Protein 7OTJ (pdb70)

Secondary structure (DSSP, 8-state):
--PPPHHHHHHHHHHHTT--EEEEESTTSSHHHHHHHHHHHHHHH-TT-EEEEESSHHHHHTTT-EEHHHHHT-TT--S-HHHHHHHHHH-HHHHHHHHH--EEEEESGGGS-HHHHHHHHHHHHHHHT--SGGGGPEEEEEE-TTSPPPP-------GGGSHHHHHH--EEEEE----TTTT-HHHHHHHHHTTTS---HHHHHHHHGGGSPP---TT---EEEESSHHHHHHHHHHHHHHS-S--EEEE-EEEESSPTTHHHHHHHT-SS-SEEEE-TT-EEEE-S--SSSS-TT-EEEEEEE--SS----HHHHHHTT----S--EEEEEE-TTSS-EEEEE---EEEEEE-TTS-EEEEEEE-SEEE-SEEEHHHHTT--BSSEEEE-TT--STTHHHHHHHTBS-GGGEEEES--GGG----HHHHHHHHH--/-----HHHHHHHHHHHTT--EEEEESTTSSHHHHHHHHHHHHHTT-TTTEEEEESSHHHHHTTT-EEHHHHHT-TT--S-HHHHHHHHHH-HHHHHHHHH-SEEEEESGGGS-HHHHHHHHHHHHHHHT--SGGGGPEEEEE--TTS---------GGGSHHHHHH---EEEE----TTTT-HHHHHHHHHHTTT---HHHHHHHHGGGSPPP-TT----EEEESSHHHHHHHHHHHHHHS-S--EEEEPB--BSS-HHHHHHHGGG-SS-SEEEE-TT-EEEE-S--SSSS-TT-EEEEEEEE-TT---SSS--------PEEEEEEE-TTSS-EEEEEPPPEE--B--SSS--SB--EE-SEEE-SEEEHHHHTT--BSSEEEE-TT--STTHHHHHHHTBS-GGGEEEES--GGG----HHHHHHHHHHHHT-

Solvent-accessible surface area: 41728 Å² total; per-residue (Å²): 236,102,164,23,28,136,56,4,80,85,0,20,138,28,0,70,76,42,45,10,0,0,0,1,4,17,3,13,2,12,20,21,45,0,0,98,37,0,14,154,34,3,98,122,124,60,101,163,5,15,9,8,0,0,19,26,37,17,3,0,35,38,7,62,18,71,36,2,61,66,2,0,12,2,38,74,5,111,40,72,19,108,51,11,20,72,57,0,57,52,32,131,138,0,36,47,62,0,118,78,4,123,2,0,0,0,4,14,1,0,20,4,45,0,90,17,0,38,39,0,9,92,0,0,55,30,9,45,216,46,127,155,48,0,0,39,3,17,1,0,0,0,0,0,2,24,9,0,4,3,112,61,239,134,135,21,45,1,0,20,33,0,76,0,14,145,76,3,24,126,96,45,16,62,5,154,62,16,80,39,2,114,87,33,111,82,0,15,55,0,4,56,45,2,30,56,16,114,13,67,97,77,1,10,106,12,0,61,151,10,57,89,80,28,170,43,84,186,66,84,71,42,26,11,0,27,6,42,188,168,26,16,89,93,4,15,44,133,63,12,106,92,43,150,44,140,56,42,75,5,104,18,55,35,46,11,27,18,3,55,69,5,12,74,49,5,15,104,99,36,86,0,30,110,70,4,50,0,16,70,22,0,23,0,9,1,4,55,91,92,71,138,76,10,41,29,18,14,73,0,86,0,70,64,16,61,32,184,132,108,133,216,132,105,112,157,98,29,80,169,43,24,179,107,108,144,82,20,0,29,0,32,2,71,14,98,66,62,137,70,111,71,64,38,73,8,99,23,45,49,44,52,31,87,17,59,78,15,30,52,25,0,4,11,11,4,10,0,0,33,29,12,24,7,33,14,0,34,65,0,0,15,40,77,24,79,66,0,17,0,21,0,109,114,11,128,38,36,4,0,0,3,0,0,0,0,3,0,54,39,58,84,2,0,26,2,62,72,21,78,113,92,57,10,44,21,27,205,68,4,60,73,26,39,140,102,68,146,173,142,158,35,23,135,66,7,86,94,0,20,143,28,1,70,77,40,47,11,0,0,0,0,2,17,3,8,1,14,20,22,54,0,0,98,37,0,14,139,32,4,93,100,140,65,99,181,4,12,11,9,0,0,19,26,20,17,3,1,38,46,5,64,12,56,39,0,59,64,2,0,12,1,42,123,5,149,32,161,26,114,95,8,17,133,86,0,87,137,67,142,164,0,56,62,76,0,107,96,4,128,1,0,0,0,3,14,0,0,20,4,36,0,97,20,0,45,44,0,10,84,0,0,47,68,5,35,188,45,119,140,43,0,0,41,3,15,0,0,0,0,0,0,2,24,8,0,8,4,121,139,156,23,51,2,0,21,39,0,75,0,15,141,80,4,23,126,94,43,19,50,5,150,89,17,66,34,1,124,86,32,113,80,0,15,52,0,3,55,46,2,32,56,21,104,14,64,97,72,1,11,124,16,0,58,147,15,57,89,100,19,164,5,44,45,7,80,36,10,27,14,0,10,7,46,159,158,13,16,82,84,2,7,37,134,24,4,110,51,3,96,50,136,76,27,69,8,85,17,60,39,80,43,134,26,77,112,100,79,31,91,108,48,22,76,112,35,70,1,30,117,71,4,45,0,17,54,9,0,43,0,13,1,7,72,79,17,37,145,84,0,38,34,7,9,84,3,43,0,34,69,27,35,66,164,124,170,36,96,96,33,1,54,128,238,78,203,122,131,85,103,21,0,33,0,11,1,57,19,124,70,8,49,69,46,55,56,1,22,1,29,49,34,88,47,58,55,113,65,124,122,23,92,44,51,2,5,6,35,4,14,0,0,32,26,16,13,4,29,16,0,32,76,0,0,13,42,79,20,58,45,0,17,0,11,0,81,115,8,135,53,40,3,0,2,4,0,0,0,0,3,0,21,42,60,84,3,0,20,1,62,89,26,79,111,93,52,6,42,23,24,155,35,3,68,109,26,29,138,69,37,71,71,156,165

GO terms:
  GO:0003678 DNA helicase activity (F, IDA)
  GO:0003697 single-stranded DNA binding (F, IDA)
  GO:0008408 3'-5' exonuclease activity (F, IDA)
  GO:0016887 ATP hydrolysis activity (F, IDA)
  GO:0043139 5'-3' DNA helicase activity (F, IDA)

Sequence (874 aa):
MIILSNEQEYVLKQVLSGVSLFYTGSAGTGKSVLLRSIIKSLRDKYPKGVAVTASTGLAACNIGGITLHSFAGFGLGQGKVENLIKKIKRNKKAFTRWRETRVLIIDEISMVDGHLLNKLNEIAKNLRRNNRPFGGIQLVACGDFYQLPPVVKVEVFFAFESSAWKETIQRTITLKEIFRQKGDQRFIDMLNNLRDGNVPDDTARDFCRLSRPLKCPEGIVPSELYATRYEVDMANSRKLNTIQGDVVVYNSVDTGILPEPQKTQVLTNFLAPQVLNLKVGAQVMCIKNFDDQLVNGTLGKVIDFVDRDTYMSKLKDDLMKDYKNKKYPLVKFLLPDGITFRTVVVEPEQWTTEDEDGTVLVSRIQFPLILAWSLSIHKSQGQTLSKVVVDMKKIFENGQAYVALSRAVSRAGLQVLNFNRSKVASHRKVIEFYKNLSMIILSNEQEYVLKQVLSGVSLFYTGSAGTGKSVLLRSIIKSLRDKYPKGVAVTASTGLAACNIGGITLHSFAGFGLGQGKVENLIKKIKRNKKAFTRWRETRVLIIDEISMVDGHLLNKLNEIAKNLRRNNRPFGGIQLVACGDFYQLPPVVEVFFAFESSAWKETIQRTITLKEIFRQKGDQRFIDMLNNLRDGNVPDDTARDFCRLSRPLKCPEGIVPSELYATRYEVDMANSRKLNTIQGDVVVYNSVDTGILPEPQKTQVLTNFLAPQVLNLKVGAQVMCIKNFDDQLVNGTLGKVIDFVDRDTEVSGLNDKDYKNKKYPLVKFLLPDGITFRTVVVEPEQWTTEDEDGTVLVSRIQFPLILAWSLSIHKSQGQTLSKVVVDMKKIFENGQAYVALSRAVSRAGLQVLNFNRSKVASHRKVIEFYKNLSSHE

Structure (mmCIF, N/CA/C/O backbone):
data_7OTJ
#
_entry.id   7OTJ
#
_cell.length_a   198.973
_cell.length_b   79.960
_cell.length_c   94.110
_cell.angle_alpha   90.000
_cell.angle_beta   117.279
_cell.angle_gamma   90.000
#
_symmetry.space_group_name_H-M   'C 1 2 1'
#
loop_
_entity.id
_entity.type
_entity.pdbx_description
1 polymer 'ATP-dependent DNA helicase PIF1'
2 polymer "DNA (5'-D(P*TP*TP*TP*TP*TP*T)-3')"
3 non-polymer "ADENOSINE-5'-DIPHOSPHATE"
4 non-polymer 'TETRAFLUOROALUMINATE ION'
5 non-polymer 'MAGNESIUM ION'
6 non-polymer 'POTASSIUM ION'
7 non-polymer 'PHOSPHATE ION'
8 water water
#
loop_
_atom_site.group_PDB
_atom_site.id
_atom_site.type_symbol
_atom_site.label_atom_id
_atom_site.label_alt_id
_atom_site.label_comp_id
_atom_site.label_asym_id
_atom_site.label_entity_id
_atom_site.label_seq_id
_atom_site.pdbx_PDB_ins_code
_atom_site.Cartn_x
_atom_site.Cartn_y
_atom_site.Cartn_z
_atom_site.occupancy
_atom_site.B_iso_or_equiv
_atom_site.auth_seq_id
_atom_site.auth_comp_id
_atom_site.auth_asym_id
_atom_site.auth_atom_id
_atom_site.pdbx_PDB_model_num
ATOM 1 N N . MET A 1 1 ? 9.44653 -13.59619 74.26792 1.000 102.39676 366 MET A N 1
ATOM 2 C CA . MET A 1 1 ? 9.12216 -13.10455 75.60456 1.000 113.53787 366 MET A CA 1
ATOM 3 C C . MET A 1 1 ? 7.79632 -12.34065 75.63589 1.000 103.60607 366 MET A C 1
ATOM 4 O O . MET A 1 1 ? 6.85803 -12.73811 76.32701 1.000 86.12322 366 MET A O 1
ATOM 9 N N . ILE A 1 2 ? 7.73057 -11.24680 74.87875 1.000 103.06411 367 ILE A N 1
ATOM 10 C CA . ILE A 1 2 ? 6.59340 -10.33153 74.87573 1.000 93.06961 367 ILE A CA 1
ATOM 11 C C . ILE A 1 2 ? 5.90817 -10.41530 73.51651 1.000 83.78248 367 ILE A C 1
ATOM 12 O O . ILE A 1 2 ? 6.57045 -10.33656 72.47546 1.000 83.93779 367 ILE A O 1
ATOM 17 N N . ILE A 1 3 ? 4.59283 -10.61895 73.52664 1.000 86.36828 368 ILE A N 1
ATOM 18 C CA . ILE A 1 3 ? 3.77647 -10.48075 72.32350 1.000 70.14025 368 ILE A CA 1
ATOM 19 C C . ILE A 1 3 ? 3.41564 -9.01290 72.13377 1.000 66.43758 368 ILE A C 1
ATOM 20 O O . ILE A 1 3 ? 2.90912 -8.36384 73.05579 1.000 63.16289 368 ILE A O 1
ATOM 25 N N . LEU A 1 4 ? 3.65621 -8.48628 70.93688 1.000 68.80966 369 LEU A N 1
ATOM 26 C CA . LEU A 1 4 ? 3.30407 -7.09858 70.66098 1.000 63.87540 369 LEU A CA 1
ATOM 27 C C . LEU A 1 4 ? 1.79160 -6.94742 70.52960 1.000 60.08010 369 LEU A C 1
ATOM 28 O O . LEU A 1 4 ? 1.12244 -7.77777 69.90720 1.000 65.21101 369 LEU A O 1
ATOM 33 N N . SER A 1 5 ? 1.24759 -5.90916 71.15874 1.000 57.20921 370 SER A N 1
ATOM 34 C CA . SER A 1 5 ? -0.15718 -5.57682 70.98365 1.000 60.91719 370 SER A CA 1
ATOM 35 C C . SER A 1 5 ? -0.44334 -5.19238 69.53209 1.000 59.99387 370 SER A C 1
ATOM 36 O O . SER A 1 5 ? 0.46198 -4.95507 68.72848 1.000 57.62770 370 SER A O 1
ATOM 39 N N . ASN A 1 6 ? -1.73705 -5.09569 69.21137 1.000 63.44902 371 ASN A N 1
ATOM 40 C CA . ASN A 1 6 ? -2.13163 -4.64948 67.87924 1.000 56.69083 371 ASN A CA 1
ATOM 41 C C . ASN A 1 6 ? -1.75772 -3.19217 67.64576 1.000 63.56629 371 ASN A C 1
ATOM 42 O O . ASN A 1 6 ? -1.50539 -2.79406 66.50320 1.000 73.40110 371 ASN A O 1
ATOM 47 N N . GLU A 1 7 ? -1.71673 -2.38256 68.70558 1.000 67.88254 372 GLU A N 1
ATOM 48 C CA . GLU A 1 7 ? -1.20524 -1.02472 68.55997 1.000 63.10870 372 GLU A CA 1
ATOM 49 C C . GLU A 1 7 ? 0.29385 -1.03192 68.29220 1.000 62.32601 372 GLU A C 1
ATOM 50 O O . GLU A 1 7 ? 0.77698 -0.30371 67.41749 1.000 54.08489 372 GLU A O 1
ATOM 56 N N . GLN A 1 8 ? 1.04698 -1.84169 69.04283 1.000 63.13616 373 GLN A N 1
ATOM 57 C CA . GLN A 1 8 ? 2.48539 -1.93525 68.81603 1.000 56.53838 373 GLN A CA 1
ATOM 58 C C . GLN A 1 8 ? 2.79052 -2.48565 67.43124 1.000 58.77097 373 GLN A C 1
ATOM 59 O O . GLN A 1 8 ? 3.70865 -2.00745 66.75638 1.000 58.32046 373 GLN A O 1
ATOM 65 N N . GLU A 1 9 ? 2.03563 -3.49645 66.99215 1.000 66.70869 374 GLU A N 1
ATOM 66 C CA . GLU A 1 9 ? 2.23895 -4.03672 65.65138 1.000 58.08725 374 GLU A CA 1
ATOM 67 C C . GLU A 1 9 ? 1.94601 -2.99085 64.58154 1.000 61.28783 374 GLU A C 1
ATOM 68 O O . GLU A 1 9 ? 2.63554 -2.93223 63.55578 1.000 69.12798 374 GLU A O 1
ATOM 74 N N . TYR A 1 10 ? 0.92665 -2.15461 64.79989 1.000 58.49447 375 TYR A N 1
ATOM 75 C CA . TYR A 1 10 ? 0.57499 -1.15278 63.79690 1.000 58.00842 375 TYR A CA 1
ATOM 76 C C . TYR A 1 10 ? 1.68791 -0.12659 63.61961 1.000 55.10288 375 TYR A C 1
ATOM 77 O O . TYR A 1 10 ? 2.00116 0.26600 62.49008 1.000 67.96194 375 TYR A O 1
ATOM 86 N N . VAL A 1 11 ? 2.29712 0.31159 64.72332 1.000 57.62688 376 VAL A N 1
ATOM 87 C CA . VAL A 1 11 ? 3.44347 1.21546 64.65255 1.000 52.56927 376 VAL A CA 1
ATOM 88 C C . VAL A 1 11 ? 4.59001 0.55133 63.90387 1.000 56.12838 376 VAL A C 1
ATOM 89 O O . VAL A 1 11 ? 5.18167 1.13635 62.98853 1.000 60.11013 376 VAL A O 1
ATOM 93 N N . LEU A 1 12 ? 4.93809 -0.67447 64.30632 1.000 55.03566 377 LEU A N 1
ATOM 94 C CA . LEU A 1 12 ? 5.98480 -1.41952 63.61781 1.000 55.04759 377 LEU A CA 1
ATOM 95 C C . LEU A 1 12 ? 5.70991 -1.50986 62.12219 1.000 53.03206 377 LEU A C 1
ATOM 96 O O . LEU A 1 12 ? 6.62127 -1.33679 61.30586 1.000 50.84540 377 LEU A O 1
ATOM 101 N N . LYS A 1 13 ? 4.44800 -1.75179 61.74938 1.000 57.55783 378 LYS A N 1
ATOM 102 C CA . LYS A 1 13 ? 4.06779 -1.81169 60.33992 1.000 52.60771 378 LYS A CA 1
ATOM 103 C C . LYS A 1 13 ? 4.36548 -0.50068 59.62632 1.000 56.51985 378 LYS A C 1
ATOM 104 O O . LYS A 1 13 ? 4.87640 -0.49891 58.50021 1.000 56.42236 378 LYS A O 1
ATOM 110 N N . GLN A 1 14 ? 4.04803 0.62692 60.26618 1.000 59.98419 379 GLN A N 1
ATOM 111 C CA . GLN A 1 14 ? 4.29978 1.92345 59.64766 1.000 56.19204 379 GLN A CA 1
ATOM 112 C C . GLN A 1 14 ? 5.79160 2.18792 59.50958 1.000 50.70345 379 GLN A C 1
ATOM 113 O O . GLN A 1 14 ? 6.24941 2.66360 58.46358 1.000 58.43731 379 GLN A O 1
ATOM 119 N N . VAL A 1 15 ? 6.56703 1.87856 60.55095 1.000 46.72218 380 VAL A N 1
ATOM 120 C CA . VAL A 1 15 ? 8.00477 2.11847 60.49534 1.000 43.24965 380 VAL A CA 1
ATOM 121 C C . VAL A 1 15 ? 8.63738 1.30967 59.37095 1.000 54.92140 380 VAL A C 1
ATOM 122 O O . VAL A 1 15 ? 9.47500 1.82003 58.61892 1.000 50.32894 380 VAL A O 1
ATOM 126 N N . LEU A 1 16 ? 8.23740 0.04385 59.22430 1.000 56.34579 381 LEU A N 1
ATOM 127 C CA . LEU A 1 16 ? 8.79347 -0.79476 58.16923 1.000 51.58497 381 LEU A CA 1
ATOM 128 C C . LEU A 1 16 ? 8.35961 -0.35951 56.77524 1.000 56.75408 381 LEU A C 1
ATOM 129 O O . LEU A 1 16 ? 8.95333 -0.81340 55.79292 1.000 54.76218 381 LEU A O 1
ATOM 134 N N . SER A 1 17 ? 7.35402 0.50786 56.66229 1.000 57.59938 382 SER A N 1
ATOM 135 C CA . SER A 1 17 ? 6.93609 1.02783 55.36740 1.000 52.96639 382 SER A CA 1
ATOM 136 C C . SER A 1 17 ? 7.78634 2.20493 54.90423 1.000 53.83343 382 SER A C 1
ATOM 137 O O . SER A 1 17 ? 7.59872 2.67521 53.77812 1.000 48.63430 382 SER A O 1
ATOM 140 N N . GLY A 1 18 ? 8.68506 2.70692 55.75419 1.000 51.39205 383 GLY A N 1
ATOM 141 C CA . GLY A 1 18 ? 9.62544 3.74714 55.40335 1.000 49.69917 383 GLY A CA 1
ATOM 142 C C . GLY A 1 18 ? 9.22141 5.14090 55.83163 1.000 50.41301 383 GLY A C 1
ATOM 143 O O . GLY A 1 18 ? 10.01302 6.07813 55.66040 1.000 47.99462 383 GLY A O 1
ATOM 144 N N . VAL A 1 19 ? 8.01886 5.30687 56.38086 1.000 48.76194 384 VAL A N 1
ATOM 145 C CA . VAL A 1 19 ? 7.54210 6.63058 56.76335 1.000 51.85630 384 VAL A CA 1
ATOM 146 C C . VAL A 1 19 ? 8.34089 7.14502 57.95237 1.000 48.46137 384 VAL A C 1
ATOM 147 O O . VAL A 1 19 ? 8.56141 6.42355 58.93325 1.000 45.21217 384 VAL A O 1
ATOM 151 N N . SER A 1 20 ? 8.75980 8.40491 57.87791 1.000 45.24625 385 SER A N 1
ATOM 152 C CA . SER A 1 20 ? 9.34921 9.07830 59.02320 1.000 44.95483 385 SER A CA 1
ATOM 153 C C . SER A 1 20 ? 8.23601 9.48180 59.97881 1.000 48.98236 385 SER A C 1
ATOM 154 O O . SER A 1 20 ? 7.26926 10.14037 59.57798 1.000 41.80941 385 SER A O 1
ATOM 157 N N . LEU A 1 21 ? 8.34966 9.06128 61.23502 1.000 42.85269 386 LEU A N 1
ATOM 158 C CA . LEU A 1 21 ? 7.23945 9.26407 62.14668 1.000 44.91130 386 LEU A CA 1
ATOM 159 C C . LEU A 1 21 ? 7.73196 9.40222 63.57783 1.000 45.48909 386 LEU A C 1
ATOM 160 O O . LEU A 1 21 ? 8.86848 9.05428 63.91576 1.000 41.08382 386 LEU A O 1
ATOM 165 N N . PHE A 1 22 ? 6.83171 9.90498 64.41351 1.000 47.50285 387 PHE A N 1
ATOM 166 C CA . PHE A 1 22 ? 6.99595 9.97953 65.85507 1.000 43.25219 387 PHE A CA 1
ATOM 167 C C . PHE A 1 22 ? 5.85302 9.20551 66.48981 1.000 46.11987 387 PHE A C 1
ATOM 168 O O . PHE A 1 22 ? 4.68779 9.42959 66.14961 1.000 44.51267 387 PHE A O 1
ATOM 176 N N . TYR A 1 23 ? 6.17120 8.26846 67.37042 1.000 39.43069 388 TYR A N 1
ATOM 177 C CA . TYR A 1 23 ? 5.12450 7.56072 68.08563 1.000 44.42280 388 TYR A CA 1
ATOM 178 C C . TYR A 1 23 ? 5.30632 7.76789 69.58252 1.000 46.94906 388 TYR A C 1
ATOM 179 O O . TYR A 1 23 ? 6.43393 7.78862 70.09220 1.000 39.55817 388 TYR A O 1
ATOM 188 N N . THR A 1 24 ? 4.18543 8.00466 70.26165 1.000 42.65971 389 THR A N 1
ATOM 189 C CA . THR A 1 24 ? 4.20903 8.44062 71.64894 1.000 46.20912 389 THR A CA 1
ATOM 190 C C . THR A 1 24 ? 3.23195 7.64908 72.51294 1.000 43.77597 389 THR A C 1
ATOM 191 O O . THR A 1 24 ? 2.58579 6.70464 72.04011 1.000 40.87486 389 THR A O 1
ATOM 195 N N . GLY A 1 25 ? 3.11338 8.03827 73.76903 1.000 46.20591 390 GLY A N 1
ATOM 196 C CA . GLY A 1 25 ? 2.26469 7.36109 74.72944 1.000 42.17776 390 GLY A CA 1
ATOM 197 C C . GLY A 1 25 ? 2.80391 7.56368 76.12483 1.000 43.01042 390 GLY A C 1
ATOM 198 O O . GLY A 1 25 ? 3.96641 7.90807 76.32526 1.000 45.94388 390 GLY A O 1
ATOM 199 N N . SER A 1 26 ? 1.94719 7.29786 77.11272 1.000 43.67292 391 SER A N 1
ATOM 200 C CA . SER A 1 26 ? 2.30355 7.54520 78.50486 1.000 46.25232 391 SER A CA 1
ATOM 201 C C . SER A 1 26 ? 3.47177 6.65242 78.92391 1.000 44.89563 391 SER A C 1
ATOM 202 O O . SER A 1 26 ? 3.90294 5.75958 78.19598 1.000 49.93244 391 SER A O 1
ATOM 205 N N . ALA A 1 27 ? 3.99404 6.92206 80.11755 1.000 49.17470 392 ALA A N 1
ATOM 206 C CA . ALA A 1 27 ? 5.07938 6.11910 80.66292 1.000 44.01754 392 ALA A CA 1
ATOM 207 C C . ALA A 1 27 ? 4.68500 4.64993 80.74397 1.000 43.21342 392 ALA A C 1
ATOM 208 O O . ALA A 1 27 ? 3.59412 4.31276 81.21027 1.000 51.61845 392 ALA A O 1
ATOM 210 N N . GLY A 1 28 ? 5.57386 3.77279 80.28200 1.000 41.80465 393 GLY A N 1
ATOM 211 C CA . GLY A 1 28 ? 5.33497 2.34601 80.40613 1.000 41.40892 393 GLY A CA 1
ATOM 212 C C . GLY A 1 28 ? 4.38273 1.75460 79.39173 1.000 41.67286 393 GLY A C 1
ATOM 213 O O . GLY A 1 28 ? 3.86271 0.65359 79.60865 1.000 39.23184 393 GLY A O 1
ATOM 214 N N . THR A 1 29 ? 4.12016 2.45912 78.29485 1.000 42.37475 394 THR A N 1
ATOM 215 C CA . THR A 1 29 ? 3.22465 1.96978 77.25672 1.000 46.46912 394 THR A CA 1
ATOM 216 C C . THR A 1 29 ? 3.89852 0.98824 76.29460 1.000 44.30201 394 THR A C 1
ATOM 217 O O . THR A 1 29 ? 3.28602 0.61353 75.28936 1.000 39.65531 394 THR A O 1
ATOM 221 N N . GLY A 1 30 ? 5.10742 0.52577 76.60370 1.000 38.74866 395 GLY A N 1
ATOM 222 C CA . GLY A 1 30 ? 5.78889 -0.40764 75.73307 1.000 44.96330 395 GLY A CA 1
ATOM 223 C C . GLY A 1 30 ? 6.44611 0.21771 74.52400 1.000 50.11092 395 GLY A C 1
ATOM 224 O O . GLY A 1 30 ? 6.59917 -0.45162 73.49638 1.000 45.29225 395 GLY A O 1
ATOM 225 N N . LYS A 1 31 ? 6.83750 1.49040 74.61244 1.000 42.88710 396 LYS A N 1
ATOM 226 C CA . LYS A 1 31 ? 7.45276 2.15844 73.47073 1.000 43.20455 396 LYS A CA 1
ATOM 227 C C . LYS A 1 31 ? 8.83088 1.57818 73.17445 1.000 44.55440 396 LYS A C 1
ATOM 228 O O . LYS A 1 31 ? 9.13192 1.22916 72.02781 1.000 47.22910 396 LYS A O 1
ATOM 234 N N . SER A 1 32 ? 9.67525 1.43695 74.19974 1.000 46.86610 397 SER A N 1
ATOM 235 C CA . SER A 1 32 ? 11.02643 0.93447 73.95834 1.000 45.82214 397 SER A CA 1
ATOM 236 C C . SER A 1 32 ? 11.01684 -0.55175 73.63248 1.000 46.37063 397 SER A C 1
ATOM 237 O O . SER A 1 32 ? 11.84484 -1.02289 72.84585 1.000 54.26219 397 SER A O 1
ATOM 240 N N . VAL A 1 33 ? 10.11099 -1.31209 74.24542 1.000 48.08529 398 VAL A N 1
ATOM 241 C CA . VAL A 1 33 ? 9.98695 -2.72515 73.90223 1.000 49.72211 398 VAL A CA 1
ATOM 242 C C . VAL A 1 33 ? 9.65604 -2.87906 72.42512 1.000 40.97832 398 VAL A C 1
ATOM 243 O O . VAL A 1 33 ? 10.24520 -3.70587 71.72112 1.000 50.57754 398 VAL A O 1
ATOM 247 N N . LEU A 1 34 ? 8.70586 -2.08236 71.93550 1.000 41.08660 399 LEU A N 1
ATOM 248 C CA . LEU A 1 34 ? 8.42356 -2.05683 70.50453 1.000 49.93612 399 LEU A CA 1
ATOM 249 C C . LEU A 1 34 ? 9.64102 -1.59681 69.70912 1.000 46.25149 399 LEU A C 1
ATOM 250 O O . LEU A 1 34 ? 9.97286 -2.17676 68.66771 1.000 47.98577 399 LEU A O 1
ATOM 255 N N . LEU A 1 35 ? 10.33913 -0.58000 70.21419 1.000 44.06646 400 LEU A N 1
ATOM 256 C CA . LEU A 1 35 ? 11.50719 -0.04302 69.52678 1.000 44.34930 400 LEU A CA 1
ATOM 257 C C . LEU A 1 35 ? 12.55390 -1.12297 69.28436 1.000 49.20215 400 LEU A C 1
ATOM 258 O O . LEU A 1 35 ? 13.15550 -1.18265 68.20542 1.000 52.66702 400 LEU A O 1
ATOM 263 N N . ARG A 1 36 ? 12.77164 -2.00142 70.26700 1.000 50.19484 401 ARG A N 1
ATOM 264 C CA . ARG A 1 36 ? 13.73620 -3.07888 70.07275 1.000 44.72367 401 ARG A CA 1
ATOM 265 C C . ARG A 1 36 ? 13.29102 -4.03219 68.97569 1.000 49.74765 401 ARG A C 1
ATOM 266 O O . ARG A 1 36 ? 14.13190 -4.57913 68.25213 1.000 50.53295 401 ARG A O 1
ATOM 274 N N . SER A 1 37 ? 11.98033 -4.23568 68.82653 1.000 47.56302 402 SER A N 1
ATOM 275 C CA . SER A 1 37 ? 11.49327 -5.03636 67.71019 1.000 50.70674 402 SER A CA 1
ATOM 276 C C . SER A 1 37 ? 11.67120 -4.29670 66.39283 1.000 50.48441 402 SER A C 1
ATOM 277 O O . SER A 1 37 ? 12.02364 -4.90523 65.37651 1.000 55.81542 402 SER A O 1
ATOM 280 N N . ILE A 1 38 ? 11.39918 -2.99028 66.38565 1.000 45.20914 403 ILE A N 1
ATOM 281 C CA . ILE A 1 38 ? 11.65936 -2.17474 65.20290 1.000 50.33748 403 ILE A CA 1
ATOM 282 C C . ILE A 1 38 ? 13.10793 -2.33503 64.75696 1.000 55.39396 403 ILE A C 1
ATOM 283 O O . ILE A 1 38 ? 13.39618 -2.51173 63.56728 1.000 52.37843 403 ILE A O 1
ATOM 288 N N . ILE A 1 39 ? 14.04142 -2.24981 65.71232 1.000 56.45162 404 ILE A N 1
ATOM 289 C CA . ILE A 1 39 ? 15.46896 -2.36435 65.40522 1.000 47.46651 404 ILE A CA 1
ATOM 290 C C . ILE A 1 39 ? 15.77709 -3.71107 64.75625 1.000 53.87030 404 ILE A C 1
ATOM 291 O O . ILE A 1 39 ? 16.43532 -3.78125 63.71087 1.000 58.62352 404 ILE A O 1
ATOM 296 N N . LYS A 1 40 ? 15.32081 -4.80071 65.37775 1.000 49.33862 405 LYS A N 1
ATOM 297 C CA . LYS A 1 40 ? 15.59106 -6.13683 64.85216 1.000 48.01712 405 LYS A CA 1
ATOM 298 C C . LYS A 1 40 ? 15.07752 -6.28796 63.42330 1.000 63.97628 405 LYS A C 1
ATOM 299 O O . LYS A 1 40 ? 15.79111 -6.78478 62.54242 1.000 59.79764 405 LYS A O 1
ATOM 305 N N . SER A 1 41 ? 13.83646 -5.85783 63.17469 1.000 57.34273 406 SER A N 1
ATOM 306 C CA . SER A 1 41 ? 13.25984 -5.97125 61.83755 1.000 52.57998 406 SER A CA 1
ATOM 307 C C . SER A 1 41 ? 13.98172 -5.06689 60.84581 1.000 59.77279 406 SER A C 1
ATOM 308 O O . SER A 1 41 ? 14.36121 -5.50524 59.75310 1.000 66.98613 406 SER A O 1
ATOM 311 N N . LEU A 1 42 ? 14.17500 -3.79533 61.20702 1.000 56.57713 407 LEU A N 1
ATOM 312 C CA . LEU A 1 42 ? 14.85028 -2.86440 60.31149 1.000 54.30500 407 LEU A CA 1
ATOM 313 C C . LEU A 1 42 ? 16.27795 -3.29302 59.99335 1.000 59.47421 407 LEU A C 1
ATOM 314 O O . LEU A 1 42 ? 16.81487 -2.88291 58.96174 1.000 67.92694 407 LEU A O 1
ATOM 319 N N . ARG A 1 43 ? 16.89281 -4.13656 60.82316 1.000 62.66132 408 ARG A N 1
ATOM 320 C CA . ARG A 1 43 ? 18.28002 -4.52748 60.60116 1.000 60.54458 408 ARG A CA 1
ATOM 321 C C . ARG A 1 43 ? 18.41918 -5.77436 59.74001 1.000 64.06867 408 ARG A C 1
ATOM 322 O O . ARG A 1 43 ? 19.47546 -5.96584 59.12702 1.000 69.02577 408 ARG A O 1
ATOM 330 N N . ASP A 1 44 ? 17.40024 -6.63854 59.70360 1.000 61.93362 409 ASP A N 1
ATOM 331 C CA . ASP A 1 44 ? 17.31751 -7.63825 58.64355 1.000 66.89424 409 ASP A CA 1
ATOM 332 C C . ASP A 1 44 ? 17.40818 -6.98156 57.27088 1.000 69.32564 409 ASP A C 1
ATOM 333 O O . ASP A 1 44 ? 18.03952 -7.51648 56.35366 1.000 69.80399 409 ASP A O 1
ATOM 338 N N . LYS A 1 45 ? 16.77331 -5.81829 57.11589 1.000 66.99081 410 LYS A N 1
ATOM 339 C CA . LYS A 1 45 ? 16.74084 -5.11213 55.83895 1.000 69.26568 410 LYS A CA 1
ATOM 340 C C . LYS A 1 45 ? 18.01849 -4.30676 55.60826 1.000 69.89555 410 LYS A C 1
ATOM 341 O O . LYS A 1 45 ? 18.71829 -4.50640 54.61060 1.000 66.55096 410 LYS A O 1
ATOM 347 N N . TYR A 1 46 ? 18.32776 -3.37021 56.51086 1.000 64.41466 411 TYR A N 1
ATOM 348 C CA . TYR A 1 46 ? 19.53140 -2.54751 56.40456 1.000 57.81581 411 TYR A CA 1
ATOM 349 C C . TYR A 1 46 ? 20.49598 -2.93734 57.51809 1.000 61.17316 411 TYR A C 1
ATOM 350 O O . TYR A 1 46 ? 20.46857 -2.34408 58.60495 1.000 65.86902 411 TYR A O 1
ATOM 359 N N . PRO A 1 47 ? 21.40118 -3.89296 57.28634 1.000 70.07125 412 PRO A N 1
ATOM 360 C CA . PRO A 1 47 ? 22.20349 -4.42121 58.40240 1.000 67.04456 412 PRO A CA 1
ATOM 361 C C . PRO A 1 47 ? 23.15662 -3.40489 58.99824 1.000 58.81621 412 PRO A C 1
ATOM 362 O O . PRO A 1 47 ? 23.45371 -3.48525 60.19515 1.000 63.94521 412 PRO A O 1
ATOM 366 N N . LYS A 1 48 ? 23.65769 -2.46014 58.20305 1.000 61.88901 413 LYS A N 1
ATOM 367 C CA . LYS A 1 48 ? 24.61935 -1.47540 58.68026 1.000 53.02534 413 LYS A CA 1
ATOM 368 C C . LYS A 1 48 ? 24.07209 -0.05592 58.60493 1.000 51.70513 413 LYS A C 1
ATOM 369 O O . LYS A 1 48 ? 24.83947 0.90615 58.72212 1.000 47.89445 413 LYS A O 1
ATOM 375 N N . GLY A 1 49 ? 22.75823 0.09975 58.45834 1.000 48.75643 414 GLY A N 1
ATOM 376 C CA . GLY A 1 49 ? 22.21300 1.41676 58.20474 1.000 47.05718 414 GLY A CA 1
ATOM 377 C C . GLY A 1 49 ? 21.14450 1.86198 59.17644 1.000 50.95755 414 GLY A C 1
ATOM 378 O O . GLY A 1 49 ? 20.38432 2.79159 58.88338 1.000 49.82909 414 GLY A O 1
ATOM 379 N N . VAL A 1 50 ? 21.10570 1.24971 60.35549 1.000 51.57407 415 VAL A N 1
ATOM 380 C CA . VAL A 1 50 ? 20.13420 1.60212 61.38207 1.000 48.42561 415 VAL A CA 1
ATOM 381 C C . VAL A 1 50 ? 20.90045 2.23261 62.53309 1.000 44.91055 415 VAL A C 1
ATOM 382 O O . VAL A 1 50 ? 21.75746 1.58894 63.15032 1.000 54.89679 415 VAL A O 1
ATOM 386 N N . ALA A 1 51 ? 20.61530 3.50052 62.79237 1.000 43.79808 416 ALA A N 1
ATOM 387 C CA . ALA A 1 51 ? 21.24553 4.25867 63.86300 1.000 46.30557 416 ALA A CA 1
ATOM 388 C C . ALA A 1 51 ? 20.31815 4.25311 65.07874 1.000 39.75108 416 ALA A C 1
ATOM 389 O O . ALA A 1 51 ? 19.22887 4.83311 65.03128 1.000 44.99322 416 ALA A O 1
ATOM 391 N N . VAL A 1 52 ? 20.72096 3.56212 66.14631 1.000 39.99506 417 VAL A N 1
ATOM 392 C CA . VAL A 1 52 ? 19.94879 3.50510 67.39108 1.000 39.28109 417 VAL A CA 1
ATOM 393 C C . VAL A 1 52 ? 20.48348 4.55544 68.36018 1.000 41.01250 417 VAL A C 1
ATOM 394 O O . VAL A 1 52 ? 21.65766 4.51034 68.74908 1.000 42.97922 417 VAL A O 1
ATOM 398 N N . THR A 1 53 ? 19.60793 5.43865 68.83754 1.000 43.98562 418 THR A N 1
ATOM 399 C CA . THR A 1 53 ? 20.03219 6.56792 69.66088 1.000 37.72435 418 THR A CA 1
ATOM 400 C C . THR A 1 53 ? 18.94328 6.91687 70.66480 1.000 43.00968 418 THR A C 1
ATOM 401 O O . THR A 1 53 ? 17.76538 6.59756 70.47654 1.000 38.33393 418 THR A O 1
ATOM 405 N N . ALA A 1 54 ? 19.36987 7.52733 71.76487 1.000 41.18249 419 ALA A N 1
ATOM 406 C CA . ALA A 1 54 ? 18.47027 8.08061 72.75924 1.000 36.70582 419 ALA A CA 1
ATOM 407 C C . ALA A 1 54 ? 19.10294 9.34754 73.31407 1.000 42.65792 419 ALA A C 1
ATOM 408 O O . ALA A 1 54 ? 20.29094 9.61399 73.11234 1.000 41.31556 419 ALA A O 1
ATOM 410 N N . SER A 1 55 ? 18.28859 10.14091 74.01203 1.000 46.05457 420 SER A N 1
ATOM 411 C CA . SER A 1 55 ? 18.74640 11.44168 74.49007 1.000 37.15099 420 SER A CA 1
ATOM 412 C C . SER A 1 55 ? 19.77258 11.31611 75.61042 1.000 43.54558 420 SER A C 1
ATOM 413 O O . SER A 1 55 ? 20.60600 12.21248 75.77995 1.000 44.05430 420 SER A O 1
ATOM 416 N N . THR A 1 56 ? 19.69915 10.26104 76.42057 1.000 42.06543 421 THR A N 1
ATOM 417 C CA . THR A 1 56 ? 20.65446 10.05391 77.49982 1.000 39.15061 421 THR A CA 1
ATOM 418 C C . THR A 1 56 ? 21.37575 8.72231 77.32316 1.000 46.20285 421 THR A C 1
ATOM 419 O O . THR A 1 56 ? 20.90813 7.82334 76.61662 1.000 43.56145 421 THR A O 1
ATOM 423 N N . GLY A 1 57 ? 22.50677 8.58588 78.02054 1.000 45.94583 422 GLY A N 1
ATOM 424 C CA . GLY A 1 57 ? 23.30720 7.38099 77.87690 1.000 40.71403 422 GLY A CA 1
ATOM 425 C C . GLY A 1 57 ? 22.58571 6.14174 78.36686 1.000 46.08488 422 GLY A C 1
ATOM 426 O O . GLY A 1 57 ? 22.58455 5.10503 77.69731 1.000 43.53929 422 GLY A O 1
ATOM 427 N N . LEU A 1 58 ? 21.94448 6.23662 79.53355 1.000 47.58866 423 LEU A N 1
ATOM 428 C CA . LEU A 1 58 ? 21.27846 5.07223 80.10422 1.000 44.46779 423 LEU A CA 1
ATOM 429 C C . LEU A 1 58 ? 20.05964 4.67373 79.27959 1.000 43.78777 423 LEU A C 1
ATOM 430 O O . LEU A 1 58 ? 19.79733 3.48029 79.08781 1.000 47.04228 423 LEU A O 1
ATOM 435 N N . ALA A 1 59 ? 19.32160 5.65449 78.75195 1.000 38.33229 424 ALA A N 1
ATOM 436 C CA . ALA A 1 59 ? 18.19134 5.33311 77.88749 1.000 41.33034 424 ALA A CA 1
ATOM 437 C C . ALA A 1 59 ? 18.63472 4.74352 76.55716 1.000 44.85914 424 ALA A C 1
ATOM 438 O O . ALA A 1 59 ? 17.84808 4.04233 75.91223 1.000 49.26486 424 ALA A O 1
ATOM 440 N N . ALA A 1 60 ? 19.87176 5.00823 76.13395 1.000 39.16908 425 ALA A N 1
ATOM 441 C CA . ALA A 1 60 ? 20.37527 4.39043 74.91359 1.000 45.32358 425 ALA A CA 1
ATOM 442 C C . ALA A 1 60 ? 20.75435 2.93618 75.15730 1.000 45.17359 425 ALA A C 1
ATOM 443 O O . ALA A 1 60 ? 20.47588 2.06971 74.31784 1.000 40.43692 425 ALA A O 1
ATOM 445 N N . CYS A 1 61 ? 21.37331 2.65014 76.30722 1.000 40.40297 426 CYS A N 1
ATOM 446 C CA . CYS A 1 61 ? 21.66919 1.26656 76.66021 1.000 41.57362 426 CYS A CA 1
ATOM 447 C C . CYS A 1 61 ? 20.39673 0.44190 76.75676 1.000 42.69717 426 CYS A C 1
ATOM 448 O O . CYS A 1 61 ? 20.41354 -0.76351 76.48353 1.000 59.93594 426 CYS A O 1
ATOM 451 N N . ASN A 1 62 ? 19.28624 1.07167 77.14167 1.000 40.10825 427 ASN A N 1
ATOM 452 C CA . ASN A 1 62 ? 18.02659 0.35252 77.26803 1.000 44.46130 427 ASN A CA 1
ATOM 453 C C . ASN A 1 62 ? 17.52107 -0.17759 75.92671 1.000 43.61050 427 ASN A C 1
ATOM 454 O O . ASN A 1 62 ? 16.64891 -1.05249 75.90547 1.000 44.13429 427 ASN A O 1
ATOM 459 N N . ILE A 1 63 ? 18.03610 0.32853 74.80868 1.000 48.26590 428 ILE A N 1
ATOM 460 C CA . ILE A 1 63 ? 17.62842 -0.15851 73.49537 1.000 44.76588 428 ILE A CA 1
ATOM 461 C C . ILE A 1 63 ? 18.85666 -0.54929 72.68784 1.000 40.81982 428 ILE A C 1
ATOM 462 O O . ILE A 1 63 ? 18.80936 -0.60060 71.45460 1.000 53.01933 428 ILE A O 1
ATOM 467 N N . GLY A 1 64 ? 19.96443 -0.81438 73.37374 1.000 46.34862 429 GLY A N 1
ATOM 468 C CA . GLY A 1 64 ? 21.19357 -1.20704 72.69717 1.000 42.90363 429 GLY A CA 1
ATOM 469 C C . GLY A 1 64 ? 21.72672 -0.15976 71.74301 1.000 49.68183 429 GLY A C 1
ATOM 470 O O . GLY A 1 64 ? 22.15584 -0.49295 70.63240 1.000 48.55217 429 GLY A O 1
ATOM 471 N N . GLY A 1 65 ? 21.74403 1.09990 72.16495 1.000 49.15576 430 GLY A N 1
ATOM 472 C CA . GLY A 1 65 ? 22.21884 2.15674 71.30283 1.000 42.12519 430 GLY A CA 1
ATOM 473 C C . GLY A 1 65 ? 23.23055 3.07318 71.95742 1.000 47.12978 430 GLY A C 1
ATOM 474 O O . GLY A 1 65 ? 23.86386 2.72118 72.95873 1.000 46.85655 430 GLY A O 1
ATOM 475 N N . ILE A 1 66 ? 23.40296 4.25598 71.37363 1.000 44.09107 431 ILE A N 1
ATOM 476 C CA . ILE A 1 66 ? 24.34468 5.25308 71.85072 1.000 44.68797 431 ILE A CA 1
ATOM 477 C C . ILE A 1 66 ? 23.61339 6.58587 71.88438 1.000 43.73839 431 ILE A C 1
ATOM 478 O O . ILE A 1 66 ? 22.51156 6.72477 71.35650 1.000 48.41142 431 ILE A O 1
ATOM 483 N N . THR A 1 67 ? 24.21972 7.56538 72.54083 1.000 40.41888 432 THR A N 1
ATOM 484 C CA . THR A 1 67 ? 23.55285 8.85286 72.63181 1.000 44.35601 432 THR A CA 1
ATOM 485 C C . THR A 1 67 ? 23.42899 9.49295 71.25150 1.000 50.19908 432 THR A C 1
ATOM 486 O O . THR A 1 67 ? 24.15506 9.16261 70.30704 1.000 48.45757 432 THR A O 1
ATOM 490 N N . LEU A 1 68 ? 22.45780 10.39967 71.13621 1.000 43.98711 433 LEU A N 1
ATOM 491 C CA . LEU A 1 68 ? 22.32409 11.17566 69.91131 1.000 43.37200 433 LEU A CA 1
ATOM 492 C C . LEU A 1 68 ? 23.59635 11.96528 69.62978 1.000 49.14618 433 LEU A C 1
ATOM 493 O O . LEU A 1 68 ? 24.07468 11.99811 68.48936 1.000 51.74339 433 LEU A O 1
ATOM 498 N N . HIS A 1 69 ? 24.15803 12.61137 70.65740 1.000 48.92661 434 HIS A N 1
ATOM 499 C CA . HIS A 1 69 ? 25.38306 13.38306 70.46523 1.000 45.05720 434 HIS A CA 1
ATOM 500 C C . HIS A 1 69 ? 26.52834 12.49713 69.99368 1.000 50.00507 434 HIS A C 1
ATOM 501 O O . HIS A 1 69 ? 27.27779 12.87155 69.08260 1.000 50.14810 434 HIS A O 1
ATOM 508 N N . SER A 1 70 ? 26.67151 11.31191 70.59209 1.000 45.67988 435 SER A N 1
ATOM 509 C CA . SER A 1 70 ? 27.76274 10.42311 70.20939 1.000 47.00910 435 SER A CA 1
ATOM 510 C C . SER A 1 70 ? 27.61157 9.95116 68.76789 1.000 53.05494 435 SER A C 1
ATOM 511 O O . SER A 1 70 ? 28.60711 9.83102 68.04168 1.000 50.82962 435 SER A O 1
ATOM 514 N N . PHE A 1 71 ? 26.37314 9.69515 68.33232 1.000 42.14975 436 PHE A N 1
ATOM 515 C CA . PHE A 1 71 ? 26.15126 9.25363 66.95981 1.000 48.28802 436 PHE A CA 1
ATOM 516 C C . PHE A 1 71 ? 26.57605 10.31794 65.96233 1.000 51.53256 436 PHE A C 1
ATOM 517 O O . PHE A 1 71 ? 27.12567 10.00231 64.90179 1.000 53.56670 436 PHE A O 1
ATOM 525 N N . ALA A 1 72 ? 26.33583 11.58557 66.29244 1.000 51.30809 437 ALA A N 1
ATOM 526 C CA . ALA A 1 72 ? 26.56299 12.66089 65.33668 1.000 43.49109 437 ALA A CA 1
ATOM 527 C C . ALA A 1 72 ? 28.04662 12.88633 65.09170 1.000 46.57056 437 ALA A C 1
ATOM 528 O O . ALA A 1 72 ? 28.45788 13.15185 63.95655 1.000 56.76030 437 ALA A O 1
ATOM 530 N N . GLY A 1 73 ? 28.86488 12.78442 66.13380 1.000 45.71899 438 GLY A N 1
ATOM 531 C CA . GLY A 1 73 ? 30.22397 13.27375 66.05955 1.000 46.86933 438 GLY A CA 1
ATOM 532 C C . GLY A 1 73 ? 30.37624 14.70587 66.50390 1.000 47.51223 438 GLY A C 1
ATOM 533 O O . GLY A 1 73 ? 31.44010 15.29339 66.29081 1.000 53.40835 438 GLY A O 1
ATOM 534 N N . PHE A 1 74 ? 29.35363 15.26434 67.15535 1.000 52.70068 439 PHE A N 1
ATOM 535 C CA . PHE A 1 74 ? 29.30853 16.68025 67.50254 1.000 57.66890 439 PHE A CA 1
ATOM 536 C C . PHE A 1 74 ? 30.27380 17.03182 68.61307 1.000 49.74864 439 PHE A C 1
ATOM 537 O O . PHE A 1 74 ? 30.68273 18.19113 68.73482 1.000 54.76658 439 PHE A O 1
ATOM 545 N N . GLY A 1 75 ? 30.58284 16.07140 69.46949 1.000 50.27811 440 GLY A N 1
ATOM 546 C CA . GLY A 1 75 ? 30.99801 16.43463 70.80037 1.000 61.61461 440 GLY A CA 1
ATOM 547 C C . GLY A 1 75 ? 29.71869 16.91750 71.44593 1.000 58.02150 440 GLY A C 1
ATOM 548 O O . GLY A 1 75 ? 28.72228 16.18856 71.46422 1.000 52.40228 440 GLY A O 1
ATOM 549 N N . LEU A 1 76 ? 29.67693 18.18655 71.84187 1.000 60.41476 441 LEU A N 1
ATOM 550 C CA . LEU A 1 76 ? 28.45803 18.75633 72.39366 1.000 52.15333 441 LEU A CA 1
ATOM 551 C C . LEU A 1 76 ? 27.61351 19.46706 71.34721 1.000 63.46980 441 LEU A C 1
ATOM 552 O O . LEU A 1 76 ? 26.45734 19.79423 71.62940 1.000 69.87084 441 LEU A O 1
ATOM 557 N N . GLY A 1 77 ? 28.15165 19.69036 70.14928 1.000 62.52890 442 GLY A N 1
ATOM 558 C CA . GLY A 1 77 ? 27.41636 20.32738 69.07617 1.000 57.86514 442 GLY A CA 1
ATOM 559 C C . GLY A 1 77 ? 26.99441 21.74880 69.37004 1.000 63.38207 442 GLY A C 1
ATOM 560 O O . GLY A 1 77 ? 25.85797 22.13107 69.07307 1.000 60.36198 442 GLY A O 1
ATOM 561 N N . GLN A 1 78 ? 27.90905 22.55164 69.91785 1.000 67.08600 443 GLN A N 1
ATOM 562 C CA . GLN A 1 78 ? 27.53964 23.86336 70.43273 1.000 73.56137 443 GLN A CA 1
ATOM 563 C C . GLN A 1 78 ? 27.74696 24.99036 69.43228 1.000 73.66373 443 GLN A C 1
ATOM 564 O O . GLN A 1 78 ? 26.96935 25.95387 69.43262 1.000 80.04796 443 GLN A O 1
ATOM 570 N N . GLY A 1 79 ? 28.76185 24.89900 68.57723 1.000 62.97683 444 GLY A N 1
ATOM 571 C CA . GLY A 1 79 ? 29.03346 25.98229 67.65283 1.000 75.15511 444 GLY A CA 1
ATOM 572 C C . GLY A 1 79 ? 28.04435 26.09552 66.50933 1.000 78.12281 444 GLY A C 1
ATOM 573 O O . GLY A 1 79 ? 26.89755 25.64616 66.60625 1.000 75.08831 444 GLY A O 1
ATOM 574 N N . LYS A 1 80 ? 28.48520 26.68769 65.40803 1.000 72.07647 445 LYS A N 1
ATOM 575 C CA . LYS A 1 80 ? 27.63510 26.84367 64.24203 1.000 74.89137 445 LYS A CA 1
ATOM 576 C C . LYS A 1 80 ? 27.79802 25.65319 63.30811 1.000 73.03419 445 LYS A C 1
ATOM 577 O O . LYS A 1 80 ? 28.83716 24.98658 63.29167 1.000 70.66998 445 LYS A O 1
ATOM 583 N N . VAL A 1 81 ? 26.73989 25.38622 62.53915 1.000 60.47520 446 VAL A N 1
ATOM 584 C CA . VAL A 1 81 ? 26.67252 24.17306 61.72842 1.000 67.19180 446 VAL A CA 1
ATOM 585 C C . VAL A 1 81 ? 27.85812 24.08612 60.77464 1.000 66.96047 446 VAL A C 1
ATOM 586 O O . VAL A 1 81 ? 28.35941 22.99359 60.48706 1.000 69.18691 446 VAL A O 1
ATOM 590 N N . GLU A 1 82 ? 28.32252 25.22807 60.26316 1.000 69.07486 447 GLU A N 1
ATOM 591 C CA . GLU A 1 82 ? 29.47092 25.20826 59.36166 1.000 70.52605 447 GLU A CA 1
ATOM 592 C C . GLU A 1 82 ? 30.69673 24.59914 60.03750 1.000 65.56691 447 GLU A C 1
ATOM 593 O O . GLU A 1 82 ? 31.46800 23.87128 59.40171 1.000 63.96282 447 GLU A O 1
ATOM 599 N N . ASN A 1 83 ? 30.86868 24.84410 61.33879 1.000 70.96554 448 ASN A N 1
ATOM 600 C CA . ASN A 1 83 ? 32.01189 24.27545 62.04582 1.000 67.27297 448 ASN A CA 1
ATOM 601 C C . ASN A 1 83 ? 31.75906 22.82627 62.44249 1.000 67.17067 448 ASN A C 1
ATOM 602 O O . ASN A 1 83 ? 32.66300 21.98854 62.34374 1.000 67.67544 448 ASN A O 1
ATOM 607 N N . LEU A 1 84 ? 30.54213 22.52306 62.90733 1.000 63.10571 449 LEU A N 1
ATOM 608 C CA . LEU A 1 84 ? 30.17891 21.14808 63.23852 1.000 60.11125 449 LEU A CA 1
ATOM 609 C C . LEU A 1 84 ? 30.39581 20.21018 62.05816 1.000 63.34060 449 LEU A C 1
ATOM 610 O O . LEU A 1 84 ? 30.78131 19.04958 62.24202 1.000 56.40662 449 LEU A O 1
ATOM 615 N N . ILE A 1 85 ? 30.12514 20.68603 60.84006 1.000 63.46898 450 ILE A N 1
ATOM 616 C CA . ILE A 1 85 ? 30.28255 19.84132 59.66120 1.000 58.06873 450 ILE A CA 1
ATOM 617 C C . ILE A 1 85 ? 31.74763 19.50860 59.42880 1.000 58.07676 450 ILE A C 1
ATOM 618 O O . ILE A 1 85 ? 32.08974 18.36960 59.08946 1.000 61.26264 450 ILE A O 1
ATOM 623 N N . LYS A 1 86 ? 32.63655 20.48885 59.60475 1.000 55.16671 451 LYS A N 1
ATOM 624 C CA . LYS A 1 86 ? 34.05835 20.21475 59.42334 1.000 64.86735 451 LYS A CA 1
ATOM 625 C C . LYS A 1 86 ? 34.56262 19.22345 60.46682 1.000 64.65876 451 LYS A C 1
ATOM 626 O O . LYS A 1 86 ? 35.34055 18.31703 60.14470 1.000 64.24797 451 LYS A O 1
ATOM 632 N N . LYS A 1 87 ? 34.11870 19.36919 61.71793 1.000 63.78897 452 LYS A N 1
ATOM 633 C CA . LYS A 1 87 ? 34.53257 18.44062 62.76611 1.000 63.46257 452 LYS A CA 1
ATOM 634 C C . LYS A 1 87 ? 34.09698 17.01914 62.43787 1.000 60.57460 452 LYS A C 1
ATOM 635 O O . LYS A 1 87 ? 34.87850 16.07112 62.56978 1.000 65.56825 452 LYS A O 1
ATOM 641 N N . ILE A 1 88 ? 32.84101 16.85058 62.02081 1.000 60.85401 453 ILE A N 1
ATOM 642 C CA . ILE A 1 88 ? 32.34486 15.52117 61.68696 1.000 52.17208 453 ILE A CA 1
ATOM 643 C C . ILE A 1 88 ? 33.08210 14.95467 60.48332 1.000 63.42772 453 ILE A C 1
ATOM 644 O O . ILE A 1 88 ? 33.31907 13.74258 60.40652 1.000 70.77786 453 ILE A O 1
ATOM 649 N N . LYS A 1 89 ? 33.48647 15.81099 59.54215 1.000 61.25284 454 LYS A N 1
ATOM 650 C CA . LYS A 1 89 ? 34.20986 15.31600 58.37686 1.000 59.02501 454 LYS A CA 1
ATOM 651 C C . LYS A 1 89 ? 35.61890 14.85591 58.73283 1.000 66.55083 454 LYS A C 1
ATOM 652 O O . LYS A 1 89 ? 36.18831 14.01314 58.02840 1.000 70.98446 454 LYS A O 1
ATOM 658 N N . ARG A 1 90 ? 36.19712 15.39221 59.81216 1.000 60.95064 455 ARG A N 1
ATOM 659 C CA . ARG A 1 90 ? 37.49872 14.91266 60.27116 1.000 58.34142 455 ARG A CA 1
ATOM 660 C C . ARG A 1 90 ? 37.39521 13.53832 60.92245 1.000 65.19384 455 ARG A C 1
ATOM 661 O O . ARG A 1 90 ? 38.33689 12.74129 60.83726 1.000 60.28330 455 ARG A O 1
ATOM 669 N N . ASN A 1 91 ? 36.29118 13.26618 61.61551 1.000 63.08705 456 ASN A N 1
ATOM 670 C CA . ASN A 1 91 ? 36.00793 11.95062 62.18808 1.000 60.74004 456 ASN A CA 1
ATOM 671 C C . ASN A 1 91 ? 35.49546 11.06180 61.06192 1.000 73.13143 456 ASN A C 1
ATOM 672 O O . ASN A 1 91 ? 34.29179 10.97382 60.80520 1.000 75.36812 456 ASN A O 1
ATOM 677 N N . LYS A 1 92 ? 36.42319 10.39387 60.37177 1.000 74.38881 457 LYS A N 1
ATOM 678 C CA . LYS A 1 92 ? 36.03031 9.56727 59.23694 1.000 74.66594 457 LYS A CA 1
ATOM 679 C C . LYS A 1 92 ? 35.16985 8.38202 59.65127 1.000 65.61798 457 LYS A C 1
ATOM 680 O O . LYS A 1 92 ? 34.44780 7.83279 58.81277 1.000 63.23870 457 LYS A O 1
ATOM 686 N N . LYS A 1 93 ? 35.19603 7.99988 60.92759 1.000 66.62914 458 LYS A N 1
ATOM 687 C CA . LYS A 1 93 ? 34.27763 6.96688 61.38773 1.000 63.42268 458 LYS A CA 1
ATOM 688 C C . LYS A 1 93 ? 32.85422 7.50631 61.46970 1.000 61.17394 458 LYS A C 1
ATOM 689 O O . LYS A 1 93 ? 31.90899 6.85105 61.01291 1.000 60.57042 458 LYS A O 1
ATOM 695 N N . ALA A 1 94 ? 32.68738 8.72179 62.00176 1.000 57.74769 459 ALA A N 1
ATOM 696 C CA . ALA A 1 94 ? 31.36017 9.32131 62.08279 1.000 58.50614 459 ALA A CA 1
ATOM 697 C C . ALA A 1 94 ? 30.88512 9.82135 60.72711 1.000 56.51499 459 ALA A C 1
ATOM 698 O O . ALA A 1 94 ? 29.69391 9.72889 60.41225 1.000 56.00479 459 ALA A O 1
ATOM 700 N N . PHE A 1 95 ? 31.79820 10.33988 59.90553 1.000 56.27951 460 PHE A N 1
ATOM 701 C CA . PHE A 1 95 ? 31.39503 10.79362 58.58282 1.000 53.97592 460 PHE A CA 1
ATOM 702 C C . PHE A 1 95 ? 30.87443 9.63406 57.74638 1.000 57.53009 460 PHE A C 1
ATOM 703 O O . PHE A 1 95 ? 29.86097 9.76839 57.05047 1.000 58.61080 460 PHE A O 1
ATOM 711 N N . THR A 1 96 ? 31.53810 8.47708 57.82192 1.000 54.24405 461 THR A N 1
ATOM 712 C CA . THR A 1 96 ? 31.04300 7.30795 57.10360 1.000 58.97379 461 THR A CA 1
ATOM 713 C C . THR A 1 96 ? 29.67595 6.88771 57.62863 1.000 56.81596 461 THR A C 1
ATOM 714 O O . THR A 1 96 ? 28.76520 6.58661 56.84563 1.000 52.32280 461 THR A O 1
ATOM 718 N N . ARG A 1 97 ? 29.50230 6.91636 58.95361 1.000 52.22366 462 ARG A N 1
ATOM 719 C CA . ARG A 1 97 ? 28.24050 6.50960 59.56050 1.000 46.88317 462 ARG A CA 1
ATOM 720 C C . ARG A 1 97 ? 27.10036 7.42241 59.13171 1.000 45.71230 462 ARG A C 1
ATOM 721 O O . ARG A 1 97 ? 25.97354 6.96174 58.91622 1.000 45.00797 462 ARG A O 1
ATOM 729 N N . TRP A 1 98 ? 27.37699 8.72137 58.99100 1.000 45.72492 463 TRP A N 1
ATOM 730 C CA . TRP A 1 98 ? 26.35836 9.64649 58.50634 1.000 48.02031 463 TRP A CA 1
ATOM 731 C C . TRP A 1 98 ? 25.91413 9.30639 57.08657 1.000 50.29579 463 TRP A C 1
ATOM 732 O O . TRP A 1 98 ? 24.75877 9.55532 56.72296 1.000 47.18557 463 TRP A O 1
ATOM 743 N N . ARG A 1 99 ? 26.80159 8.74189 56.26792 1.000 46.72910 464 ARG A N 1
ATOM 744 C CA . ARG A 1 99 ? 26.41932 8.43455 54.89479 1.000 57.92479 464 ARG A CA 1
ATOM 745 C C . ARG A 1 99 ? 25.79870 7.05318 54.75581 1.000 52.87500 464 ARG A C 1
ATOM 746 O O . ARG A 1 99 ? 24.94506 6.85303 53.88410 1.000 48.38503 464 ARG A O 1
ATOM 754 N N . GLU A 1 100 ? 26.17279 6.10718 55.61481 1.000 50.94167 465 GLU A N 1
ATOM 755 C CA . GLU A 1 100 ? 25.61975 4.76199 55.54702 1.000 47.75152 465 GLU A CA 1
ATOM 756 C C . GLU A 1 100 ? 24.31439 4.60394 56.32127 1.000 52.04222 465 GLU A C 1
ATOM 757 O O . GLU A 1 100 ? 23.68809 3.54261 56.22596 1.000 53.46802 465 GLU A O 1
ATOM 763 N N . THR A 1 101 ? 23.88599 5.61799 57.07477 1.000 45.10550 466 THR A N 1
ATOM 764 C CA . THR A 1 101 ? 22.67303 5.50875 57.87970 1.000 52.66712 466 THR A CA 1
ATOM 765 C C . THR A 1 101 ? 21.43378 5.64503 57.00010 1.000 49.43348 466 THR A C 1
ATOM 766 O O . THR A 1 101 ? 21.33189 6.57641 56.19698 1.000 43.91265 466 THR A O 1
ATOM 770 N N . ARG A 1 102 ? 20.48735 4.71679 57.16215 1.000 51.73372 467 ARG A N 1
ATOM 771 C CA . ARG A 1 102 ? 19.20133 4.77426 56.47637 1.000 46.42883 467 ARG A CA 1
ATOM 772 C C . ARG A 1 102 ? 18.04751 5.15219 57.38637 1.000 50.86846 467 ARG A C 1
ATOM 773 O O . ARG A 1 102 ? 17.12364 5.83372 56.93807 1.000 50.37945 467 ARG A O 1
ATOM 781 N N . VAL A 1 103 ? 18.07591 4.72358 58.64662 1.000 43.93463 468 VAL A N 1
ATOM 782 C CA . VAL A 1 103 ? 17.04356 5.04754 59.61917 1.000 44.23730 468 VAL A CA 1
ATOM 783 C C . VAL A 1 103 ? 17.72560 5.59855 60.86158 1.000 46.31309 468 VAL A C 1
ATOM 784 O O . VAL A 1 103 ? 18.72388 5.04066 61.33073 1.000 48.77963 468 VAL A O 1
ATOM 788 N N . LEU A 1 104 ? 17.17083 6.67414 61.41426 1.000 40.55774 469 LEU A N 1
ATOM 789 C CA . LEU A 1 104 ? 17.66976 7.25494 62.65569 1.000 43.76720 469 LEU A CA 1
ATOM 790 C C . LEU A 1 104 ? 16.56658 7.13772 63.69490 1.000 46.37224 469 LEU A C 1
ATOM 791 O O . LEU A 1 104 ? 15.51578 7.77976 63.57302 1.000 43.90086 469 LEU A O 1
ATOM 796 N N . ILE A 1 105 ? 16.81212 6.30972 64.70562 1.000 41.34835 470 ILE A N 1
ATOM 797 C CA . ILE A 1 105 ? 15.90416 6.11290 65.82573 1.000 43.53595 470 ILE A CA 1
ATOM 798 C C . ILE A 1 105 ? 16.37576 6.99083 66.97360 1.000 40.93366 470 ILE A C 1
ATOM 799 O O . ILE A 1 105 ? 17.56327 6.98180 67.32092 1.000 39.54738 470 ILE A O 1
ATOM 804 N N . ILE A 1 106 ? 15.45763 7.74798 67.56736 1.000 41.50973 471 ILE A N 1
ATOM 805 C CA . ILE A 1 106 ? 15.76369 8.58852 68.72392 1.000 39.11940 471 ILE A CA 1
ATOM 806 C C . ILE A 1 106 ? 14.73634 8.26647 69.79840 1.000 40.79938 471 ILE A C 1
ATOM 807 O O . ILE A 1 106 ? 13.58569 8.71427 69.71970 1.000 40.14965 471 ILE A O 1
ATOM 812 N N . ASP A 1 107 ? 15.14199 7.49633 70.80415 1.000 39.68240 472 ASP A N 1
ATOM 813 C CA . ASP A 1 107 ? 14.27211 7.25270 71.94389 1.000 38.05397 472 ASP A CA 1
ATOM 814 C C . ASP A 1 107 ? 14.42051 8.39707 72.94176 1.000 43.32630 472 ASP A C 1
ATOM 815 O O . ASP A 1 107 ? 15.39715 9.15354 72.91731 1.000 44.23097 472 ASP A O 1
ATOM 820 N N . GLU A 1 108 ? 13.41460 8.53741 73.80203 1.000 47.43021 473 GLU A N 1
ATOM 821 C CA . GLU A 1 108 ? 13.34224 9.62304 74.77479 1.000 42.69284 473 GLU A CA 1
ATOM 822 C C . GLU A 1 108 ? 13.54459 10.97979 74.09873 1.000 44.45309 473 GLU A C 1
ATOM 823 O O . GLU A 1 108 ? 14.40397 11.77928 74.46994 1.000 49.52490 473 GLU A O 1
ATOM 829 N N . ILE A 1 109 ? 12.70973 11.22612 73.08780 1.000 41.57699 474 ILE A N 1
ATOM 830 C CA . ILE A 1 109 ? 12.81349 12.43356 72.28647 1.000 41.14263 474 ILE A CA 1
ATOM 831 C C . ILE A 1 109 ? 12.52709 13.68815 73.09966 1.000 46.56021 474 ILE A C 1
ATOM 832 O O . ILE A 1 109 ? 12.91148 14.79116 72.68369 1.000 43.75687 474 ILE A O 1
ATOM 837 N N . SER A 1 110 ? 11.88949 13.54909 74.27035 1.000 44.11037 475 SER A N 1
ATOM 838 C CA . SER A 1 110 ? 11.46850 14.72997 75.02112 1.000 38.25200 475 SER A CA 1
ATOM 839 C C . SER A 1 110 ? 12.65566 15.56888 75.46551 1.000 37.75408 475 SER A C 1
ATOM 840 O O . SER A 1 110 ? 12.55898 16.80007 75.51584 1.000 40.99398 475 SER A O 1
ATOM 843 N N . MET A 1 111 ? 13.79358 14.93209 75.73003 1.000 37.93303 476 MET A N 1
ATOM 844 C CA . MET A 1 111 ? 14.99082 15.61427 76.20480 1.000 42.52290 476 MET A CA 1
ATOM 845 C C . MET A 1 111 ? 15.90148 16.06584 75.06744 1.000 49.26205 476 MET A C 1
ATOM 846 O O . MET A 1 111 ? 17.00249 16.55555 75.33347 1.000 49.87980 476 MET A O 1
ATOM 851 N N . VAL A 1 112 ? 15.48289 15.89761 73.81204 1.000 48.04172 477 VAL A N 1
ATOM 852 C CA . VAL A 1 112 ? 16.25813 16.37181 72.67087 1.000 42.97065 477 VAL A CA 1
ATOM 853 C C . VAL A 1 112 ? 15.85215 17.80320 72.35273 1.000 43.51688 477 VAL A C 1
ATOM 854 O O . VAL A 1 112 ? 14.66965 18.08783 72.12986 1.000 49.15441 477 VAL A O 1
ATOM 858 N N . ASP A 1 113 ? 16.83374 18.70292 72.31717 1.000 44.01663 478 ASP A N 1
ATOM 859 C CA . ASP A 1 113 ? 16.55864 20.10699 72.03945 1.000 44.37949 478 ASP A CA 1
ATOM 860 C C . ASP A 1 113 ? 16.25586 20.30940 70.55638 1.000 54.28781 478 ASP A C 1
ATOM 861 O O . ASP A 1 113 ? 16.90815 19.72900 69.68297 1.000 44.74236 478 ASP A O 1
ATOM 866 N N . GLY A 1 114 ? 15.25664 21.14953 70.27891 1.000 56.17033 479 GLY A N 1
ATOM 867 C CA . GLY A 1 114 ? 14.88915 21.43397 68.90354 1.000 46.79070 479 GLY A CA 1
ATOM 868 C C . GLY A 1 114 ? 15.97378 22.15142 68.12871 1.000 51.09177 479 GLY A C 1
ATOM 869 O O . GLY A 1 114 ? 16.06390 22.01178 66.90612 1.000 50.15397 479 GLY A O 1
ATOM 870 N N . HIS A 1 115 ? 16.80412 22.93508 68.81490 1.000 51.75267 480 HIS A N 1
ATOM 871 C CA . HIS A 1 115 ? 17.92771 23.55802 68.12637 1.000 51.08706 480 HIS A CA 1
ATOM 872 C C . HIS A 1 115 ? 18.97096 22.51610 67.75636 1.000 58.42574 480 HIS A C 1
ATOM 873 O O . HIS A 1 115 ? 19.57341 22.58694 66.67846 1.000 55.55667 480 HIS A O 1
ATOM 880 N N . LEU A 1 116 ? 19.18008 21.52345 68.62408 1.000 55.18967 481 LEU A N 1
ATOM 881 C CA . LEU A 1 116 ? 20.06928 20.42915 68.25851 1.000 53.91860 481 LEU A CA 1
ATOM 882 C C . LEU A 1 116 ? 19.52248 19.67830 67.05436 1.000 54.08726 481 LEU A C 1
ATOM 883 O O . LEU A 1 116 ? 20.27242 19.32659 66.13596 1.000 52.61821 481 LEU A O 1
ATOM 888 N N . LEU A 1 117 ? 18.20837 19.45165 67.03131 1.000 48.12300 482 LEU A N 1
ATOM 889 C CA . LEU A 1 117 ? 17.59940 18.69998 65.94364 1.000 51.77440 482 LEU A CA 1
ATOM 890 C C . LEU A 1 117 ? 17.71757 19.44197 64.61645 1.000 49.69558 482 LEU A C 1
ATOM 891 O O . LEU A 1 117 ? 17.86964 18.81279 63.56358 1.000 45.31050 482 LEU A O 1
ATOM 896 N N . ASN A 1 118 ? 17.63372 20.77791 64.64724 1.000 54.05589 483 ASN A N 1
ATOM 897 C CA . ASN A 1 118 ? 17.79463 21.57431 63.43105 1.000 47.77854 483 ASN A CA 1
ATOM 898 C C . ASN A 1 118 ? 19.21962 21.49635 62.89411 1.000 48.74102 483 ASN A C 1
ATOM 899 O O . ASN A 1 118 ? 19.42802 21.45767 61.67425 1.000 56.95571 483 ASN A O 1
ATOM 904 N N . LYS A 1 119 ? 20.21229 21.46743 63.78753 1.000 45.37805 484 LYS A N 1
ATOM 905 C CA . LYS A 1 119 ? 21.59204 21.26153 63.35692 1.000 47.76460 484 LYS A CA 1
ATOM 906 C C . LYS A 1 119 ? 21.76561 19.87641 62.74899 1.000 51.37538 484 LYS A C 1
ATOM 907 O O . LYS A 1 119 ? 22.36013 19.72541 61.67696 1.000 52.25921 484 LYS A O 1
ATOM 913 N N . LEU A 1 120 ? 21.24387 18.84830 63.42158 1.000 55.89116 485 LEU A N 1
ATOM 914 C CA . LEU A 1 120 ? 21.32044 17.49975 62.87225 1.000 52.53097 485 LEU A CA 1
ATOM 915 C C . LEU A 1 120 ? 20.68215 17.43613 61.49379 1.000 49.40500 485 LEU A C 1
ATOM 916 O O . LEU A 1 120 ? 21.19519 16.75733 60.59771 1.000 51.94649 485 LEU A O 1
ATOM 921 N N . ASN A 1 121 ? 19.56473 18.14397 61.30565 1.000 46.17365 486 ASN A N 1
ATOM 922 C CA . ASN A 1 121 ? 18.90165 18.16594 60.00656 1.000 45.10129 486 ASN A CA 1
ATOM 923 C C . ASN A 1 121 ? 19.81226 18.75041 58.93076 1.000 52.30927 486 ASN A C 1
ATOM 924 O O . ASN A 1 121 ? 20.02012 18.13730 57.87651 1.000 49.14181 486 ASN A O 1
ATOM 929 N N . GLU A 1 122 ? 20.38273 19.93153 59.19544 1.000 45.62590 487 GLU A N 1
ATOM 930 C CA . GLU A 1 122 ? 21.26766 20.57721 58.22986 1.000 47.02285 487 GLU A CA 1
ATOM 931 C C . GLU A 1 122 ? 22.50985 19.73875 57.97044 1.000 46.87776 487 GLU A C 1
ATOM 932 O O . GLU A 1 122 ? 22.99934 19.67820 56.83748 1.000 56.67856 487 GLU A O 1
ATOM 938 N N . ILE A 1 123 ? 23.03040 19.07821 59.00581 1.000 50.14645 488 ILE A N 1
ATOM 939 C CA . ILE A 1 123 ? 24.24248 18.28305 58.84082 1.000 51.12436 488 ILE A CA 1
ATOM 940 C C . ILE A 1 123 ? 23.94659 17.04868 58.00701 1.000 52.18986 488 ILE A C 1
ATOM 941 O O . ILE A 1 123 ? 24.73502 16.66961 57.13187 1.000 58.44324 488 ILE A O 1
ATOM 946 N N . ALA A 1 124 ? 22.79763 16.41629 58.25173 1.000 47.64799 489 ALA A N 1
ATOM 947 C CA . ALA A 1 124 ? 22.37954 15.27947 57.44146 1.000 47.49429 489 ALA A CA 1
ATOM 948 C C . ALA A 1 124 ? 22.34594 15.63997 55.96156 1.000 49.62485 489 ALA A C 1
ATOM 949 O O . ALA A 1 124 ? 22.92323 14.93521 55.12697 1.000 50.61752 489 ALA A O 1
ATOM 951 N N . LYS A 1 125 ? 21.67183 16.73955 55.61894 1.000 48.46781 490 LYS A N 1
ATOM 952 C CA . LYS A 1 125 ? 21.58784 17.15498 54.22349 1.000 53.22884 490 LYS A CA 1
ATOM 953 C C . LYS A 1 125 ? 22.97024 17.41316 53.63858 1.000 53.97788 490 LYS A C 1
ATOM 954 O O . LYS A 1 125 ? 23.28772 16.94390 52.54092 1.000 55.95002 490 LYS A O 1
ATOM 960 N N . ASN A 1 126 ? 23.81271 18.14948 54.36637 1.000 52.55142 491 ASN A N 1
ATOM 961 C CA . ASN A 1 126 ? 25.10604 18.55263 53.82091 1.000 55.60536 491 ASN A CA 1
ATOM 962 C C . ASN A 1 126 ? 26.00512 17.34958 53.56827 1.000 58.84348 491 ASN A C 1
ATOM 963 O O . ASN A 1 126 ? 26.50625 17.15968 52.45411 1.000 64.36617 491 ASN A O 1
ATOM 968 N N . LEU A 1 127 ? 26.22346 16.52729 54.59678 1.000 55.02792 492 LEU A N 1
ATOM 969 C CA . LEU A 1 127 ? 27.16115 15.41673 54.47730 1.000 51.76989 492 LEU A CA 1
ATOM 970 C C . LEU A 1 127 ? 26.71788 14.40046 53.43492 1.000 60.05598 492 LEU A C 1
ATOM 971 O O . LEU A 1 127 ? 27.55945 13.71630 52.84032 1.000 62.46235 492 LEU A O 1
ATOM 976 N N . ARG A 1 128 ? 25.41425 14.29024 53.19097 1.000 57.18393 493 ARG A N 1
ATOM 977 C CA . ARG A 1 128 ? 24.88335 13.28263 52.28444 1.000 60.05495 493 ARG A CA 1
ATOM 978 C C . ARG A 1 128 ? 24.53563 13.82861 50.90243 1.000 59.46857 493 ARG A C 1
ATOM 979 O O . ARG A 1 128 ? 24.08190 13.05706 50.05075 1.000 55.83579 493 ARG A O 1
ATOM 987 N N . ARG A 1 129 ? 24.76098 15.12358 50.65233 1.000 60.19179 494 ARG A N 1
ATOM 988 C CA . ARG A 1 129 ? 24.39081 15.77053 49.38563 1.000 66.53200 494 ARG A CA 1
ATOM 989 C C . ARG A 1 129 ? 22.93179 15.49753 49.03066 1.000 58.78071 494 ARG A C 1
ATOM 990 O O . ARG A 1 129 ? 22.57858 15.27489 47.87012 1.000 87.81242 494 ARG A O 1
ATOM 998 N N . ASN A 1 130 ? 22.08192 15.47642 50.05146 1.000 58.75237 495 ASN A N 1
ATOM 999 C CA . ASN A 1 130 ? 20.69077 15.06867 49.91550 1.000 53.91221 495 ASN A CA 1
ATOM 1000 C C . ASN A 1 130 ? 19.80661 16.13525 50.54841 1.000 53.58459 495 ASN A C 1
ATOM 1001 O O . ASN A 1 130 ? 19.88012 16.35675 51.75887 1.000 55.64733 495 ASN A O 1
ATOM 1006 N N . ASN A 1 131 ? 18.96248 16.78246 49.74321 1.000 58.83965 496 ASN A N 1
ATOM 1007 C CA . ASN A 1 131 ? 18.11804 17.87443 50.22384 1.000 50.02548 496 ASN A CA 1
ATOM 1008 C C . ASN A 1 131 ? 16.76899 17.40956 50.75917 1.000 53.71364 496 ASN A C 1
ATOM 1009 O O . ASN A 1 131 ? 15.93954 18.25276 51.12563 1.000 49.51852 496 ASN A O 1
ATOM 1014 N N . ARG A 1 132 ? 16.52089 16.09906 50.79369 1.000 49.82457 497 ARG A N 1
ATOM 1015 C CA . ARG A 1 132 ? 15.33938 15.58131 51.46132 1.000 47.59813 497 ARG A CA 1
ATOM 1016 C C . ARG A 1 132 ? 15.40534 15.89744 52.95324 1.000 54.73502 497 ARG A C 1
ATOM 1017 O O . ARG A 1 132 ? 16.48049 16.19253 53.48933 1.000 55.80942 497 ARG A O 1
ATOM 1025 N N . PRO A 1 133 ? 14.26387 15.85398 53.64081 1.000 52.44315 498 PRO A N 1
ATOM 1026 C CA . PRO A 1 133 ? 14.28050 15.95766 55.10248 1.000 44.77998 498 PRO A CA 1
ATOM 1027 C C . PRO A 1 133 ? 15.26411 14.96973 55.70898 1.000 45.16795 498 PRO A C 1
ATOM 1028 O O . PRO A 1 133 ? 15.29627 13.79212 55.34372 1.000 47.55584 498 PRO A O 1
ATOM 1032 N N . PHE A 1 134 ? 16.10651 15.47781 56.60817 1.000 43.25628 499 PHE A N 1
ATOM 1033 C CA . PHE A 1 134 ? 17.16808 14.69701 57.23605 1.000 42.49857 499 PHE A CA 1
ATOM 1034 C C . PHE A 1 134 ? 18.04315 13.99970 56.19957 1.000 43.02734 499 PHE A C 1
ATOM 1035 O O . PHE A 1 134 ? 18.57478 12.91329 56.44602 1.000 45.95175 499 PHE A O 1
ATOM 1043 N N . GLY A 1 135 ? 18.21868 14.63774 55.04116 1.000 48.69560 500 GLY A N 1
ATOM 1044 C CA . GLY A 1 135 ? 19.07292 14.07736 54.00766 1.000 44.86720 500 GLY A CA 1
ATOM 1045 C C . GLY A 1 135 ? 18.66603 12.69033 53.56797 1.000 44.74796 500 GLY A C 1
ATOM 1046 O O . GLY A 1 135 ? 19.53061 11.86399 53.25871 1.000 45.02612 500 GLY A O 1
ATOM 1047 N N . GLY A 1 136 ? 17.36567 12.39900 53.57709 1.000 45.22602 501 GLY A N 1
ATOM 1048 C CA . GLY A 1 136 ? 16.83589 11.12074 53.15223 1.000 44.66504 501 GLY A CA 1
ATOM 1049 C C . GLY A 1 136 ? 16.74566 10.07191 54.24185 1.000 48.41950 501 GLY A C 1
ATOM 1050 O O . GLY A 1 136 ? 16.12824 9.02164 54.01833 1.000 57.02213 501 GLY A O 1
ATOM 1051 N N . ILE A 1 137 ? 17.32337 10.32858 55.41676 1.000 44.62804 502 ILE A N 1
ATOM 1052 C CA . ILE A 1 137 ? 17.27233 9.36892 56.51422 1.000 43.62183 502 ILE A CA 1
ATOM 1053 C C . ILE A 1 137 ? 15.84880 9.28104 57.04139 1.000 41.45195 502 ILE A C 1
ATOM 1054 O O . ILE A 1 137 ? 15.17840 10.30281 57.23128 1.000 41.31005 502 ILE A O 1
ATOM 1059 N N . GLN A 1 138 ? 15.37278 8.06191 57.27045 1.000 41.39298 503 GLN A N 1
ATOM 1060 C CA . GLN A 1 138 ? 14.07331 7.88291 57.90294 1.000 43.50713 503 GLN A CA 1
ATOM 1061 C C . GLN A 1 138 ? 14.19883 8.19220 59.39412 1.000 51.43647 503 GLN A C 1
ATOM 1062 O O . GLN A 1 138 ? 14.96870 7.54230 60.11150 1.000 39.55354 503 GLN A O 1
ATOM 1068 N N . LEU A 1 139 ? 13.45899 9.19095 59.85804 1.000 45.11196 504 LEU A N 1
ATOM 1069 C CA . LEU A 1 139 ? 13.49667 9.57930 61.25816 1.000 49.85396 504 LEU A CA 1
ATOM 1070 C C . LEU A 1 139 ? 12.39519 8.84307 62.01082 1.000 44.91524 504 LEU A C 1
ATOM 1071 O O . LEU A 1 139 ? 11.22942 8.87457 61.60076 1.000 38.88796 504 LEU A O 1
ATOM 1076 N N . VAL A 1 140 ? 12.77248 8.16435 63.09400 1.000 37.86682 505 VAL A N 1
ATOM 1077 C CA . VAL A 1 140 ? 11.83216 7.45649 63.96291 1.000 40.84149 505 VAL A CA 1
ATOM 1078 C C . VAL A 1 140 ? 12.01903 8.02465 65.36293 1.000 37.60933 505 VAL A C 1
ATOM 1079 O O . VAL A 1 140 ? 12.94431 7.63129 66.08290 1.000 36.60723 505 VAL A O 1
ATOM 1083 N N . ALA A 1 141 ? 11.16900 8.97331 65.74024 1.000 36.85935 506 ALA A N 1
ATOM 1084 C CA . ALA A 1 141 ? 11.21499 9.56589 67.06780 1.000 41.16725 506 ALA A CA 1
ATOM 1085 C C . ALA A 1 141 ? 10.26943 8.83366 68.00779 1.000 38.54181 506 ALA A C 1
ATOM 1086 O O . ALA A 1 141 ? 9.14598 8.48465 67.63601 1.000 40.61347 506 ALA A O 1
ATOM 1088 N N . CYS A 1 142 ? 10.71668 8.63907 69.24269 1.000 41.47339 507 CYS A N 1
ATOM 1089 C CA . CYS A 1 142 ? 9.97060 7.84833 70.21001 1.000 41.06882 507 CYS A CA 1
ATOM 1090 C C . CYS A 1 142 ? 10.12730 8.47536 71.58529 1.000 47.46167 507 CYS A C 1
ATOM 1091 O O . CYS A 1 142 ? 11.25358 8.71360 72.03005 1.000 46.18321 507 CYS A O 1
ATOM 1094 N N . GLY A 1 143 ? 9.01378 8.74511 72.25509 1.000 47.13909 508 GLY A N 1
ATOM 1095 C CA . GLY A 1 143 ? 9.09386 9.28811 73.59855 1.000 44.15554 508 GLY A CA 1
ATOM 1096 C C . GLY A 1 143 ? 7.76978 9.89975 74.02699 1.000 49.56513 508 GLY A C 1
ATOM 1097 O O . GLY A 1 143 ? 6.71622 9.59210 73.47166 1.000 42.98154 508 GLY A O 1
ATOM 1098 N N . ASP A 1 144 ? 7.86313 10.77791 75.02389 1.000 44.69751 509 ASP A N 1
ATOM 1099 C CA . ASP A 1 144 ? 6.68729 11.32641 75.69452 1.000 38.71842 509 ASP A CA 1
ATOM 1100 C C . ASP A 1 144 ? 7.04968 12.73132 76.14939 1.000 41.62702 509 ASP A C 1
ATOM 1101 O O . ASP A 1 144 ? 7.90389 12.88983 77.02638 1.000 51.79008 509 ASP A O 1
ATOM 1106 N N . PHE A 1 145 ? 6.43840 13.74794 75.53651 1.000 37.82616 510 PHE A N 1
ATOM 1107 C CA . PHE A 1 145 ? 6.80678 15.11677 75.88084 1.000 41.06447 510 PHE A CA 1
ATOM 1108 C C . PHE A 1 145 ? 6.25063 15.57092 77.23142 1.000 47.03095 510 PHE A C 1
ATOM 1109 O O . PHE A 1 145 ? 6.64396 16.64285 77.70557 1.000 43.40099 510 PHE A O 1
ATOM 1117 N N . TYR A 1 146 ? 5.36478 14.79411 77.86809 1.000 43.53432 511 TYR A N 1
ATOM 1118 C CA . TYR A 1 146 ? 4.99460 15.07420 79.25529 1.000 43.68582 511 TYR A CA 1
ATOM 1119 C C . TYR A 1 146 ? 6.09175 14.67179 80.23044 1.000 49.22335 511 TYR A C 1
ATOM 1120 O O . TYR A 1 146 ? 5.98131 14.96449 81.42693 1.000 54.36734 511 TYR A O 1
ATOM 1129 N N . GLN A 1 147 ? 7.13375 14.01141 79.74323 1.000 43.56873 512 GLN A N 1
ATOM 1130 C CA . GLN A 1 147 ? 8.29521 13.62834 80.52751 1.000 45.42392 512 GLN A CA 1
ATOM 1131 C C . GLN A 1 147 ? 9.33064 14.75211 80.43288 1.000 40.74485 512 GLN A C 1
ATOM 1132 O O . GLN A 1 147 ? 9.01032 15.87486 80.03587 1.000 52.21429 512 GLN A O 1
ATOM 1138 N N . LEU A 1 148 ? 10.54709 14.50363 80.90036 1.000 38.27384 513 LEU A N 1
ATOM 1139 C CA . LEU A 1 148 ? 11.48725 15.59369 81.13780 1.000 46.02269 513 LEU A CA 1
ATOM 1140 C C . LEU A 1 148 ? 11.77151 16.38516 79.85973 1.000 44.18864 513 LEU A C 1
ATOM 1141 O O . LEU A 1 148 ? 11.98285 15.78646 78.79714 1.000 46.47081 513 LEU A O 1
ATOM 1146 N N . PRO A 1 149 ? 11.76322 17.71623 79.91816 1.000 40.48121 514 PRO A N 1
ATOM 1147 C CA . PRO A 1 149 ? 12.08031 18.53352 78.74399 1.000 48.11463 514 PRO A CA 1
ATOM 1148 C C . PRO A 1 149 ? 13.57792 18.56610 78.50222 1.000 46.95559 514 PRO A C 1
ATOM 1149 O O . PRO A 1 149 ? 14.34727 18.03145 79.31344 1.000 52.63393 514 PRO A O 1
ATOM 1153 N N . PRO A 1 150 ? 14.03294 19.14907 77.39032 1.000 50.34717 515 PRO A N 1
ATOM 1154 C CA . PRO A 1 150 ? 15.48053 19.31025 77.18884 1.000 56.09702 515 PRO A CA 1
ATOM 1155 C C . PRO A 1 150 ? 16.11139 20.10742 78.32168 1.000 42.99873 515 PRO A C 1
ATOM 1156 O O . PRO A 1 150 ? 15.52502 21.06097 78.83131 1.000 54.17743 515 PRO A O 1
ATOM 1160 N N . VAL A 1 151 ? 17.33465 19.74112 78.68076 1.000 43.10805 516 VAL A N 1
ATOM 1161 C CA . VAL A 1 151 ? 18.02652 20.39787 79.78400 1.000 60.24562 516 VAL A CA 1
ATOM 1162 C C . VAL A 1 151 ? 18.51492 21.76903 79.33280 1.000 64.60187 516 VAL A C 1
ATOM 1163 O O . VAL A 1 151 ? 19.17920 21.89760 78.29662 1.000 62.14358 516 VAL A O 1
ATOM 1167 N N . VAL A 1 152 ? 18.16582 22.79951 80.09903 1.000 64.94894 517 VAL A N 1
ATOM 1168 C CA . VAL A 1 152 ? 18.61614 24.16178 79.84212 1.000 80.17077 517 VAL A CA 1
ATOM 1169 C C . VAL A 1 152 ? 19.54963 24.59945 80.97243 1.000 77.62021 517 VAL A C 1
ATOM 1170 O O . VAL A 1 152 ? 19.69232 23.92195 81.98989 1.000 90.80046 517 VAL A O 1
ATOM 1174 N N . LYS A 1 153 ? 20.18878 25.75362 80.78001 1.000 85.43173 518 LYS A N 1
ATOM 1175 C CA . LYS A 1 153 ? 21.17340 26.28875 81.73092 1.000 87.76073 518 LYS A CA 1
ATOM 1176 C C . LYS A 1 153 ? 20.63716 26.38666 83.16290 1.000 78.66671 518 LYS A C 1
ATOM 1177 O O . LYS A 1 153 ? 20.01892 27.38011 83.54660 1.000 78.14345 518 LYS A O 1
ATOM 1183 N N . VAL A 1 165 ? 11.04777 31.78000 75.18518 1.000 90.89696 530 VAL A N 1
ATOM 1184 C CA . VAL A 1 165 ? 11.34558 30.67463 76.08679 1.000 101.86344 530 VAL A CA 1
ATOM 1185 C C . VAL A 1 165 ? 12.62580 29.96733 75.64937 1.000 106.71169 530 VAL A C 1
ATOM 1186 O O . VAL A 1 165 ? 12.74333 29.54212 74.49882 1.000 121.22899 530 VAL A O 1
ATOM 1190 N N . GLU A 1 166 ? 13.58735 29.85404 76.57279 1.000 96.55920 531 GLU A N 1
ATOM 1191 C CA . GLU A 1 166 ? 14.83582 29.15637 76.26827 1.000 95.44124 531 GLU A CA 1
ATOM 1192 C C . GLU A 1 166 ? 14.58051 27.69447 75.90903 1.000 94.43812 531 GLU A C 1
ATOM 1193 O O . GLU A 1 166 ? 15.24855 27.13714 75.02791 1.000 85.15385 531 GLU A O 1
ATOM 1199 N N . VAL A 1 167 ? 13.61344 27.06175 76.57252 1.000 89.31295 532 VAL A N 1
ATOM 1200 C CA . VAL A 1 167 ? 13.30542 25.65390 76.33198 1.000 81.70100 532 VAL A CA 1
ATOM 1201 C C . VAL A 1 167 ? 12.65459 25.54325 74.95529 1.000 80.59915 532 VAL A C 1
ATOM 1202 O O . VAL A 1 167 ? 11.55586 26.05855 74.72826 1.000 72.47493 532 VAL A O 1
ATOM 1206 N N . PHE A 1 168 ? 13.35448 24.89941 74.02579 1.000 61.78206 533 PHE A N 1
ATOM 1207 C CA . PHE A 1 168 ? 12.91366 24.73411 72.64364 1.000 61.63769 533 PHE A CA 1
ATOM 1208 C C . PHE A 1 168 ? 12.64650 23.24857 72.41341 1.000 51.63797 533 PHE A C 1
ATOM 1209 O O . PHE A 1 168 ? 13.57955 22.46928 72.19836 1.000 46.38101 533 PHE A O 1
ATOM 1217 N N . PHE A 1 169 ? 11.38055 22.84586 72.51206 1.000 47.63643 534 PHE A N 1
ATOM 1218 C CA . PHE A 1 169 ? 11.04731 21.43324 72.38632 1.000 51.00538 534 PHE A CA 1
ATOM 1219 C C . PHE A 1 169 ? 11.30296 20.93123 70.96474 1.000 48.39273 534 PHE A C 1
ATOM 1220 O O . PHE A 1 169 ? 11.35184 21.69969 69.99802 1.000 48.94363 534 PHE A O 1
ATOM 1228 N N . ALA A 1 170 ? 11.42419 19.60704 70.84264 1.000 44.77299 535 ALA A N 1
ATOM 1229 C CA . ALA A 1 170 ? 11.74755 19.02081 69.54783 1.000 44.68716 535 ALA A CA 1
ATOM 1230 C C . ALA A 1 170 ? 10.63360 19.25956 68.53857 1.000 47.47893 535 ALA A C 1
ATOM 1231 O O . ALA A 1 170 ? 10.90760 19.51047 67.35897 1.000 41.89762 535 ALA A O 1
ATOM 1233 N N . PHE A 1 171 ? 9.37338 19.19789 68.98454 1.000 41.66184 536 PHE A N 1
ATOM 1234 C CA . PHE A 1 171 ? 8.23228 19.36502 68.09140 1.000 42.47456 536 PHE A CA 1
ATOM 1235 C C . PHE A 1 171 ? 8.06922 20.78747 67.57494 1.000 48.35890 536 PHE A C 1
ATOM 1236 O O . PHE A 1 171 ? 7.18566 21.02413 66.74340 1.000 55.01443 536 PHE A O 1
ATOM 1244 N N . GLU A 1 172 ? 8.87307 21.73486 68.05263 1.000 45.80519 537 GLU A N 1
ATOM 1245 C CA . GLU A 1 172 ? 8.82614 23.10120 67.55355 1.000 46.85330 537 GLU A CA 1
ATOM 1246 C C . GLU A 1 172 ? 9.81920 23.34683 66.43094 1.000 47.09183 537 GLU A C 1
ATOM 1247 O O . GLU A 1 172 ? 9.67856 24.33561 65.70209 1.000 51.67053 537 GLU A O 1
ATOM 1253 N N . SER A 1 173 ? 10.84952 22.51277 66.32166 1.000 45.66440 538 SER A N 1
ATOM 1254 C CA . SER A 1 173 ? 11.89675 22.74129 65.33930 1.000 49.37643 538 SER A CA 1
ATOM 1255 C C . SER A 1 173 ? 11.34853 22.65907 63.91944 1.000 53.95192 538 SER A C 1
ATOM 1256 O O . SER A 1 173 ? 10.41347 21.90669 63.62573 1.000 53.01191 538 SER A O 1
ATOM 1259 N N . SER A 1 174 ? 11.96101 23.43536 63.02571 1.000 50.78694 539 SER A N 1
ATOM 1260 C CA . SER A 1 174 ? 11.64721 23.28813 61.61250 1.000 48.22022 539 SER A CA 1
ATOM 1261 C C . SER A 1 174 ? 11.98447 21.88528 61.12897 1.000 51.99352 539 SER A C 1
ATOM 1262 O O . SER A 1 174 ? 11.26405 21.32910 60.29234 1.000 51.26925 539 SER A O 1
ATOM 1265 N N . ALA A 1 175 ? 13.03468 21.27661 61.68906 1.000 45.36939 540 ALA A N 1
ATOM 1266 C CA . ALA A 1 175 ? 13.39546 19.91261 61.31653 1.000 45.90744 540 ALA A CA 1
ATOM 1267 C C . ALA A 1 175 ? 12.24544 18.95543 61.58677 1.000 53.21593 540 ALA A C 1
ATOM 1268 O O . ALA A 1 175 ? 11.87117 18.15396 60.72208 1.000 52.68130 540 ALA A O 1
ATOM 1270 N N . TRP A 1 176 ? 11.66813 19.03383 62.78729 1.000 44.94362 541 TRP A N 1
ATOM 1271 C CA . TRP A 1 176 ? 10.55526 18.16250 63.14521 1.000 43.63077 541 TRP A CA 1
ATOM 1272 C C . TRP A 1 176 ? 9.39990 18.30817 62.16417 1.000 43.91244 541 TRP A C 1
ATOM 1273 O O . TRP A 1 176 ? 8.85026 17.31167 61.68091 1.000 42.92906 541 TRP A O 1
ATOM 1284 N N . LYS A 1 177 ? 9.02397 19.54947 61.84971 1.000 45.82144 542 LYS A N 1
ATOM 1285 C CA . LYS A 1 177 ? 7.80351 19.77533 61.08338 1.000 48.07739 542 LYS A CA 1
ATOM 1286 C C . LYS A 1 177 ? 7.92914 19.29578 59.64264 1.000 49.90086 542 LYS A C 1
ATOM 1287 O O . LYS A 1 177 ? 6.93254 18.87394 59.04557 1.000 52.21600 542 LYS A O 1
ATOM 1293 N N . GLU A 1 178 ? 9.12619 19.34948 59.06520 1.000 46.16952 543 GLU A N 1
ATOM 1294 C CA . GLU A 1 178 ? 9.29714 18.90730 57.69074 1.000 54.20315 543 GLU A CA 1
ATOM 1295 C C . GLU A 1 178 ? 9.62473 17.42178 57.57728 1.000 55.22230 543 GLU A C 1
ATOM 1296 O O . GLU A 1 178 ? 9.47488 16.85570 56.49010 1.000 45.78383 543 GLU A O 1
ATOM 1302 N N . THR A 1 179 ? 10.01780 16.76294 58.66917 1.000 50.22751 544 THR A N 1
ATOM 1303 C CA . THR A 1 179 ? 10.40378 15.35561 58.61328 1.000 49.34148 544 THR A CA 1
ATOM 1304 C C . THR A 1 179 ? 9.32062 14.41986 59.13856 1.000 50.94037 544 THR A C 1
ATOM 1305 O O . THR A 1 179 ? 8.99347 13.42876 58.47792 1.000 49.72149 544 THR A O 1
ATOM 1309 N N . ILE A 1 180 ? 8.78790 14.69224 60.33366 1.000 47.64271 545 ILE A N 1
ATOM 1310 C CA . ILE A 1 180 ? 7.77702 13.82435 60.93531 1.000 42.94803 545 ILE A CA 1
ATOM 1311 C C . ILE A 1 180 ? 6.52392 13.85711 60.07496 1.000 42.99778 545 ILE A C 1
ATOM 1312 O O . ILE A 1 180 ? 5.93169 14.91838 59.84899 1.000 50.66011 545 ILE A O 1
ATOM 1317 N N . GLN A 1 181 ? 6.13511 12.69883 59.55379 1.000 47.62506 546 GLN A N 1
ATOM 1318 C CA . GLN A 1 181 ? 4.97530 12.61486 58.67760 1.000 50.14930 546 GLN A CA 1
ATOM 1319 C C . GLN A 1 181 ? 3.73033 12.08899 59.37415 1.000 47.47126 546 GLN A C 1
ATOM 1320 O O . GLN A 1 181 ? 2.62123 12.28685 58.86592 1.000 54.18116 546 GLN A O 1
ATOM 1326 N N . ARG A 1 182 ? 3.88343 11.42505 60.51327 1.000 49.76893 547 ARG A N 1
ATOM 1327 C CA . ARG A 1 182 ? 2.76432 10.77140 61.16583 1.000 46.57910 547 ARG A CA 1
ATOM 1328 C C . ARG A 1 182 ? 3.07553 10.67397 62.64816 1.000 47.48164 547 ARG A C 1
ATOM 1329 O O . ARG A 1 182 ? 4.23585 10.53920 63.04581 1.000 45.09658 547 ARG A O 1
ATOM 1337 N N . THR A 1 183 ? 2.03533 10.79904 63.46249 1.000 54.43291 548 THR A N 1
ATOM 1338 C CA . THR A 1 183 ? 2.13799 10.61658 64.90124 1.000 42.06398 548 THR A CA 1
ATOM 1339 C C . THR A 1 183 ? 1.15860 9.53416 65.32497 1.000 45.52685 548 THR A C 1
ATOM 1340 O O . THR A 1 183 ? -0.03186 9.60989 65.00537 1.000 48.42759 548 THR A O 1
ATOM 1344 N N . ILE A 1 184 ? 1.65970 8.53313 66.04328 1.000 49.03975 549 ILE A N 1
ATOM 1345 C CA . ILE A 1 184 ? 0.85126 7.42091 66.52443 1.000 49.09249 549 ILE A CA 1
ATOM 1346 C C . ILE A 1 184 ? 0.98212 7.36940 68.03806 1.000 46.94907 549 ILE A C 1
ATOM 1347 O O . ILE A 1 184 ? 2.07243 7.56944 68.58297 1.000 46.86310 549 ILE A O 1
ATOM 1352 N N . THR A 1 185 ? -0.13508 7.12185 68.71515 1.000 52.28679 550 THR A N 1
ATOM 1353 C CA . THR A 1 185 ? -0.19739 7.12651 70.17152 1.000 47.77159 550 THR A CA 1
ATOM 1354 C C . THR A 1 185 ? -0.52474 5.72666 70.67101 1.000 51.56519 550 THR A C 1
ATOM 1355 O O . THR A 1 185 ? -1.58035 5.17619 70.33745 1.000 53.57382 550 THR A O 1
ATOM 1359 N N . LEU A 1 186 ? 0.39972 5.13994 71.42752 1.000 45.25817 551 LEU A N 1
ATOM 1360 C CA . LEU A 1 186 ? 0.11499 3.93350 72.19056 1.000 51.12559 551 LEU A CA 1
ATOM 1361 C C . LEU A 1 186 ? -0.68193 4.28926 73.44271 1.000 57.96735 551 LEU A C 1
ATOM 1362 O O . LEU A 1 186 ? -0.36687 5.25907 74.13807 1.000 53.84922 551 LEU A O 1
ATOM 1367 N N . LYS A 1 187 ? -1.70264 3.48571 73.75248 1.000 55.77561 552 LYS A N 1
ATOM 1368 C CA . LYS A 1 187 ? -2.62299 3.82741 74.83032 1.000 50.53426 552 LYS A CA 1
ATOM 1369 C C . LYS A 1 187 ? -2.62508 2.85889 76.00494 1.000 45.52062 552 LYS A C 1
ATOM 1370 O O . LYS A 1 187 ? -3.04402 3.25784 77.09545 1.000 61.87348 552 LYS A O 1
ATOM 1376 N N . GLU A 1 188 ? -2.16668 1.62141 75.83313 1.000 52.40966 553 GLU A N 1
ATOM 1377 C CA . GLU A 1 188 ? -2.24408 0.61644 76.88864 1.000 52.88259 553 GLU A CA 1
ATOM 1378 C C . GLU A 1 188 ? -0.97802 0.64489 77.74150 1.000 52.57543 553 GLU A C 1
ATOM 1379 O O . GLU A 1 188 ? 0.12369 0.39482 77.23889 1.000 44.51820 553 GLU A O 1
ATOM 1385 N N . ILE A 1 189 ? -1.14396 0.89366 79.03818 1.000 50.80217 554 ILE A N 1
ATOM 1386 C CA . ILE A 1 189 ? -0.02348 0.98886 79.96829 1.000 41.30514 554 ILE A CA 1
ATOM 1387 C C . ILE A 1 189 ? 0.26968 -0.40326 80.51609 1.000 41.95737 554 ILE A C 1
ATOM 1388 O O . ILE A 1 189 ? -0.62147 -1.06446 81.05666 1.000 53.36010 554 ILE A O 1
ATOM 1393 N N . PHE A 1 190 ? 1.50834 -0.86536 80.33457 1.000 42.90507 555 PHE A N 1
ATOM 1394 C CA . PHE A 1 190 ? 1.94676 -2.18651 80.76980 1.000 42.29199 555 PHE A CA 1
ATOM 1395 C C . PHE A 1 190 ? 2.67703 -2.17663 82.10587 1.000 48.86977 555 PHE A C 1
ATOM 1396 O O . PHE A 1 190 ? 2.53399 -3.12463 82.88519 1.000 52.85958 555 PHE A O 1
ATOM 1404 N N . ARG A 1 191 ? 3.48882 -1.14660 82.37517 1.000 42.89570 556 ARG A N 1
ATOM 1405 C CA . ARG A 1 191 ? 4.35761 -1.17495 83.55233 1.000 46.93474 556 ARG A CA 1
ATOM 1406 C C . ARG A 1 191 ? 3.56457 -1.30894 84.85462 1.000 48.12659 556 ARG A C 1
ATOM 1407 O O . ARG A 1 191 ? 3.97049 -2.04465 85.76279 1.000 48.72859 556 ARG A O 1
ATOM 1415 N N . GLN A 1 192 ? 2.44274 -0.60056 84.97662 1.000 42.72848 557 GLN A N 1
ATOM 1416 C CA . GLN A 1 192 ? 1.62182 -0.66420 86.18089 1.000 43.76207 557 GLN A CA 1
ATOM 1417 C C . GLN A 1 192 ? 0.27977 -1.35197 85.92563 1.000 55.10440 557 GLN A C 1
ATOM 1418 O O . GLN A 1 192 ? -0.68813 -1.12045 86.65643 1.000 60.20708 557 GLN A O 1
ATOM 1424 N N . LYS A 1 193 ? 0.22542 -2.24154 84.92539 1.000 49.25546 558 LYS A N 1
ATOM 1425 C CA . LYS A 1 193 ? -1.05461 -2.74438 84.42493 1.000 50.65582 558 LYS A CA 1
ATOM 1426 C C . LYS A 1 193 ? -1.89156 -3.39692 85.51980 1.000 67.03181 558 LYS A C 1
ATOM 1427 O O . LYS A 1 193 ? -3.12648 -3.40204 85.43768 1.000 71.64813 558 LYS A O 1
ATOM 1433 N N . GLY A 1 194 ? -1.24856 -3.93017 86.55959 1.000 51.51754 559 GLY A N 1
ATOM 1434 C CA . GLY A 1 194 ? -1.98435 -4.64633 87.58619 1.000 61.43131 559 GLY A CA 1
ATOM 1435 C C . GLY A 1 194 ? -2.84473 -3.76620 88.47155 1.000 62.83383 559 GLY A C 1
ATOM 1436 O O . GLY A 1 194 ? -3.75958 -4.27062 89.12818 1.000 57.62839 559 GLY A O 1
ATOM 1437 N N . ASP A 1 195 ? -2.58069 -2.46469 88.50425 1.000 63.14248 560 ASP A N 1
ATOM 1438 C CA . ASP A 1 195 ? -3.17935 -1.57207 89.49467 1.000 49.18984 560 ASP A CA 1
ATOM 1439 C C . ASP A 1 195 ? -3.79787 -0.38688 88.76460 1.000 48.85671 560 ASP A C 1
ATOM 1440 O O . ASP A 1 195 ? -3.11444 0.60374 88.48806 1.000 46.30064 560 ASP A O 1
ATOM 1445 N N . GLN A 1 196 ? -5.09958 -0.47627 88.48738 1.000 47.99899 561 GLN A N 1
ATOM 1446 C CA . GLN A 1 196 ? -5.73215 0.54007 87.65561 1.000 47.81626 561 GLN A CA 1
ATOM 1447 C C . GLN A 1 196 ? -5.75058 1.89377 88.35231 1.000 52.79520 561 GLN A C 1
ATOM 1448 O O . GLN A 1 196 ? -5.55149 2.92976 87.70441 1.000 53.45748 561 GLN A O 1
ATOM 1454 N N . ARG A 1 197 ? -5.95554 1.90185 89.67405 1.000 48.22470 562 ARG A N 1
ATOM 1455 C CA . ARG A 1 197 ? -5.92467 3.15157 90.42417 1.000 48.18247 562 ARG A CA 1
ATOM 1456 C C . ARG A 1 197 ? -4.56528 3.82096 90.30776 1.000 46.69656 562 ARG A C 1
ATOM 1457 O O . ARG A 1 197 ? -4.47981 5.03849 90.11249 1.000 46.40289 562 ARG A O 1
ATOM 1465 N N . PHE A 1 198 ? -3.49106 3.03603 90.41755 1.000 45.96237 563 PHE A N 1
ATOM 1466 C CA . PHE A 1 198 ? -2.15024 3.57763 90.23101 1.000 44.69382 563 PHE A CA 1
ATOM 1467 C C . PHE A 1 198 ? -2.01395 4.23061 88.85975 1.000 47.30918 563 PHE A C 1
ATOM 1468 O O . PHE A 1 198 ? -1.44757 5.32320 88.73777 1.000 47.76101 563 PHE A O 1
ATOM 1476 N N . ILE A 1 199 ? -2.54650 3.58228 87.81855 1.000 43.93210 564 ILE A N 1
ATOM 1477 C CA . ILE A 1 199 ? -2.49478 4.14429 86.47065 1.000 46.73690 564 ILE A CA 1
ATOM 1478 C C . ILE A 1 199 ? -3.26882 5.45773 86.40749 1.000 46.59687 564 ILE A C 1
ATOM 1479 O O . ILE A 1 199 ? -2.80669 6.43778 85.80549 1.000 43.20826 564 ILE A O 1
ATOM 1484 N N . ASP A 1 200 ? -4.44870 5.50668 87.03546 1.000 45.11116 565 ASP A N 1
ATOM 1485 C CA . ASP A 1 200 ? -5.20727 6.75528 87.06426 1.000 45.92682 565 ASP A CA 1
ATOM 1486 C C . ASP A 1 200 ? -4.42027 7.86515 87.75375 1.000 50.34540 565 ASP A C 1
ATOM 1487 O O . ASP A 1 200 ? -4.40244 9.00854 87.28050 1.000 52.62985 565 ASP A O 1
ATOM 1492 N N . MET A 1 201 ? -3.74238 7.53825 88.85780 1.000 45.31193 566 MET A N 1
ATOM 1493 C CA . MET A 1 201 ? -2.97684 8.53632 89.60097 1.000 50.12126 566 MET A CA 1
ATOM 1494 C C . MET A 1 201 ? -1.82476 9.07298 88.76382 1.000 44.00938 566 MET A C 1
ATOM 1495 O O . MET A 1 201 ? -1.58998 10.28513 88.70718 1.000 44.27477 566 MET A O 1
ATOM 1500 N N . LEU A 1 202 ? -1.06184 8.17060 88.15233 1.000 42.91711 567 LEU A N 1
ATOM 1501 C CA . LEU A 1 202 ? 0.02510 8.57255 87.26749 1.000 46.36015 567 LEU A CA 1
ATOM 1502 C C . LEU A 1 202 ? -0.46850 9.42035 86.09933 1.000 41.95060 567 LEU A C 1
ATOM 1503 O O . LEU A 1 202 ? 0.18369 10.40000 85.72443 1.000 41.68488 567 LEU A O 1
ATOM 1508 N N . ASN A 1 203 ? -1.57101 9.02389 85.46033 1.000 42.45938 568 ASN A N 1
ATOM 1509 C CA . ASN A 1 203 ? -2.06768 9.81064 84.33142 1.000 42.77497 568 ASN A CA 1
ATOM 1510 C C . ASN A 1 203 ? -2.44991 11.22449 84.74917 1.000 47.35154 568 ASN A C 1
ATOM 1511 O O . ASN A 1 203 ? -2.28167 12.17361 83.97304 1.000 52.48859 568 ASN A O 1
ATOM 1516 N N . ASN A 1 204 ? -2.97948 11.38248 85.96683 1.000 49.42807 569 ASN A N 1
ATOM 1517 C CA . ASN A 1 204 ? -3.39005 12.69938 86.44267 1.000 46.07939 569 ASN A CA 1
ATOM 1518 C C . ASN A 1 204 ? -2.20787 13.65573 86.54333 1.000 47.97378 569 ASN A C 1
ATOM 1519 O O . ASN A 1 204 ? -2.39057 14.87644 86.46587 1.000 59.65916 569 ASN A O 1
ATOM 1524 N N . LEU A 1 205 ? -0.99813 13.12839 86.74708 1.000 44.39549 570 LEU A N 1
ATOM 1525 C CA . LEU A 1 205 ? 0.17578 13.98309 86.88354 1.000 49.04744 570 LEU A CA 1
ATOM 1526 C C . LEU A 1 205 ? 0.59266 14.63561 85.56804 1.000 60.57289 570 LEU A C 1
ATOM 1527 O O . LEU A 1 205 ? 1.32303 15.63377 85.59263 1.000 59.41954 570 LEU A O 1
ATOM 1532 N N . ARG A 1 206 ? 0.11596 14.11732 84.43116 1.000 59.61351 571 ARG A N 1
ATOM 1533 C CA . ARG A 1 206 ? 0.66039 14.49985 83.12976 1.000 53.48718 571 ARG A CA 1
ATOM 1534 C C . ARG A 1 206 ? 0.44968 15.98385 82.83819 1.000 60.05136 571 ARG A C 1
ATOM 1535 O O . ARG A 1 206 ? 1.39777 16.69577 82.48790 1.000 56.39518 571 ARG A O 1
ATOM 1543 N N . ASP A 1 207 ? -0.78840 16.46698 82.95654 1.000 57.96015 572 ASP A N 1
ATOM 1544 C CA . ASP A 1 207 ? -1.08177 17.86885 82.66922 1.000 58.46361 572 ASP A CA 1
ATOM 1545 C C . ASP A 1 207 ? -0.74754 18.81197 83.81925 1.000 72.67797 572 ASP A C 1
ATOM 1546 O O . ASP A 1 207 ? -0.90513 20.02860 83.65944 1.000 70.83920 572 ASP A O 1
ATOM 1551 N N . GLY A 1 208 ? -0.32662 18.29897 84.97736 1.000 70.58261 573 GLY A N 1
ATOM 1552 C CA . GLY A 1 208 ? 0.04856 19.13011 86.09552 1.000 67.69023 573 GLY A CA 1
ATOM 1553 C C . GLY A 1 208 ? -1.04077 19.32567 87.13478 1.000 68.49657 573 GLY A C 1
ATOM 1554 O O . GLY A 1 208 ? -0.72503 19.58799 88.29989 1.000 80.48390 573 GLY A O 1
ATOM 1555 N N . ASN A 1 209 ? -2.31047 19.22706 86.74205 1.000 74.87687 574 ASN A N 1
ATOM 1556 C CA . ASN A 1 209 ? -3.41402 19.33145 87.69237 1.000 88.75812 574 ASN A CA 1
ATOM 1557 C C . ASN A 1 209 ? -3.57874 18.00824 88.43452 1.000 75.18225 574 ASN A C 1
ATOM 1558 O O . ASN A 1 209 ? -3.85172 16.97224 87.81919 1.000 80.00243 574 ASN A O 1
ATOM 1563 N N . VAL A 1 210 ? -3.42399 18.04497 89.75318 1.000 71.67184 575 VAL A N 1
ATOM 1564 C CA . VAL A 1 210 ? -3.45010 16.83949 90.57829 1.000 67.96748 575 VAL A CA 1
ATOM 1565 C C . VAL A 1 210 ? -4.63012 16.89846 91.54297 1.000 64.19921 575 VAL A C 1
ATOM 1566 O O . VAL A 1 210 ? -4.64760 17.74780 92.44563 1.000 54.98096 575 VAL A O 1
ATOM 1570 N N . PRO A 1 211 ? -5.62942 16.02741 91.39452 1.000 63.77873 576 PRO A N 1
ATOM 1571 C CA . PRO A 1 211 ? -6.76980 16.04459 92.31851 1.000 55.52291 576 PRO A CA 1
ATOM 1572 C C . PRO A 1 211 ? -6.34119 15.68088 93.73293 1.000 61.69291 576 PRO A C 1
ATOM 1573 O O . PRO A 1 211 ? -5.28227 15.08832 93.95572 1.000 57.70001 576 PRO A O 1
ATOM 1577 N N . ASP A 1 212 ? -7.19241 16.04963 94.69840 1.000 57.41703 577 ASP A N 1
ATOM 1578 C CA . ASP A 1 212 ? -6.89460 15.78132 96.10422 1.000 63.61605 577 ASP A CA 1
ATOM 1579 C C . ASP A 1 212 ? -6.66986 14.29351 96.35151 1.000 59.65880 577 ASP A C 1
ATOM 1580 O O . ASP A 1 212 ? -5.70848 13.90335 97.02596 1.000 65.93225 577 ASP A O 1
ATOM 1585 N N . ASP A 1 213 ? -7.55601 13.44593 95.82095 1.000 56.26259 578 ASP A N 1
ATOM 1586 C CA . ASP A 1 213 ? -7.45637 12.01436 96.08981 1.000 55.29647 578 ASP A CA 1
ATOM 1587 C C . ASP A 1 213 ? -6.15643 11.43290 95.54583 1.000 54.80751 578 ASP A C 1
ATOM 1588 O O . ASP A 1 213 ? -5.52256 10.59901 96.20360 1.000 58.50279 578 ASP A O 1
ATOM 1593 N N . THR A 1 214 ? -5.74245 11.85735 94.34758 1.000 52.10975 579 THR A N 1
ATOM 1594 C CA . THR A 1 214 ? -4.45539 11.41753 93.81373 1.000 50.23059 579 THR A CA 1
ATOM 1595 C C . THR A 1 214 ? -3.31496 11.88957 94.70693 1.000 52.22602 579 THR A C 1
ATOM 1596 O O . THR A 1 214 ? -2.42648 11.10756 95.06713 1.000 52.12494 579 THR A O 1
ATOM 1600 N N . ALA A 1 215 ? -3.34199 13.16664 95.09832 1.000 54.47371 580 ALA A N 1
ATOM 1601 C CA . ALA A 1 215 ? -2.30273 13.69985 95.97353 1.000 59.88578 580 ALA A CA 1
ATOM 1602 C C . ALA A 1 215 ? -2.27413 12.96673 97.30698 1.000 56.06080 580 ALA A C 1
ATOM 1603 O O . ALA A 1 215 ? -1.19937 12.61989 97.81152 1.000 60.48658 580 ALA A O 1
ATOM 1605 N N . ARG A 1 216 ? -3.44326 12.73303 97.90122 1.000 53.59849 581 ARG A N 1
ATOM 1606 C CA . ARG A 1 216 ? -3.48360 11.98417 99.15044 1.000 54.13418 581 ARG A CA 1
ATOM 1607 C C . ARG A 1 216 ? -2.97981 10.55571 98.96231 1.000 56.42532 581 ARG A C 1
ATOM 1608 O O . ARG A 1 216 ? -2.20547 10.04974 99.78328 1.000 53.56391 581 ARG A O 1
ATOM 1616 N N . ASP A 1 217 ? -3.37145 9.90576 97.86055 1.000 59.07933 582 ASP A N 1
ATOM 1617 C CA . ASP A 1 217 ? -2.96355 8.52208 97.62371 1.000 58.38293 582 ASP A CA 1
ATOM 1618 C C . ASP A 1 217 ? -1.45098 8.39420 97.47865 1.000 53.07745 582 ASP A C 1
ATOM 1619 O O . ASP A 1 217 ? -0.88768 7.33329 97.77456 1.000 49.89788 582 ASP A O 1
ATOM 1624 N N . PHE A 1 218 ? -0.77776 9.44625 97.00908 1.000 48.98233 583 PHE A N 1
ATOM 1625 C CA . PHE A 1 218 ? 0.67719 9.38829 96.94058 1.000 54.09791 583 PHE A CA 1
ATOM 1626 C C . PHE A 1 218 ? 1.30742 9.62387 98.30652 1.000 51.19578 583 PHE A C 1
ATOM 1627 O O . PHE A 1 218 ? 2.30794 8.98308 98.64529 1.000 53.30182 583 PHE A O 1
ATOM 1635 N N . CYS A 1 219 ? 0.73194 10.52086 99.11152 1.000 56.12244 584 CYS A N 1
ATOM 1636 C CA . CYS A 1 219 ? 1.27282 10.74352 100.44702 1.000 51.86831 584 CYS A CA 1
ATOM 1637 C C . CYS A 1 219 ? 1.16780 9.48740 101.29798 1.000 52.25152 584 CYS A C 1
ATOM 1638 O O . CYS A 1 219 ? 2.03829 9.23298 102.13774 1.000 57.93594 584 CYS A O 1
ATOM 1641 N N . ARG A 1 220 ? 0.16377 8.64774 101.03723 1.000 52.09436 585 ARG A N 1
ATOM 1642 C CA . ARG A 1 220 ? 0.02678 7.40610 101.78581 1.000 52.61602 585 ARG A CA 1
ATOM 1643 C C . ARG A 1 220 ? 1.17304 6.44496 101.50098 1.000 56.50744 585 ARG A C 1
ATOM 1644 O O . ARG A 1 220 ? 1.41886 5.53777 102.30252 1.000 60.44395 585 ARG A O 1
ATOM 1652 N N . LEU A 1 221 ? 1.89225 6.63982 100.39568 1.000 57.39769 586 LEU A N 1
ATOM 1653 C CA . LEU A 1 221 ? 3.02262 5.79709 100.02796 1.000 51.44415 586 LEU A CA 1
ATOM 1654 C C . LEU A 1 221 ? 4.31126 6.16590 100.75724 1.000 56.24151 586 LEU A C 1
ATOM 1655 O O . LEU A 1 221 ? 5.34564 5.53838 100.50520 1.000 57.36465 586 LEU A O 1
ATOM 1660 N N . SER A 1 222 ? 4.29032 7.18715 101.61817 1.000 53.60714 587 SER A N 1
ATOM 1661 C CA . SER A 1 222 ? 5.43915 7.50679 102.46552 1.000 53.61106 587 SER A CA 1
ATOM 1662 C C . SER A 1 222 ? 5.84901 6.36280 103.38996 1.000 52.94426 587 SER A C 1
ATOM 1663 O O . SER A 1 222 ? 6.94013 6.42527 103.96709 1.000 53.70930 587 SER A O 1
ATOM 1666 N N . ARG A 1 223 ? 5.00541 5.34852 103.56798 1.000 53.14227 588 ARG A N 1
ATOM 1667 C CA . ARG A 1 223 ? 5.35162 4.23934 104.44602 1.000 57.19618 588 ARG A CA 1
ATOM 1668 C C . ARG A 1 223 ? 6.63809 3.57206 103.96786 1.000 55.72559 588 ARG A C 1
ATOM 1669 O O . ARG A 1 223 ? 6.86361 3.45194 102.76010 1.000 55.53176 588 ARG A O 1
ATOM 1677 N N . PRO A 1 224 ? 7.52372 3.18831 104.88395 1.000 60.19547 589 PRO A N 1
ATOM 1678 C CA . PRO A 1 224 ? 8.74488 2.46949 104.49613 1.000 64.29801 589 PRO A CA 1
ATOM 1679 C C . PRO A 1 224 ? 8.44281 1.18801 103.73008 1.000 66.74894 589 PRO A C 1
ATOM 1680 O O . PRO A 1 224 ? 7.46243 0.49166 103.99903 1.000 73.98392 589 PRO A O 1
ATOM 1684 N N . LEU A 1 225 ? 9.27644 0.90420 102.73690 1.000 65.74432 590 LEU A N 1
ATOM 1685 C CA . LEU A 1 225 ? 9.18080 -0.35070 102.00697 1.000 74.29436 590 LEU A CA 1
ATOM 1686 C C . LEU A 1 225 ? 9.80184 -1.48167 102.81536 1.000 83.86670 590 LEU A C 1
ATOM 1687 O O . LEU A 1 225 ? 10.84909 -1.31262 103.44778 1.000 84.05774 590 LEU A O 1
ATOM 1692 N N . LYS A 1 226 ? 9.13403 -2.63097 102.81719 1.000 80.28112 591 LYS A N 1
ATOM 1693 C CA . LYS A 1 226 ? 9.65736 -3.83772 103.44415 1.000 89.37558 591 LYS A CA 1
ATOM 1694 C C . LYS A 1 226 ? 10.05238 -4.80910 102.33967 1.000 97.79022 591 LYS A C 1
ATOM 1695 O O . LYS A 1 226 ? 9.20951 -5.21159 101.53024 1.000 95.44138 591 LYS A O 1
ATOM 1701 N N . CYS A 1 227 ? 11.33159 -5.15785 102.29650 1.000 108.09950 592 CYS A N 1
ATOM 1702 C CA . CYS A 1 227 ? 11.93245 -5.93862 101.22807 1.000 106.71095 592 CYS A CA 1
ATOM 1703 C C . CYS A 1 227 ? 12.67658 -7.13587 101.79658 1.000 112.69024 592 CYS A C 1
ATOM 1704 O O . CYS A 1 227 ? 12.97902 -7.18015 102.99451 1.000 113.84404 592 CYS A O 1
ATOM 1707 N N . PRO A 1 228 ? 12.98211 -8.13018 100.96152 1.000 129.97263 593 PRO A N 1
ATOM 1708 C CA . PRO A 1 228 ? 13.84598 -9.23228 101.40317 1.000 125.15600 593 PRO A CA 1
AT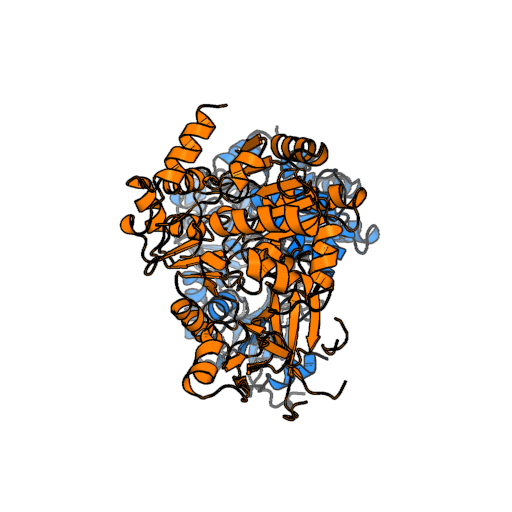OM 1709 C C . PRO A 1 228 ? 15.22456 -8.73242 101.81086 1.000 122.00469 593 PRO A C 1
ATOM 1710 O O . PRO A 1 228 ? 15.59066 -7.57118 101.61407 1.000 118.56866 593 PRO A O 1
ATOM 1714 N N . GLU A 1 229 ? 16.00296 -9.64805 102.39303 1.000 128.77209 594 GLU A N 1
ATOM 1715 C CA . GLU A 1 229 ? 17.30797 -9.28001 102.93421 1.000 135.69507 594 GLU A CA 1
ATOM 1716 C C . GLU A 1 229 ? 18.22589 -8.73227 101.84800 1.000 133.65230 594 GLU A C 1
ATOM 1717 O O . GLU A 1 229 ? 18.89816 -7.71362 102.04846 1.000 136.09000 594 GLU A O 1
ATOM 1723 N N . GLY A 1 230 ? 18.26341 -9.38635 100.69176 1.000 117.56806 595 GLY A N 1
ATOM 1724 C CA . GLY A 1 230 ? 19.15320 -8.98577 99.62506 1.000 113.87114 595 GLY A CA 1
ATOM 1725 C C . GLY A 1 230 ? 18.56505 -8.06652 98.57926 1.000 112.08332 595 GLY A C 1
ATOM 1726 O O . GLY A 1 230 ? 19.27951 -7.67517 97.64969 1.000 109.31268 595 GLY A O 1
ATOM 1727 N N . ILE A 1 231 ? 17.28898 -7.70445 98.69127 1.000 111.17593 596 ILE A N 1
ATOM 1728 C CA . ILE A 1 231 ? 16.64381 -6.81194 97.73087 1.000 105.32899 596 ILE A CA 1
ATOM 1729 C C . ILE A 1 231 ? 16.84755 -5.37617 98.19677 1.000 99.62516 596 ILE A C 1
ATOM 1730 O O . ILE A 1 231 ? 16.42025 -5.00155 99.29483 1.000 97.52292 596 ILE A O 1
ATOM 1735 N N . VAL A 1 232 ? 17.51568 -4.58225 97.37269 1.000 91.81412 597 VAL A N 1
ATOM 1736 C CA . VAL A 1 232 ? 17.83796 -3.19206 97.67515 1.000 87.43820 597 VAL A CA 1
ATOM 1737 C C . VAL A 1 232 ? 16.94849 -2.29736 96.81456 1.000 82.37281 597 VAL A C 1
ATOM 1738 O O . VAL A 1 232 ? 16.93170 -2.44670 95.58485 1.000 77.06025 597 VAL A O 1
ATOM 1742 N N . PRO A 1 233 ? 16.19193 -1.37401 97.40276 1.000 75.19948 598 PRO A N 1
ATOM 1743 C CA . PRO A 1 233 ? 15.35218 -0.48035 96.59378 1.000 64.04438 598 PRO A CA 1
ATOM 1744 C C . PRO A 1 233 ? 16.15890 0.67328 96.00909 1.000 69.13976 598 PRO A C 1
ATOM 1745 O O . PRO A 1 233 ? 17.03571 1.24229 96.66524 1.000 64.46697 598 PRO A O 1
ATOM 1749 N N . SER A 1 234 ? 15.86444 1.00431 94.75297 1.000 47.85293 599 SER A N 1
ATOM 1750 C CA . SER A 1 234 ? 16.52695 2.12390 94.10093 1.000 55.68733 599 SER A CA 1
ATOM 1751 C C . SER A 1 234 ? 16.01989 3.44286 94.66982 1.000 57.28699 599 SER A C 1
ATOM 1752 O O . SER A 1 234 ? 14.85251 3.57590 95.04578 1.000 61.55638 599 SER A O 1
ATOM 1755 N N . GLU A 1 235 ? 16.91686 4.41993 94.75322 1.000 52.46047 600 GLU A N 1
ATOM 1756 C CA . GLU A 1 235 ? 16.58501 5.74056 95.27288 1.000 52.09841 600 GLU A CA 1
ATOM 1757 C C . GLU A 1 235 ? 16.68244 6.76690 94.14675 1.000 53.37651 600 GLU A C 1
ATOM 1758 O O . GLU A 1 235 ? 17.73726 6.90504 93.51698 1.000 51.09973 600 GLU A O 1
ATOM 1764 N N . LEU A 1 236 ? 15.59803 7.50559 93.91784 1.000 45.31846 601 LEU A N 1
ATOM 1765 C CA . LEU A 1 236 ? 15.55243 8.54232 92.89497 1.000 46.57769 601 LEU A CA 1
ATOM 1766 C C . LEU A 1 236 ? 15.52854 9.91365 93.55234 1.000 49.11504 601 LEU A C 1
ATOM 1767 O O . LEU A 1 236 ? 14.75144 10.14469 94.48190 1.000 58.28785 601 LEU A O 1
ATOM 1772 N N . TYR A 1 237 ? 16.34993 10.82932 93.04039 1.000 54.91355 602 TYR A N 1
ATOM 1773 C CA . TYR A 1 237 ? 16.39866 12.20145 93.52730 1.000 46.66116 602 TYR A CA 1
ATOM 1774 C C . TYR A 1 237 ? 16.47541 13.15335 92.34340 1.000 53.06228 602 TYR A C 1
ATOM 1775 O O . TYR A 1 237 ? 16.80535 12.76101 91.22218 1.000 53.15568 602 TYR A O 1
ATOM 1784 N N . ALA A 1 238 ? 16.16539 14.42068 92.60736 1.000 50.32499 603 ALA A N 1
ATOM 1785 C CA . ALA A 1 238 ? 16.18665 15.41585 91.54437 1.000 46.71617 603 ALA A CA 1
ATOM 1786 C C . ALA A 1 238 ? 17.60225 15.88507 91.23416 1.000 55.42811 603 ALA A C 1
ATOM 1787 O O . ALA A 1 238 ? 17.92191 16.17217 90.07647 1.000 49.46597 603 ALA A O 1
ATOM 1789 N N . THR A 1 239 ? 18.45853 15.98146 92.24609 1.000 63.50532 604 THR A N 1
ATOM 1790 C CA . THR A 1 239 ? 19.77975 16.56873 92.08471 1.000 55.07444 604 THR A CA 1
ATOM 1791 C C . THR A 1 239 ? 20.86853 15.53057 92.31810 1.000 57.55158 604 THR A C 1
ATOM 1792 O O . THR A 1 239 ? 20.65444 14.47981 92.93260 1.000 51.95981 604 THR A O 1
ATOM 1796 N N . ARG A 1 240 ? 22.08168 15.89856 91.91171 1.000 55.41412 605 ARG A N 1
ATOM 1797 C CA . ARG A 1 240 ? 23.20151 14.97919 92.03987 1.000 55.30474 605 ARG A CA 1
ATOM 1798 C C . ARG A 1 240 ? 23.75076 14.97679 93.45482 1.000 58.99596 605 ARG A C 1
ATOM 1799 O O . ARG A 1 240 ? 24.15391 13.92245 93.95593 1.000 67.94581 605 ARG A O 1
ATOM 1807 N N . TYR A 1 241 ? 23.81288 16.15196 94.09049 1.000 57.28856 606 TYR A N 1
ATOM 1808 C CA . TYR A 1 241 ? 24.13015 16.24142 95.51209 1.000 63.28093 606 TYR A CA 1
ATOM 1809 C C . TYR A 1 241 ? 23.41535 15.16592 96.32442 1.000 60.44023 606 TYR A C 1
ATOM 1810 O O . TYR A 1 241 ? 24.05116 14.40379 97.05830 1.000 63.37735 606 TYR A O 1
ATOM 1819 N N . GLU A 1 242 ? 22.08836 15.07823 96.18340 1.000 60.60987 607 GLU A N 1
ATOM 1820 C CA . GLU A 1 242 ? 21.33099 14.03174 96.86771 1.000 55.05066 607 GLU A CA 1
ATOM 1821 C C . GLU A 1 242 ? 21.81509 12.64884 96.45593 1.000 54.85680 607 GLU A C 1
ATOM 1822 O O . GLU A 1 242 ? 22.03710 11.77681 97.30448 1.000 66.37642 607 GLU A O 1
ATOM 1828 N N . VAL A 1 243 ? 21.98847 12.43344 95.14838 1.000 65.80856 608 VAL A N 1
ATOM 1829 C CA . VAL A 1 243 ? 22.39756 11.12147 94.65804 1.000 60.08663 608 VAL A CA 1
ATOM 1830 C C . VAL A 1 243 ? 23.74794 10.74342 95.24614 1.000 63.86010 608 VAL A C 1
ATOM 1831 O O . VAL A 1 243 ? 23.93441 9.62665 95.74372 1.000 68.03976 608 VAL A O 1
ATOM 1835 N N . ASP A 1 244 ? 24.69134 11.68596 95.25090 1.000 60.14256 609 ASP A N 1
ATOM 1836 C CA . ASP A 1 244 ? 26.00771 11.41560 95.81629 1.000 64.34624 609 ASP A CA 1
ATOM 1837 C C . ASP A 1 244 ? 25.93307 11.24143 97.32629 1.000 60.93535 609 ASP A C 1
ATOM 1838 O O . ASP A 1 244 ? 26.63505 10.39726 97.89361 1.000 69.66579 609 ASP A O 1
ATOM 1843 N N . MET A 1 245 ? 25.09896 12.03631 97.99643 1.000 66.50988 610 MET A N 1
ATOM 1844 C CA . MET A 1 245 ? 24.94558 11.88586 99.43930 1.000 66.90567 610 MET A CA 1
ATOM 1845 C C . MET A 1 245 ? 24.24984 10.57449 99.78615 1.000 70.21830 610 MET A C 1
ATOM 1846 O O . MET A 1 245 ? 24.67212 9.86898 100.71110 1.000 68.97219 610 MET A O 1
ATOM 1851 N N . ALA A 1 246 ? 23.17641 10.23745 99.06328 1.000 64.00884 611 ALA A N 1
ATOM 1852 C CA . ALA A 1 246 ? 22.49511 8.96649 99.29381 1.000 61.14777 611 ALA A CA 1
ATOM 1853 C C . ALA A 1 246 ? 23.43204 7.78093 99.08210 1.000 61.65949 611 ALA A C 1
ATOM 1854 O O . ALA A 1 246 ? 23.40302 6.81493 99.85322 1.000 65.04348 611 ALA A O 1
ATOM 1856 N N . ASN A 1 247 ? 24.27030 7.82871 98.04353 1.000 63.60992 612 ASN A N 1
ATOM 1857 C CA . ASN A 1 247 ? 25.27188 6.78044 97.88166 1.000 58.60628 612 ASN A CA 1
ATOM 1858 C C . ASN A 1 247 ? 26.25297 6.77996 99.04539 1.000 63.88539 612 ASN A C 1
ATOM 1859 O O . ASN A 1 247 ? 26.65725 5.71451 99.52287 1.000 80.43612 612 ASN A O 1
ATOM 1864 N N . SER A 1 248 ? 26.64585 7.96665 99.51907 1.000 62.60494 613 SER A N 1
ATOM 1865 C CA . SER A 1 248 ? 27.61898 8.04531 100.60462 1.000 65.53202 613 SER A CA 1
ATOM 1866 C C . SER A 1 248 ? 27.06496 7.45979 101.89849 1.000 74.54897 613 SER A C 1
ATOM 1867 O O . SER A 1 248 ? 27.71289 6.62135 102.53580 1.000 82.41523 613 SER A O 1
ATOM 1870 N N . ARG A 1 249 ? 25.87251 7.90079 102.31341 1.000 65.47136 614 ARG A N 1
ATOM 1871 C CA . ARG A 1 249 ? 25.30390 7.39777 103.56064 1.000 73.95776 614 ARG A CA 1
ATOM 1872 C C . ARG A 1 249 ? 25.11584 5.88540 103.51049 1.000 76.36374 614 ARG A C 1
ATOM 1873 O O . ARG A 1 249 ? 25.38579 5.18893 104.49553 1.000 83.91577 614 ARG A O 1
ATOM 1881 N N . LYS A 1 250 ? 24.68868 5.35436 102.36075 1.000 71.52442 615 LYS A N 1
ATOM 1882 C CA . LYS A 1 250 ? 24.56252 3.90637 102.22354 1.000 73.67718 615 LYS A CA 1
ATOM 1883 C C . LYS A 1 250 ? 25.91558 3.22238 102.36733 1.000 82.45908 615 LYS A C 1
ATOM 1884 O O . LYS A 1 250 ? 26.03412 2.19808 103.05134 1.000 79.66785 615 LYS A O 1
ATOM 1890 N N . LEU A 1 251 ? 26.95317 3.78210 101.74007 1.000 80.74775 616 LEU A N 1
ATOM 1891 C CA . LEU A 1 251 ? 28.29125 3.21803 101.88661 1.000 81.20375 616 LEU A CA 1
ATOM 1892 C C . LEU A 1 251 ? 28.79299 3.34066 103.32255 1.000 89.04691 616 LEU A C 1
ATOM 1893 O O . LEU A 1 251 ? 29.43269 2.41825 103.84124 1.000 90.64431 616 LEU A O 1
ATOM 1898 N N . ASN A 1 252 ? 28.50635 4.46758 103.98436 1.000 92.70483 617 ASN A N 1
ATOM 1899 C CA . ASN A 1 252 ? 29.05988 4.72300 105.31141 1.000 89.31083 617 ASN A CA 1
ATOM 1900 C C . ASN A 1 252 ? 28.41988 3.86759 106.39689 1.000 95.10529 617 ASN A C 1
ATOM 1901 O O . ASN A 1 252 ? 28.97504 3.77568 107.49719 1.000 104.93595 617 ASN A O 1
ATOM 1906 N N . THR A 1 253 ? 27.27222 3.24363 106.12226 1.000 93.22142 618 THR A N 1
ATOM 1907 C CA . THR A 1 253 ? 26.66732 2.36007 107.11410 1.000 97.72654 618 THR A CA 1
ATOM 1908 C C . THR A 1 253 ? 27.32813 0.98507 107.09900 1.000 101.69821 618 THR A C 1
ATOM 1909 O O . THR A 1 253 ? 27.53176 0.37765 108.15762 1.000 114.11468 618 THR A O 1
ATOM 1913 N N . ILE A 1 254 ? 27.66375 0.48539 105.90701 1.000 85.17450 619 ILE A N 1
ATOM 1914 C CA . ILE A 1 254 ? 28.43576 -0.74600 105.78127 1.000 92.05774 619 ILE A CA 1
ATOM 1915 C C . ILE A 1 254 ? 29.75712 -0.61085 106.52787 1.000 103.69600 619 ILE A C 1
ATOM 1916 O O . ILE A 1 254 ? 30.46699 0.39313 106.39177 1.000 101.31805 619 ILE A O 1
ATOM 1921 N N . GLN A 1 255 ? 30.08036 -1.61095 107.34409 1.000 103.98796 620 GLN A N 1
ATOM 1922 C CA . GLN A 1 255 ? 31.40985 -1.73720 107.92384 1.000 96.58119 620 GLN A CA 1
ATOM 1923 C C . GLN A 1 255 ? 32.29246 -2.54085 106.97697 1.000 105.12160 620 GLN A C 1
ATOM 1924 O O . GLN A 1 255 ? 31.80177 -3.25831 106.10294 1.000 116.93732 620 GLN A O 1
ATOM 1930 N N . GLY A 1 256 ? 33.60613 -2.45514 107.17565 1.000 105.08837 621 GLY A N 1
ATOM 1931 C CA . GLY A 1 256 ? 34.46361 -3.01595 106.15086 1.000 104.48210 621 GLY A CA 1
ATOM 1932 C C . GLY A 1 256 ? 35.63341 -2.20152 105.63485 1.000 109.85335 621 GLY A C 1
ATOM 1933 O O . GLY A 1 256 ? 36.22934 -2.59065 104.62471 1.000 109.84329 621 GLY A O 1
ATOM 1934 N N . ASP A 1 257 ? 35.97195 -1.08029 106.28102 1.000 106.00801 622 ASP A N 1
ATOM 1935 C CA . ASP A 1 257 ? 37.25510 -0.41188 106.03264 1.000 113.16338 622 ASP A CA 1
ATOM 1936 C C . ASP A 1 257 ? 37.42501 -0.01648 104.55963 1.000 104.48375 622 ASP A C 1
ATOM 1937 O O . ASP A 1 257 ? 38.30880 -0.50694 103.85498 1.000 120.60446 622 ASP A O 1
ATOM 1942 N N . VAL A 1 258 ? 36.53586 0.87828 104.11122 1.000 81.04229 623 VAL A N 1
ATOM 1943 C CA . VAL A 1 258 ? 36.28036 1.12896 102.69376 1.000 90.78620 623 VAL A CA 1
ATOM 1944 C C . VAL A 1 258 ? 37.55744 1.25769 101.86893 1.000 83.85588 623 VAL A C 1
ATOM 1945 O O . VAL A 1 258 ? 38.51289 1.94221 102.25196 1.000 78.03235 623 VAL A O 1
ATOM 1949 N N . VAL A 1 259 ? 37.55122 0.59502 100.70141 1.000 76.01398 624 VAL A N 1
ATOM 1950 C CA . VAL A 1 259 ? 38.65412 0.60037 99.74817 1.000 81.09322 624 VAL A CA 1
ATOM 1951 C C . VAL A 1 259 ? 38.50379 1.80284 98.82756 1.000 67.61702 624 VAL A C 1
ATOM 1952 O O . VAL A 1 259 ? 37.41447 2.07813 98.31083 1.000 66.47468 624 VAL A O 1
ATOM 1956 N N . VAL A 1 260 ? 39.60670 2.51028 98.60109 1.000 65.09926 625 VAL A N 1
ATOM 1957 C CA . VAL A 1 260 ? 39.61268 3.74820 97.82918 1.000 67.53394 625 VAL A CA 1
ATOM 1958 C C . VAL A 1 260 ? 40.46694 3.52884 96.59172 1.000 62.60838 625 VAL A C 1
ATOM 1959 O O . VAL A 1 260 ? 41.66471 3.23379 96.69789 1.000 63.40548 625 VAL A O 1
ATOM 1963 N N . TYR A 1 261 ? 39.85356 3.67476 95.42448 1.000 63.46226 626 TYR A N 1
ATOM 1964 C CA . TYR A 1 261 ? 40.53314 3.51874 94.14528 1.000 70.19426 626 TYR A CA 1
ATOM 1965 C C . TYR A 1 261 ? 40.62890 4.89077 93.49414 1.000 59.68032 626 TYR A C 1
ATOM 1966 O O . TYR A 1 261 ? 39.62643 5.42348 93.00859 1.000 58.91809 626 TYR A O 1
ATOM 1975 N N . ASN A 1 262 ? 41.82921 5.45723 93.47868 1.000 61.65582 627 ASN A N 1
ATOM 1976 C CA . ASN A 1 262 ? 42.06332 6.71723 92.79286 1.000 59.64624 627 ASN A CA 1
ATOM 1977 C C . ASN A 1 262 ? 42.34358 6.45982 91.31979 1.000 59.87385 627 ASN A C 1
ATOM 1978 O O . ASN A 1 262 ? 43.02530 5.49413 90.96302 1.000 59.07406 627 ASN A O 1
ATOM 1983 N N . SER A 1 263 ? 41.80868 7.32996 90.46847 1.000 58.66073 628 SER A N 1
ATOM 1984 C CA . SER A 1 263 ? 42.02277 7.21064 89.03642 1.000 62.13693 628 SER A CA 1
ATOM 1985 C C . SER A 1 263 ? 43.37686 7.78552 88.65004 1.000 56.60315 628 SER A C 1
ATOM 1986 O O . SER A 1 263 ? 43.86698 8.74318 89.25356 1.000 56.24763 628 SER A O 1
ATOM 1989 N N . VAL A 1 264 ? 43.96454 7.20736 87.60927 1.000 64.06499 629 VAL A N 1
ATOM 1990 C CA . VAL A 1 264 ? 45.19562 7.72270 87.02341 1.000 62.12666 629 VAL A CA 1
ATOM 1991 C C . VAL A 1 264 ? 44.79317 8.62414 85.86526 1.000 56.18137 629 VAL A C 1
ATOM 1992 O O . VAL A 1 264 ? 44.26502 8.15226 84.85626 1.000 57.45753 629 VAL A O 1
ATOM 1996 N N . ASP A 1 265 ? 45.01600 9.92514 86.02533 1.000 62.63853 630 ASP A N 1
ATOM 1997 C CA . ASP A 1 265 ? 44.59524 10.93401 85.06180 1.000 57.52373 630 ASP A CA 1
ATOM 1998 C C . ASP A 1 265 ? 45.82262 11.53129 84.38750 1.000 59.42098 630 ASP A C 1
ATOM 1999 O O . ASP A 1 265 ? 46.68114 12.11196 85.05919 1.000 65.97934 630 ASP A O 1
ATOM 2004 N N . THR A 1 266 ? 45.90538 11.38318 83.06687 1.000 60.19646 631 THR A N 1
ATOM 2005 C CA . THR A 1 266 ? 46.98523 11.95145 82.27381 1.000 55.03310 631 THR A CA 1
ATOM 2006 C C . THR A 1 266 ? 46.39535 12.69354 81.08017 1.000 63.19690 631 THR A C 1
ATOM 2007 O O . THR A 1 266 ? 45.20343 12.58464 80.77819 1.000 53.72254 631 THR A O 1
ATOM 2011 N N . GLY A 1 267 ? 47.24480 13.45641 80.39454 1.000 60.11251 632 GLY A N 1
ATOM 2012 C CA . GLY A 1 267 ? 46.81489 14.14515 79.19354 1.000 58.88891 632 GLY A CA 1
ATOM 2013 C C . GLY A 1 267 ? 47.74730 15.23745 78.71291 1.000 56.19285 632 GLY A C 1
ATOM 2014 O O . GLY A 1 267 ? 48.50345 15.81638 79.49949 1.000 68.73839 632 GLY A O 1
ATOM 2015 N N . ILE A 1 268 ? 47.69677 15.52696 77.41213 1.000 54.33921 633 ILE A N 1
ATOM 2016 C CA . ILE A 1 268 ? 48.55101 16.53986 76.80333 1.000 54.62967 633 ILE A CA 1
ATOM 2017 C C . ILE A 1 268 ? 47.82191 17.86690 76.61360 1.000 56.26552 633 ILE A C 1
ATOM 2018 O O . ILE A 1 268 ? 48.37011 18.78849 76.00145 1.000 57.72069 633 ILE A O 1
ATOM 2023 N N . LEU A 1 269 ? 46.60439 17.98851 77.12402 1.000 58.71995 634 LEU A N 1
ATOM 2024 C CA . LEU A 1 269 ? 45.93018 19.27365 77.07806 1.000 56.27823 634 LEU A CA 1
ATOM 2025 C C . LEU A 1 269 ? 46.42409 20.17419 78.20927 1.000 54.88280 634 LEU A C 1
ATOM 2026 O O . LEU A 1 269 ? 46.77066 19.69338 79.29001 1.000 52.89800 634 LEU A O 1
ATOM 2031 N N . PRO A 1 270 ? 46.47152 21.48231 77.97968 1.000 57.04238 635 PRO A N 1
ATOM 2032 C CA . PRO A 1 270 ? 46.83421 22.41315 79.05364 1.000 51.15978 635 PRO A CA 1
ATOM 2033 C C . PRO A 1 270 ? 45.70384 22.55362 80.06519 1.000 50.32493 635 PRO A C 1
ATOM 2034 O O . PRO A 1 270 ? 44.58728 22.06986 79.87184 1.000 49.81992 635 PRO A O 1
ATOM 2038 N N . GLU A 1 271 ? 46.02184 23.20108 81.18585 1.000 50.31940 636 GLU A N 1
ATOM 2039 C CA . GLU A 1 271 ? 44.98045 23.53737 82.14363 1.000 50.33530 636 GLU A CA 1
ATOM 2040 C C . GLU A 1 271 ? 44.37875 24.89634 81.81230 1.000 57.19753 636 GLU A C 1
ATOM 2041 O O . GLU A 1 271 ? 45.02936 25.74393 81.19196 1.000 49.84620 636 GLU A O 1
ATOM 2047 N N . PRO A 1 272 ? 43.13837 25.16203 82.24914 1.000 58.51057 637 PRO A N 1
ATOM 2048 C CA . PRO A 1 272 ? 42.20560 24.30202 82.98890 1.000 48.35544 637 PRO A CA 1
ATOM 2049 C C . PRO A 1 272 ? 41.47461 23.29761 82.09059 1.000 55.93723 637 PRO A C 1
ATOM 2050 O O . PRO A 1 272 ? 40.66618 22.50820 82.58902 1.000 57.61941 637 PRO A O 1
ATOM 2054 N N . GLN A 1 273 ? 41.73243 23.36918 80.78013 1.000 48.25457 638 GLN A N 1
ATOM 2055 C CA . GLN A 1 273 ? 41.01814 22.52960 79.81988 1.000 50.56670 638 GLN A CA 1
ATOM 2056 C C . GLN A 1 273 ? 41.04878 21.05425 80.20519 1.000 53.10220 638 GLN A C 1
ATOM 2057 O O . GLN A 1 273 ? 40.04929 20.34307 80.04298 1.000 52.35825 638 GLN A O 1
ATOM 2063 N N . LYS A 1 274 ? 42.18757 20.57608 80.71653 1.000 48.88394 639 LYS A N 1
ATOM 2064 C CA . LYS A 1 274 ? 42.30607 19.16597 81.08025 1.000 53.17739 639 LYS A CA 1
ATOM 2065 C C . LYS A 1 274 ? 41.43788 18.82945 82.28565 1.000 57.66618 639 LYS A C 1
ATOM 2066 O O . LYS A 1 274 ? 40.78738 17.77752 82.31828 1.000 56.59485 639 LYS A O 1
ATOM 2072 N N . THR A 1 275 ? 41.40170 19.71558 83.27964 1.000 53.36016 640 THR A N 1
ATOM 2073 C CA . THR A 1 275 ? 40.55637 19.46595 84.43849 1.000 48.53067 640 THR A CA 1
ATOM 2074 C C . THR A 1 275 ? 39.08515 19.54667 84.06080 1.000 53.08119 640 THR A C 1
ATOM 2075 O O . THR A 1 275 ? 38.27809 18.72229 84.50448 1.000 53.58967 640 THR A O 1
ATOM 2079 N N . GLN A 1 276 ? 38.72593 20.49757 83.19747 1.000 47.62820 641 GLN A N 1
ATOM 2080 C CA . GLN A 1 276 ? 37.32409 20.65974 82.83817 1.000 48.58540 641 GLN A CA 1
ATOM 2081 C C . GLN A 1 276 ? 36.83354 19.50829 81.97108 1.000 53.91184 641 GLN A C 1
ATOM 2082 O O . GLN A 1 276 ? 35.64161 19.18521 81.99671 1.000 61.22034 641 GLN A O 1
ATOM 2088 N N . VAL A 1 277 ? 37.72422 18.88551 81.19558 1.000 54.20233 642 VAL A N 1
ATOM 2089 C CA . VAL A 1 277 ? 37.34727 17.68651 80.45109 1.000 54.10678 642 VAL A CA 1
ATOM 2090 C C . VAL A 1 277 ? 37.14637 16.51096 81.39796 1.000 50.21822 642 VAL A C 1
ATOM 2091 O O . VAL A 1 277 ? 36.16844 15.76306 81.28586 1.000 59.48838 642 VAL A O 1
ATOM 2095 N N . LEU A 1 278 ? 38.08275 16.31196 82.32645 1.000 52.81608 643 LEU A N 1
ATOM 2096 C CA . LEU A 1 278 ? 37.98646 15.16716 83.22512 1.000 59.02386 643 LEU A CA 1
ATOM 2097 C C . LEU A 1 278 ? 36.74703 15.23395 84.10281 1.000 48.93509 643 LEU A C 1
ATOM 2098 O O . LEU A 1 278 ? 36.15147 14.19490 84.40523 1.000 55.35949 643 LEU A O 1
ATOM 2103 N N . THR A 1 279 ? 36.32680 16.44099 84.48879 1.000 48.81933 644 THR A N 1
ATOM 2104 C CA . THR A 1 279 ? 35.18117 16.59086 85.37949 1.000 48.23552 644 THR A CA 1
ATOM 2105 C C . THR A 1 279 ? 33.94437 15.89499 84.82576 1.000 48.69384 644 THR A C 1
ATOM 2106 O O . THR A 1 279 ? 33.12968 15.37467 85.59565 1.000 61.97117 644 THR A O 1
ATOM 2110 N N . ASN A 1 280 ? 33.81247 15.81673 83.50483 1.000 49.40264 645 ASN A N 1
ATOM 2111 C CA . ASN A 1 280 ? 32.61396 15.26787 82.89059 1.000 48.89237 645 ASN A CA 1
ATOM 2112 C C . ASN A 1 280 ? 32.76601 13.81103 82.47424 1.000 49.03468 645 ASN A C 1
ATOM 2113 O O . ASN A 1 280 ? 31.84545 13.25896 81.86380 1.000 49.30081 645 ASN A O 1
ATOM 2118 N N . PHE A 1 281 ? 33.87828 13.16429 82.82501 1.000 51.25947 646 PHE A N 1
ATOM 2119 C CA . PHE A 1 281 ? 34.00919 11.73134 82.59069 1.000 54.26318 646 PHE A CA 1
ATOM 2120 C C . PHE A 1 281 ? 33.09056 10.96696 83.53724 1.000 56.38458 646 PHE A C 1
ATOM 2121 O O . PHE A 1 281 ? 33.04336 11.25315 84.73686 1.000 59.52662 646 PHE A O 1
ATOM 2129 N N . LEU A 1 282 ? 32.37269 9.97827 82.99625 1.000 60.37590 647 LEU A N 1
ATOM 2130 C CA . LEU A 1 282 ? 31.49350 9.15733 83.82485 1.000 51.92904 647 LEU A CA 1
ATOM 2131 C C . LEU A 1 282 ? 32.29081 8.34689 84.83653 1.000 60.50089 647 LEU A C 1
ATOM 2132 O O . LEU A 1 282 ? 31.87695 8.20627 85.99429 1.000 70.27341 647 LEU A O 1
ATOM 2137 N N . ALA A 1 283 ? 33.42670 7.79669 84.41626 1.000 61.74313 648 ALA A N 1
ATOM 2138 C CA . ALA A 1 283 ? 34.29591 7.08744 85.34172 1.000 58.98650 648 ALA A CA 1
ATOM 2139 C C . ALA A 1 283 ? 34.72884 8.03577 86.45511 1.000 62.07230 648 ALA A C 1
ATOM 2140 O O . ALA A 1 283 ? 35.19538 9.14896 86.16855 1.000 62.40487 648 ALA A O 1
ATOM 2142 N N . PRO A 1 284 ? 34.60834 7.64097 87.71827 1.000 63.83104 649 PRO A N 1
ATOM 2143 C CA . PRO A 1 284 ? 34.85998 8.58410 88.80983 1.000 54.07963 649 PRO A CA 1
ATOM 2144 C C . PRO A 1 284 ? 36.33932 8.74910 89.10919 1.000 59.32231 649 PRO A C 1
ATOM 2145 O O . PRO A 1 284 ? 37.13777 7.81621 88.99762 1.000 56.83476 649 PRO A O 1
ATOM 2149 N N . GLN A 1 285 ? 36.69456 9.96891 89.51355 1.000 58.23456 650 GLN A N 1
ATOM 2150 C CA . GLN A 1 285 ? 38.06789 10.22851 89.92591 1.000 62.84299 650 GLN A CA 1
ATOM 2151 C C . GLN A 1 285 ? 38.42246 9.43593 91.18143 1.000 62.77836 650 GLN A C 1
ATOM 2152 O O . GLN A 1 285 ? 39.52860 8.89076 91.28857 1.000 55.22322 650 GLN A O 1
ATOM 2158 N N . VAL A 1 286 ? 37.50992 9.38210 92.15106 1.000 54.52590 651 VAL A N 1
ATOM 2159 C CA . VAL A 1 286 ? 37.67854 8.57909 93.36032 1.000 59.13472 651 VAL A CA 1
ATOM 2160 C C . VAL A 1 286 ? 36.52409 7.58391 93.43987 1.000 58.95485 651 VAL A C 1
ATOM 2161 O O . VAL A 1 286 ? 35.35752 7.98448 93.54672 1.000 57.98641 651 VAL A O 1
ATOM 2165 N N . LEU A 1 287 ? 36.84977 6.28990 93.38926 1.000 65.15823 652 LEU A N 1
ATOM 2166 C CA . LEU A 1 287 ? 35.87397 5.20328 93.46394 1.000 58.62163 652 LEU A CA 1
ATOM 2167 C C . LEU A 1 287 ? 35.99680 4.54382 94.83331 1.000 59.45866 652 LEU A C 1
ATOM 2168 O O . LEU A 1 287 ? 36.97981 3.84355 95.10144 1.000 60.44954 652 LEU A O 1
ATOM 2173 N N . ASN A 1 288 ? 35.01276 4.77907 95.70269 1.000 63.04826 653 ASN A N 1
ATOM 2174 C CA . ASN A 1 288 ? 35.00511 4.21662 97.05051 1.000 60.96679 653 ASN A CA 1
ATOM 2175 C C . ASN A 1 288 ? 34.10978 2.98431 97.08008 1.000 62.05342 653 ASN A C 1
ATOM 2176 O O . ASN A 1 288 ? 32.93032 3.06342 96.72326 1.000 70.26003 653 ASN A O 1
ATOM 2181 N N . LEU A 1 289 ? 34.66233 1.85576 97.52103 1.000 63.53807 654 LEU A N 1
ATOM 2182 C CA . LEU A 1 289 ? 33.93936 0.59071 97.51335 1.000 67.53725 654 LEU A CA 1
ATOM 2183 C C . LEU A 1 289 ? 34.13424 -0.13787 98.83459 1.000 72.99871 654 LEU A C 1
ATOM 2184 O O . LEU A 1 289 ? 35.25983 -0.23172 99.33355 1.000 80.09052 654 LEU A O 1
ATOM 2189 N N . LYS A 1 290 ? 33.04035 -0.63687 99.40480 1.000 77.00084 655 LYS A N 1
ATOM 2190 C CA . LYS A 1 290 ? 33.09330 -1.59909 100.49637 1.000 74.27588 655 LYS A CA 1
ATOM 2191 C C . LYS A 1 290 ? 32.59533 -2.94898 99.99630 1.000 75.59173 655 LYS A C 1
ATOM 2192 O O . LYS A 1 290 ? 32.24070 -3.11595 98.82789 1.000 77.20510 655 LYS A O 1
ATOM 2198 N N . VAL A 1 291 ? 32.54456 -3.91678 100.89938 1.000 82.13362 656 VAL A N 1
ATOM 2199 C CA . VAL A 1 291 ? 31.97412 -5.21454 100.56575 1.000 78.83617 656 VAL A CA 1
ATOM 2200 C C . VAL A 1 291 ? 30.45631 -5.11205 100.62523 1.000 82.81927 656 VAL A C 1
ATOM 2201 O O . VAL A 1 291 ? 29.89094 -4.64863 101.62381 1.000 78.30831 656 VAL A O 1
ATOM 2205 N N . GLY A 1 292 ? 29.79451 -5.51935 99.54337 1.000 82.44212 657 GLY A N 1
ATOM 2206 C CA . GLY A 1 292 ? 28.35274 -5.44413 99.45000 1.000 74.00975 657 GLY A CA 1
ATOM 2207 C C . GLY A 1 292 ? 27.80911 -4.14282 98.90142 1.000 85.99265 657 GLY A C 1
ATOM 2208 O O . GLY A 1 292 ? 26.58503 -4.00836 98.77521 1.000 82.65351 657 GLY A O 1
ATOM 2209 N N . ALA A 1 293 ? 28.67255 -3.18282 98.57601 1.000 83.67678 658 ALA A N 1
ATOM 2210 C CA . ALA A 1 293 ? 28.21858 -1.90183 98.05244 1.000 84.40127 658 ALA A CA 1
ATOM 2211 C C . ALA A 1 293 ? 27.54852 -2.08372 96.69638 1.000 75.95906 658 ALA A C 1
ATOM 2212 O O . ALA A 1 293 ? 28.06003 -2.79593 95.82709 1.000 77.81729 658 ALA A O 1
ATOM 2214 N N . GLN A 1 294 ? 26.38395 -1.46312 96.53112 1.000 71.00575 659 GLN A N 1
ATOM 2215 C CA . GLN A 1 294 ? 25.70946 -1.46714 95.24073 1.000 77.55692 659 GLN A CA 1
ATOM 2216 C C . GLN A 1 294 ? 26.55262 -0.74374 94.19333 1.000 76.20102 659 GLN A C 1
ATOM 2217 O O . GLN A 1 294 ? 27.08064 0.34257 94.44299 1.000 73.16373 659 GLN A O 1
ATOM 2223 N N . VAL A 1 295 ? 26.64406 -1.32519 92.99430 1.000 75.93000 660 VAL A N 1
ATOM 2224 C CA . VAL A 1 295 ? 27.46250 -0.76611 91.92320 1.000 68.67384 660 VAL A CA 1
ATOM 2225 C C . VAL A 1 295 ? 26.76316 -0.95911 90.58825 1.000 68.28093 660 VAL A C 1
ATOM 2226 O O . VAL A 1 295 ? 25.87446 -1.79887 90.43524 1.000 79.37802 660 VAL A O 1
ATOM 2230 N N . MET A 1 296 ? 27.19545 -0.16917 89.61012 1.000 69.43689 661 MET A N 1
ATOM 2231 C CA . MET A 1 296 ? 26.69078 -0.25309 88.24845 1.000 67.58946 661 MET A CA 1
ATOM 2232 C C . MET A 1 296 ? 27.86152 -0.25774 87.28107 1.000 61.42926 661 MET A C 1
ATOM 2233 O O . MET A 1 296 ? 28.73521 0.61085 87.35370 1.000 62.12495 661 MET A O 1
ATOM 2238 N N . CYS A 1 297 ? 27.87283 -1.23332 86.37985 1.000 62.44446 662 CYS A N 1
ATOM 2239 C CA . CYS A 1 297 ? 28.87771 -1.27241 85.32911 1.000 65.01294 662 CYS A CA 1
ATOM 2240 C C . CYS A 1 297 ? 28.64694 -0.13453 84.34065 1.000 67.39890 662 CYS A C 1
ATOM 2241 O O . CYS A 1 297 ? 27.50870 0.16661 83.97460 1.000 73.55791 662 CYS A O 1
ATOM 2244 N N . ILE A 1 298 ? 29.72805 0.50561 83.90179 1.000 60.07871 663 ILE A N 1
ATOM 2245 C CA . ILE A 1 298 ? 29.58754 1.64299 83.00079 1.000 71.03656 663 ILE A CA 1
ATOM 2246 C C . ILE A 1 298 ? 30.31318 1.41746 81.67243 1.000 72.81339 663 ILE A C 1
ATOM 2247 O O . ILE A 1 298 ? 30.60269 2.37305 80.95817 1.000 58.16546 663 ILE A O 1
ATOM 2252 N N . LYS A 1 299 ? 30.59077 0.16136 81.32041 1.000 73.59237 664 LYS A N 1
ATOM 2253 C CA . LYS A 1 299 ? 31.17030 -0.17614 80.02737 1.000 74.82764 664 LYS A CA 1
ATOM 2254 C C . LYS A 1 299 ? 30.49850 -1.43109 79.49269 1.000 79.62796 664 LYS A C 1
ATOM 2255 O O . LYS A 1 299 ? 30.13747 -2.32537 80.26357 1.000 72.67222 664 LYS A O 1
ATOM 2261 N N . ASN A 1 300 ? 30.32481 -1.48746 78.17150 1.000 78.93644 665 ASN A N 1
ATOM 2262 C CA . ASN A 1 300 ? 29.78383 -2.67137 77.50415 1.000 77.00754 665 ASN A CA 1
ATOM 2263 C C . ASN A 1 300 ? 30.91883 -3.66233 77.27867 1.000 76.26423 665 ASN A C 1
ATOM 2264 O O . ASN A 1 300 ? 31.64008 -3.59594 76.28470 1.000 92.38438 665 ASN A O 1
ATOM 2269 N N . PHE A 1 301 ? 31.10113 -4.58612 78.22313 1.000 78.70633 666 PHE A N 1
ATOM 2270 C CA . PHE A 1 301 ? 32.12361 -5.61139 78.04350 1.000 77.66524 666 PHE A CA 1
ATOM 2271 C C . PHE A 1 301 ? 31.62387 -6.74726 77.16085 1.000 90.45972 666 PHE A C 1
ATOM 2272 O O . PHE A 1 301 ? 32.18115 -7.01606 76.09115 1.000 94.51820 666 PHE A O 1
ATOM 2280 N N . ASP A 1 302 ? 30.55911 -7.40659 77.58858 1.000 98.03016 667 ASP A N 1
ATOM 2281 C CA . ASP A 1 302 ? 30.03672 -8.59577 76.94098 1.000 97.10971 667 ASP A CA 1
ATOM 2282 C C . ASP A 1 302 ? 28.76695 -8.24643 76.17683 1.000 95.75010 667 ASP A C 1
ATOM 2283 O O . ASP A 1 302 ? 28.33939 -7.09021 76.11724 1.000 96.60875 667 ASP A O 1
ATOM 2288 N N . ASP A 1 303 ? 28.16051 -9.27341 75.58951 1.000 103.97729 668 ASP A N 1
ATOM 2289 C CA . ASP A 1 303 ? 26.79707 -9.15898 75.10252 1.000 106.67804 668 ASP A CA 1
ATOM 2290 C C . ASP A 1 303 ? 25.79337 -9.27321 76.23970 1.000 107.48040 668 ASP A C 1
ATOM 2291 O O . ASP A 1 303 ? 24.65686 -8.80862 76.10203 1.000 105.20480 668 ASP A O 1
ATOM 2296 N N . GLN A 1 304 ? 26.20216 -9.86191 77.36314 1.000 106.82353 669 GLN A N 1
ATOM 2297 C CA . GLN A 1 304 ? 25.36825 -10.01812 78.54698 1.000 101.89319 669 GLN A CA 1
ATOM 2298 C C . GLN A 1 304 ? 25.64534 -8.95744 79.60316 1.000 107.21869 669 GLN A C 1
ATOM 2299 O O . GLN A 1 304 ? 24.70835 -8.43356 80.20882 1.000 110.04653 669 GLN A O 1
ATOM 2305 N N . LEU A 1 305 ? 26.90802 -8.61087 79.82742 1.000 106.23108 670 LEU A N 1
ATOM 2306 C CA . LEU A 1 305 ? 27.27958 -7.57769 80.78724 1.000 100.33835 670 LEU A CA 1
ATOM 2307 C C . LEU A 1 305 ? 27.56529 -6.29995 80.00776 1.000 102.27529 670 LEU A C 1
ATOM 2308 O O . LEU A 1 305 ? 28.55570 -6.22063 79.27377 1.000 113.10442 670 LEU A O 1
ATOM 2313 N N . VAL A 1 306 ? 26.69441 -5.30243 80.16463 1.000 89.38749 671 VAL A N 1
ATOM 2314 C CA . VAL A 1 306 ? 26.73236 -4.09028 79.36007 1.000 83.28344 671 VAL A CA 1
ATOM 2315 C C . VAL A 1 306 ? 26.70687 -2.87564 80.28063 1.000 83.69333 671 VAL A C 1
ATOM 2316 O O . VAL A 1 306 ? 26.55199 -2.98985 81.49817 1.000 80.55831 671 VAL A O 1
ATOM 2320 N N . ASN A 1 307 ? 26.88447 -1.70106 79.66991 1.000 81.46134 672 ASN A N 1
ATOM 2321 C CA . ASN A 1 307 ? 26.78378 -0.43356 80.38672 1.000 73.51688 672 ASN A CA 1
ATOM 2322 C C . ASN A 1 307 ? 25.40287 -0.29198 81.01183 1.000 68.98426 672 ASN A C 1
ATOM 2323 O O . ASN A 1 307 ? 24.38186 -0.41028 80.32920 1.000 76.80263 672 ASN A O 1
ATOM 2328 N N . GLY A 1 308 ? 25.37730 -0.01767 82.31199 1.000 77.94407 673 GLY A N 1
ATOM 2329 C CA . GLY A 1 308 ? 24.14808 0.10418 83.06375 1.000 83.37162 673 GLY A CA 1
ATOM 2330 C C . GLY A 1 308 ? 23.81100 -1.09120 83.92930 1.000 81.53190 673 GLY A C 1
ATOM 2331 O O . GLY A 1 308 ? 22.95719 -0.96784 84.81574 1.000 78.92401 673 GLY A O 1
ATOM 2332 N N . THR A 1 309 ? 24.46185 -2.23240 83.70866 1.000 72.42858 674 THR A N 1
ATOM 2333 C CA . THR A 1 309 ? 24.16958 -3.43482 84.47901 1.000 74.19759 674 THR A CA 1
ATOM 2334 C C . THR A 1 309 ? 24.48837 -3.22405 85.95330 1.000 71.68947 674 THR A C 1
ATOM 2335 O O . THR A 1 309 ? 25.57759 -2.76298 86.30847 1.000 70.52576 674 THR A O 1
ATOM 2339 N N . LEU A 1 310 ? 23.54282 -3.58414 86.81408 1.000 74.42777 675 LEU A N 1
ATOM 2340 C CA . LEU A 1 310 ? 23.73870 -3.45306 88.24903 1.000 77.69404 675 LEU A CA 1
ATOM 2341 C C . LEU A 1 310 ? 24.38551 -4.71602 88.80310 1.000 79.10129 675 LEU A C 1
ATOM 2342 O O . LEU A 1 310 ? 24.17464 -5.82130 88.29670 1.000 80.64383 675 LEU A O 1
ATOM 2347 N N . GLY A 1 311 ? 25.18357 -4.54043 89.85339 1.000 77.96468 676 GLY A N 1
ATOM 2348 C CA . GLY A 1 311 ? 25.93281 -5.64079 90.41746 1.000 76.95553 676 GLY A CA 1
ATOM 2349 C C . GLY A 1 311 ? 26.17631 -5.43611 91.89556 1.000 74.67658 676 GLY A C 1
ATOM 2350 O O . GLY A 1 311 ? 25.72854 -4.45562 92.49340 1.000 79.00929 676 GLY A O 1
ATOM 2351 N N . LYS A 1 312 ? 26.91408 -6.37527 92.48168 1.000 78.38542 677 LYS A N 1
ATOM 2352 C CA . LYS A 1 312 ? 27.22225 -6.33738 93.90327 1.000 81.93336 677 LYS A CA 1
ATOM 2353 C C . LYS A 1 312 ? 28.62482 -6.88054 94.12461 1.000 86.91964 677 LYS A C 1
ATOM 2354 O O . LYS A 1 312 ? 28.96069 -7.96903 93.64675 1.000 83.78620 677 LYS A O 1
ATOM 2360 N N . VAL A 1 313 ? 29.43224 -6.11037 94.84604 1.000 85.98655 678 VAL A N 1
ATOM 2361 C CA . VAL A 1 313 ? 30.82671 -6.45138 95.10642 1.000 88.35680 678 VAL A CA 1
ATOM 2362 C C . VAL A 1 313 ? 30.90831 -7.40635 96.29036 1.000 88.17782 678 VAL A C 1
ATOM 2363 O O . VAL A 1 313 ? 30.26349 -7.19109 97.32361 1.000 83.42072 678 VAL A O 1
ATOM 2367 N N . ILE A 1 314 ? 31.69771 -8.46938 96.14268 1.000 92.24724 679 ILE A N 1
ATOM 2368 C CA . ILE A 1 314 ? 31.80752 -9.50536 97.15614 1.000 95.51250 679 ILE A CA 1
ATOM 2369 C C . ILE A 1 314 ? 33.17295 -9.50076 97.83759 1.000 99.62265 679 ILE A C 1
ATOM 2370 O O . ILE A 1 314 ? 33.26031 -9.74680 99.04230 1.000 97.78708 679 ILE A O 1
ATOM 2375 N N . ASP A 1 315 ? 34.25012 -9.23677 97.09573 1.000 100.08431 680 ASP A N 1
ATOM 2376 C CA . ASP A 1 315 ? 35.59086 -9.29080 97.66977 1.000 101.81988 680 ASP A CA 1
ATOM 2377 C C . ASP A 1 315 ? 36.51110 -8.33080 96.92102 1.000 99.30199 680 ASP A C 1
ATOM 2378 O O . ASP A 1 315 ? 36.16214 -7.80369 95.86187 1.000 95.54131 680 ASP A O 1
ATOM 2383 N N . PHE A 1 316 ? 37.70608 -8.10711 97.49065 1.000 101.46933 681 PHE A N 1
ATOM 2384 C CA . PHE A 1 316 ? 38.78950 -7.36621 96.82760 1.000 96.16844 681 PHE A CA 1
ATOM 2385 C C . PHE A 1 316 ? 40.10190 -8.10769 97.08039 1.000 110.69899 681 PHE A C 1
ATOM 2386 O O . PHE A 1 316 ? 40.76254 -7.85902 98.09253 1.000 125.07770 681 PHE A O 1
ATOM 2394 N N . VAL A 1 317 ? 40.48250 -9.00235 96.17207 1.000 103.89439 682 VAL A N 1
ATOM 2395 C CA . VAL A 1 317 ? 41.89317 -9.35059 96.01509 1.000 112.57211 682 VAL A CA 1
ATOM 2396 C C . VAL A 1 317 ? 42.07621 -9.97325 94.64039 1.000 111.25377 682 VAL A C 1
ATOM 2397 O O . VAL A 1 317 ? 41.23094 -10.74414 94.17606 1.000 101.42727 682 VAL A O 1
ATOM 2401 N N . ASP A 1 318 ? 43.15938 -9.58438 93.96210 1.000 120.34064 683 ASP A N 1
ATOM 2402 C CA . ASP A 1 318 ? 43.72037 -10.40711 92.89006 1.000 137.58916 683 ASP A CA 1
ATOM 2403 C C . ASP A 1 318 ? 45.20278 -10.06039 92.75258 1.000 129.80115 683 ASP A C 1
ATOM 2404 O O . ASP A 1 318 ? 45.53304 -9.01685 92.18288 1.000 128.49226 683 ASP A O 1
ATOM 2409 N N . ARG A 1 319 ? 46.08121 -10.91287 93.26588 1.000 126.49395 684 ARG A N 1
ATOM 2410 C CA . ARG A 1 319 ? 47.45202 -10.83430 92.76878 1.000 133.62587 684 ARG A CA 1
ATOM 2411 C C . ARG A 1 319 ? 47.65415 -11.77882 91.58635 1.000 141.44684 684 ARG A C 1
ATOM 2412 O O . ARG A 1 319 ? 48.54923 -12.62196 91.58883 1.000 144.64302 684 ARG A O 1
ATOM 2420 N N . ASP A 1 320 ? 46.79087 -11.65117 90.57267 1.000 147.26162 685 ASP A N 1
ATOM 2421 C CA . ASP A 1 320 ? 46.88067 -12.38578 89.31176 1.000 147.98218 685 ASP A CA 1
ATOM 2422 C C . ASP A 1 320 ? 46.73021 -13.88738 89.55044 1.000 147.50827 685 ASP A C 1
ATOM 2423 O O . ASP A 1 320 ? 46.83030 -14.68716 88.61387 1.000 149.29146 685 ASP A O 1
ATOM 2428 N N . THR A 1 321 ? 46.46969 -14.27714 90.79937 1.000 140.29932 686 THR A N 1
ATOM 2429 C CA . THR A 1 321 ? 46.43040 -15.68019 91.19049 1.000 141.84478 686 THR A CA 1
ATOM 2430 C C . THR A 1 321 ? 45.02112 -16.24323 91.27989 1.000 138.64850 686 THR A C 1
ATOM 2431 O O . THR A 1 321 ? 44.86001 -17.46861 91.31803 1.000 146.83804 686 THR A O 1
ATOM 2435 N N . TYR A 1 322 ? 44.00246 -15.38507 91.30439 1.000 127.62738 687 TYR A N 1
ATOM 2436 C CA . TYR A 1 322 ? 42.63804 -15.80978 91.61083 1.000 127.60882 687 TYR A CA 1
ATOM 2437 C C . TYR A 1 322 ? 42.03226 -16.50670 90.38978 1.000 133.07562 687 TYR A C 1
ATOM 2438 O O . TYR A 1 322 ? 41.08347 -16.03522 89.75842 1.000 124.97315 687 TYR A O 1
ATOM 2447 N N . MET A 1 323 ? 42.60483 -17.66804 90.07261 1.000 142.78996 688 MET A N 1
ATOM 2448 C CA . MET A 1 323 ? 42.15115 -18.51213 88.96662 1.000 141.68815 688 MET A CA 1
ATOM 2449 C C . MET A 1 323 ? 42.35526 -19.98829 89.29715 1.000 134.67484 688 MET A C 1
ATOM 2450 O O . MET A 1 323 ? 43.48545 -20.44346 89.48730 1.000 123.41153 688 MET A O 1
ATOM 2455 N N . SER A 1 388 ? 48.11374 -1.71001 68.73766 1.000 114.53302 753 SER A N 1
ATOM 2456 C CA . SER A 1 388 ? 49.37115 -0.99219 68.91593 1.000 125.41471 753 SER A CA 1
ATOM 2457 C C . SER A 1 388 ? 49.30076 -0.05254 70.11753 1.000 140.15095 753 SER A C 1
ATOM 2458 O O . SER A 1 388 ? 50.28160 0.12521 70.83970 1.000 136.13351 753 SER A O 1
ATOM 2461 N N . LYS A 1 389 ? 48.12339 0.53557 70.33353 1.000 148.42547 754 LYS A N 1
ATOM 2462 C CA . LYS A 1 389 ? 47.94755 1.48592 71.42492 1.000 144.35741 754 LYS A CA 1
ATOM 2463 C C . LYS A 1 389 ? 47.73343 0.79256 72.76331 1.000 144.54010 754 LYS A C 1
ATOM 2464 O O . LYS A 1 389 ? 48.08083 1.36045 73.80441 1.000 147.03002 754 LYS A O 1
ATOM 2470 N N . LEU A 1 390 ? 47.12671 -0.39911 72.75521 1.000 148.90368 755 LEU A N 1
ATOM 2471 C CA . LEU A 1 390 ? 46.88577 -1.15707 73.98224 1.000 155.33734 755 LEU A CA 1
ATOM 2472 C C . LEU A 1 390 ? 48.13472 -1.21689 74.85900 1.000 153.15887 755 LEU A C 1
ATOM 2473 O O . LEU A 1 390 ? 48.10544 -0.83674 76.03530 1.000 143.63730 755 LEU A O 1
ATOM 2478 N N . LYS A 1 391 ? 49.23893 -1.72229 74.30238 1.000 148.43666 756 LYS A N 1
ATOM 2479 C CA . LYS A 1 391 ? 50.50274 -1.74052 75.03528 1.000 142.18596 756 LYS A CA 1
ATOM 2480 C C . LYS A 1 391 ? 50.93925 -0.33232 75.43154 1.000 139.99665 756 LYS A C 1
ATOM 2481 O O . LYS A 1 391 ? 51.38181 -0.10832 76.56534 1.000 134.28162 756 LYS A O 1
ATOM 2487 N N . ASP A 1 392 ? 50.83934 0.62629 74.50278 1.000 150.58335 757 ASP A N 1
ATOM 2488 C CA . ASP A 1 392 ? 51.14146 2.02549 74.80249 1.000 153.37560 757 ASP A CA 1
ATOM 2489 C C . ASP A 1 392 ? 50.33344 2.56383 75.98189 1.000 145.73377 757 ASP A C 1
ATOM 2490 O O . ASP A 1 392 ? 50.69020 3.60726 76.54097 1.000 142.80530 757 ASP A O 1
ATOM 2495 N N . ASP A 1 393 ? 49.25289 1.87930 76.36543 1.000 136.01471 758 ASP A N 1
ATOM 2496 C CA . ASP A 1 393 ? 48.42581 2.25511 77.50317 1.000 123.90385 758 ASP A CA 1
ATOM 2497 C C . ASP A 1 393 ? 48.53398 1.28655 78.67326 1.000 126.74093 758 ASP A C 1
ATOM 2498 O O . ASP A 1 393 ? 48.12689 1.63947 79.78481 1.000 110.64521 758 ASP A O 1
ATOM 2503 N N . LEU A 1 394 ? 49.06542 0.07996 78.44855 1.000 137.12319 759 LEU A N 1
ATOM 2504 C CA . LEU A 1 394 ? 49.28772 -0.86439 79.54018 1.000 129.16020 759 LEU A CA 1
ATOM 2505 C C . LEU A 1 394 ? 50.37982 -0.37928 80.48288 1.000 126.44107 759 LEU A C 1
ATOM 2506 O O . LEU A 1 394 ? 50.33932 -0.68156 81.68142 1.000 124.05999 759 LEU A O 1
ATOM 2511 N N . MET A 1 395 ? 51.37351 0.34215 79.95596 1.000 128.92926 760 MET A N 1
ATOM 2512 C CA . MET A 1 395 ? 52.41406 0.91836 80.80211 1.000 127.89522 760 MET A CA 1
ATOM 2513 C C . MET A 1 395 ? 51.81117 1.77238 81.91069 1.000 124.97928 760 MET A C 1
ATOM 2514 O O . MET A 1 395 ? 52.25989 1.71984 83.06186 1.000 126.44534 760 MET A O 1
ATOM 2519 N N . LYS A 1 396 ? 50.79707 2.57400 81.57921 1.000 119.60594 761 LYS A N 1
ATOM 2520 C CA . LYS A 1 396 ? 50.14417 3.41230 82.57853 1.000 118.48102 761 LYS A CA 1
ATOM 2521 C C . LYS A 1 396 ? 49.42424 2.60198 83.65337 1.000 121.89784 761 LYS A C 1
ATOM 2522 O O . LYS A 1 396 ? 49.20397 3.11842 84.75509 1.000 118.35569 761 LYS A O 1
ATOM 2528 N N . ASP A 1 397 ? 49.05211 1.35386 83.36696 1.000 118.53308 762 ASP A N 1
ATOM 2529 C CA . ASP A 1 397 ? 48.37383 0.49892 84.34563 1.000 116.16927 762 ASP A CA 1
ATOM 2530 C C . ASP A 1 397 ? 49.38540 0.00326 85.37621 1.000 125.86081 762 ASP A C 1
ATOM 2531 O O . ASP A 1 397 ? 50.07575 -0.99629 85.17148 1.000 124.11288 762 ASP A O 1
ATOM 2536 N N . TYR A 1 398 ? 49.47976 0.71771 86.50316 1.000 130.26688 763 TYR A N 1
ATOM 2537 C CA . TYR A 1 398 ? 50.26846 0.23531 87.63439 1.000 118.41589 763 TYR A CA 1
ATOM 2538 C C . TYR A 1 398 ? 49.61465 -0.95001 88.33741 1.000 128.81062 763 TYR A C 1
ATOM 2539 O O . TYR A 1 398 ? 50.27406 -1.60816 89.14948 1.000 136.44334 763 TYR A O 1
ATOM 2548 N N . LYS A 1 399 ? 48.32945 -1.20165 88.07148 1.000 140.39405 764 LYS A N 1
ATOM 2549 C CA . LYS A 1 399 ? 47.57956 -2.36770 88.54082 1.000 142.41675 764 LYS A CA 1
ATOM 2550 C C . LYS A 1 399 ? 47.29658 -2.33917 90.04082 1.000 144.41432 764 LYS A C 1
ATOM 2551 O O . LYS A 1 399 ? 46.95466 -3.37679 90.62160 1.000 139.24827 764 LYS A O 1
ATOM 2557 N N . ASN A 1 400 ? 47.40231 -1.16057 90.65585 1.000 159.21486 765 ASN A N 1
ATOM 2558 C CA . ASN A 1 400 ? 47.31723 -0.92791 92.10012 1.000 176.52395 765 ASN A CA 1
ATOM 2559 C C . ASN A 1 400 ? 47.84036 -2.11785 92.90350 1.000 176.99245 765 ASN A C 1
ATOM 2560 O O . ASN A 1 400 ? 49.03712 -2.41920 92.83490 1.000 162.97476 765 ASN A O 1
ATOM 2565 N N . LYS A 1 401 ? 46.97491 -2.81183 93.65702 1.000 137.81990 766 LYS A N 1
ATOM 2566 C CA . LYS A 1 401 ? 47.17600 -4.22109 93.98310 1.000 127.68263 766 LYS A CA 1
ATOM 2567 C C . LYS A 1 401 ? 45.95307 -5.11604 93.79002 1.000 117.84108 766 LYS A C 1
ATOM 2568 O O . LYS A 1 401 ? 46.13188 -6.33002 93.64329 1.000 123.79249 766 LYS A O 1
ATOM 2574 N N . LYS A 1 402 ? 44.73067 -4.57617 93.78049 1.000 99.37691 767 LYS A N 1
ATOM 2575 C CA . LYS A 1 402 ? 43.54498 -5.38041 94.07311 1.000 94.86222 767 LYS A CA 1
ATOM 2576 C C . LYS A 1 402 ? 42.38202 -5.03478 93.15566 1.000 95.16073 767 LYS A C 1
ATOM 2577 O O . LYS A 1 402 ? 42.04124 -3.85875 92.99509 1.000 102.13850 767 LYS A O 1
ATOM 2583 N N . TYR A 1 403 ? 41.73870 -6.09537 92.55571 1.000 93.39858 768 TYR A N 1
ATOM 2584 C CA . TYR A 1 403 ? 40.56289 -5.79278 91.75322 1.000 78.00655 768 TYR A CA 1
ATOM 2585 C C . TYR A 1 403 ? 39.27656 -6.14007 92.50063 1.000 84.39873 768 TYR A C 1
ATOM 2586 O O . TYR A 1 403 ? 39.24364 -7.08696 93.29232 1.000 92.46622 768 TYR A O 1
ATOM 2595 N N . PRO A 1 404 ? 38.20488 -5.37546 92.27814 1.000 82.83940 769 PRO A N 1
ATOM 2596 C CA . PRO A 1 404 ? 36.90338 -5.73749 92.85611 1.000 77.12193 769 PRO A CA 1
ATOM 2597 C C . PRO A 1 404 ? 36.34239 -7.01545 92.25121 1.000 79.07712 769 PRO A C 1
ATOM 2598 O O . PRO A 1 404 ? 36.44886 -7.25693 91.04663 1.000 83.19436 769 PRO A O 1
ATOM 2602 N N . LEU A 1 405 ? 35.72336 -7.82692 93.10373 1.000 84.73397 770 LEU A N 1
ATOM 2603 C CA . LEU A 1 405 ? 34.97705 -9.00691 92.68027 1.000 83.93420 770 LEU A CA 1
ATOM 2604 C C . LEU A 1 405 ? 33.49438 -8.66134 92.74665 1.000 85.39628 770 LEU A C 1
ATOM 2605 O O . LEU A 1 405 ? 32.95769 -8.41387 93.83086 1.000 87.71147 770 LEU A O 1
ATOM 2610 N N . VAL A 1 406 ? 32.83258 -8.64323 91.59197 1.000 88.36635 771 VAL A N 1
ATOM 2611 C CA . VAL A 1 406 ? 31.47879 -8.11379 91.47952 1.000 87.69675 771 VAL A CA 1
ATOM 2612 C C . VAL A 1 406 ? 30.57765 -9.15231 90.82461 1.000 88.79563 771 VAL A C 1
ATOM 2613 O O . VAL A 1 406 ? 30.93671 -9.73739 89.79631 1.000 83.49797 771 VAL A O 1
ATOM 2617 N N . LYS A 1 407 ? 29.40437 -9.36537 91.41829 1.000 95.53905 772 LYS A N 1
ATOM 2618 C CA . LYS A 1 407 ? 28.38491 -10.26673 90.89650 1.000 94.69183 772 LYS A CA 1
ATOM 2619 C C . LYS A 1 407 ? 27.29420 -9.43116 90.23689 1.000 84.01524 772 LYS A C 1
ATOM 2620 O O . LYS A 1 407 ? 26.63301 -8.63275 90.90768 1.000 87.59127 772 LYS A O 1
ATOM 2626 N N . PHE A 1 408 ? 27.08755 -9.63758 88.93828 1.000 87.52515 773 PHE A N 1
ATOM 2627 C CA . PHE A 1 408 ? 26.24654 -8.77294 88.11602 1.000 88.87307 773 PHE A CA 1
ATOM 2628 C C . PHE A 1 408 ? 24.95304 -9.49410 87.75022 1.000 97.46680 773 PHE A C 1
ATOM 2629 O O . PHE A 1 408 ? 24.98855 -10.58155 87.16389 1.000 103.95940 773 PHE A O 1
ATOM 2637 N N . LEU A 1 409 ? 23.81756 -8.88642 88.09687 1.000 94.53363 774 LEU A N 1
ATOM 2638 C CA . LEU A 1 409 ? 22.50653 -9.37014 87.66546 1.000 99.25134 774 LEU A CA 1
ATOM 2639 C C . LEU A 1 409 ? 22.37147 -9.19858 86.15703 1.000 100.58954 774 LEU A C 1
ATOM 2640 O O . LEU A 1 409 ? 22.32408 -8.07114 85.65556 1.000 104.26188 774 LEU A O 1
ATOM 2645 N N . LEU A 1 410 ? 22.29472 -10.31038 85.43141 1.000 106.41302 775 LEU A N 1
ATOM 2646 C CA . LEU A 1 410 ? 22.26984 -10.25719 83.98144 1.000 109.76781 775 LEU A CA 1
ATOM 2647 C C . LEU A 1 410 ? 20.92271 -9.72672 83.49677 1.000 118.01451 775 LEU A C 1
ATOM 2648 O O . LEU A 1 410 ? 19.94380 -9.72023 84.24661 1.000 122.55011 775 LEU A O 1
ATOM 2653 N N . PRO A 1 411 ? 20.84071 -9.27130 82.23371 1.000 123.40488 776 PRO A N 1
ATOM 2654 C CA . PRO A 1 411 ? 19.55277 -8.77846 81.72874 1.000 124.56722 776 PRO A CA 1
ATOM 2655 C C . PRO A 1 411 ? 18.57429 -9.90916 81.46699 1.000 121.87531 776 PRO A C 1
ATOM 2656 O O . PRO A 1 411 ? 18.08778 -10.08559 80.34623 1.000 132.69680 776 PRO A O 1
ATOM 2660 N N . ASP A 1 412 ? 18.28585 -10.68099 82.51052 1.000 111.33703 777 ASP A N 1
ATOM 2661 C CA . ASP A 1 412 ? 17.23248 -11.67790 82.48458 1.000 113.62591 777 ASP A CA 1
ATOM 2662 C C . ASP A 1 412 ? 16.35702 -11.60465 83.72372 1.000 112.81973 777 ASP A C 1
ATOM 2663 O O . ASP A 1 412 ? 15.40672 -12.38661 83.83856 1.000 115.15824 777 ASP A O 1
ATOM 2668 N N . GLY A 1 413 ? 16.64925 -10.69709 84.64848 1.000 105.81497 778 GLY A N 1
ATOM 2669 C CA . GLY A 1 413 ? 15.90655 -10.56187 85.88641 1.000 106.76303 778 GLY A CA 1
ATOM 2670 C C . GLY A 1 413 ? 16.38637 -11.38740 87.06321 1.000 102.28596 778 GLY A C 1
ATOM 2671 O O . GLY A 1 413 ? 16.43988 -10.87884 88.18438 1.000 102.38159 778 GLY A O 1
ATOM 2672 N N . ILE A 1 414 ? 16.74010 -12.65214 86.83812 1.000 100.14726 779 ILE A N 1
ATOM 2673 C CA . ILE A 1 414 ? 16.98654 -13.60106 87.92145 1.000 91.74970 779 ILE A CA 1
ATOM 2674 C C . ILE A 1 414 ? 18.47271 -13.93789 88.05733 1.000 106.58591 779 ILE A C 1
ATOM 2675 O O . ILE A 1 414 ? 19.07231 -13.71221 89.11034 1.000 104.45742 779 ILE A O 1
ATOM 2680 N N . THR A 1 415 ? 19.08365 -14.47853 87.00302 1.000 115.51666 780 THR A N 1
ATOM 2681 C CA . THR A 1 415 ? 20.40643 -15.07576 87.15175 1.000 117.34476 780 THR A CA 1
ATOM 2682 C C . THR A 1 415 ? 21.48736 -14.01453 87.37408 1.000 114.33313 780 THR A C 1
ATOM 2683 O O . THR A 1 415 ? 21.32463 -12.83344 87.05279 1.000 107.91461 780 THR A O 1
ATOM 2687 N N . PHE A 1 416 ? 22.61683 -14.46856 87.91438 1.000 115.75123 781 PHE A N 1
ATOM 2688 C CA . PHE A 1 416 ? 23.76869 -13.63785 88.23435 1.000 104.03271 781 PHE A CA 1
ATOM 2689 C C . PHE A 1 416 ? 24.96707 -14.07959 87.40308 1.000 109.66180 781 PHE A C 1
ATOM 2690 O O . PHE A 1 416 ? 24.95111 -15.12320 86.74551 1.000 113.57556 781 PHE A O 1
ATOM 2698 N N . ARG A 1 417 ? 26.01715 -13.26113 87.43378 1.000 107.83692 782 ARG A N 1
ATOM 2699 C CA . ARG A 1 417 ? 27.30447 -13.65586 86.86429 1.000 105.47614 782 ARG A CA 1
ATOM 2700 C C . ARG A 1 417 ? 28.39106 -12.85577 87.56792 1.000 99.77153 782 ARG A C 1
ATOM 2701 O O . ARG A 1 417 ? 28.48306 -11.63887 87.38165 1.000 95.20936 782 ARG A O 1
ATOM 2709 N N . THR A 1 418 ? 29.20225 -13.53675 88.36968 1.000 102.56741 783 THR A N 1
ATOM 2710 C CA . THR A 1 418 ? 30.28681 -12.89891 89.09964 1.000 93.81766 783 THR A CA 1
ATOM 2711 C C . THR A 1 418 ? 31.53071 -12.85588 88.22321 1.000 93.08214 783 THR A C 1
ATOM 2712 O O . THR A 1 418 ? 31.88113 -13.85171 87.58131 1.000 89.28760 783 THR A O 1
ATOM 2716 N N . VAL A 1 419 ? 32.19763 -11.70106 88.20403 1.000 88.93526 784 VAL A N 1
ATOM 2717 C CA . VAL A 1 419 ? 33.35970 -11.47473 87.35607 1.000 90.81827 784 VAL A CA 1
ATOM 2718 C C . VAL A 1 419 ? 34.34359 -10.58410 88.10210 1.000 82.30747 784 VAL A C 1
ATOM 2719 O O . VAL A 1 419 ? 33.99060 -9.88483 89.05444 1.000 77.40480 784 VAL A O 1
ATOM 2723 N N . VAL A 1 420 ? 35.59714 -10.63497 87.66465 1.000 74.68373 785 VAL A N 1
ATOM 2724 C CA . VAL A 1 420 ? 36.65481 -9.80234 88.22470 1.000 75.85933 785 VAL A CA 1
ATOM 2725 C C . VAL A 1 420 ? 36.78216 -8.55070 87.36274 1.000 81.19358 785 VAL A C 1
ATOM 2726 O O . VAL A 1 420 ? 37.12087 -8.63314 86.17627 1.000 83.00511 785 VAL A O 1
ATOM 2730 N N . VAL A 1 421 ? 36.51854 -7.39012 87.95952 1.000 79.28375 786 VAL A N 1
ATOM 2731 C CA . VAL A 1 421 ? 36.40718 -6.13669 87.21825 1.000 78.14087 786 VAL A CA 1
ATOM 2732 C C . VAL A 1 421 ? 37.79149 -5.50326 87.12277 1.000 76.04157 786 VAL A C 1
ATOM 2733 O O . VAL A 1 421 ? 38.35111 -5.05807 88.12763 1.000 78.26228 786 VAL A O 1
ATOM 2737 N N . GLU A 1 422 ? 38.33740 -5.44533 85.90617 1.000 72.75134 787 GLU A N 1
ATOM 2738 C CA . GLU A 1 422 ? 39.63419 -4.84162 85.63576 1.000 79.24275 787 GLU A CA 1
ATOM 2739 C C . GLU A 1 422 ? 39.48879 -3.35490 85.32859 1.000 72.69734 787 GLU A C 1
ATOM 2740 O O . GLU A 1 422 ? 38.40866 -2.88992 84.95636 1.000 72.15640 787 GLU A O 1
ATOM 2746 N N . PRO A 1 423 ? 40.55725 -2.57103 85.47927 1.000 72.45871 788 PRO A N 1
ATOM 2747 C CA . PRO A 1 423 ? 40.47400 -1.15130 85.12103 1.000 64.61053 788 PRO A CA 1
ATOM 2748 C C . PRO A 1 423 ? 40.38782 -0.95406 83.61487 1.000 71.28254 788 PRO A C 1
ATOM 2749 O O . PRO A 1 423 ? 40.89850 -1.75460 82.82636 1.000 68.90887 788 PRO A O 1
ATOM 2753 N N . GLU A 1 424 ? 39.73361 0.14087 83.22554 1.000 66.94269 789 GLU A N 1
ATOM 2754 C CA . GLU A 1 424 ? 39.52189 0.49646 81.83082 1.000 60.02820 789 GLU A CA 1
ATOM 2755 C C . GLU A 1 424 ? 40.01204 1.91586 81.59287 1.000 62.04098 789 GLU A C 1
ATOM 2756 O O . GLU A 1 424 ? 40.24272 2.67721 82.53426 1.000 68.54697 789 GLU A O 1
ATOM 2762 N N . GLN A 1 425 ? 40.17548 2.26927 80.31968 1.000 65.78030 790 GLN A N 1
ATOM 2763 C CA . GLN A 1 425 ? 40.64883 3.59233 79.93487 1.000 55.18085 790 GLN A CA 1
ATOM 2764 C C . GLN A 1 425 ? 39.56684 4.34107 79.16695 1.000 60.82724 790 GLN A C 1
ATOM 2765 O O . GLN A 1 425 ? 38.97625 3.80066 78.22521 1.000 62.01519 790 GLN A O 1
ATOM 2771 N N . TRP A 1 426 ? 39.31315 5.58148 79.57589 1.000 63.46829 791 TRP A N 1
ATOM 2772 C CA . TRP A 1 426 ? 38.47441 6.51924 78.84172 1.000 56.62876 791 TRP A CA 1
ATOM 2773 C C . TRP A 1 426 ? 39.36348 7.62779 78.29817 1.000 53.26942 791 TRP A C 1
ATOM 2774 O O . TRP A 1 426 ? 40.20159 8.16962 79.02613 1.000 61.10147 791 TRP A O 1
ATOM 2785 N N . THR A 1 427 ? 39.18649 7.95950 77.02361 1.000 59.93978 792 THR A N 1
ATOM 2786 C CA . THR A 1 427 ? 40.06025 8.90428 76.34406 1.000 57.82881 792 THR A CA 1
ATOM 2787 C C . THR A 1 427 ? 39.23309 9.97731 75.66067 1.000 56.53672 792 THR A C 1
ATOM 2788 O O . THR A 1 427 ? 38.18772 9.68330 75.07192 1.000 61.61169 792 THR A O 1
ATOM 2792 N N . THR A 1 428 ? 39.66343 11.22289 75.81192 1.000 54.67448 793 THR A N 1
ATOM 2793 C CA . THR A 1 428 ? 39.31897 12.28020 74.87717 1.000 53.76351 793 THR A CA 1
ATOM 2794 C C . THR A 1 428 ? 40.38383 12.29974 73.78599 1.000 59.73910 793 THR A C 1
ATOM 2795 O O . THR A 1 428 ? 41.58167 12.35353 74.08377 1.000 64.94480 793 THR A O 1
ATOM 2799 N N . GLU A 1 429 ? 39.95898 12.26573 72.52792 1.000 57.85502 794 GLU A N 1
ATOM 2800 C CA . GLU A 1 429 ? 40.90261 12.09357 71.43401 1.000 62.99201 794 GLU A CA 1
ATOM 2801 C C . GLU A 1 429 ? 40.66120 13.13698 70.35540 1.000 64.34061 794 GLU A C 1
ATOM 2802 O O . GLU A 1 429 ? 39.69978 13.90879 70.39836 1.000 71.97223 794 GLU A O 1
ATOM 2808 N N . ASP A 1 430 ? 41.56536 13.14949 69.38394 1.000 70.76702 795 ASP A N 1
ATOM 2809 C CA . ASP A 1 430 ? 41.36813 13.85752 68.13305 1.000 79.71726 795 ASP A CA 1
ATOM 2810 C C . ASP A 1 430 ? 41.14405 12.82761 67.03617 1.000 81.42428 795 ASP A C 1
ATOM 2811 O O . ASP A 1 430 ? 41.53365 11.66210 67.15797 1.000 83.54485 795 ASP A O 1
ATOM 2816 N N . GLU A 1 431 ? 40.48679 13.27563 65.96782 1.000 94.69106 796 GLU A N 1
ATOM 2817 C CA . GLU A 1 431 ? 40.02709 12.36722 64.92374 1.000 89.80813 796 GLU A CA 1
ATOM 2818 C C . GLU A 1 431 ? 41.13230 11.45359 64.40259 1.000 80.52386 796 GLU A C 1
ATOM 2819 O O . GLU A 1 431 ? 40.85263 10.33834 63.94953 1.000 84.83602 796 GLU A O 1
ATOM 2825 N N . ASP A 1 432 ? 42.38821 11.88832 64.47383 1.000 78.26612 797 ASP A N 1
ATOM 2826 C CA . ASP A 1 432 ? 43.47519 11.05409 63.98098 1.000 86.10502 797 ASP A CA 1
ATOM 2827 C C . ASP A 1 432 ? 43.88126 9.95546 64.95082 1.000 77.28258 797 ASP A C 1
ATOM 2828 O O . ASP A 1 432 ? 44.57296 9.01764 64.54258 1.000 89.01314 797 ASP A O 1
ATOM 2833 N N . GLY A 1 433 ? 43.49844 10.05062 66.21847 1.000 88.83387 798 GLY A N 1
ATOM 2834 C CA . GLY A 1 433 ? 43.81937 9.00922 67.17975 1.000 82.06800 798 GLY A CA 1
ATOM 2835 C C . GLY A 1 433 ? 44.71845 9.44720 68.31377 1.000 73.99209 798 GLY A C 1
ATOM 2836 O O . GLY A 1 433 ? 45.03269 8.62124 69.18254 1.000 84.40946 798 GLY A O 1
ATOM 2837 N N . THR A 1 434 ? 45.15558 10.70230 68.35067 1.000 73.01926 799 THR A N 1
ATOM 2838 C CA . THR A 1 434 ? 46.03335 11.18023 69.41104 1.000 70.14666 799 THR A CA 1
ATOM 2839 C C . THR A 1 434 ? 45.20107 11.45571 70.65780 1.000 66.31965 799 THR A C 1
ATOM 2840 O O . THR A 1 434 ? 44.31737 12.31952 70.64360 1.000 65.91773 799 THR A O 1
ATOM 2844 N N . VAL A 1 435 ? 45.47676 10.72400 71.73507 1.000 62.41031 800 VAL A N 1
ATOM 2845 C CA . VAL A 1 435 ? 44.68800 10.87663 72.95195 1.000 62.42738 800 VAL A CA 1
ATOM 2846 C C . VAL A 1 435 ? 45.08598 12.18290 73.62573 1.000 53.49502 800 VAL A C 1
ATOM 2847 O O . VAL A 1 435 ? 46.26968 12.43624 73.87538 1.000 54.60209 800 VAL A O 1
ATOM 2851 N N . LEU A 1 436 ? 44.09897 13.03968 73.87842 1.000 52.16648 801 LEU A N 1
ATOM 2852 C CA . LEU A 1 436 ? 44.35522 14.33247 74.49644 1.000 52.00200 801 LEU A CA 1
ATOM 2853 C C . LEU A 1 436 ? 44.20991 14.28625 76.01019 1.000 60.59162 801 LEU A C 1
ATOM 2854 O O . LEU A 1 436 ? 44.95348 14.97272 76.72111 1.000 67.52734 801 LEU A O 1
ATOM 2859 N N . VAL A 1 437 ? 43.29709 13.46059 76.51556 1.000 50.73734 802 VAL A N 1
ATOM 2860 C CA . VAL A 1 437 ? 43.09329 13.26400 77.94417 1.000 50.48732 802 VAL A CA 1
ATOM 2861 C C . VAL A 1 437 ? 42.82421 11.78338 78.17091 1.000 58.99419 802 VAL A C 1
ATOM 2862 O O . VAL A 1 437 ? 42.12924 11.14489 77.37262 1.000 55.72738 802 VAL A O 1
ATOM 2866 N N . SER A 1 438 ? 43.40725 11.22591 79.23655 1.000 58.10522 803 SER A N 1
ATOM 2867 C CA . SER A 1 438 ? 43.21690 9.82567 79.58771 1.000 51.77352 803 SER A CA 1
ATOM 2868 C C . SER A 1 438 ? 42.87455 9.68426 81.06608 1.000 60.13167 803 SER A C 1
ATOM 2869 O O . SER A 1 438 ? 43.50750 10.31146 81.92362 1.000 59.81939 803 SER A O 1
ATOM 2872 N N . ARG A 1 439 ? 41.89977 8.82671 81.36359 1.000 51.13192 804 ARG A N 1
ATOM 2873 C CA . ARG A 1 439 ? 41.58607 8.44762 82.73521 1.000 58.69699 804 ARG A CA 1
ATOM 2874 C C . ARG A 1 439 ? 41.45952 6.93632 82.81007 1.000 65.81761 804 ARG A C 1
ATOM 2875 O O . ARG A 1 439 ? 40.69431 6.33471 82.04909 1.000 64.74421 804 ARG A O 1
ATOM 2883 N N . ILE A 1 440 ? 42.19484 6.33128 83.73726 1.000 61.34308 805 ILE A N 1
ATOM 2884 C CA . ILE A 1 440 ? 42.16020 4.89324 83.95915 1.000 54.72258 805 ILE A CA 1
ATOM 2885 C C . ILE A 1 440 ? 41.49043 4.66423 85.30402 1.000 61.83150 805 ILE A C 1
ATOM 2886 O O . ILE A 1 440 ? 41.93078 5.20158 86.32824 1.000 68.23101 805 ILE A O 1
ATOM 2891 N N . GLN A 1 441 ? 40.41237 3.88662 85.29200 1.000 60.39497 806 GLN A N 1
ATOM 2892 C CA . GLN A 1 441 ? 39.62453 3.61332 86.48201 1.000 54.13050 806 GLN A CA 1
ATOM 2893 C C . GLN A 1 441 ? 38.84066 2.33572 86.23438 1.000 57.37764 806 GLN A C 1
ATOM 2894 O O . GLN A 1 441 ? 38.59602 1.95222 85.08868 1.000 61.11206 806 GLN A O 1
ATOM 2900 N N . PHE A 1 442 ? 38.45810 1.67618 87.31744 1.000 55.11034 807 PHE A N 1
ATOM 2901 C CA . PHE A 1 442 ? 37.52916 0.56813 87.19891 1.000 55.18898 807 PHE A CA 1
ATOM 2902 C C . PHE A 1 442 ? 36.18083 1.08664 86.70699 1.000 61.24129 807 PHE A C 1
ATOM 2903 O O . PHE A 1 442 ? 35.72909 2.15235 87.13898 1.000 61.57315 807 PHE A O 1
ATOM 2911 N N . PRO A 1 443 ? 35.52242 0.37100 85.80091 1.000 59.42963 808 PRO A N 1
ATOM 2912 C CA . PRO A 1 443 ? 34.25161 0.85703 85.23466 1.000 59.89653 808 PRO A CA 1
ATOM 2913 C C . PRO A 1 443 ? 33.06730 0.63110 86.16886 1.000 60.91895 808 PRO A C 1
ATOM 2914 O O . PRO A 1 443 ? 32.10781 -0.07225 85.84152 1.000 69.69074 808 PRO A O 1
ATOM 2918 N N . LEU A 1 444 ? 33.11033 1.26830 87.33875 1.000 51.01382 809 LEU A N 1
ATOM 2919 C CA . LEU A 1 444 ? 32.07894 1.07496 88.34699 1.000 56.88317 809 LEU A CA 1
ATOM 2920 C C . LEU A 1 444 ? 31.75235 2.39828 89.02037 1.000 60.31051 809 LEU A C 1
ATOM 2921 O O . LEU A 1 444 ? 32.62695 3.25077 89.19802 1.000 55.90774 809 LEU A O 1
ATOM 2926 N N . ILE A 1 445 ? 30.47809 2.56748 89.36314 1.000 60.35872 810 ILE A N 1
ATOM 2927 C CA . ILE A 1 445 ? 29.99860 3.65196 90.20744 1.000 56.14556 810 ILE A CA 1
ATOM 2928 C C . ILE A 1 445 ? 29.06604 3.04681 91.24578 1.000 57.16553 810 ILE A C 1
ATOM 2929 O O . ILE A 1 445 ? 28.36558 2.06741 90.97229 1.000 55.05391 810 ILE A O 1
ATOM 2934 N N . LEU A 1 446 ? 29.07549 3.61662 92.45264 1.000 61.49414 811 LEU A N 1
ATOM 2935 C CA . LEU A 1 446 ? 28.14290 3.16943 93.48315 1.000 74.06400 811 LEU A CA 1
ATOM 2936 C C . LEU A 1 446 ? 26.72676 3.43029 92.99134 1.000 74.94517 811 LEU A C 1
ATOM 2937 O O . LEU A 1 446 ? 26.33807 4.58994 92.81454 1.000 70.85708 811 LEU A O 1
ATOM 2942 N N . ALA A 1 447 ? 25.95790 2.36658 92.72914 1.000 81.05066 812 ALA A N 1
ATOM 2943 C CA . ALA A 1 447 ? 24.71751 2.58642 91.99878 1.000 77.51815 812 ALA A CA 1
ATOM 2944 C C . ALA A 1 447 ? 23.59554 3.06804 92.91210 1.000 75.25393 812 ALA A C 1
ATOM 2945 O O . ALA A 1 447 ? 23.15273 4.20661 92.79053 1.000 105.78823 812 ALA A O 1
ATOM 2947 N N . TRP A 1 448 ? 23.19238 2.25289 93.88997 1.000 69.13632 813 TRP A N 1
ATOM 2948 C CA . TRP A 1 448 ? 22.29250 2.65367 94.97302 1.000 75.55920 813 TRP A CA 1
ATOM 2949 C C . TRP A 1 448 ? 21.25277 3.70940 94.58635 1.000 69.18233 813 TRP A C 1
ATOM 2950 O O . TRP A 1 448 ? 20.05122 3.43128 94.53065 1.000 62.64640 813 TRP A O 1
ATOM 2961 N N . SER A 1 449 ? 21.71803 4.92470 94.30194 1.000 62.60417 814 SER A N 1
ATOM 2962 C CA . SER A 1 449 ? 20.87602 6.07675 94.00347 1.000 61.03490 814 SER A CA 1
ATOM 2963 C C . SER A 1 449 ? 21.04722 6.50869 92.54602 1.000 61.87337 814 SER A C 1
ATOM 2964 O O . SER A 1 449 ? 22.01237 6.15564 91.86847 1.000 54.03418 814 SER A O 1
ATOM 2967 N N . LEU A 1 450 ? 20.12302 7.33197 92.06417 1.000 55.43931 815 LEU A N 1
ATOM 2968 C CA . LEU A 1 450 ? 20.13512 7.67820 90.64960 1.000 46.47999 815 LEU A CA 1
ATOM 2969 C C . LEU A 1 450 ? 19.29438 8.92574 90.43767 1.000 50.77840 815 LEU A C 1
ATOM 2970 O O . LEU A 1 450 ? 18.27901 9.11320 91.11215 1.000 55.55529 815 LEU A O 1
ATOM 2975 N N . SER A 1 451 ? 19.73478 9.78624 89.52146 1.000 46.11288 816 SER A N 1
ATOM 2976 C CA . SER A 1 451 ? 18.97131 10.98866 89.22827 1.000 40.92115 816 SER A CA 1
ATOM 2977 C C . SER A 1 451 ? 17.69210 10.62715 88.48208 1.000 46.93064 816 SER A C 1
ATOM 2978 O O . SER A 1 451 ? 17.64719 9.66380 87.71073 1.000 46.41170 816 SER A O 1
ATOM 2981 N N . ILE A 1 452 ? 16.63465 11.40268 88.73689 1.000 44.26086 817 ILE A N 1
ATOM 2982 C CA . ILE A 1 452 ? 15.37911 11.19115 88.02370 1.000 44.21372 817 ILE A CA 1
ATOM 2983 C C . ILE A 1 452 ? 15.60278 11.29913 86.52252 1.000 43.69748 817 ILE A C 1
ATOM 2984 O O . ILE A 1 452 ? 14.99954 10.55630 85.73881 1.000 43.99579 817 ILE A O 1
ATOM 2989 N N . HIS A 1 453 ? 16.48124 12.21876 86.10075 1.000 43.72157 818 HIS A N 1
ATOM 2990 C CA . HIS A 1 453 ? 16.77777 12.37354 84.67988 1.000 42.53831 818 HIS A CA 1
ATOM 2991 C C . HIS A 1 453 ? 17.27238 11.06527 84.07868 1.000 43.74483 818 HIS A C 1
ATOM 2992 O O . HIS A 1 453 ? 16.73505 10.59058 83.07176 1.000 46.48152 818 HIS A O 1
ATOM 2999 N N . LYS A 1 454 ? 18.24577 10.42819 84.73052 1.000 47.27656 819 LYS A N 1
ATOM 3000 C CA . LYS A 1 454 ? 18.81174 9.19513 84.20619 1.000 45.69828 819 LYS A CA 1
ATOM 3001 C C . LYS A 1 454 ? 17.90119 7.99769 84.43284 1.000 45.11889 819 LYS A C 1
ATOM 3002 O O . LYS A 1 454 ? 18.09905 6.95800 83.79676 1.000 51.36034 819 LYS A O 1
ATOM 3008 N N . SER A 1 455 ? 16.90138 8.11381 85.30648 1.000 49.19761 820 SER A N 1
ATOM 3009 C CA . SER A 1 455 ? 15.93417 7.03141 85.43315 1.000 47.89159 820 SER A CA 1
ATOM 3010 C C . SER A 1 455 ? 14.95224 6.98782 84.27445 1.000 44.02089 820 SER A C 1
ATOM 3011 O O . SER A 1 455 ? 14.36439 5.93065 84.02608 1.000 46.19824 820 SER A O 1
ATOM 3014 N N . GLN A 1 456 ? 14.76771 8.09800 83.55976 1.000 41.45706 821 GLN A N 1
ATOM 3015 C CA . GLN A 1 456 ? 13.75697 8.14316 82.51229 1.000 43.43641 821 GLN A CA 1
ATOM 3016 C C . GLN A 1 456 ? 14.04260 7.07852 81.45950 1.000 47.56007 821 GLN A C 1
ATOM 3017 O O . GLN A 1 456 ? 15.09194 7.09686 80.80622 1.000 43.24195 821 GLN A O 1
ATOM 3023 N N . GLY A 1 457 ? 13.10942 6.13521 81.32596 1.000 49.83492 822 GLY A N 1
ATOM 3024 C CA . GLY A 1 457 ? 13.24847 4.97438 80.47519 1.000 39.62377 822 GLY A CA 1
ATOM 3025 C C . GLY A 1 457 ? 13.38300 3.67253 81.23470 1.000 41.57163 822 GLY A C 1
ATOM 3026 O O . GLY A 1 457 ? 13.14538 2.60122 80.65662 1.000 46.31986 822 GLY A O 1
ATOM 3027 N N . GLN A 1 458 ? 13.74956 3.73104 82.51057 1.000 43.24293 823 GLN A N 1
ATOM 3028 C CA . GLN A 1 458 ? 13.95535 2.52662 83.29471 1.000 48.78541 823 GLN A CA 1
ATOM 3029 C C . GLN A 1 458 ? 12.64919 2.06076 83.92684 1.000 48.55665 823 GLN A C 1
ATOM 3030 O O . GLN A 1 458 ? 11.72599 2.84770 84.16214 1.000 43.77072 823 GLN A O 1
ATOM 3036 N N . THR A 1 459 ? 12.58655 0.76226 84.19882 1.000 46.28625 824 THR A N 1
ATOM 3037 C CA . THR A 1 459 ? 11.52012 0.15471 84.97963 1.000 44.70708 824 THR A CA 1
ATOM 3038 C C . THR A 1 459 ? 12.12311 -0.34905 86.28362 1.000 50.15435 824 THR A C 1
ATOM 3039 O O . THR A 1 459 ? 13.13627 -1.05747 86.26722 1.000 51.47711 824 THR A O 1
ATOM 3043 N N . LEU A 1 460 ? 11.51367 0.02566 87.40733 1.000 44.98109 825 LEU A N 1
ATOM 3044 C CA . LEU A 1 460 ? 12.03819 -0.29828 88.72905 1.000 45.64033 825 LEU A CA 1
ATOM 3045 C C . LEU A 1 460 ? 10.96897 -1.02100 89.53706 1.000 54.05525 825 LEU A C 1
ATOM 3046 O O . LEU A 1 460 ? 9.88680 -0.47102 89.77315 1.000 49.8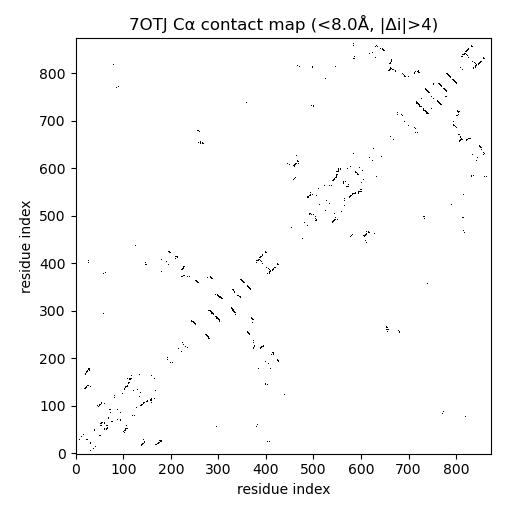2185 825 LEU A O 1
ATOM 3051 N N . SER A 1 461 ? 11.28018 -2.24640 89.96898 1.000 56.11177 826 SER A N 1
ATOM 3052 C CA . SER A 1 461 ? 10.34873 -3.00501 90.79689 1.000 50.65325 826 SER A CA 1
ATOM 3053 C C . SER A 1 461 ? 10.13656 -2.33107 92.14550 1.000 56.11709 826 SER A C 1
ATOM 3054 O O . SER A 1 461 ? 8.99685 -2.08814 92.55761 1.000 47.03847 826 SER A O 1
ATOM 3057 N N . LYS A 1 462 ? 11.22665 -2.00454 92.83694 1.000 52.04734 827 LYS A N 1
ATOM 3058 C CA . LYS A 1 462 ? 11.17398 -1.41532 94.16779 1.000 47.62534 827 LYS A CA 1
ATOM 3059 C C . LYS A 1 462 ? 12.00459 -0.14233 94.16352 1.000 55.19674 827 LYS A C 1
ATOM 3060 O O . LYS A 1 462 ? 13.19112 -0.17509 93.82012 1.000 65.40796 827 LYS A O 1
ATOM 3066 N N . VAL A 1 463 ? 11.38118 0.97631 94.52417 1.000 46.30867 828 VAL A N 1
ATOM 3067 C CA . VAL A 1 463 ? 12.01117 2.28423 94.37848 1.000 50.31136 828 VAL A CA 1
ATOM 3068 C C . VAL A 1 463 ? 11.42551 3.23620 95.41445 1.000 52.72350 828 VAL A C 1
ATOM 3069 O O . VAL A 1 463 ? 10.21300 3.25471 95.64646 1.000 56.18220 828 VAL A O 1
ATOM 3073 N N . VAL A 1 464 ? 12.29116 4.02838 96.04380 1.000 46.71149 829 VAL A N 1
ATOM 3074 C CA . VAL A 1 464 ? 11.86856 5.12578 96.90822 1.000 50.73002 829 VAL A CA 1
ATOM 3075 C C . VAL A 1 464 ? 12.18589 6.43260 96.19440 1.000 50.21903 829 VAL A C 1
ATOM 3076 O O . VAL A 1 464 ? 13.31735 6.64538 95.74272 1.000 54.33402 829 VAL A O 1
ATOM 3080 N N . VAL A 1 465 ? 11.17835 7.29178 96.07002 1.000 51.30063 830 VAL A N 1
ATOM 3081 C CA . VAL A 1 465 ? 11.27870 8.55346 95.34607 1.000 48.06843 830 VAL A CA 1
ATOM 3082 C C . VAL A 1 465 ? 11.20914 9.68641 96.36001 1.000 52.66941 830 VAL A C 1
ATOM 3083 O O . VAL A 1 465 ? 10.24810 9.78032 97.13365 1.000 57.04691 830 VAL A O 1
ATOM 3087 N N . ASP A 1 466 ? 12.22362 10.54389 96.36074 1.000 52.22340 831 ASP A N 1
ATOM 3088 C CA . ASP A 1 466 ? 12.27522 11.70453 97.24179 1.000 50.90854 831 ASP A CA 1
ATOM 3089 C C . ASP A 1 466 ? 12.05561 12.93974 96.38065 1.000 52.83730 831 ASP A C 1
ATOM 3090 O O . ASP A 1 466 ? 12.93625 13.33096 95.60910 1.000 61.36518 831 ASP A O 1
ATOM 3095 N N . MET A 1 467 ? 10.87617 13.54411 96.50550 1.000 54.36309 832 MET A N 1
ATOM 3096 C CA . MET A 1 467 ? 10.48287 14.66673 95.66875 1.000 52.70318 832 MET A CA 1
ATOM 3097 C C . MET A 1 467 ? 10.97537 16.00824 96.19677 1.000 59.01867 832 MET A C 1
ATOM 3098 O O . MET A 1 467 ? 10.51211 17.05136 95.72101 1.000 58.54949 832 MET A O 1
ATOM 3103 N N . LYS A 1 468 ? 11.95182 15.99788 97.11092 1.000 62.94759 833 LYS A N 1
ATOM 3104 C CA . LYS A 1 468 ? 12.29758 17.19375 97.87781 1.000 56.37062 833 LYS A CA 1
ATOM 3105 C C . LYS A 1 468 ? 12.75881 18.33049 96.97219 1.000 59.89724 833 LYS A C 1
ATOM 3106 O O . LYS A 1 468 ? 12.28895 19.46687 97.09726 1.000 58.23967 833 LYS A O 1
ATOM 3112 N N . LYS A 1 469 ? 13.67924 18.04586 96.04983 1.000 62.12421 834 LYS A N 1
ATOM 3113 C CA . LYS A 1 469 ? 14.30514 19.08399 95.23959 1.000 60.48012 834 LYS A CA 1
ATOM 3114 C C . LYS A 1 469 ? 13.78164 19.12034 93.80497 1.000 54.95710 834 LYS A C 1
ATOM 3115 O O . LYS A 1 469 ? 14.45904 19.66280 92.92713 1.000 61.48864 834 LYS A O 1
ATOM 3121 N N . ILE A 1 470 ? 12.59140 18.56634 93.54508 1.000 53.17848 835 ILE A N 1
ATOM 3122 C CA . ILE A 1 470 ? 12.05149 18.57590 92.18639 1.000 58.04755 835 ILE A CA 1
ATOM 3123 C C . ILE A 1 470 ? 11.91900 20.01564 91.71253 1.000 56.43534 835 ILE A C 1
ATOM 3124 O O . ILE A 1 470 ? 11.32012 20.85997 92.38939 1.000 58.07698 835 ILE A O 1
ATOM 3129 N N . PHE A 1 471 ? 12.48975 20.30583 90.54401 1.000 60.99406 836 PHE A N 1
ATOM 3130 C CA . PHE A 1 471 ? 12.55715 21.66925 90.04494 1.000 60.12720 836 PHE A CA 1
ATOM 3131 C C . PHE A 1 471 ? 12.04128 21.82069 88.62188 1.000 62.16109 836 PHE A C 1
ATOM 3132 O O . PHE A 1 471 ? 11.96718 22.95218 88.13192 1.000 58.92718 836 PHE A O 1
ATOM 3140 N N . GLU A 1 472 ? 11.65079 20.73123 87.95866 1.000 58.14559 837 GLU A N 1
ATOM 3141 C CA . GLU A 1 472 ? 11.43241 20.74533 86.52071 1.000 56.17177 837 GLU A CA 1
ATOM 3142 C C . GLU A 1 472 ? 10.11051 20.08081 86.16303 1.000 53.28035 837 GLU A C 1
ATOM 3143 O O . GLU A 1 472 ? 9.66928 19.13536 86.82475 1.000 52.36536 837 GLU A O 1
ATOM 3149 N N . ASN A 1 473 ? 9.50093 20.57685 85.08335 1.000 57.22181 838 ASN A N 1
ATOM 3150 C CA . ASN A 1 473 ? 8.28238 19.98007 84.55442 1.000 47.91919 838 ASN A CA 1
ATOM 3151 C C . ASN A 1 473 ? 8.51285 18.51744 84.21867 1.000 47.75220 838 ASN A C 1
ATOM 3152 O O . ASN A 1 473 ? 9.58028 18.13506 83.72956 1.000 47.34488 838 ASN A O 1
ATOM 3157 N N . GLY A 1 474 ? 7.48122 17.70633 84.44213 1.000 43.68639 839 GLY A N 1
ATOM 3158 C CA . GLY A 1 474 ? 7.53534 16.28454 84.18318 1.000 42.65351 839 GLY A CA 1
ATOM 3159 C C . GLY A 1 474 ? 8.46989 15.48082 85.06161 1.000 41.88431 839 GLY A C 1
ATOM 3160 O O . GLY A 1 474 ? 8.48748 14.24970 84.94208 1.000 50.46614 839 GLY A O 1
ATOM 3161 N N . GLN A 1 475 ? 9.25487 16.12224 85.93389 1.000 42.12734 840 GLN A N 1
ATOM 3162 C CA . GLN A 1 475 ? 10.18840 15.38201 86.78196 1.000 44.34999 840 GLN A CA 1
ATOM 3163 C C . GLN A 1 475 ? 9.45729 14.51174 87.80582 1.000 51.92731 840 GLN A C 1
ATOM 3164 O O . GLN A 1 475 ? 9.87209 13.37672 88.07589 1.000 44.88019 840 GLN A O 1
ATOM 3170 N N . ALA A 1 476 ? 8.38413 15.02807 88.40980 1.000 44.94789 841 ALA A N 1
ATOM 3171 C CA . ALA A 1 476 ? 7.59294 14.19206 89.30707 1.000 47.62860 841 ALA A CA 1
ATOM 3172 C C . ALA A 1 476 ? 6.97451 13.02410 88.54534 1.000 42.40696 841 ALA A C 1
ATOM 3173 O O . ALA A 1 476 ? 7.05300 11.87126 88.98482 1.000 42.15200 841 ALA A O 1
ATOM 3175 N N . TYR A 1 477 ? 6.37783 13.30171 87.38161 1.000 47.40845 842 TYR A N 1
ATOM 3176 C CA . TYR A 1 477 ? 5.72652 12.24587 86.60524 1.000 42.24772 842 TYR A CA 1
ATOM 3177 C C . TYR A 1 477 ? 6.70303 11.13273 86.23008 1.000 41.52930 842 TYR A C 1
ATOM 3178 O O . TYR A 1 477 ? 6.38772 9.94533 86.37740 1.000 41.08941 842 TYR A O 1
ATOM 3187 N N . VAL A 1 478 ? 7.87485 11.49565 85.69427 1.000 43.14473 843 VAL A N 1
ATOM 3188 C CA . VAL A 1 478 ? 8.89411 10.49528 85.36428 1.000 43.66236 843 VAL A CA 1
ATOM 3189 C C . VAL A 1 478 ? 9.27636 9.69082 86.60188 1.000 40.08005 843 VAL A C 1
ATOM 3190 O O . VAL A 1 478 ? 9.31447 8.45518 86.57258 1.000 41.19104 843 VAL A O 1
ATOM 3194 N N . ALA A 1 479 ? 9.53282 10.38084 87.71595 1.000 44.30219 844 ALA A N 1
ATOM 3195 C CA . ALA A 1 479 ? 9.97081 9.70271 88.93358 1.000 47.49902 844 ALA A CA 1
ATOM 3196 C C . ALA A 1 479 ? 8.92625 8.70695 89.40997 1.000 41.17242 844 ALA A C 1
ATOM 3197 O O . ALA A 1 479 ? 9.22223 7.52368 89.60682 1.000 41.20634 844 ALA A O 1
ATOM 3199 N N . LEU A 1 480 ? 7.69170 9.16631 89.59168 1.000 41.65312 845 LEU A N 1
ATOM 3200 C CA . LEU A 1 480 ? 6.67056 8.27953 90.12319 1.000 46.13286 845 LEU A CA 1
ATOM 3201 C C . LEU A 1 480 ? 6.27768 7.17677 89.14580 1.000 42.65429 845 LEU A C 1
ATOM 3202 O O . LEU A 1 480 ? 5.83670 6.11138 89.58941 1.000 49.44811 845 LEU A O 1
ATOM 3207 N N . SER A 1 481 ? 6.47779 7.37104 87.84314 1.000 44.65828 846 SER A N 1
ATOM 3208 C CA . SER A 1 481 ? 6.05867 6.37838 86.85928 1.000 48.56708 846 SER A CA 1
ATOM 3209 C C . SER A 1 481 ? 7.10832 5.30580 86.60094 1.000 46.56628 846 SER A C 1
ATOM 3210 O O . SER A 1 481 ? 6.85830 4.39720 85.80107 1.000 42.56224 846 SER A O 1
ATOM 3213 N N . ARG A 1 482 ? 8.27097 5.38614 87.25304 1.000 48.24741 847 ARG A N 1
ATOM 3214 C CA . ARG A 1 482 ? 9.24943 4.30811 87.16365 1.000 43.82487 847 ARG A CA 1
ATOM 3215 C C . ARG A 1 482 ? 8.78330 3.04452 87.86864 1.000 44.73680 847 ARG A C 1
ATOM 3216 O O . ARG A 1 482 ? 9.25857 1.95355 87.53679 1.000 50.84236 847 ARG A O 1
ATOM 3224 N N . ALA A 1 483 ? 7.87023 3.16607 88.82708 1.000 42.20774 848 ALA A N 1
ATOM 3225 C CA . ALA A 1 483 ? 7.49406 2.04231 89.67305 1.000 43.07674 848 ALA A CA 1
ATOM 3226 C C . ALA A 1 483 ? 6.56650 1.07525 88.95159 1.000 44.06552 848 ALA A C 1
ATOM 3227 O O . ALA A 1 483 ? 5.66717 1.48104 88.20928 1.000 49.46072 848 ALA A O 1
ATOM 3229 N N . VAL A 1 484 ? 6.80619 -0.21759 89.16926 1.000 46.34818 849 VAL A N 1
ATOM 3230 C CA . VAL A 1 484 ? 5.87861 -1.24270 88.70461 1.000 48.63994 849 VAL A CA 1
ATOM 3231 C C . VAL A 1 484 ? 4.57268 -1.18118 89.49198 1.000 50.22226 849 VAL A C 1
ATOM 3232 O O . VAL A 1 484 ? 3.47936 -1.23967 88.91648 1.000 47.44678 849 VAL A O 1
ATOM 3236 N N . SER A 1 485 ? 4.65730 -1.05142 90.81281 1.000 55.71804 850 SER A N 1
ATOM 3237 C CA . SER A 1 485 ? 3.46920 -1.08890 91.65235 1.000 58.53674 850 SER A CA 1
ATOM 3238 C C . SER A 1 485 ? 3.63177 -0.14352 92.83090 1.000 51.84811 850 SER A C 1
ATOM 3239 O O . SER A 1 485 ? 4.74478 0.22721 93.21092 1.000 53.11812 850 SER A O 1
ATOM 3242 N N . ARG A 1 486 ? 2.49730 0.23533 93.41974 1.000 57.89520 851 ARG A N 1
ATOM 3243 C CA . ARG A 1 486 ? 2.55555 1.05916 94.61945 1.000 51.31273 851 ARG A CA 1
ATOM 3244 C C . ARG A 1 486 ? 3.16499 0.30247 95.79076 1.000 49.02489 851 ARG A C 1
ATOM 3245 O O . ARG A 1 486 ? 3.83106 0.91080 96.63597 1.000 56.92714 851 ARG A O 1
ATOM 3253 N N . ALA A 1 487 ? 2.97950 -1.01840 95.84793 1.000 53.21471 852 ALA A N 1
ATOM 3254 C CA . ALA A 1 487 ? 3.55080 -1.78646 96.95145 1.000 54.70486 852 ALA A CA 1
ATOM 3255 C C . ALA A 1 487 ? 5.07233 -1.76190 96.93308 1.000 52.23255 852 ALA A C 1
ATOM 3256 O O . ALA A 1 487 ? 5.70305 -1.96939 97.97525 1.000 51.83409 852 ALA A O 1
ATOM 3258 N N . GLY A 1 488 ? 5.68494 -1.53890 95.77069 1.000 54.26534 853 GLY A N 1
ATOM 3259 C CA . GLY A 1 488 ? 7.12830 -1.41530 95.75389 1.000 49.14335 853 GLY A CA 1
ATOM 3260 C C . GLY A 1 488 ? 7.59639 0.00820 95.54659 1.000 47.98471 853 GLY A C 1
ATOM 3261 O O . GLY A 1 488 ? 8.71980 0.23620 95.09568 1.000 53.72231 853 GLY A O 1
ATOM 3262 N N . LEU A 1 489 ? 6.77022 0.97767 95.93127 1.000 50.10729 854 LEU A N 1
ATOM 3263 C CA . LEU A 1 489 ? 7.09457 2.38882 95.76946 1.000 47.08408 854 LEU A CA 1
ATOM 3264 C C . LEU A 1 489 ? 6.89370 3.12429 97.08501 1.000 51.51404 854 LEU A C 1
ATOM 3265 O O . LEU A 1 489 ? 5.83027 3.01785 97.70116 1.000 48.98473 854 LEU A O 1
ATOM 3270 N N . GLN A 1 490 ? 7.89567 3.90083 97.48695 1.000 50.79480 855 GLN A N 1
ATOM 3271 C CA . GLN A 1 490 ? 7.78915 4.81591 98.61435 1.000 49.13512 855 GLN A CA 1
ATOM 3272 C C . GLN A 1 490 ? 8.02179 6.23277 98.11208 1.000 48.33135 855 GLN A C 1
ATOM 3273 O O . GLN A 1 490 ? 9.00369 6.49009 97.41002 1.000 47.38553 855 GLN A O 1
ATOM 3279 N N . VAL A 1 491 ? 7.13353 7.14797 98.48457 1.000 48.88625 856 VAL A N 1
ATOM 3280 C CA . VAL A 1 491 ? 7.19068 8.53507 98.03964 1.000 48.44642 856 VAL A CA 1
ATOM 3281 C C . VAL A 1 491 ? 7.45442 9.41337 99.25260 1.000 52.55897 856 VAL A C 1
ATOM 3282 O O . VAL A 1 491 ? 6.69033 9.38588 100.22715 1.000 51.30409 856 VAL A O 1
ATOM 3286 N N . LEU A 1 492 ? 8.54499 10.16947 99.20575 1.000 50.80618 857 LEU A N 1
ATOM 3287 C CA . LEU A 1 492 ? 8.89664 11.10109 100.26459 1.000 51.27432 857 LEU A CA 1
ATOM 3288 C C . LEU A 1 492 ? 8.70536 12.53464 99.78330 1.000 59.30108 857 LEU A C 1
ATOM 3289 O O . LEU A 1 492 ? 9.06550 12.87526 98.65084 1.000 60.42871 857 LEU A O 1
ATOM 3294 N N . ASN A 1 493 ? 8.12237 13.36236 100.65394 1.000 64.11659 858 ASN A N 1
ATOM 3295 C CA . ASN A 1 493 ? 7.97826 14.80374 100.43564 1.000 59.87950 858 ASN A CA 1
ATOM 3296 C C . ASN A 1 493 ? 7.14648 15.12394 99.19605 1.000 53.91614 858 ASN A C 1
ATOM 3297 O O . ASN A 1 493 ? 7.42003 16.09265 98.48453 1.000 53.36211 858 ASN A O 1
ATOM 3302 N N . PHE A 1 494 ? 6.07661 14.35718 98.98349 1.000 56.38431 859 PHE A N 1
ATOM 3303 C CA . PHE A 1 494 ? 5.18669 14.61051 97.85914 1.000 51.65136 859 PHE A CA 1
ATOM 3304 C C . PHE A 1 494 ? 4.46635 15.93533 98.05331 1.000 57.04905 859 PHE A C 1
ATOM 3305 O O . PHE A 1 494 ? 4.08735 16.29712 99.16984 1.000 62.26030 859 PHE A O 1
ATOM 3313 N N . ASN A 1 495 ? 4.29800 16.67074 96.95826 1.000 61.92235 860 ASN A N 1
ATOM 3314 C CA . ASN A 1 495 ? 3.54184 17.91285 96.99501 1.000 61.20956 860 ASN A CA 1
ATOM 3315 C C . ASN A 1 495 ? 3.13074 18.27580 95.57241 1.000 62.80245 860 ASN A C 1
ATOM 3316 O O . ASN A 1 495 ? 3.92401 18.12509 94.64055 1.000 57.97171 860 ASN A O 1
ATOM 3321 N N . ARG A 1 496 ? 1.88775 18.74620 95.41372 1.000 62.56779 861 ARG A N 1
ATOM 3322 C CA . ARG A 1 496 ? 1.39327 19.13611 94.09283 1.000 53.25903 861 ARG A CA 1
ATOM 3323 C C . ARG A 1 496 ? 2.23115 20.24282 93.46778 1.000 65.39247 861 ARG A C 1
ATOM 3324 O O . ARG A 1 496 ? 2.36938 20.29764 92.23831 1.000 63.24477 861 ARG A O 1
ATOM 3332 N N . SER A 1 497 ? 2.77369 21.14555 94.28884 1.000 60.35113 862 SER A N 1
ATOM 3333 C CA . SER A 1 497 ? 3.65471 22.18874 93.77682 1.000 62.90854 862 SER A CA 1
ATOM 3334 C C . SER A 1 497 ? 4.83559 21.62056 92.99845 1.000 52.83962 862 SER A C 1
ATOM 3335 O O . SER A 1 497 ? 5.41666 22.33058 92.17156 1.000 68.42392 862 SER A O 1
ATOM 3338 N N . LYS A 1 498 ? 5.20955 20.36568 93.25209 1.000 51.45393 863 LYS A N 1
ATOM 3339 C CA . LYS A 1 498 ? 6.28574 19.70565 92.52373 1.000 60.36965 863 LYS A CA 1
ATOM 3340 C C . LYS A 1 498 ? 5.84302 19.10554 91.19209 1.000 48.38016 863 LYS A C 1
ATOM 3341 O O . LYS A 1 498 ? 6.70204 18.63978 90.43998 1.000 55.50526 863 LYS A O 1
ATOM 3347 N N . VAL A 1 499 ? 4.54345 19.06703 90.89726 1.000 52.34237 864 VAL A N 1
ATOM 3348 C CA . VAL A 1 499 ? 4.01217 18.42211 89.69515 1.000 59.28443 864 VAL A CA 1
ATOM 3349 C C . VAL A 1 499 ? 3.56422 19.50734 88.72749 1.000 49.72064 864 VAL A C 1
ATOM 3350 O O . VAL A 1 499 ? 2.57415 20.20601 88.97904 1.000 61.00179 864 VAL A O 1
ATOM 3354 N N . ALA A 1 500 ? 4.27340 19.64047 87.61011 1.000 49.37727 865 ALA A N 1
ATOM 3355 C CA . ALA A 1 500 ? 3.96493 20.68406 86.64411 1.000 52.45577 865 ALA A CA 1
ATOM 3356 C C . ALA A 1 500 ? 4.31494 20.20321 85.24039 1.000 60.13807 865 ALA A C 1
ATOM 3357 O O . ALA A 1 500 ? 5.17265 19.33368 85.06258 1.000 53.85068 865 ALA A O 1
ATOM 3359 N N . SER A 1 501 ? 3.62025 20.76191 84.24587 1.000 61.42387 866 SER A N 1
ATOM 3360 C CA . SER A 1 501 ? 3.88290 20.49227 82.83876 1.000 51.35198 866 SER A CA 1
ATOM 3361 C C . SER A 1 501 ? 4.03242 21.80036 82.07905 1.000 57.14850 866 SER A C 1
ATOM 3362 O O . SER A 1 501 ? 3.45170 22.82166 82.45179 1.000 60.58707 866 SER A O 1
ATOM 3365 N N . HIS A 1 502 ? 4.79205 21.75311 80.98764 1.000 69.59269 867 HIS A N 1
ATOM 3366 C CA . HIS A 1 502 ? 5.04515 22.95146 80.20236 1.000 55.32723 867 HIS A CA 1
ATOM 3367 C C . HIS A 1 502 ? 3.83260 23.29705 79.34788 1.000 56.30419 867 HIS A C 1
ATOM 3368 O O . HIS A 1 502 ? 3.15462 22.41337 78.81597 1.000 57.48566 867 HIS A O 1
ATOM 3375 N N . ARG A 1 503 ? 3.55520 24.59930 79.24047 1.000 60.28409 868 ARG A N 1
ATOM 3376 C CA . ARG A 1 503 ? 2.41152 25.06803 78.46359 1.000 68.85963 868 ARG A CA 1
ATOM 3377 C C . ARG A 1 503 ? 2.45587 24.54184 77.03298 1.000 63.76249 868 ARG A C 1
ATOM 3378 O O . ARG A 1 503 ? 1.42083 24.16545 76.46922 1.000 60.73309 868 ARG A O 1
ATOM 3386 N N . LYS A 1 504 ? 3.64430 24.52027 76.42232 1.000 60.87937 869 LYS A N 1
ATOM 3387 C CA . LYS A 1 504 ? 3.74854 24.11168 75.02560 1.000 66.44952 869 LYS A CA 1
ATOM 3388 C C . LYS A 1 504 ? 3.55420 22.61229 74.83944 1.000 63.55473 869 LYS A C 1
ATOM 3389 O O . LYS A 1 504 ? 3.13482 22.18426 73.75676 1.000 64.13181 869 LYS A O 1
ATOM 3395 N N . VAL A 1 505 ? 3.82920 21.80961 75.87069 1.000 51.36595 870 VAL A N 1
ATOM 3396 C CA . VAL A 1 505 ? 3.59238 20.37372 75.77080 1.000 53.64764 870 VAL A CA 1
ATOM 3397 C C . VAL A 1 505 ? 2.09783 20.08141 75.76343 1.000 66.68128 870 VAL A C 1
ATOM 3398 O O . VAL A 1 505 ? 1.61623 19.25192 74.98171 1.000 63.77069 870 VAL A O 1
ATOM 3402 N N . ILE A 1 506 ? 1.34275 20.75280 76.63754 1.000 65.50319 871 ILE A N 1
ATOM 3403 C CA . ILE A 1 506 ? -0.09419 20.50824 76.73489 1.000 66.00365 871 ILE A CA 1
ATOM 3404 C C . ILE A 1 506 ? -0.79947 20.88659 75.43662 1.000 62.61157 871 ILE A C 1
ATOM 3405 O O . ILE A 1 506 ? -1.67340 20.15502 74.95572 1.000 72.19606 871 ILE A O 1
ATOM 3410 N N . GLU A 1 507 ? -0.45862 22.04872 74.86522 1.000 76.11696 872 GLU A N 1
ATOM 3411 C CA . GLU A 1 507 ? -1.05905 22.45502 73.59387 1.000 82.23578 872 GLU A CA 1
ATOM 3412 C C . GLU A 1 507 ? -0.66460 21.52108 72.45396 1.000 73.89601 872 GLU A C 1
ATOM 3413 O O . GLU A 1 507 ? -1.45078 21.32176 71.52013 1.000 76.37850 872 GLU A O 1
ATOM 3419 N N . PHE A 1 508 ? 0.54792 20.96248 72.50184 1.000 70.06484 873 PHE A N 1
ATOM 3420 C CA . PHE A 1 508 ? 0.95999 19.96933 71.51371 1.000 59.72140 873 PHE A CA 1
ATOM 3421 C C . PHE A 1 508 ? -0.00334 18.78977 71.48980 1.000 66.70961 873 PHE A C 1
ATOM 3422 O O . PHE A 1 508 ? -0.54638 18.44314 70.43455 1.000 70.00874 873 PHE A O 1
ATOM 3430 N N . TYR A 1 509 ? -0.24054 18.16426 72.64917 1.000 55.32389 874 TYR A N 1
ATOM 3431 C CA . TYR A 1 509 ? -1.07001 16.96409 72.66715 1.000 59.77581 874 TYR A CA 1
ATOM 3432 C C . TYR A 1 509 ? -2.54512 17.26801 72.44837 1.000 70.44882 874 TYR A C 1
ATOM 3433 O O . TYR A 1 509 ? -3.27624 16.39101 71.97586 1.000 73.77359 874 TYR A O 1
ATOM 3442 N N . LYS A 1 510 ? -2.99647 18.49058 72.73603 1.000 67.43825 875 LYS A N 1
ATOM 3443 C CA . LYS A 1 510 ? -4.38847 18.81599 72.45020 1.000 71.58298 875 LYS A CA 1
ATOM 3444 C C . LYS A 1 510 ? -4.60664 19.06738 70.96159 1.000 75.06243 875 LYS A C 1
ATOM 3445 O O . LYS A 1 510 ? -5.70637 18.82381 70.45288 1.000 83.36675 875 LYS A O 1
ATOM 3451 N N . ASN A 1 511 ? -3.57883 19.53899 70.24763 1.000 73.51463 876 ASN A N 1
ATOM 3452 C CA . ASN A 1 511 ? -3.67991 19.68263 68.79828 1.000 83.30347 876 ASN A CA 1
ATOM 3453 C C . ASN A 1 511 ? -3.73830 18.34361 68.07784 1.000 83.09012 876 ASN A C 1
ATOM 3454 O O . ASN A 1 511 ? -4.12500 18.30332 66.90510 1.000 95.44802 876 ASN A O 1
ATOM 3459 N N . LEU A 1 512 ? -3.35413 17.25413 68.74298 1.000 82.71032 877 LEU A N 1
ATOM 3460 C CA . LEU A 1 512 ? -3.42100 15.91419 68.15930 1.000 86.45689 877 LEU A CA 1
ATOM 3461 C C . LEU A 1 512 ? -4.86714 15.41341 68.18421 1.000 95.28296 877 LEU A C 1
ATOM 3462 O O . LEU A 1 512 ? -5.24131 14.49766 68.92060 1.000 90.45066 877 LEU A O 1
ATOM 3467 N N . SER A 1 513 ? -5.69186 16.04961 67.35809 1.000 105.81035 878 SER A N 1
ATOM 3468 C CA . SER A 1 513 ? -7.09309 15.67211 67.22050 1.000 102.43413 878 SER A CA 1
ATOM 3469 C C . SER A 1 513 ? -7.65602 16.18661 65.90345 1.000 94.06403 878 SER A C 1
ATOM 3470 O O . SER A 1 513 ? -7.00557 16.96521 65.20813 1.000 92.52928 878 SER A O 1
ATOM 3473 N N . MET B 1 1 ? 29.05898 24.25272 49.88931 1.000 98.07896 366 MET B N 1
ATOM 3474 C CA . MET B 1 1 ? 27.66055 24.66415 49.84313 1.000 90.60949 366 MET B CA 1
ATOM 3475 C C . MET B 1 1 ? 27.42947 26.06145 50.43845 1.000 93.96514 366 MET B C 1
ATOM 3476 O O . MET B 1 1 ? 26.31386 26.38392 50.84867 1.000 97.60835 366 MET B O 1
ATOM 3481 N N . ILE B 1 2 ? 28.47376 26.89197 50.47061 1.000 87.13286 367 ILE B N 1
ATOM 3482 C CA . ILE B 1 2 ? 28.37307 28.27507 50.93244 1.000 79.39519 367 ILE B CA 1
ATOM 3483 C C . ILE B 1 2 ? 28.20948 29.16985 49.71091 1.000 85.75347 367 ILE B C 1
ATOM 3484 O O . ILE B 1 2 ? 28.97613 29.06531 48.74422 1.000 77.42788 367 ILE B O 1
ATOM 3489 N N . ILE B 1 3 ? 27.19536 30.03135 49.73979 1.000 76.35981 368 ILE B N 1
ATOM 3490 C CA . ILE B 1 3 ? 26.84253 30.87687 48.60576 1.000 73.79651 368 ILE B CA 1
ATOM 3491 C C . ILE B 1 3 ? 27.19882 32.31978 48.92528 1.000 67.46287 368 ILE B C 1
ATOM 3492 O O . ILE B 1 3 ? 26.93464 32.80961 50.02889 1.000 67.03938 368 ILE B O 1
ATOM 3497 N N . LEU B 1 4 ? 27.77686 33.00608 47.94674 1.000 68.48448 369 LEU B N 1
ATOM 3498 C CA . LEU B 1 4 ? 28.07871 34.41736 48.11092 1.000 56.52082 369 LEU B CA 1
ATOM 3499 C C . LEU B 1 4 ? 26.78840 35.22179 48.17239 1.000 54.13171 369 LEU B C 1
ATOM 3500 O O . LEU B 1 4 ? 25.77822 34.86946 47.55812 1.000 64.20487 369 LEU B O 1
ATOM 3505 N N . SER B 1 5 ? 26.81239 36.28387 48.96878 1.000 49.51410 370 SER B N 1
ATOM 3506 C CA . SER B 1 5 ? 25.67589 37.18323 49.01594 1.000 52.73908 370 SER B CA 1
ATOM 3507 C C . SER B 1 5 ? 25.55389 37.93954 47.69377 1.000 59.12766 370 SER B C 1
ATOM 3508 O O . SER B 1 5 ? 26.42005 37.86461 46.81519 1.000 54.44393 370 SER B O 1
ATOM 3511 N N . ASN B 1 6 ? 24.45991 38.69276 47.56519 1.000 56.80984 371 ASN B N 1
ATOM 3512 C CA . ASN B 1 6 ? 24.25064 39.48186 46.35655 1.000 52.43323 371 ASN B CA 1
ATOM 3513 C C . ASN B 1 6 ? 25.29556 40.57975 46.23686 1.000 59.53893 371 ASN B C 1
ATOM 3514 O O . ASN B 1 6 ? 25.84910 40.79956 45.15254 1.000 56.27082 371 ASN B O 1
ATOM 3519 N N . GLU B 1 7 ? 25.58403 41.27938 47.33732 1.000 60.48808 372 GLU B N 1
ATOM 3520 C CA . GLU B 1 7 ? 26.57484 42.34121 47.26233 1.000 60.40311 372 GLU B CA 1
ATOM 3521 C C . GLU B 1 7 ? 27.98962 41.79554 47.17518 1.000 54.77632 372 GLU B C 1
ATOM 3522 O O . GLU B 1 7 ? 28.86091 42.46771 46.61525 1.000 55.75375 372 GLU B O 1
ATOM 3528 N N . GLN B 1 8 ? 28.22595 40.57399 47.65775 1.000 57.44686 373 GLN B N 1
ATOM 3529 C CA . GLN B 1 8 ? 29.49776 39.91228 47.38641 1.000 55.42489 373 GLN B CA 1
ATOM 3530 C C . GLN B 1 8 ? 29.61866 39.57881 45.90655 1.000 55.52873 373 GLN B C 1
ATOM 3531 O O . GLN B 1 8 ? 30.64510 39.85449 45.27477 1.000 51.96085 373 GLN B O 1
ATOM 3537 N N . GLU B 1 9 ? 28.57462 38.97014 45.34349 1.000 53.59532 374 GLU B N 1
ATOM 3538 C CA . GLU B 1 9 ? 28.57157 38.65748 43.92110 1.000 52.08997 374 GLU B CA 1
ATOM 3539 C C . GLU B 1 9 ? 28.73180 39.92194 43.08446 1.000 55.54969 374 GLU B C 1
ATOM 3540 O O . GLU B 1 9 ? 29.38252 39.90181 42.03258 1.000 51.25734 374 GLU B O 1
ATOM 3546 N N . TYR B 1 10 ? 28.15879 41.03764 43.54612 1.000 55.16745 375 TYR B N 1
ATOM 3547 C CA . TYR B 1 10 ? 28.28741 42.29703 42.81790 1.000 48.14207 375 TYR B CA 1
ATOM 3548 C C . TYR B 1 10 ? 29.74239 42.74711 42.74603 1.000 53.02878 375 TYR B C 1
ATOM 3549 O O . TYR B 1 10 ? 30.23711 43.12178 41.67688 1.000 59.29474 375 TYR B O 1
ATOM 3558 N N . VAL B 1 11 ? 30.43605 42.74299 43.88553 1.000 51.59318 376 VAL B N 1
ATOM 3559 C CA . VAL B 1 11 ? 31.84944 43.10908 43.90647 1.000 46.54274 376 VAL B CA 1
ATOM 3560 C C . VAL B 1 11 ? 32.65588 42.18335 43.00581 1.000 49.46090 376 VAL B C 1
ATOM 3561 O O . VAL B 1 11 ? 33.54577 42.63073 42.27150 1.000 48.59100 376 VAL B O 1
ATOM 3565 N N . LEU B 1 12 ? 32.37122 40.87757 43.06134 1.000 48.11645 377 LEU B N 1
ATOM 3566 C CA . LEU B 1 12 ? 33.03579 39.92963 42.17186 1.000 47.45588 377 LEU B CA 1
ATOM 3567 C C . LEU B 1 12 ? 32.86064 40.32289 40.71176 1.000 55.40081 377 LEU B C 1
ATOM 3568 O O . LEU B 1 12 ? 33.80608 40.23499 39.92142 1.000 50.60955 377 LEU B O 1
ATOM 3573 N N . LYS B 1 13 ? 31.66823 40.79533 40.34252 1.000 57.45705 378 LYS B N 1
ATOM 3574 C CA . LYS B 1 13 ? 31.44479 41.22269 38.96651 1.000 47.87522 378 LYS B CA 1
ATOM 3575 C C . LYS B 1 13 ? 32.30197 42.43482 38.62423 1.000 51.87593 378 LYS B C 1
ATOM 3576 O O . LYS B 1 13 ? 32.87023 42.51014 37.52941 1.000 48.62273 378 LYS B O 1
ATOM 3582 N N . GLN B 1 14 ? 32.42132 43.38772 39.55190 1.000 50.20509 379 GLN B N 1
ATOM 3583 C CA . GLN B 1 14 ? 33.20540 44.58631 39.26973 1.000 47.71837 379 GLN B CA 1
ATOM 3584 C C . GLN B 1 14 ? 34.68194 44.25717 39.11642 1.000 48.63169 379 GLN B C 1
ATOM 3585 O O . GLN B 1 14 ? 35.35696 44.80024 38.23410 1.000 54.56181 379 GLN B O 1
ATOM 3591 N N . VAL B 1 15 ? 35.19988 43.37407 39.96982 1.000 49.27688 380 VAL B N 1
ATOM 3592 C CA . VAL B 1 15 ? 36.60254 42.98593 39.88418 1.000 47.73396 380 VAL B CA 1
ATOM 3593 C C . VAL B 1 15 ? 36.88020 42.24771 38.58266 1.000 48.25818 380 VAL B C 1
ATOM 3594 O O . VAL B 1 15 ? 37.93037 42.43986 37.95782 1.000 51.83365 380 VAL B O 1
ATOM 3598 N N . LEU B 1 16 ? 35.96379 41.36519 38.17287 1.000 53.39089 381 LEU B N 1
ATOM 3599 C CA . LEU B 1 16 ? 36.13480 40.61935 36.93327 1.000 46.41769 381 LEU B CA 1
ATOM 3600 C C . LEU B 1 16 ? 36.06142 41.50381 35.69700 1.000 54.99200 381 LEU B C 1
ATOM 3601 O O . LEU B 1 16 ? 36.53544 41.09474 34.63246 1.000 55.24759 381 LEU B O 1
ATOM 3606 N N . SER B 1 17 ? 35.48036 42.69712 35.80397 1.000 55.28540 382 SER B N 1
ATOM 3607 C CA . SER B 1 17 ? 35.43646 43.60801 34.66744 1.000 50.97788 382 SER B CA 1
ATOM 3608 C C . SER B 1 17 ? 36.73219 44.38911 34.49110 1.000 54.80834 382 SER B C 1
ATOM 3609 O O . SER B 1 17 ? 36.83217 45.18280 33.54821 1.000 56.50837 382 SER B O 1
ATOM 3612 N N . GLY B 1 18 ? 37.71322 44.19081 35.37480 1.000 49.14193 383 GLY B N 1
ATOM 3613 C CA . GLY B 1 18 ? 39.03394 44.76159 35.22761 1.000 46.86273 383 GLY B CA 1
ATOM 3614 C C . GLY B 1 18 ? 39.28368 46.07379 35.94051 1.000 51.27019 383 GLY B C 1
ATOM 3615 O O . GLY B 1 18 ? 40.41602 46.57627 35.88413 1.000 46.04488 383 GLY B O 1
ATOM 3616 N N . VAL B 1 19 ? 38.28944 46.63410 36.63226 1.000 56.39163 384 VAL B N 1
ATOM 3617 C CA . VAL B 1 19 ? 38.43489 47.96606 37.21973 1.000 47.69225 384 VAL B CA 1
ATOM 3618 C C . VAL B 1 19 ? 39.20193 47.87215 38.53386 1.000 50.02229 384 VAL B C 1
ATOM 3619 O O . VAL B 1 19 ? 38.99202 46.95403 39.33573 1.000 42.82163 384 VAL B O 1
ATOM 3623 N N . SER B 1 20 ? 40.15193 48.78247 38.71574 1.000 43.88857 385 SER B N 1
ATOM 3624 C CA . SER B 1 20 ? 40.84108 48.91905 39.98729 1.000 44.43936 385 SER B CA 1
ATOM 3625 C C . SER B 1 20 ? 39.89605 49.52260 41.02391 1.000 47.84795 385 SER B C 1
ATOM 3626 O O . SER B 1 20 ? 39.38989 50.63294 40.83955 1.000 43.32781 385 SER B O 1
ATOM 3629 N N . LEU B 1 21 ? 39.65417 48.80214 42.11672 1.000 46.43081 386 LEU B N 1
ATOM 3630 C CA . LEU B 1 21 ? 38.68754 49.25815 43.10592 1.000 49.09435 386 LEU B CA 1
ATOM 3631 C C . LEU B 1 21 ? 39.14975 48.90978 44.51329 1.000 50.73750 386 LEU B C 1
ATOM 3632 O O . LEU B 1 21 ? 40.13360 48.19625 44.72524 1.000 51.34229 386 LEU B O 1
ATOM 3637 N N . PHE B 1 22 ? 38.39958 49.41914 45.48118 1.000 49.53630 387 PHE B N 1
ATOM 3638 C CA . PHE B 1 22 ? 38.59515 49.11387 46.89088 1.000 46.63242 387 PHE B CA 1
ATOM 3639 C C . PHE B 1 22 ? 37.24055 48.74290 47.46394 1.000 47.09385 387 PHE B C 1
ATOM 3640 O O . PHE B 1 22 ? 36.28061 49.50621 47.32459 1.000 53.31730 387 PHE B O 1
ATOM 3648 N N . TYR B 1 23 ? 37.13434 47.55839 48.05109 1.000 44.99758 388 TYR B N 1
ATOM 3649 C CA . TYR B 1 23 ? 35.88124 47.16745 48.67332 1.000 47.19997 388 TYR B CA 1
ATOM 3650 C C . TYR B 1 23 ? 36.09554 46.92346 50.15954 1.000 45.93650 388 TYR B C 1
ATOM 3651 O O . TYR B 1 23 ? 37.11134 46.35795 50.57489 1.000 42.39430 388 TYR B O 1
ATOM 3660 N N . THR B 1 24 ? 35.13110 47.37946 50.95151 1.000 46.51219 389 THR B N 1
ATOM 3661 C CA . THR B 1 24 ? 35.29345 47.53254 52.38590 1.000 46.51581 389 THR B CA 1
ATOM 3662 C C . THR B 1 24 ? 34.01511 47.05909 53.06927 1.000 44.33506 389 THR B C 1
ATOM 3663 O O . THR B 1 24 ? 33.10339 46.51748 52.43552 1.000 47.67701 389 THR B O 1
ATOM 3667 N N . GLY B 1 25 ? 33.95268 47.26897 54.36727 1.000 43.99125 390 GLY B N 1
ATOM 3668 C CA . GLY B 1 25 ? 32.85690 46.79631 55.18646 1.000 52.28137 390 GLY B CA 1
ATOM 3669 C C . GLY B 1 25 ? 33.37021 46.44315 56.56085 1.000 48.92249 390 GLY B C 1
ATOM 3670 O O . GLY B 1 25 ? 34.56182 46.23337 56.77511 1.000 44.45256 390 GLY B O 1
ATOM 3671 N N . SER B 1 26 ? 32.44349 46.37699 57.51375 1.000 47.68808 391 SER B N 1
ATOM 3672 C CA . SER B 1 26 ? 32.81873 46.10360 58.89148 1.000 49.58578 391 SER B CA 1
ATOM 3673 C C . SER B 1 26 ? 33.44865 44.71750 59.01707 1.000 45.61670 391 SER B C 1
ATOM 3674 O O . SER B 1 26 ? 33.41784 43.89568 58.09618 1.000 45.60372 391 SER B O 1
ATOM 3677 N N . ALA B 1 27 ? 34.02810 44.47163 60.18835 1.000 50.07185 392 ALA B N 1
ATOM 3678 C CA . ALA B 1 27 ? 34.63818 43.18195 60.47308 1.000 44.21177 392 ALA B CA 1
ATOM 3679 C C . ALA B 1 27 ? 33.63900 42.05233 60.26033 1.000 43.34395 392 ALA B C 1
ATOM 3680 O O . ALA B 1 27 ? 32.47145 42.15563 60.64391 1.000 53.11129 392 ALA B O 1
ATOM 3682 N N . GLY B 1 28 ? 34.09562 40.97483 59.62406 1.000 39.07354 393 GLY B N 1
ATOM 3683 C CA . GLY B 1 28 ? 33.23806 39.81583 59.47633 1.000 39.76776 393 GLY B CA 1
ATOM 3684 C C . GLY B 1 28 ? 32.13799 39.96306 58.45016 1.000 44.60530 393 GLY B C 1
ATOM 3685 O O . GLY B 1 28 ? 31.11401 39.27415 58.54428 1.000 41.42666 393 GLY B O 1
ATOM 3686 N N . THR B 1 29 ? 32.30642 40.86280 57.48353 1.000 40.40377 394 THR B N 1
ATOM 3687 C CA . THR B 1 29 ? 31.35298 41.03013 56.39639 1.000 50.26805 394 THR B CA 1
ATOM 3688 C C . THR B 1 29 ? 31.65345 40.13276 55.19979 1.000 45.80480 394 THR B C 1
ATOM 3689 O O . THR B 1 29 ? 31.01855 40.28582 54.15152 1.000 40.63119 394 THR B O 1
ATOM 3693 N N . GLY B 1 30 ? 32.57199 39.17939 55.34400 1.000 39.36634 395 GLY B N 1
ATOM 3694 C CA . GLY B 1 30 ? 32.88696 38.27793 54.25420 1.000 52.01551 395 GLY B CA 1
ATOM 3695 C C . GLY B 1 30 ? 33.79494 38.83572 53.18173 1.000 42.62407 395 GLY B C 1
ATOM 3696 O O . GLY B 1 30 ? 33.77457 38.32971 52.05749 1.000 46.77929 395 GLY B O 1
ATOM 3697 N N . LYS B 1 31 ? 34.56927 39.88172 53.48453 1.000 39.38286 396 LYS B N 1
ATOM 3698 C CA . LYS B 1 31 ? 35.48779 40.45623 52.50371 1.000 43.48431 396 LYS B CA 1
ATOM 3699 C C . LYS B 1 31 ? 36.54262 39.45048 52.04416 1.000 48.85489 396 LYS B C 1
ATOM 3700 O O . LYS B 1 31 ? 36.84387 39.36663 50.84876 1.000 40.32963 396 LYS B O 1
ATOM 3706 N N . SER B 1 32 ? 37.14596 38.70587 52.97668 1.000 50.51360 397 SER B N 1
ATOM 3707 C CA . SER B 1 32 ? 38.19855 37.77003 52.58979 1.000 43.29013 397 SER B CA 1
ATOM 3708 C C . SER B 1 32 ? 37.64474 36.48002 52.00637 1.000 46.56238 397 SER B C 1
ATOM 3709 O O . SER B 1 32 ? 38.32247 35.83312 51.19891 1.000 54.13431 397 SER B O 1
ATOM 3712 N N . VAL B 1 33 ? 36.44399 36.06977 52.41248 1.000 42.65547 398 VAL B N 1
ATOM 3713 C CA . VAL B 1 33 ? 35.81436 34.93259 51.75070 1.000 46.82849 398 VAL B CA 1
ATOM 3714 C C . VAL B 1 33 ? 35.59912 35.24633 50.27628 1.000 44.86838 398 VAL B C 1
ATOM 3715 O O . VAL B 1 33 ? 35.98468 34.46897 49.39472 1.000 55.39624 398 VAL B O 1
ATOM 3719 N N . LEU B 1 34 ? 34.98494 36.39950 49.99101 1.000 43.26515 399 LEU B N 1
ATOM 3720 C CA . LEU B 1 34 ? 34.80943 36.84569 48.61196 1.000 48.26598 399 LEU B CA 1
ATOM 3721 C C . LEU B 1 34 ? 36.13868 36.91548 47.87426 1.000 44.31876 399 LEU B C 1
ATOM 3722 O O . LEU B 1 34 ? 36.23388 36.51344 46.71008 1.000 48.55187 399 LEU B O 1
ATOM 3727 N N . LEU B 1 35 ? 37.17622 37.41188 48.54695 1.000 45.12492 400 LEU B N 1
ATOM 3728 C CA . LEU B 1 35 ? 38.48431 37.56396 47.92152 1.000 42.46533 400 LEU B CA 1
ATOM 3729 C C . LEU B 1 35 ? 39.02036 36.22920 47.42347 1.000 49.65171 400 LEU B C 1
ATOM 3730 O O . LEU B 1 35 ? 39.66347 36.16368 46.36893 1.000 47.04377 400 LEU B O 1
ATOM 3735 N N . ARG B 1 36 ? 38.76851 35.15072 48.16854 1.000 45.41215 401 ARG B N 1
ATOM 3736 C CA . ARG B 1 36 ? 39.20928 33.83886 47.70856 1.000 41.91096 401 ARG B CA 1
ATOM 3737 C C . ARG B 1 36 ? 38.42493 33.38705 46.48400 1.000 47.88908 401 ARG B C 1
ATOM 3738 O O . ARG B 1 36 ? 38.95666 32.64229 45.65053 1.000 45.88167 401 ARG B O 1
ATOM 3746 N N . SER B 1 37 ? 37.15901 33.80039 46.37006 1.000 42.53536 402 SER B N 1
ATOM 3747 C CA . SER B 1 37 ? 36.42757 33.58707 45.12591 1.000 49.97314 402 SER B CA 1
ATOM 3748 C C . SER B 1 37 ? 36.97912 34.46021 44.00440 1.000 51.99987 402 SER B C 1
ATOM 3749 O O . SER B 1 37 ? 37.11531 34.00144 42.86429 1.000 50.67662 402 SER B O 1
ATOM 3752 N N . ILE B 1 38 ? 37.30043 35.72044 44.31207 1.000 41.15956 403 ILE B N 1
ATOM 3753 C CA . ILE B 1 38 ? 37.96341 36.58901 43.34190 1.000 49.96052 403 ILE B CA 1
ATOM 3754 C C . ILE B 1 38 ? 39.19409 35.89557 42.77296 1.000 55.11496 403 ILE B C 1
ATOM 3755 O O . ILE B 1 38 ? 39.42271 35.88876 41.55847 1.000 47.01666 403 ILE B O 1
ATOM 3760 N N . ILE B 1 39 ? 40.00840 35.30507 43.65335 1.000 48.32028 404 ILE B N 1
ATOM 3761 C CA . ILE B 1 39 ? 41.26765 34.70005 43.22410 1.000 55.00407 404 ILE B CA 1
ATOM 3762 C C . ILE B 1 39 ? 41.00715 33.51866 42.29781 1.000 59.09301 404 ILE B C 1
ATOM 3763 O O . ILE B 1 39 ? 41.63197 33.38953 41.23797 1.000 61.45332 404 ILE B O 1
ATOM 3768 N N . LYS B 1 40 ? 40.07947 32.63898 42.68249 1.000 56.77388 405 LYS B N 1
ATOM 3769 C CA . LYS B 1 40 ? 39.77110 31.48543 41.84300 1.000 57.97512 405 LYS B CA 1
ATOM 3770 C C . LYS B 1 40 ? 39.25018 31.91864 40.47355 1.000 58.79352 405 LYS B C 1
ATOM 3771 O O . LYS B 1 40 ? 39.64377 31.35106 39.44830 1.000 60.30711 405 LYS B O 1
ATOM 3777 N N . SER B 1 41 ? 38.36503 32.91916 40.43293 1.000 51.66800 406 SER B N 1
ATOM 3778 C CA . SER B 1 41 ? 37.84764 33.39755 39.15210 1.000 51.09213 406 SER B CA 1
ATOM 3779 C C . SER B 1 41 ? 38.93065 34.07962 38.32388 1.000 60.91713 406 SER B C 1
ATOM 3780 O O . SER B 1 41 ? 39.05531 33.81833 37.12087 1.000 64.31106 406 SER B O 1
ATOM 3783 N N . LEU B 1 42 ? 39.73287 34.94549 38.95028 1.000 55.78018 407 LEU B N 1
ATOM 3784 C CA . LEU B 1 42 ? 40.75379 35.67439 38.20294 1.000 53.21700 407 LEU B CA 1
ATOM 3785 C C . LEU B 1 42 ? 41.77588 34.72105 37.59607 1.000 62.27252 407 LEU B C 1
ATOM 3786 O O . LEU B 1 42 ? 42.21416 34.91049 36.45566 1.000 62.86609 407 LEU B O 1
ATOM 3791 N N . ARG B 1 43 ? 42.17452 33.69228 38.34374 1.000 58.31849 408 ARG B N 1
ATOM 3792 C CA . ARG B 1 43 ? 43.19036 32.77983 37.83670 1.000 59.96127 408 ARG B CA 1
ATOM 3793 C C . ARG B 1 43 ? 42.67907 31.89587 36.70422 1.000 64.43000 408 ARG B C 1
ATOM 3794 O O . ARG B 1 43 ? 43.49155 31.38462 35.92617 1.000 70.48465 408 ARG B O 1
ATOM 3802 N N . ASP B 1 44 ? 41.36077 31.71699 36.57551 1.000 65.45795 409 ASP B N 1
ATOM 3803 C CA . ASP B 1 44 ? 40.82474 31.06381 35.38407 1.000 63.26950 409 ASP B CA 1
ATOM 3804 C C . ASP B 1 44 ? 41.10802 31.86227 34.11686 1.000 67.35106 409 ASP B C 1
ATOM 3805 O O . ASP B 1 44 ? 40.96162 31.32513 33.01410 1.000 80.26928 409 ASP B O 1
ATOM 3810 N N . LYS B 1 45 ? 41.49233 33.13180 34.24855 1.000 59.58404 410 LYS B N 1
ATOM 3811 C CA . LYS B 1 45 ? 41.82662 33.99325 33.12292 1.000 62.93294 410 LYS B CA 1
ATOM 3812 C C . LYS B 1 45 ? 43.31485 34.28898 33.03987 1.000 64.50167 410 LYS B C 1
ATOM 3813 O O . LYS B 1 45 ? 43.91891 34.14069 31.97313 1.000 75.13426 410 LYS B O 1
ATOM 3819 N N . TYR B 1 46 ? 43.91627 34.72425 34.13726 1.000 55.22929 411 TYR B N 1
ATOM 3820 C CA . TYR B 1 46 ? 45.34610 34.98243 34.19621 1.000 59.43819 411 TYR B CA 1
ATOM 3821 C C . TYR B 1 46 ? 45.98829 34.00657 35.17424 1.000 63.90339 411 TYR B C 1
ATOM 3822 O O . TYR B 1 46 ? 46.23955 34.36358 36.33197 1.000 54.55560 411 TYR B O 1
ATOM 3831 N N . PRO B 1 47 ? 46.30011 32.78433 34.73570 1.000 71.20392 412 PRO B N 1
ATOM 3832 C CA . PRO B 1 47 ? 46.75018 31.75732 35.69134 1.000 62.14363 412 PRO B CA 1
ATOM 3833 C C . PRO B 1 47 ? 47.99346 32.15654 36.46572 1.000 55.60436 412 PRO B C 1
ATOM 3834 O O . PRO B 1 47 ? 48.12615 31.78377 37.63701 1.000 70.75333 412 PRO B O 1
ATOM 3838 N N . LYS B 1 48 ? 48.91421 32.89154 35.83883 1.000 63.15439 413 LYS B N 1
ATOM 3839 C CA . LYS B 1 48 ? 50.17062 33.28318 36.46959 1.000 54.17932 413 LYS B CA 1
ATOM 3840 C C . LYS B 1 48 ? 50.28082 34.79228 36.66372 1.000 52.53924 413 LYS B C 1
ATOM 3841 O O . LYS B 1 48 ? 51.39010 35.31201 36.80887 1.000 59.92106 413 LYS B O 1
ATOM 3847 N N . GLY B 1 49 ? 49.15283 35.49695 36.73545 1.000 50.86693 414 GLY B N 1
ATOM 3848 C CA . GLY B 1 49 ? 49.19453 36.94348 36.75144 1.000 50.81671 414 GLY B CA 1
ATOM 3849 C C . GLY B 1 49 ? 48.49530 37.56586 37.94402 1.000 60.11976 414 GLY B C 1
ATOM 3850 O O . GLY B 1 49 ? 48.40319 38.79408 38.04687 1.000 50.16984 414 GLY B O 1
ATOM 3851 N N . VAL B 1 50 ? 47.99560 36.73682 38.85240 1.000 47.09081 415 VAL B N 1
ATOM 3852 C CA . VAL B 1 50 ? 47.24307 37.20995 40.00392 1.000 49.16023 415 VAL B CA 1
ATOM 3853 C C . VAL B 1 50 ? 48.17276 37.19446 41.20933 1.000 45.19002 415 VAL B C 1
ATOM 3854 O O . VAL B 1 50 ? 48.52510 36.12864 41.72696 1.000 51.08421 415 VAL B O 1
ATOM 3858 N N . ALA B 1 51 ? 48.56217 38.38229 41.66485 1.000 47.08329 416 ALA B N 1
ATOM 3859 C CA . ALA B 1 51 ? 49.40487 38.53424 42.84762 1.000 45.56229 416 ALA B CA 1
ATOM 3860 C C . ALA B 1 51 ? 48.50942 38.68612 44.07588 1.000 46.23969 416 ALA B C 1
ATOM 3861 O O . ALA B 1 51 ? 47.80249 39.69096 44.21507 1.000 42.97404 416 ALA B O 1
ATOM 3863 N N . VAL B 1 52 ? 48.54117 37.69280 44.96570 1.000 50.30248 417 VAL B N 1
ATOM 3864 C CA . VAL B 1 52 ? 47.70604 37.67041 46.16490 1.000 44.77021 417 VAL B CA 1
ATOM 3865 C C . VAL B 1 52 ? 48.55242 38.10162 47.35046 1.000 43.93208 417 VAL B C 1
ATOM 3866 O O . VAL B 1 52 ? 49.55061 37.45147 47.68468 1.000 44.00470 417 VAL B O 1
ATOM 3870 N N . THR B 1 53 ? 48.10506 39.15045 48.03105 1.000 48.38857 418 THR B N 1
ATOM 3871 C CA . THR B 1 53 ? 48.94994 39.89986 48.94174 1.000 42.23018 418 THR B CA 1
ATOM 3872 C C . THR B 1 53 ? 48.11138 40.37487 50.12506 1.000 52.27123 418 THR B C 1
ATOM 3873 O O . THR B 1 53 ? 46.89922 40.58889 49.99870 1.000 40.53058 418 THR B O 1
ATOM 3877 N N . ALA B 1 54 ? 48.75393 40.48478 51.29070 1.000 43.12067 419 ALA B N 1
ATOM 3878 C CA . ALA B 1 54 ? 48.14463 41.13687 52.44264 1.000 39.73415 419 ALA B CA 1
ATOM 3879 C C . ALA B 1 54 ? 49.22933 41.81930 53.26659 1.000 45.27076 419 ALA B C 1
ATOM 3880 O O . ALA B 1 54 ? 50.40173 41.43436 53.22399 1.000 43.50182 419 ALA B O 1
ATOM 3882 N N . SER B 1 55 ? 48.80544 42.80346 54.07089 1.000 40.17624 420 SER B N 1
ATOM 3883 C CA . SER B 1 55 ? 49.74432 43.63824 54.82236 1.000 38.76602 420 SER B CA 1
ATOM 3884 C C . SER B 1 55 ? 50.52574 42.84681 55.86492 1.000 41.98163 420 SER B C 1
ATOM 3885 O O . SER B 1 55 ? 51.64267 43.23849 56.22165 1.000 43.96616 420 SER B O 1
ATOM 3888 N N . THR B 1 56 ? 49.94065 41.79193 56.42462 1.000 39.22907 421 THR B N 1
ATOM 3889 C CA . THR B 1 56 ? 50.64550 40.94359 57.37225 1.000 42.66968 421 THR B CA 1
ATOM 3890 C C . THR B 1 56 ? 50.72828 39.51502 56.85328 1.000 40.47357 421 THR B C 1
ATOM 3891 O O . THR B 1 56 ? 49.91558 39.08029 56.03411 1.000 44.92696 421 THR B O 1
ATOM 3895 N N . GLY B 1 57 ? 51.69417 38.76723 57.38750 1.000 43.88051 422 GLY B N 1
ATOM 3896 C CA . GLY B 1 57 ? 51.85900 37.38901 56.96015 1.000 42.51840 422 GLY B CA 1
ATOM 3897 C C . GLY B 1 57 ? 50.64616 36.53370 57.27415 1.000 49.59796 422 GLY B C 1
ATOM 3898 O O . GLY B 1 57 ? 50.14530 35.80895 56.41095 1.000 46.85374 422 GLY B O 1
ATOM 3899 N N . LEU B 1 58 ? 50.15178 36.60515 58.51622 1.000 43.03952 423 LEU B N 1
ATOM 3900 C CA . LEU B 1 58 ? 48.99940 35.78319 58.88089 1.000 44.72787 423 LEU B CA 1
ATOM 3901 C C . LEU B 1 58 ? 47.77710 36.13021 58.03598 1.000 41.20961 423 LEU B C 1
ATOM 3902 O O . LEU B 1 58 ? 47.06969 35.23338 57.56312 1.000 46.31553 423 LEU B O 1
ATOM 3907 N N . ALA B 1 59 ? 47.53671 37.42387 57.79548 1.000 41.53775 424 ALA B N 1
ATOM 3908 C CA . ALA B 1 59 ? 46.43541 37.81659 56.91856 1.000 42.64902 424 ALA B CA 1
ATOM 3909 C C . ALA B 1 59 ? 46.64236 37.30895 55.49574 1.000 45.63932 424 ALA B C 1
ATOM 3910 O O . ALA B 1 59 ? 45.66596 37.03907 54.78598 1.000 39.61990 424 ALA B O 1
ATOM 3912 N N . ALA B 1 60 ? 47.89568 37.21504 55.04440 1.000 38.64575 425 ALA B N 1
ATOM 3913 C CA . ALA B 1 60 ? 48.15068 36.64668 53.72457 1.000 48.65800 425 ALA B CA 1
ATOM 3914 C C . ALA B 1 60 ? 47.89424 35.14528 53.71703 1.000 45.29863 425 ALA B C 1
ATOM 3915 O O . ALA B 1 60 ? 47.36684 34.60270 52.73877 1.000 39.92301 425 ALA B O 1
ATOM 3917 N N . CYS B 1 61 ? 48.23894 34.46280 54.81127 1.000 48.39587 426 CYS B N 1
ATOM 3918 C CA . CYS B 1 61 ? 47.92250 33.04472 54.93361 1.000 47.06456 426 CYS B CA 1
ATOM 3919 C C . CYS B 1 61 ? 46.42172 32.79754 54.83472 1.000 44.99969 426 CYS B C 1
ATOM 3920 O O . CYS B 1 61 ? 45.99252 31.75841 54.32020 1.000 47.25418 426 CYS B O 1
ATOM 3923 N N . ASN B 1 62 ? 45.61304 33.75630 55.28805 1.000 45.61009 427 ASN B N 1
ATOM 3924 C CA . ASN B 1 62 ? 44.16518 33.60721 55.26821 1.000 41.02490 427 ASN B CA 1
ATOM 3925 C C . ASN B 1 62 ? 43.59016 33.58145 53.85412 1.000 46.43239 427 ASN B C 1
ATOM 3926 O O . ASN B 1 62 ? 42.47017 33.09754 53.66533 1.000 47.67569 427 ASN B O 1
ATOM 3931 N N . ILE B 1 63 ? 44.32040 34.07150 52.85377 1.000 44.00413 428 ILE B N 1
ATOM 3932 C CA . ILE B 1 63 ? 43.78563 34.09406 51.49495 1.000 48.13455 428 ILE B CA 1
ATOM 3933 C C . ILE B 1 63 ? 44.75289 33.42808 50.52075 1.000 48.64355 428 ILE B C 1
ATOM 3934 O O . ILE B 1 63 ? 44.72911 33.70711 49.31690 1.000 42.80672 428 ILE B O 1
ATOM 3939 N N . GLY B 1 64 ? 45.62064 32.56294 51.03462 1.000 44.80775 429 GLY B N 1
ATOM 3940 C CA . GLY B 1 64 ? 46.54866 31.83581 50.18607 1.000 42.42211 429 GLY B CA 1
ATOM 3941 C C . GLY B 1 64 ? 47.55322 32.71800 49.47558 1.000 50.70272 429 GLY B C 1
ATOM 3942 O O . GLY B 1 64 ? 47.94320 32.42182 48.33834 1.000 48.25410 429 GLY B O 1
ATOM 3943 N N . GLY B 1 65 ? 48.01715 33.77625 50.13271 1.000 48.34885 430 GLY B N 1
ATOM 3944 C CA . GLY B 1 65 ? 48.97988 34.64370 49.48828 1.000 50.72578 430 GLY B CA 1
ATOM 3945 C C . GLY B 1 65 ? 50.24102 34.88968 50.28816 1.000 51.40860 430 GLY B C 1
ATOM 3946 O O . GLY B 1 65 ? 50.57070 34.13584 51.21094 1.000 47.03302 430 GLY B O 1
ATOM 3947 N N . ILE B 1 66 ? 50.94128 35.97094 49.95056 1.000 50.09060 431 ILE B N 1
ATOM 3948 C CA . ILE B 1 66 ? 52.18453 36.34702 50.60140 1.000 50.83028 431 ILE B CA 1
ATOM 3949 C C . ILE B 1 66 ? 52.04932 37.78804 51.06248 1.000 46.97057 431 ILE B C 1
ATOM 3950 O O . ILE B 1 66 ? 51.11202 38.49752 50.69438 1.000 52.52819 431 ILE B O 1
ATOM 3955 N N . THR B 1 67 ? 53.01973 38.22737 51.85424 1.000 46.19902 432 THR B N 1
ATOM 3956 C CA . THR B 1 67 ? 52.99455 39.60603 52.30718 1.000 48.80595 432 THR B CA 1
ATOM 3957 C C . THR B 1 67 ? 53.26301 40.54721 51.13687 1.000 50.44702 432 THR B C 1
ATOM 3958 O O . THR B 1 67 ? 53.85738 40.17283 50.12080 1.000 51.59086 432 THR B O 1
ATOM 3962 N N . LEU B 1 68 ? 52.80594 41.78874 51.29435 1.000 44.95849 433 LEU B N 1
ATOM 3963 C CA . LEU B 1 68 ? 53.02719 42.79638 50.26662 1.000 46.08857 433 LEU B CA 1
ATOM 3964 C C . LEU B 1 68 ? 54.51432 43.06703 50.07570 1.000 49.16798 433 LEU B C 1
ATOM 3965 O O . LEU B 1 68 ? 54.98869 43.17921 48.94047 1.000 57.36068 433 LEU B O 1
ATOM 3970 N N . HIS B 1 69 ? 55.26630 43.17225 51.17575 1.000 50.88146 434 HIS B N 1
ATOM 3971 C CA . HIS B 1 69 ? 56.70635 43.40282 51.07608 1.000 58.25287 434 HIS B CA 1
ATOM 3972 C C . HIS B 1 69 ? 57.40220 42.26341 50.34379 1.000 56.56729 434 HIS B C 1
ATOM 3973 O O . HIS B 1 69 ? 58.27660 42.49939 49.50078 1.000 62.79556 434 HIS B O 1
ATOM 3980 N N . SER B 1 70 ? 57.02723 41.02058 50.65727 1.000 53.52073 435 SER B N 1
ATOM 3981 C CA . SER B 1 70 ? 57.62763 39.86270 50.00198 1.000 53.43773 435 SER B CA 1
ATOM 3982 C C . SER B 1 70 ? 57.41597 39.91664 48.49271 1.000 54.94737 435 SER B C 1
ATOM 3983 O O . SER B 1 70 ? 58.36357 39.75971 47.71479 1.000 53.45563 435 SER B O 1
ATOM 3986 N N . PHE B 1 71 ? 56.16764 40.12442 48.06461 1.000 50.26125 436 PHE B N 1
ATOM 3987 C CA . PHE B 1 71 ? 55.86637 40.27347 46.64460 1.000 55.94721 436 PHE B CA 1
ATOM 3988 C C . PHE B 1 71 ? 56.72464 41.35074 46.00030 1.000 61.39828 436 PHE B C 1
ATOM 3989 O O . PHE B 1 71 ? 57.23508 41.16930 44.88925 1.000 68.51802 436 PHE B O 1
ATOM 3997 N N . ALA B 1 72 ? 56.89047 42.48351 46.68395 1.000 59.75031 437 ALA B N 1
ATOM 3998 C CA . ALA B 1 72 ? 57.55988 43.62358 46.07008 1.000 56.71531 437 ALA B CA 1
ATOM 3999 C C . ALA B 1 72 ? 59.03322 43.34106 45.80788 1.000 55.27412 437 ALA B C 1
ATOM 4000 O O . ALA B 1 72 ? 59.57131 43.75437 44.77500 1.000 61.53351 437 ALA B O 1
ATOM 4002 N N . GLY B 1 73 ? 59.69495 42.61821 46.70541 1.000 53.29223 438 GLY B N 1
ATOM 4003 C CA . GLY B 1 73 ? 61.13858 42.55278 46.67889 1.000 56.10619 438 GLY B CA 1
ATOM 4004 C C . GLY B 1 73 ? 61.81641 43.66507 47.44298 1.000 57.09634 438 GLY B C 1
ATOM 4005 O O . GLY B 1 73 ? 63.04480 43.77910 47.38153 1.000 59.73709 438 GLY B O 1
ATOM 4006 N N . PHE B 1 74 ? 61.04560 44.47927 48.16833 1.000 65.79659 439 PHE B N 1
ATOM 4007 C CA . PHE B 1 74 ? 61.58826 45.60409 48.92288 1.000 69.00135 439 PHE B CA 1
ATOM 4008 C C . PHE B 1 74 ? 62.65948 45.16779 49.90467 1.000 75.42302 439 PHE B C 1
ATOM 4009 O O . PHE B 1 74 ? 63.62012 45.90430 50.15854 1.000 78.13057 439 PHE B O 1
ATOM 4017 N N . GLY B 1 75 ? 62.49368 43.98845 50.49021 1.000 76.67193 440 GLY B N 1
ATOM 4018 C CA . GLY B 1 75 ? 63.03568 43.77171 51.80963 1.000 69.97719 440 GLY B CA 1
ATOM 4019 C C . GLY B 1 75 ? 62.05714 44.44458 52.74671 1.000 68.56794 440 GLY B C 1
ATOM 4020 O O . GLY B 1 75 ? 60.91306 44.00123 52.87438 1.000 72.24239 440 GLY B O 1
ATOM 4021 N N . LEU B 1 76 ? 62.45928 45.56396 53.34428 1.000 75.28080 441 LEU B N 1
ATOM 4022 C CA . LEU B 1 76 ? 61.54239 46.35522 54.15238 1.000 73.83867 441 LEU B CA 1
ATOM 4023 C C . LEU B 1 76 ? 61.03610 47.59512 53.43063 1.000 71.64668 441 LEU B C 1
ATOM 4024 O O . LEU B 1 76 ? 60.02486 48.16624 53.85060 1.000 67.94364 441 LEU B O 1
ATOM 4029 N N . GLY B 1 77 ? 61.70284 48.01171 52.35710 1.000 79.15342 442 GLY B N 1
ATOM 4030 C CA . GLY B 1 77 ? 61.27346 49.16975 51.59779 1.000 73.83064 442 GLY B CA 1
ATOM 4031 C C . GLY B 1 77 ? 61.46972 50.49100 52.30185 1.000 81.40566 442 GLY B C 1
ATOM 4032 O O . GLY B 1 77 ? 60.73105 51.44456 52.03076 1.000 71.10232 442 GLY B O 1
ATOM 4033 N N . GLN B 1 78 ? 62.46553 50.58306 53.18643 1.000 96.02798 443 GLN B N 1
ATOM 4034 C CA . GLN B 1 78 ? 62.69393 51.82310 53.91662 1.000 83.87063 443 GLN B CA 1
ATOM 4035 C C . GLN B 1 78 ? 63.38092 52.87175 53.05420 1.000 92.83088 443 GLN B C 1
ATOM 4036 O O . GLN B 1 78 ? 63.17257 54.07299 53.26211 1.000 98.22547 443 GLN B O 1
ATOM 4042 N N . GLY B 1 79 ? 64.18482 52.44020 52.08548 1.000 81.69307 444 GLY B N 1
ATOM 4043 C CA . GLY B 1 79 ? 64.86245 53.34030 51.17581 1.000 79.85367 444 GLY B CA 1
ATOM 4044 C C . GLY B 1 79 ? 63.91895 54.18288 50.34495 1.000 89.55711 444 GLY B C 1
ATOM 4045 O O . GLY B 1 79 ? 62.69687 54.01868 50.41472 1.000 94.67779 444 GLY B O 1
ATOM 4046 N N . LYS B 1 80 ? 64.46958 55.09441 49.55459 1.000 89.31943 445 LYS B N 1
ATOM 4047 C CA . LYS B 1 80 ? 63.66011 55.90232 48.65920 1.000 97.63345 445 LYS B CA 1
ATOM 4048 C C . LYS B 1 80 ? 63.66233 55.28047 47.26824 1.000 88.91470 445 LYS B C 1
ATOM 4049 O O . LYS B 1 80 ? 64.63285 54.64017 46.85545 1.000 74.28761 445 LYS B O 1
ATOM 4055 N N . VAL B 1 81 ? 62.54409 55.47712 46.55995 1.000 82.62109 446 VAL B N 1
ATOM 4056 C CA . VAL B 1 81 ? 62.13961 54.62483 45.44007 1.000 81.40749 446 VAL B CA 1
ATOM 4057 C C . VAL B 1 81 ? 63.26339 54.39818 44.43458 1.000 89.24655 446 VAL B C 1
ATOM 4058 O O . VAL B 1 81 ? 63.33361 53.33561 43.80546 1.000 84.96039 446 VAL B O 1
ATOM 4062 N N . GLU B 1 82 ? 64.16164 55.37325 44.27054 1.000 86.25113 447 GLU B N 1
ATOM 4063 C CA . GLU B 1 82 ? 65.28175 55.20396 43.34678 1.000 89.88851 447 GLU B CA 1
ATOM 4064 C C . GLU B 1 82 ? 66.11738 53.97601 43.70350 1.000 87.06888 447 GLU B C 1
ATOM 4065 O O . GLU B 1 82 ? 66.41661 53.14052 42.84155 1.000 77.13779 447 GLU B O 1
ATOM 4071 N N . ASN B 1 83 ? 66.49679 53.84577 44.97890 1.000 102.83683 448 ASN B N 1
ATOM 4072 C CA . ASN B 1 83 ? 67.30821 52.70497 45.39771 1.000 93.31820 448 ASN B CA 1
ATOM 4073 C C . ASN B 1 83 ? 66.48821 51.42125 45.43838 1.000 82.92649 448 ASN B C 1
ATOM 4074 O O . ASN B 1 83 ? 67.00809 50.33593 45.15043 1.000 77.44932 448 ASN B O 1
ATOM 4079 N N . LEU B 1 84 ? 65.21305 51.52019 45.82242 1.000 81.20801 449 LEU B N 1
ATOM 4080 C CA . LEU B 1 84 ? 64.36341 50.33483 45.86271 1.000 80.64366 449 LEU B CA 1
ATOM 4081 C C . LEU B 1 84 ? 64.25577 49.68502 44.48850 1.000 78.90044 449 LEU B C 1
ATOM 4082 O O . LEU B 1 84 ? 64.33865 48.45726 44.36662 1.000 76.28633 449 LEU B O 1
ATOM 4087 N N . ILE B 1 85 ? 64.07816 50.49380 43.44085 1.000 74.56971 450 ILE B N 1
ATOM 4088 C CA . ILE B 1 85 ? 63.99753 49.95353 42.08618 1.000 67.85461 450 ILE B CA 1
ATOM 4089 C C . ILE B 1 85 ? 65.27455 49.20240 41.73270 1.000 76.76966 450 ILE B C 1
ATOM 4090 O O . ILE B 1 85 ? 65.23028 48.10367 41.16517 1.000 75.96611 450 ILE B O 1
ATOM 4095 N N . LYS B 1 86 ? 66.43133 49.77058 42.08081 1.000 74.83138 451 LYS B N 1
ATOM 4096 C CA . LYS B 1 86 ? 67.69380 49.08617 41.82364 1.000 75.06603 451 LYS B CA 1
ATOM 4097 C C . LYS B 1 86 ? 67.77795 47.77587 42.59931 1.000 82.51337 451 LYS B C 1
ATOM 4098 O O . LYS B 1 86 ? 68.21626 46.75355 42.05856 1.000 83.03364 451 LYS B O 1
ATOM 4104 N N . LYS B 1 87 ? 67.35890 47.78626 43.86818 1.000 77.34456 452 LYS B N 1
ATOM 4105 C CA . LYS B 1 87 ? 67.35142 46.55997 44.66085 1.000 76.93358 452 LYS B CA 1
ATOM 4106 C C . LYS B 1 87 ? 66.47297 45.48809 44.02469 1.000 79.12326 452 LYS B C 1
ATOM 4107 O O . LYS B 1 87 ? 66.85623 44.31302 43.97416 1.000 73.88009 452 LYS B O 1
ATOM 4113 N N . ILE B 1 88 ? 65.28973 45.87510 43.53577 1.000 74.85559 453 ILE B N 1
ATOM 4114 C CA . ILE B 1 88 ? 64.35704 44.90939 42.95708 1.000 71.02557 453 ILE B CA 1
ATOM 4115 C C . ILE B 1 88 ? 64.89174 44.35163 41.64122 1.000 82.72905 453 ILE B C 1
ATOM 4116 O O . ILE B 1 88 ? 64.76361 43.15230 41.36726 1.000 83.74878 453 ILE B O 1
ATOM 4121 N N . LYS B 1 89 ? 65.48952 45.20333 40.80040 1.000 75.03597 454 LYS B N 1
ATOM 4122 C CA . LYS B 1 89 ? 66.03172 44.71532 39.53547 1.000 76.29603 454 LYS B CA 1
ATOM 4123 C C . LYS B 1 89 ? 67.18508 43.74486 39.74470 1.000 84.86241 454 LYS B C 1
ATOM 4124 O O . LYS B 1 89 ? 67.52300 42.99218 38.82480 1.000 91.88056 454 LYS B O 1
ATOM 4130 N N . ARG B 1 90 ? 67.80457 43.75539 40.92649 1.000 87.95918 455 ARG B N 1
ATOM 4131 C CA . ARG B 1 90 ? 68.81064 42.74854 41.24498 1.000 87.78106 455 ARG B CA 1
ATOM 4132 C C . ARG B 1 90 ? 68.16033 41.39436 41.50715 1.000 95.19704 455 ARG B C 1
ATOM 4133 O O . ARG B 1 90 ? 68.71393 40.34961 41.14383 1.000 98.50844 455 ARG B O 1
ATOM 4141 N N . ASN B 1 91 ? 66.99018 41.39551 42.14401 1.000 96.84031 456 ASN B N 1
ATOM 4142 C CA . ASN B 1 91 ? 66.20190 40.18483 42.37108 1.000 91.53897 456 ASN B CA 1
ATOM 4143 C C . ASN B 1 91 ? 65.50172 39.82210 41.06713 1.000 88.35333 456 ASN B C 1
ATOM 4144 O O . ASN B 1 91 ? 64.50072 40.43748 40.69298 1.000 92.01209 456 ASN B O 1
ATOM 4149 N N . LYS B 1 92 ? 66.02094 38.81204 40.36691 1.000 90.60072 457 LYS B N 1
ATOM 4150 C CA . LYS B 1 92 ? 65.44547 38.45774 39.07624 1.000 86.71697 457 LYS B CA 1
ATOM 4151 C C . LYS B 1 92 ? 64.09341 37.76922 39.21261 1.000 83.36542 457 LYS B C 1
ATOM 4152 O O . LYS B 1 92 ? 63.31503 37.76992 38.25427 1.000 76.71571 457 LYS B O 1
ATOM 4158 N N . LYS B 1 93 ? 63.77194 37.22157 40.38549 1.000 82.83337 458 LYS B N 1
ATOM 4159 C CA . LYS B 1 93 ? 62.47622 36.56902 40.53805 1.000 84.82582 458 LYS B CA 1
ATOM 4160 C C . LYS B 1 93 ? 61.37549 37.57854 40.84345 1.000 81.31694 458 LYS B C 1
ATOM 4161 O O . LYS B 1 93 ? 60.23591 37.41353 40.39346 1.000 78.77356 458 LYS B O 1
ATOM 4167 N N . ALA B 1 94 ? 61.69586 38.62686 41.60437 1.000 82.03202 459 ALA B N 1
ATOM 4168 C CA . ALA B 1 94 ? 60.73572 39.70362 41.83013 1.000 79.94802 459 ALA B CA 1
ATOM 4169 C C . ALA B 1 94 ? 60.53758 40.53521 40.56677 1.000 70.48866 459 ALA B C 1
ATOM 4170 O O . ALA B 1 94 ? 59.40253 40.86755 40.20377 1.000 63.81848 459 ALA B O 1
ATOM 4172 N N . PHE B 1 95 ? 61.64002 40.91148 39.90767 1.000 68.26869 460 PHE B N 1
ATOM 4173 C CA . PHE B 1 95 ? 61.56790 41.70735 38.68344 1.000 70.85668 460 PHE B CA 1
ATOM 4174 C C . PHE B 1 95 ? 60.61298 41.08867 37.66919 1.000 66.68543 460 PHE B C 1
ATOM 4175 O O . PHE B 1 95 ? 59.77856 41.78367 37.07861 1.000 63.51342 460 PHE B O 1
ATOM 4183 N N . THR B 1 96 ? 60.72890 39.77845 37.44827 1.000 66.28925 461 THR B N 1
ATOM 4184 C CA . THR B 1 96 ? 59.83117 39.10320 36.51618 1.000 64.62432 461 THR B CA 1
ATOM 4185 C C . THR B 1 96 ? 58.39069 39.13970 37.01777 1.000 69.01758 461 THR B C 1
ATOM 4186 O O . THR B 1 96 ? 57.46389 39.45648 36.26212 1.000 67.70016 461 THR B O 1
ATOM 4190 N N . ARG B 1 97 ? 58.18535 38.82107 38.29842 1.000 65.26080 462 ARG B N 1
ATOM 4191 C CA . ARG B 1 97 ? 56.83877 38.83979 38.86276 1.000 62.34468 462 ARG B CA 1
ATOM 4192 C C . ARG B 1 97 ? 56.18646 40.20886 38.70047 1.000 54.70386 462 ARG B C 1
ATOM 4193 O O . ARG B 1 97 ? 54.98676 40.30210 38.41340 1.000 52.27523 462 ARG B O 1
ATOM 4201 N N . TRP B 1 98 ? 56.96306 41.28388 38.87195 1.000 54.35290 463 TRP B N 1
ATOM 4202 C CA . TRP B 1 98 ? 56.42454 42.62873 38.68686 1.000 53.78260 463 TRP B CA 1
ATOM 4203 C C . TRP B 1 98 ? 55.91888 42.84612 37.26519 1.000 68.75494 463 TRP B C 1
ATOM 4204 O O . TRP B 1 98 ? 54.97873 43.62240 37.05265 1.000 63.56775 463 TRP B O 1
ATOM 4215 N N . ARG B 1 99 ? 56.50472 42.15908 36.28458 1.000 56.16839 464 ARG B N 1
ATOM 4216 C CA . ARG B 1 99 ? 56.08816 42.34686 34.90307 1.000 64.93983 464 ARG B CA 1
ATOM 4217 C C . ARG B 1 99 ? 55.04879 41.33102 34.45361 1.000 61.42213 464 ARG B C 1
ATOM 4218 O O . ARG B 1 99 ? 54.27448 41.62232 33.53645 1.000 58.61825 464 ARG B O 1
ATOM 4226 N N . GLU B 1 100 ? 54.98556 40.17057 35.10112 1.000 60.12191 465 GLU B N 1
ATOM 4227 C CA . GLU B 1 100 ? 54.00602 39.14311 34.77621 1.000 63.61888 465 GLU B CA 1
ATOM 4228 C C . GLU B 1 100 ? 52.67270 39.36259 35.47198 1.000 57.07056 465 GLU B C 1
ATOM 4229 O O . GLU B 1 100 ? 51.69451 38.68914 35.13198 1.000 59.02269 465 GLU B O 1
ATOM 4235 N N . THR B 1 101 ? 52.61842 40.26093 36.44857 1.000 57.13957 466 THR B N 1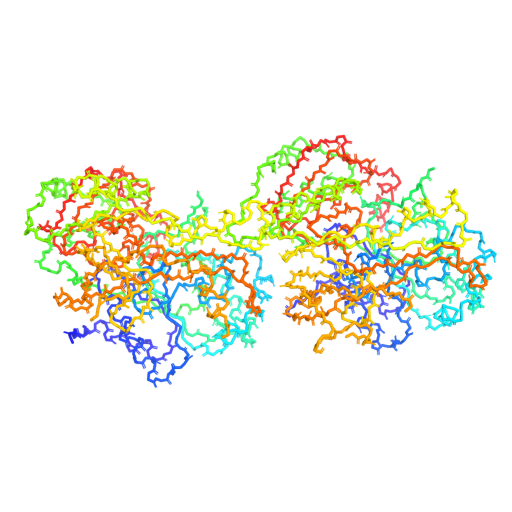
ATOM 4236 C CA . THR B 1 101 ? 51.41464 40.45088 37.24098 1.000 56.45909 466 THR B CA 1
ATOM 4237 C C . THR B 1 101 ? 50.37651 41.24451 36.45942 1.000 53.37414 466 THR B C 1
ATOM 4238 O O . THR B 1 101 ? 50.68509 42.29405 35.88870 1.000 57.06106 466 THR B O 1
ATOM 4242 N N . ARG B 1 102 ? 49.14563 40.73382 36.43127 1.000 56.68244 467 ARG B N 1
ATOM 4243 C CA . ARG B 1 102 ? 48.00511 41.45194 35.87646 1.000 50.96392 467 ARG B CA 1
ATOM 4244 C C . ARG B 1 102 ? 47.11708 42.07522 36.93892 1.000 49.83212 467 ARG B C 1
ATOM 4245 O O . ARG B 1 102 ? 46.53746 43.14033 36.70307 1.000 48.34920 467 ARG B O 1
ATOM 4253 N N . VAL B 1 103 ? 46.99875 41.43670 38.09979 1.000 54.33171 468 VAL B N 1
ATOM 4254 C CA . VAL B 1 103 ? 46.11625 41.88456 39.16759 1.000 46.86001 468 VAL B CA 1
ATOM 4255 C C . VAL B 1 103 ? 46.88795 41.81753 40.47303 1.000 47.73303 468 VAL B C 1
ATOM 4256 O O . VAL B 1 103 ? 47.47691 40.77984 40.79544 1.000 47.58545 468 VAL B O 1
ATOM 4260 N N . LEU B 1 104 ? 46.87979 42.91777 41.22029 1.000 42.94484 469 LEU B N 1
ATOM 4261 C CA . LEU B 1 104 ? 47.46838 42.98491 42.55058 1.000 41.10108 469 LEU B CA 1
ATOM 4262 C C . LEU B 1 104 ? 46.34558 43.08301 43.57517 1.000 47.05036 469 LEU B C 1
ATOM 4263 O O . LEU B 1 104 ? 45.60729 44.07379 43.59749 1.000 46.91887 469 LEU B O 1
ATOM 4268 N N . ILE B 1 105 ? 46.22250 42.06098 44.41781 1.000 49.87567 470 ILE B N 1
ATOM 4269 C CA . ILE B 1 105 ? 45.22668 42.01253 45.48332 1.000 45.64486 470 ILE B CA 1
ATOM 4270 C C . ILE B 1 105 ? 45.92734 42.32410 46.79528 1.000 48.68450 470 ILE B C 1
ATOM 4271 O O . ILE B 1 105 ? 46.92939 41.68384 47.12645 1.000 45.49927 470 ILE B O 1
ATOM 4276 N N . ILE B 1 106 ? 45.41411 43.30026 47.54529 1.000 46.66840 471 ILE B N 1
ATOM 4277 C CA . ILE B 1 106 ? 45.97849 43.66200 48.84529 1.000 41.95551 471 ILE B CA 1
ATOM 4278 C C . ILE B 1 106 ? 44.87098 43.59442 49.88617 1.000 43.48569 471 ILE B C 1
ATOM 4279 O O . ILE B 1 106 ? 44.00966 44.48277 49.93930 1.000 37.01806 471 ILE B O 1
ATOM 4284 N N . ASP B 1 107 ? 44.92887 42.59033 50.75384 1.000 44.72087 472 ASP B N 1
ATOM 4285 C CA . ASP B 1 107 ? 43.96347 42.44971 51.83269 1.000 40.13057 472 ASP B CA 1
ATOM 4286 C C . ASP B 1 107 ? 44.50281 43.13361 53.08599 1.000 44.50718 472 ASP B C 1
ATOM 4287 O O . ASP B 1 107 ? 45.70453 43.38824 53.21499 1.000 44.63052 472 ASP B O 1
ATOM 4292 N N . GLU B 1 108 ? 43.58829 43.45574 54.00033 1.000 44.12438 473 GLU B N 1
ATOM 4293 C CA . GLU B 1 108 ? 43.89560 44.22834 55.20378 1.000 37.92947 473 GLU B CA 1
ATOM 4294 C C . GLU B 1 108 ? 44.68934 45.48742 54.85409 1.000 40.15207 473 GLU B C 1
ATOM 4295 O O . GLU B 1 108 ? 45.78227 45.74107 55.36167 1.000 36.77769 473 GLU B O 1
ATOM 4301 N N . ILE B 1 109 ? 44.10347 46.27401 53.94946 1.000 38.81870 474 ILE B N 1
ATOM 4302 C CA . ILE B 1 109 ? 44.76776 47.43951 53.38626 1.000 41.96012 474 ILE B CA 1
ATOM 4303 C C . ILE B 1 109 ? 45.03883 48.52028 54.43034 1.000 46.72252 474 ILE B C 1
ATOM 4304 O O . ILE B 1 109 ? 45.97257 49.31669 54.26368 1.000 45.22129 474 ILE B O 1
ATOM 4309 N N . SER B 1 110 ? 44.27906 48.54226 55.53313 1.000 37.88603 475 SER B N 1
ATOM 4310 C CA . SER B 1 110 ? 44.40730 49.64060 56.49097 1.000 38.66247 475 SER B CA 1
ATOM 4311 C C . SER B 1 110 ? 45.79108 49.69953 57.12184 1.000 43.83451 475 SER B C 1
ATOM 4312 O O . SER B 1 110 ? 46.20884 50.76880 57.57555 1.000 45.68515 475 SER B O 1
ATOM 4315 N N . MET B 1 111 ? 46.52347 48.59302 57.14122 1.000 42.78935 476 MET B N 1
ATOM 4316 C CA . MET B 1 111 ? 47.85681 48.59525 57.72038 1.000 43.30203 476 MET B CA 1
ATOM 4317 C C . MET B 1 111 ? 48.94037 48.91810 56.69628 1.000 43.80561 476 MET B C 1
ATOM 4318 O O . MET B 1 111 ? 50.12302 48.90431 57.04451 1.000 47.99800 476 MET B O 1
ATOM 4323 N N . VAL B 1 112 ? 48.57036 49.24735 55.46289 1.000 43.94156 477 VAL B N 1
ATOM 4324 C CA . VAL B 1 112 ? 49.53724 49.62010 54.43627 1.000 42.91858 477 VAL B CA 1
ATOM 4325 C C . VAL B 1 112 ? 49.73491 51.13158 54.47630 1.000 44.81274 477 VAL B C 1
ATOM 4326 O O . VAL B 1 112 ? 48.78347 51.89860 54.29231 1.000 51.67736 477 VAL B O 1
ATOM 4330 N N . ASP B 1 113 ? 50.96672 51.55635 54.74525 1.000 44.17941 478 ASP B N 1
ATOM 4331 C CA . ASP B 1 113 ? 51.29818 52.97459 54.77549 1.000 46.66642 478 ASP B CA 1
ATOM 4332 C C . ASP B 1 113 ? 51.14344 53.59623 53.38772 1.000 59.41199 478 ASP B C 1
ATOM 4333 O O . ASP B 1 113 ? 51.55446 53.01701 52.37741 1.000 48.31580 478 ASP B O 1
ATOM 4338 N N . GLY B 1 114 ? 50.55088 54.79407 53.35125 1.000 60.40705 479 GLY B N 1
ATOM 4339 C CA . GLY B 1 114 ? 50.34141 55.49094 52.09223 1.000 46.73042 479 GLY B CA 1
ATOM 4340 C C . GLY B 1 114 ? 51.62433 55.77026 51.33335 1.000 59.60922 479 GLY B C 1
ATOM 4341 O O . GLY B 1 114 ? 51.63122 55.79771 50.09764 1.000 62.92251 479 GLY B O 1
ATOM 4342 N N . HIS B 1 115 ? 52.72145 55.99873 52.05310 1.000 59.16583 480 HIS B N 1
ATOM 4343 C CA . HIS B 1 115 ? 53.99584 56.23711 51.38906 1.000 51.30427 480 HIS B CA 1
ATOM 4344 C C . HIS B 1 115 ? 54.52886 54.97159 50.73733 1.000 55.82016 480 HIS B C 1
ATOM 4345 O O . HIS B 1 115 ? 55.16644 55.04106 49.68084 1.000 63.02894 480 HIS B O 1
ATOM 4352 N N . LEU B 1 116 ? 54.29240 53.81288 51.35372 1.000 60.40226 481 LEU B N 1
ATOM 4353 C CA . LEU B 1 116 ? 54.67128 52.55531 50.72033 1.000 57.50007 481 LEU B CA 1
ATOM 4354 C C . LEU B 1 116 ? 53.83580 52.30218 49.47148 1.000 58.80168 481 LEU B C 1
ATOM 4355 O O . LEU B 1 116 ? 54.34198 51.77807 48.47086 1.000 55.77520 481 LEU B O 1
ATOM 4360 N N . LEU B 1 117 ? 52.55334 52.67181 49.51280 1.000 48.82787 482 LEU B N 1
ATOM 4361 C CA . LEU B 1 117 ? 51.71068 52.55312 48.32945 1.000 54.36972 482 LEU B CA 1
ATOM 4362 C C . LEU B 1 117 ? 52.22318 53.44260 47.20111 1.000 59.24119 482 LEU B C 1
ATOM 4363 O O . LEU B 1 117 ? 52.20801 53.04312 46.03114 1.000 58.93556 482 LEU B O 1
ATOM 4368 N N . ASN B 1 118 ? 52.69217 54.65008 47.53339 1.000 58.83707 483 ASN B N 1
ATOM 4369 C CA . ASN B 1 118 ? 53.26401 55.52327 46.51281 1.000 53.84801 483 ASN B CA 1
ATOM 4370 C C . ASN B 1 118 ? 54.50464 54.89517 45.89078 1.000 62.32457 483 ASN B C 1
ATOM 4371 O O . ASN B 1 118 ? 54.67337 54.91962 44.66566 1.000 54.39501 483 ASN B O 1
ATOM 4376 N N . LYS B 1 119 ? 55.37449 54.30621 46.72019 1.000 63.88761 484 LYS B N 1
ATOM 4377 C CA . LYS B 1 119 ? 56.57058 53.64847 46.19832 1.000 59.31800 484 LYS B CA 1
ATOM 4378 C C . LYS B 1 119 ? 56.20671 52.47161 45.30147 1.000 55.38009 484 LYS B C 1
ATOM 4379 O O . LYS B 1 119 ? 56.80130 52.28883 44.23457 1.000 66.04250 484 LYS B O 1
ATOM 4385 N N . LEU B 1 120 ? 55.22872 51.66383 45.71514 1.000 64.87386 485 LEU B N 1
ATOM 4386 C CA . LEU B 1 120 ? 54.79377 50.54776 44.88176 1.000 60.66371 485 LEU B CA 1
ATOM 4387 C C . LEU B 1 120 ? 54.20740 51.03830 43.56587 1.000 58.66082 485 LEU B C 1
ATOM 4388 O O . LEU B 1 120 ? 54.36676 50.38930 42.52589 1.000 54.54379 485 LEU B O 1
ATOM 4393 N N . ASN B 1 121 ? 53.51495 52.17713 43.59352 1.000 54.83959 486 ASN B N 1
ATOM 4394 C CA . ASN B 1 121 ? 52.95455 52.73282 42.36754 1.000 54.28879 486 ASN B CA 1
ATOM 4395 C C . ASN B 1 121 ? 54.05986 53.15279 41.40157 1.000 61.11475 486 ASN B C 1
ATOM 4396 O O . ASN B 1 121 ? 54.05535 52.76520 40.22572 1.000 57.53707 486 ASN B O 1
ATOM 4401 N N . GLU B 1 122 ? 55.02566 53.93983 41.88684 1.000 61.54417 487 GLU B N 1
ATOM 4402 C CA . GLU B 1 122 ? 56.12868 54.37194 41.03448 1.000 61.33642 487 GLU B CA 1
ATOM 4403 C C . GLU B 1 122 ? 56.99919 53.19898 40.59841 1.000 66.80027 487 GLU B C 1
ATOM 4404 O O . GLU B 1 122 ? 57.55223 53.21809 39.49281 1.000 72.76890 487 GLU B O 1
ATOM 4410 N N . ILE B 1 123 ? 57.12112 52.16759 41.43730 1.000 61.72128 488 ILE B N 1
ATOM 4411 C CA . ILE B 1 123 ? 57.91879 51.00247 41.06528 1.000 59.12900 488 ILE B CA 1
ATOM 4412 C C . ILE B 1 123 ? 57.24423 50.21793 39.94691 1.000 61.23692 488 ILE B C 1
ATOM 4413 O O . ILE B 1 123 ? 57.90343 49.77912 38.99559 1.000 65.34472 488 ILE B O 1
ATOM 4418 N N . ALA B 1 124 ? 55.92037 50.05362 40.02351 1.000 59.95189 489 ALA B N 1
ATOM 4419 C CA . ALA B 1 124 ? 55.20208 49.34882 38.96642 1.000 55.60079 489 ALA B CA 1
ATOM 4420 C C . ALA B 1 124 ? 55.36251 50.06516 37.63197 1.000 61.51080 489 ALA B C 1
ATOM 4421 O O . ALA B 1 124 ? 55.61131 49.42911 36.60101 1.000 55.22652 489 ALA B O 1
ATOM 4423 N N . LYS B 1 125 ? 55.22989 51.39284 37.63696 1.000 57.43236 490 LYS B N 1
ATOM 4424 C CA . LYS B 1 125 ? 55.40703 52.16268 36.41162 1.000 67.15617 490 LYS B CA 1
ATOM 4425 C C . LYS B 1 125 ? 56.81128 51.98966 35.84715 1.000 65.69868 490 LYS B C 1
ATOM 4426 O O . LYS B 1 125 ? 56.97954 51.76245 34.64385 1.000 71.89783 490 LYS B O 1
ATOM 4432 N N . ASN B 1 126 ? 57.82952 52.06628 36.70543 1.000 68.24399 491 ASN B N 1
ATOM 4433 C CA . ASN B 1 126 ? 59.21108 51.98515 36.24032 1.000 69.19611 491 ASN B CA 1
ATOM 4434 C C . ASN B 1 126 ? 59.52376 50.61513 35.64540 1.000 70.56866 491 ASN B C 1
ATOM 4435 O O . ASN B 1 126 ? 59.94279 50.51054 34.48785 1.000 73.00910 491 ASN B O 1
ATOM 4440 N N . LEU B 1 127 ? 59.32674 49.54750 36.42537 1.000 73.48014 492 LEU B N 1
ATOM 4441 C CA . LEU B 1 127 ? 59.72014 48.21608 35.97467 1.000 65.36272 492 LEU B CA 1
ATOM 4442 C C . LEU B 1 127 ? 58.89008 47.72238 34.79589 1.000 74.30112 492 LEU B C 1
ATOM 4443 O O . LEU B 1 127 ? 59.32711 46.80506 34.09291 1.000 82.67381 492 LEU B O 1
ATOM 4448 N N . ARG B 1 128 ? 57.71571 48.30343 34.55586 1.000 67.35527 493 ARG B N 1
ATOM 4449 C CA . ARG B 1 128 ? 56.84563 47.85833 33.47806 1.000 73.21028 493 ARG B CA 1
ATOM 4450 C C . ARG B 1 128 ? 56.85150 48.79644 32.28152 1.000 78.06928 493 ARG B C 1
ATOM 4451 O O . ARG B 1 128 ? 56.22608 48.47706 31.26535 1.000 79.11399 493 ARG B O 1
ATOM 4459 N N . ARG B 1 129 ? 57.53955 49.93808 32.37276 1.000 79.57619 494 ARG B N 1
ATOM 4460 C CA . ARG B 1 129 ? 57.55667 50.96852 31.33296 1.000 79.46273 494 ARG B CA 1
ATOM 4461 C C . ARG B 1 129 ? 56.16117 51.49801 31.03275 1.000 70.54617 494 ARG B C 1
ATOM 4462 O O . ARG B 1 129 ? 55.92425 52.05578 29.95877 1.000 80.09510 494 ARG B O 1
ATOM 4470 N N . ASN B 1 130 ? 55.23621 51.32137 31.96975 1.000 74.52497 495 ASN B N 1
ATOM 4471 C CA . ASN B 1 130 ? 53.81820 51.59332 31.77701 1.000 65.69776 495 ASN B CA 1
ATOM 4472 C C . ASN B 1 130 ? 53.44456 52.82888 32.58790 1.000 71.13499 495 ASN B C 1
ATOM 4473 O O . ASN B 1 130 ? 53.64971 52.85797 33.80624 1.000 64.83439 495 ASN B O 1
ATOM 4478 N N . ASN B 1 131 ? 52.89541 53.84259 31.91195 1.000 66.76058 496 ASN B N 1
ATOM 4479 C CA . ASN B 1 131 ? 52.52904 55.10004 32.55509 1.000 60.47043 496 ASN B CA 1
ATOM 4480 C C . ASN B 1 131 ? 51.17157 55.05317 33.24865 1.000 58.26541 496 ASN B C 1
ATOM 4481 O O . ASN B 1 131 ? 50.83976 55.99885 33.96854 1.000 58.07353 496 ASN B O 1
ATOM 4486 N N . ARG B 1 132 ? 50.37347 54.00311 33.02960 1.000 56.90456 497 ARG B N 1
ATOM 4487 C CA . ARG B 1 132 ? 49.08343 53.86288 33.69541 1.000 58.67581 497 ARG B CA 1
ATOM 4488 C C . ARG B 1 132 ? 49.25923 53.83804 35.21571 1.000 63.49312 497 ARG B C 1
ATOM 4489 O O . ARG B 1 132 ? 50.36609 53.61769 35.72154 1.000 63.42388 497 ARG B O 1
ATOM 4497 N N . PRO B 1 133 ? 48.17953 54.06322 35.96705 1.000 54.25817 498 PRO B N 1
ATOM 4498 C CA . PRO B 1 133 ? 48.23999 53.82362 37.41597 1.000 56.16161 498 PRO B CA 1
ATOM 4499 C C . PRO B 1 133 ? 48.69755 52.39832 37.69437 1.000 54.48697 498 PRO B C 1
ATOM 4500 O O . PRO B 1 133 ? 48.19982 51.44240 37.09355 1.000 58.07304 498 PRO B O 1
ATOM 4504 N N . PHE B 1 134 ? 49.70858 52.27120 38.55897 1.000 54.75107 499 PHE B N 1
ATOM 4505 C CA . PHE B 1 134 ? 50.28490 50.97600 38.93325 1.000 47.97296 499 PHE B CA 1
ATOM 4506 C C . PHE B 1 134 ? 50.77749 50.19288 37.72051 1.000 51.15164 499 PHE B C 1
ATOM 4507 O O . PHE B 1 134 ? 50.78393 48.95896 37.72468 1.000 51.84032 499 PHE B O 1
ATOM 4515 N N . GLY B 1 135 ? 51.21481 50.90337 36.68486 1.000 51.39041 500 GLY B N 1
ATOM 4516 C CA . GLY B 1 135 ? 51.73688 50.25062 35.49768 1.000 52.87137 500 GLY B CA 1
ATOM 4517 C C . GLY B 1 135 ? 50.73827 49.35815 34.79339 1.000 59.38448 500 GLY B C 1
ATOM 4518 O O . GLY B 1 135 ? 51.13152 48.35243 34.18789 1.000 52.53999 500 GLY B O 1
ATOM 4519 N N . GLY B 1 136 ? 49.45089 49.71360 34.83228 1.000 50.95558 501 GLY B N 1
ATOM 4520 C CA . GLY B 1 136 ? 48.41080 48.91326 34.22431 1.000 50.64143 501 GLY B CA 1
ATOM 4521 C C . GLY B 1 136 ? 47.93943 47.73512 35.04669 1.000 48.89305 501 GLY B C 1
ATOM 4522 O O . GLY B 1 136 ? 46.98815 47.05532 34.63517 1.000 48.69783 501 GLY B O 1
ATOM 4523 N N . ILE B 1 137 ? 48.56780 47.46705 36.19231 1.000 47.84222 502 ILE B N 1
ATOM 4524 C CA . ILE B 1 137 ? 48.10518 46.40584 37.07808 1.000 46.28765 502 ILE B CA 1
ATOM 4525 C C . ILE B 1 137 ? 46.77103 46.81048 37.68974 1.000 45.53226 502 ILE B C 1
ATOM 4526 O O . ILE B 1 137 ? 46.62286 47.91723 38.22495 1.000 48.58251 502 ILE B O 1
ATOM 4531 N N . GLN B 1 138 ? 45.78774 45.92155 37.59706 1.000 44.48324 503 GLN B N 1
ATOM 4532 C CA . GLN B 1 138 ? 44.50775 46.14271 38.25526 1.000 46.01987 503 GLN B CA 1
ATOM 4533 C C . GLN B 1 138 ? 44.69439 46.00332 39.76506 1.000 48.36747 503 GLN B C 1
ATOM 4534 O O . GLN B 1 138 ? 45.15307 44.96177 40.24696 1.000 42.41138 503 GLN B O 1
ATOM 4540 N N . LEU B 1 139 ? 44.40752 47.06895 40.50670 1.000 41.57422 504 LEU B N 1
ATOM 4541 C CA . LEU B 1 139 ? 44.57792 47.07721 41.95541 1.000 49.73883 504 LEU B CA 1
ATOM 4542 C C . LEU B 1 139 ? 43.24671 46.77981 42.64138 1.000 43.28247 504 LEU B C 1
ATOM 4543 O O . LEU B 1 139 ? 42.25612 47.48602 42.42177 1.000 39.95532 504 LEU B O 1
ATOM 4548 N N . VAL B 1 140 ? 43.22865 45.74082 43.47081 1.000 38.74624 505 VAL B N 1
ATOM 4549 C CA . VAL B 1 140 ? 42.05645 45.37027 44.26234 1.000 42.38544 505 VAL B CA 1
ATOM 4550 C C . VAL B 1 140 ? 42.46665 45.47771 45.72667 1.000 41.09167 505 VAL B C 1
ATOM 4551 O O . VAL B 1 140 ? 43.13978 44.58882 46.26234 1.000 38.41870 505 VAL B O 1
ATOM 4555 N N . ALA B 1 141 ? 42.12898 46.60171 46.35212 1.000 37.33763 506 ALA B N 1
ATOM 4556 C CA . ALA B 1 141 ? 42.38739 46.81849 47.76536 1.000 40.05223 506 ALA B CA 1
ATOM 4557 C C . ALA B 1 141 ? 41.19493 46.35750 48.59203 1.000 38.84376 506 ALA B C 1
ATOM 4558 O O . ALA B 1 141 ? 40.03952 46.59700 48.22891 1.000 38.30118 506 ALA B O 1
ATOM 4560 N N . CYS B 1 142 ? 41.48264 45.69740 49.71178 1.000 43.51634 507 CYS B N 1
ATOM 4561 C CA . CYS B 1 142 ? 40.43626 45.10257 50.53222 1.000 42.36305 507 CYS B CA 1
ATOM 4562 C C . CYS B 1 142 ? 40.77070 45.27778 52.00323 1.000 43.50741 507 CYS B C 1
ATOM 4563 O O . CYS B 1 142 ? 41.89425 44.99244 52.42762 1.000 42.56395 507 CYS B O 1
ATOM 4566 N N . GLY B 1 143 ? 39.79591 45.71941 52.78166 1.000 45.28604 508 GLY B N 1
ATOM 4567 C CA . GLY B 1 143 ? 40.02727 45.87796 54.20178 1.000 40.04326 508 GLY B CA 1
ATOM 4568 C C . GLY B 1 143 ? 39.05561 46.88006 54.79057 1.000 37.28818 508 GLY B C 1
ATOM 4569 O O . GLY B 1 143 ? 37.99399 47.13686 54.23122 1.000 39.25056 508 GLY B O 1
ATOM 4570 N N . ASP B 1 144 ? 39.46733 47.45014 55.91885 1.000 45.53054 509 ASP B N 1
ATOM 4571 C CA . ASP B 1 144 ? 38.60795 48.30968 56.72478 1.000 41.30482 509 ASP B CA 1
ATOM 4572 C C . ASP B 1 144 ? 39.50732 49.27386 57.47868 1.000 47.94588 509 ASP B C 1
ATOM 4573 O O . ASP B 1 144 ? 40.32865 48.84343 58.29713 1.000 39.44318 509 ASP B O 1
ATOM 4578 N N . PHE B 1 145 ? 39.35910 50.57012 57.19883 1.000 39.61600 510 PHE B N 1
ATOM 4579 C CA . PHE B 1 145 ? 40.22774 51.56519 57.81188 1.000 44.15622 510 PHE B CA 1
ATOM 4580 C C . PHE B 1 145 ? 39.83748 51.91036 59.24742 1.000 48.44718 510 PHE B C 1
ATOM 4581 O O . PHE B 1 145 ? 40.58082 52.64239 59.91011 1.000 44.53962 510 PHE B O 1
ATOM 4589 N N . TYR B 1 146 ? 38.70306 51.41196 59.74703 1.000 43.71240 511 TYR B N 1
ATOM 4590 C CA . TYR B 1 146 ? 38.42983 51.49416 61.17831 1.000 46.81921 511 TYR B CA 1
ATOM 4591 C C . TYR B 1 146 ? 39.24786 50.49162 61.97511 1.000 49.35477 511 TYR B C 1
ATOM 4592 O O . TYR B 1 146 ? 39.27560 50.57354 63.21041 1.000 56.26839 511 TYR B O 1
ATOM 4601 N N . GLN B 1 147 ? 39.90023 49.55519 61.29606 1.000 40.70807 512 GLN B N 1
ATOM 4602 C CA . GLN B 1 147 ? 40.77626 48.57847 61.91739 1.000 43.33614 512 GLN B CA 1
ATOM 4603 C C . GLN B 1 147 ? 42.18841 49.16870 61.98195 1.000 43.18289 512 GLN B C 1
ATOM 4604 O O . GLN B 1 147 ? 42.38132 50.36949 61.77933 1.000 56.92364 512 GLN B O 1
ATOM 4610 N N . LEU B 1 148 ? 43.17756 48.35130 62.33513 1.000 46.48130 513 LEU B N 1
ATOM 4611 C CA . LEU B 1 148 ? 44.46776 48.87925 62.76620 1.000 49.31826 513 LEU B CA 1
ATOM 4612 C C . LEU B 1 148 ? 45.12483 49.73552 61.68141 1.000 50.17629 513 LEU B C 1
ATOM 4613 O O . LEU B 1 148 ? 45.05132 49.40829 60.48912 1.000 47.27147 513 LEU B O 1
ATOM 4618 N N . PRO B 1 149 ? 45.76345 50.83833 62.06261 1.000 47.50968 514 PRO B N 1
ATOM 4619 C CA . PRO B 1 149 ? 46.46267 51.69643 61.09723 1.000 50.24970 514 PRO B CA 1
ATOM 4620 C C . PRO B 1 149 ? 47.83387 51.13386 60.76963 1.000 45.19103 514 PRO B C 1
ATOM 4621 O O . PRO B 1 149 ? 48.23317 50.10721 61.33646 1.000 47.06688 514 PRO B O 1
ATOM 4625 N N . PRO B 1 150 ? 48.57340 51.74131 59.83814 1.000 52.51519 515 PRO B N 1
ATOM 4626 C CA . PRO B 1 150 ? 49.93631 51.26289 59.57721 1.000 56.73832 515 PRO B CA 1
ATOM 4627 C C . PRO B 1 150 ? 50.82541 51.47044 60.79378 1.000 53.70996 515 PRO B C 1
ATOM 4628 O O . PRO B 1 150 ? 50.67786 52.44373 61.53397 1.000 54.94798 515 PRO B O 1
ATOM 4632 N N . VAL B 1 151 ? 51.74708 50.53397 61.00654 1.000 47.63277 516 VAL B N 1
ATOM 4633 C CA . VAL B 1 151 ? 52.67628 50.65183 62.12373 1.000 57.99845 516 VAL B CA 1
ATOM 4634 C C . VAL B 1 151 ? 53.69773 51.73620 61.80211 1.000 63.15694 516 VAL B C 1
ATOM 4635 O O . VAL B 1 151 ? 54.36765 51.68834 60.76405 1.000 63.57723 516 VAL B O 1
ATOM 4639 N N . VAL B 1 152 ? 53.81666 52.72096 62.69163 1.000 75.90235 517 VAL B N 1
ATOM 4640 C CA . VAL B 1 152 ? 54.76979 53.81827 62.52308 1.000 76.78475 517 VAL B CA 1
ATOM 4641 C C . VAL B 1 152 ? 55.66177 53.92687 63.75776 1.000 76.94604 517 VAL B C 1
ATOM 4642 O O . VAL B 1 152 ? 56.88803 53.87124 63.65989 1.000 88.87033 517 VAL B O 1
ATOM 4646 N N . GLU B 1 166 ? 53.12951 61.74853 62.09341 1.000 78.35779 531 GLU B N 1
ATOM 4647 C CA . GLU B 1 166 ? 51.72152 61.43422 61.89790 1.000 83.46438 531 GLU B CA 1
ATOM 4648 C C . GLU B 1 166 ? 51.57820 60.22082 60.97926 1.000 76.52855 531 GLU B C 1
ATOM 4649 O O . GLU B 1 166 ? 52.48779 59.89809 60.21956 1.000 84.30808 531 GLU B O 1
ATOM 4655 N N . VAL B 1 167 ? 50.43832 59.55551 61.05510 1.000 65.02788 532 VAL B N 1
ATOM 4656 C CA . VAL B 1 167 ? 50.16976 58.35549 60.27461 1.000 61.36840 532 VAL B CA 1
ATOM 4657 C C . VAL B 1 167 ? 49.60702 58.76991 58.92031 1.000 66.41979 532 VAL B C 1
ATOM 4658 O O . VAL B 1 167 ? 48.83408 59.73067 58.81863 1.000 69.55887 532 VAL B O 1
ATOM 4662 N N . PHE B 1 168 ? 50.01781 58.06426 57.86797 1.000 55.57469 533 PHE B N 1
ATOM 4663 C CA . PHE B 1 168 ? 49.61292 58.36855 56.49495 1.000 60.16129 533 PHE B CA 1
ATOM 4664 C C . PHE B 1 168 ? 48.82447 57.17718 55.95858 1.000 57.81072 533 PHE B C 1
ATOM 4665 O O . PHE B 1 168 ? 49.41202 56.18193 55.52045 1.000 56.80468 533 PHE B O 1
ATOM 4673 N N . PHE B 1 169 ? 47.49820 57.28065 55.99229 1.000 53.01194 534 PHE B N 1
ATOM 4674 C CA . PHE B 1 169 ? 46.64808 56.18837 55.54449 1.000 51.88904 534 PHE B CA 1
ATOM 4675 C C . PHE B 1 169 ? 46.74596 55.99885 54.03485 1.000 47.08099 534 PHE B C 1
ATOM 4676 O O . PHE B 1 169 ? 47.01955 56.93796 53.28205 1.000 59.07095 534 PHE B O 1
ATOM 4684 N N . ALA B 1 170 ? 46.50125 54.76219 53.59692 1.000 50.39834 535 ALA B N 1
ATOM 4685 C CA . ALA B 1 170 ? 46.58667 54.44309 52.17430 1.000 43.11695 535 ALA B CA 1
ATOM 4686 C C . ALA B 1 170 ? 45.65472 55.32054 51.34404 1.000 54.58641 535 ALA B C 1
ATOM 4687 O O . ALA B 1 170 ? 46.00729 55.72927 50.23019 1.000 50.21755 535 ALA B O 1
ATOM 4689 N N . PHE B 1 171 ? 44.46493 55.63593 51.86989 1.000 50.94514 536 PHE B N 1
ATOM 4690 C CA . PHE B 1 171 ? 43.52545 56.44270 51.09542 1.000 48.53883 536 PHE B CA 1
ATOM 4691 C C . PHE B 1 171 ? 43.94157 57.90158 50.99336 1.000 48.94892 536 PHE B C 1
ATOM 4692 O O . PHE B 1 171 ? 43.18436 58.70774 50.44157 1.000 51.46066 536 PHE B O 1
ATOM 4700 N N . GLU B 1 172 ? 45.11276 58.26054 51.51125 1.000 49.06011 537 GLU B N 1
ATOM 4701 C CA . GLU B 1 172 ? 45.62529 59.61335 51.38924 1.000 51.15131 537 GLU B CA 1
ATOM 4702 C C . GLU B 1 172 ? 46.64595 59.76103 50.27127 1.000 54.22359 537 GLU B C 1
ATOM 4703 O O . GLU B 1 172 ? 46.88349 60.88378 49.81834 1.000 57.20380 537 GLU B O 1
ATOM 4709 N N . SER B 1 173 ? 47.26809 58.66876 49.83640 1.000 49.05009 538 SER B N 1
ATOM 4710 C CA . SER B 1 173 ? 48.34729 58.76095 48.86442 1.000 55.29460 538 SER B CA 1
ATOM 4711 C C . SER B 1 173 ? 47.81939 59.08816 47.47285 1.000 57.40527 538 SER B C 1
ATOM 4712 O O . SER B 1 173 ? 46.69997 58.72377 47.10100 1.000 55.20561 538 SER B O 1
ATOM 4715 N N . SER B 1 174 ? 48.65588 59.76823 46.68797 1.000 52.05626 539 SER B N 1
ATOM 4716 C CA . SER B 1 174 ? 48.29579 60.01326 45.29742 1.000 63.18394 539 SER B CA 1
ATOM 4717 C C . SER B 1 174 ? 48.12040 58.70394 44.54145 1.000 57.82281 539 SER B C 1
ATOM 4718 O O . SER B 1 174 ? 47.29649 58.62474 43.62382 1.000 55.90008 539 SER B O 1
ATOM 4721 N N . ALA B 1 175 ? 48.86474 57.66290 44.92819 1.000 53.86975 540 ALA B N 1
ATOM 4722 C CA . ALA B 1 175 ? 48.67906 56.34912 44.31885 1.000 54.03102 540 ALA B CA 1
ATOM 4723 C C . ALA B 1 175 ? 47.24122 55.87092 44.46889 1.000 55.97382 540 ALA B C 1
ATOM 4724 O O . ALA B 1 175 ? 46.65872 55.32082 43.52693 1.000 64.04378 540 ALA B O 1
ATOM 4726 N N . TRP B 1 176 ? 46.65617 56.05874 45.65101 1.000 52.41912 541 TRP B N 1
ATOM 4727 C CA . TRP B 1 176 ? 45.27470 55.64334 45.86450 1.000 54.09431 541 TRP B CA 1
ATOM 4728 C C . TRP B 1 176 ? 44.32252 56.41477 44.96213 1.000 51.56204 541 TRP B C 1
ATOM 4729 O O . TRP B 1 176 ? 43.51264 55.82100 44.24044 1.000 45.67672 541 TRP B O 1
ATOM 4740 N N . LYS B 1 177 ? 44.40304 57.74663 44.99693 1.000 47.96602 542 LYS B N 1
ATOM 4741 C CA . LYS B 1 177 ? 43.48395 58.56287 44.21330 1.000 49.94325 542 LYS B CA 1
ATOM 4742 C C . LYS B 1 177 ? 43.65672 58.33145 42.71783 1.000 58.40853 542 LYS B C 1
ATOM 4743 O O . LYS B 1 177 ? 42.67921 58.38376 41.96365 1.000 62.01758 542 LYS B O 1
ATOM 4749 N N . GLU B 1 178 ? 44.88396 58.06006 42.27371 1.000 54.18927 543 GLU B N 1
ATOM 4750 C CA . GLU B 1 178 ? 45.12457 57.82038 40.85616 1.000 54.56061 543 GLU B CA 1
ATOM 4751 C C . GLU B 1 178 ? 44.59579 56.46004 40.41114 1.000 53.31389 543 GLU B C 1
ATOM 4752 O O . GLU B 1 178 ? 44.15929 56.31321 39.26483 1.000 58.22105 543 GLU B O 1
ATOM 4758 N N . THR B 1 179 ? 44.63108 55.45734 41.28929 1.000 48.80813 544 THR B N 1
ATOM 4759 C CA . THR B 1 179 ? 44.34385 54.07772 40.90943 1.000 49.66908 544 THR B CA 1
ATOM 4760 C C . THR B 1 179 ? 42.92693 53.62311 41.24262 1.000 54.51418 544 THR B C 1
ATOM 4761 O O . THR B 1 179 ? 42.27473 52.98317 40.41068 1.000 49.38605 544 THR B O 1
ATOM 4765 N N . ILE B 1 180 ? 42.45610 53.89670 42.45846 1.000 51.19671 545 ILE B N 1
ATOM 4766 C CA . ILE B 1 180 ? 41.18568 53.35546 42.93570 1.000 43.74354 545 ILE B CA 1
ATOM 4767 C C . ILE B 1 180 ? 40.05296 54.04842 42.18645 1.000 45.15329 545 ILE B C 1
ATOM 4768 O O . ILE B 1 180 ? 39.80957 55.24285 42.37424 1.000 47.70396 545 ILE B O 1
ATOM 4773 N N . GLN B 1 181 ? 39.36794 53.29969 41.32340 1.000 49.98717 546 GLN B N 1
ATOM 4774 C CA . GLN B 1 181 ? 38.28682 53.83876 40.50812 1.000 47.06044 546 GLN B CA 1
ATOM 4775 C C . GLN B 1 181 ? 36.93247 53.79982 41.19670 1.000 54.71311 546 GLN B C 1
ATOM 4776 O O . GLN B 1 181 ? 36.01205 54.50045 40.76273 1.000 62.33532 546 GLN B O 1
ATOM 4782 N N . ARG B 1 182 ? 36.78380 53.00908 42.25336 1.000 51.11451 547 ARG B N 1
ATOM 4783 C CA . ARG B 1 182 ? 35.46787 52.79733 42.83160 1.000 51.24359 547 ARG B CA 1
ATOM 4784 C C . ARG B 1 182 ? 35.62694 52.18300 44.21307 1.000 48.49885 547 ARG B C 1
ATOM 4785 O O . ARG B 1 182 ? 36.59045 51.46010 44.47669 1.000 48.67744 547 ARG B O 1
ATOM 4793 N N . THR B 1 183 ? 34.68311 52.49935 45.09559 1.000 47.27957 548 THR B N 1
ATOM 4794 C CA . THR B 1 183 ? 34.63696 51.93632 46.43692 1.000 43.57157 548 THR B CA 1
ATOM 4795 C C . THR B 1 183 ? 33.27310 51.30156 46.65524 1.000 46.64462 548 THR B C 1
ATOM 4796 O O . THR B 1 183 ? 32.24191 51.94765 46.44404 1.000 45.75471 548 THR B O 1
ATOM 4800 N N . ILE B 1 184 ? 33.26916 50.04116 47.07481 1.000 44.06074 549 ILE B N 1
ATOM 4801 C CA . ILE B 1 184 ? 32.04348 49.30945 47.35965 1.000 46.20083 549 ILE B CA 1
ATOM 4802 C C . ILE B 1 184 ? 32.09237 48.87686 48.82010 1.000 52.21401 549 ILE B C 1
ATOM 4803 O O . ILE B 1 184 ? 33.16786 48.57288 49.34749 1.000 48.31914 549 ILE B O 1
ATOM 4808 N N . THR B 1 185 ? 30.93528 48.87465 49.48218 1.000 50.63413 550 THR B N 1
ATOM 4809 C CA . THR B 1 185 ? 30.84876 48.57279 50.90862 1.000 52.27082 550 THR B CA 1
ATOM 4810 C C . THR B 1 185 ? 29.93849 47.37273 51.11628 1.000 46.21015 550 THR B C 1
ATOM 4811 O O . THR B 1 185 ? 28.76122 47.41041 50.74469 1.000 49.09469 550 THR B O 1
ATOM 4815 N N . LEU B 1 186 ? 30.48994 46.30849 51.68916 1.000 44.84208 551 LEU B N 1
ATOM 4816 C CA . LEU B 1 186 ? 29.68150 45.19993 52.16995 1.000 51.22726 551 LEU B CA 1
ATOM 4817 C C . LEU B 1 186 ? 29.06471 45.56824 53.51313 1.000 54.63205 551 LEU B C 1
ATOM 4818 O O . LEU B 1 186 ? 29.73411 46.12684 54.38813 1.000 47.81981 551 LEU B O 1
ATOM 4823 N N . LYS B 1 187 ? 27.79021 45.23524 53.68771 1.000 49.37215 552 LYS B N 1
ATOM 4824 C CA . LYS B 1 187 ? 27.03818 45.75102 54.82435 1.000 56.90925 552 LYS B CA 1
ATOM 4825 C C . LYS B 1 187 ? 26.64897 44.69658 55.85146 1.000 54.71777 552 LYS B C 1
ATOM 4826 O O . LYS B 1 187 ? 26.75814 44.96188 57.05268 1.000 62.97578 552 LYS B O 1
ATOM 4832 N N . GLU B 1 188 ? 26.22717 43.49908 55.44749 1.000 47.25860 553 GLU B N 1
ATOM 4833 C CA . GLU B 1 188 ? 25.77134 42.52866 56.43520 1.000 54.22433 553 GLU B CA 1
ATOM 4834 C C . GLU B 1 188 ? 26.94306 41.74176 57.01927 1.000 53.79729 553 GLU B C 1
ATOM 4835 O O . GLU B 1 188 ? 27.83084 41.28209 56.29353 1.000 54.45980 553 GLU B O 1
ATOM 4841 N N . ILE B 1 189 ? 26.93639 41.59150 58.34044 1.000 54.71211 554 ILE B N 1
ATOM 4842 C CA . ILE B 1 189 ? 28.00761 40.92160 59.06826 1.000 47.22189 554 ILE B CA 1
ATOM 4843 C C . ILE B 1 189 ? 27.64489 39.45203 59.23442 1.000 45.82545 554 ILE B C 1
ATOM 4844 O O . ILE B 1 189 ? 26.52620 39.12372 59.64095 1.000 48.99161 554 ILE B O 1
ATOM 4849 N N . PHE B 1 190 ? 28.56911 38.56483 58.86365 1.000 44.60442 555 PHE B N 1
ATOM 4850 C CA . PHE B 1 190 ? 28.35743 37.12739 58.99240 1.000 45.31631 555 PHE B CA 1
ATOM 4851 C C . PHE B 1 190 ? 29.02013 36.51319 60.21864 1.000 47.00565 555 PHE B C 1
ATOM 4852 O O . PHE B 1 190 ? 28.49814 35.53217 60.75911 1.000 48.00865 555 PHE B O 1
ATOM 4860 N N . ARG B 1 191 ? 30.15534 37.05466 60.66905 1.000 43.83913 556 ARG B N 1
ATOM 4861 C CA . ARG B 1 191 ? 30.89798 36.41927 61.75542 1.000 43.82044 556 ARG B CA 1
ATOM 4862 C C . ARG B 1 191 ? 30.05925 36.34432 63.02575 1.000 46.95209 556 ARG B C 1
ATOM 4863 O O . ARG B 1 191 ? 29.97899 35.29212 63.67080 1.000 49.02124 556 ARG B O 1
ATOM 4871 N N . GLN B 1 192 ? 29.44196 37.46204 63.40944 1.000 46.03844 557 GLN B N 1
ATOM 4872 C CA . GLN B 1 192 ? 28.58372 37.53637 64.58310 1.000 47.87466 557 GLN B CA 1
ATOM 4873 C C . GLN B 1 192 ? 27.09701 37.44578 64.23081 1.000 55.60704 557 GLN B C 1
ATOM 4874 O O . GLN B 1 192 ? 26.25317 37.85099 65.03897 1.000 58.56100 557 GLN B O 1
ATOM 4880 N N . LYS B 1 193 ? 26.77248 36.86336 63.06672 1.000 49.52306 558 LYS B N 1
ATOM 4881 C CA . LYS B 1 193 ? 25.43679 36.95636 62.47012 1.000 52.13744 558 LYS B CA 1
ATOM 4882 C C . LYS B 1 193 ? 24.31823 36.62161 63.45166 1.000 62.60052 558 LYS B C 1
ATOM 4883 O O . LYS B 1 193 ? 23.26681 37.27534 63.45191 1.000 75.90209 558 LYS B O 1
ATOM 4889 N N . GLY B 1 194 ? 24.51060 35.60348 64.28030 1.000 54.26636 559 GLY B N 1
ATOM 4890 C CA . GLY B 1 194 ? 23.41306 35.20435 65.13820 1.000 56.93316 559 GLY B CA 1
ATOM 4891 C C . GLY B 1 194 ? 23.16641 36.03640 66.38118 1.000 66.53283 559 GLY B C 1
ATOM 4892 O O . GLY B 1 194 ? 22.30390 35.66629 67.18166 1.000 60.43059 559 GLY B O 1
ATOM 4893 N N . ASP B 1 195 ? 23.88440 37.14248 66.58963 1.000 65.42152 560 ASP B N 1
ATOM 4894 C CA . ASP B 1 195 ? 23.74175 37.93079 67.81989 1.000 59.93185 560 ASP B CA 1
ATOM 4895 C C . ASP B 1 195 ? 23.71852 39.40884 67.43362 1.000 57.36273 560 ASP B C 1
ATOM 4896 O O . ASP B 1 195 ? 24.76742 40.04550 67.30806 1.000 55.45543 560 ASP B O 1
ATOM 4901 N N . GLN B 1 196 ? 22.51182 39.95286 67.26766 1.000 45.70944 561 GLN B N 1
ATOM 4902 C CA . GLN B 1 196 ? 22.38139 41.32882 66.79667 1.000 54.18055 561 GLN B CA 1
ATOM 4903 C C . GLN B 1 196 ? 22.94273 42.32643 67.80482 1.000 49.83671 561 GLN B C 1
ATOM 4904 O O . GLN B 1 196 ? 23.56209 43.32485 67.41760 1.000 53.93452 561 GLN B O 1
ATOM 4910 N N . ARG B 1 197 ? 22.71968 42.08480 69.09835 1.000 48.80598 562 ARG B N 1
ATOM 4911 C CA . ARG B 1 197 ? 23.25068 42.97576 70.12773 1.000 53.33470 562 ARG B CA 1
ATOM 4912 C C . ARG B 1 197 ? 24.77452 43.02220 70.09251 1.000 49.69263 562 ARG B C 1
ATOM 4913 O O . ARG B 1 197 ? 25.37251 44.10019 70.20608 1.000 45.42575 562 ARG B O 1
ATOM 4921 N N . PHE B 1 198 ? 25.42066 41.85837 69.96803 1.000 45.44664 563 PHE B N 1
ATOM 4922 C CA . PHE B 1 198 ? 26.87007 41.83189 69.79585 1.000 43.71145 563 PHE B CA 1
ATOM 4923 C C . PHE B 1 198 ? 27.29134 42.68457 68.60314 1.000 44.93686 563 PHE B C 1
ATOM 4924 O O . PHE B 1 198 ? 28.25500 43.45474 68.69205 1.000 45.67188 563 PHE B O 1
ATOM 4932 N N . ILE B 1 199 ? 26.56095 42.57917 67.48658 1.000 44.20191 564 ILE B N 1
ATOM 4933 C CA . ILE B 1 199 ? 26.89501 43.34549 66.28805 1.000 44.55839 564 ILE B CA 1
ATOM 4934 C C . ILE B 1 199 ? 26.76657 44.84088 66.55514 1.000 45.32351 564 ILE B C 1
ATOM 4935 O O . ILE B 1 199 ? 27.61931 45.63504 66.14094 1.000 45.54895 564 ILE B O 1
ATOM 4940 N N . ASP B 1 200 ? 25.72040 45.24852 67.27675 1.000 45.89970 565 ASP B N 1
ATOM 4941 C CA . ASP B 1 200 ? 25.58098 46.66011 67.63245 1.000 46.81951 565 ASP B CA 1
ATOM 4942 C C . ASP B 1 200 ? 26.74229 47.11950 68.51068 1.000 50.58928 565 ASP B C 1
ATOM 4943 O O . ASP B 1 200 ? 27.36053 48.15967 68.24738 1.000 48.23941 565 ASP B O 1
ATOM 4948 N N . MET B 1 201 ? 27.05757 46.34470 69.55619 1.000 46.04547 566 MET B N 1
ATOM 4949 C CA . MET B 1 201 ? 28.18946 46.66056 70.42663 1.000 47.32990 566 MET B CA 1
ATOM 4950 C C . MET B 1 201 ? 29.46710 46.86566 69.62038 1.000 48.31504 566 MET B C 1
ATOM 4951 O O . MET B 1 201 ? 30.18961 47.85099 69.81372 1.000 47.06962 566 MET B O 1
ATOM 4956 N N . LEU B 1 202 ? 29.77923 45.91196 68.73896 1.000 45.31311 567 LEU B N 1
ATOM 4957 C CA . LEU B 1 202 ? 30.97100 46.01177 67.90334 1.000 44.79265 567 LEU B CA 1
ATOM 4958 C C . LEU B 1 202 ? 30.91648 47.23824 67.00088 1.000 45.98123 567 LEU B C 1
ATOM 4959 O O . LEU B 1 202 ? 31.89918 47.97864 66.88564 1.000 48.40508 567 LEU B O 1
ATOM 4964 N N . ASN B 1 203 ? 29.77549 47.46410 66.34246 1.000 46.22975 568 ASN B N 1
ATOM 4965 C CA . ASN B 1 203 ? 29.64986 48.62123 65.45859 1.000 47.34089 568 ASN B CA 1
ATOM 4966 C C . ASN B 1 203 ? 29.88977 49.92518 66.21171 1.000 50.58836 568 ASN B C 1
ATOM 4967 O O . ASN B 1 203 ? 30.46590 50.87017 65.65719 1.000 54.80012 568 ASN B O 1
ATOM 4972 N N . ASN B 1 204 ? 29.44658 50.00056 67.47329 1.000 48.41037 569 ASN B N 1
ATOM 4973 C CA . ASN B 1 204 ? 29.65230 51.21459 68.26045 1.000 49.60045 569 ASN B CA 1
ATOM 4974 C C . ASN B 1 204 ? 31.13054 51.50815 68.47527 1.000 49.76003 569 ASN B C 1
ATOM 4975 O O . ASN B 1 204 ? 31.51821 52.67565 68.61060 1.000 54.61951 569 ASN B O 1
ATOM 4980 N N . LEU B 1 205 ? 31.96672 50.46994 68.50494 1.000 48.59903 570 LEU B N 1
ATOM 4981 C CA . LEU B 1 205 ? 33.39125 50.65419 68.75125 1.000 48.79446 570 LEU B CA 1
ATOM 4982 C C . LEU B 1 205 ? 34.11092 51.31493 67.58002 1.000 53.19154 570 LEU B C 1
ATOM 4983 O O . LEU B 1 205 ? 35.16889 51.92099 67.78551 1.000 50.34547 570 LEU B O 1
ATOM 4988 N N . ARG B 1 206 ? 33.55558 51.22682 66.36678 1.000 51.53879 571 ARG B N 1
ATOM 4989 C CA . ARG B 1 206 ? 34.28906 51.63471 65.17033 1.000 53.23707 571 ARG B CA 1
ATOM 4990 C C . ARG B 1 206 ? 34.71404 53.09793 65.23734 1.000 67.04073 571 ARG B C 1
ATOM 4991 O O . ARG B 1 206 ? 35.85688 53.43487 64.90430 1.000 64.78053 571 ARG B O 1
ATOM 4999 N N . ASP B 1 207 ? 33.81151 53.98884 65.65845 1.000 69.33461 572 ASP B N 1
ATOM 5000 C CA . ASP B 1 207 ? 34.14405 55.40703 65.72427 1.000 75.84498 572 ASP B CA 1
ATOM 5001 C C . ASP B 1 207 ? 34.65700 55.84293 67.09875 1.000 75.16298 572 ASP B C 1
ATOM 5002 O O . ASP B 1 207 ? 34.72859 57.04831 67.36862 1.000 77.15529 572 ASP B O 1
ATOM 5007 N N . GLY B 1 208 ? 35.05403 54.90171 67.95294 1.000 65.29091 573 GLY B N 1
ATOM 5008 C CA . GLY B 1 208 ? 35.66803 55.27041 69.21308 1.000 69.42901 573 GLY B CA 1
ATOM 5009 C C . GLY B 1 208 ? 34.74899 55.89066 70.24315 1.000 73.12083 573 GLY B C 1
ATOM 5010 O O . GLY B 1 208 ? 35.24320 56.44949 71.22925 1.000 58.31882 573 GLY B O 1
ATOM 5011 N N . ASN B 1 209 ? 33.43241 55.85332 70.03017 1.000 78.35656 574 ASN B N 1
ATOM 5012 C CA . ASN B 1 209 ? 32.45177 56.34501 70.99616 1.000 85.40075 574 ASN B CA 1
ATOM 5013 C C . ASN B 1 209 ? 31.66548 55.16432 71.55883 1.000 76.46188 574 ASN B C 1
ATOM 5014 O O . ASN B 1 209 ? 30.80095 54.60761 70.87443 1.000 81.60362 574 ASN B O 1
ATOM 5019 N N . VAL B 1 210 ? 31.96565 54.78612 72.79897 1.000 72.57640 575 VAL B N 1
ATOM 5020 C CA . VAL B 1 210 ? 31.37470 53.61305 73.43874 1.000 74.30196 575 VAL B CA 1
ATOM 5021 C C . VAL B 1 210 ? 30.24084 54.08114 74.35068 1.000 65.45361 575 VAL B C 1
ATOM 5022 O O . VAL B 1 210 ? 30.51397 54.73311 75.37072 1.000 73.34412 575 VAL B O 1
ATOM 5026 N N . PRO B 1 211 ? 28.98387 53.76097 74.04926 1.000 59.15393 576 PRO B N 1
ATOM 5027 C CA . PRO B 1 211 ? 27.89270 54.08604 74.97964 1.000 59.06013 576 PRO B CA 1
ATOM 5028 C C . PRO B 1 211 ? 27.99159 53.27474 76.26598 1.000 58.13244 576 PRO B C 1
ATOM 5029 O O . PRO B 1 211 ? 28.70118 52.27044 76.34331 1.000 59.15509 576 PRO B O 1
ATOM 5033 N N . ASP B 1 212 ? 27.24534 53.71871 77.28554 1.000 59.37487 577 ASP B N 1
ATOM 5034 C CA . ASP B 1 212 ? 27.32386 53.07423 78.59784 1.000 56.84774 577 ASP B CA 1
ATOM 5035 C C . ASP B 1 212 ? 26.91250 51.60668 78.52437 1.000 60.19193 577 ASP B C 1
ATOM 5036 O O . ASP B 1 212 ? 27.57382 50.73629 79.10547 1.000 53.69276 577 ASP B O 1
ATOM 5041 N N . ASP B 1 213 ? 25.81051 51.31030 77.82541 1.000 56.80078 578 ASP B N 1
ATOM 5042 C CA . ASP B 1 213 ? 25.32935 49.93248 77.79264 1.000 52.66302 578 ASP B CA 1
ATOM 5043 C C . ASP B 1 213 ? 26.26978 49.03205 77.00575 1.000 52.96738 578 ASP B C 1
ATOM 5044 O O . ASP B 1 213 ? 26.38140 47.83721 77.30846 1.000 56.45523 578 ASP B O 1
ATOM 5049 N N . THR B 1 214 ? 26.96679 49.58777 76.01358 1.000 51.93574 579 THR B N 1
ATOM 5050 C CA . THR B 1 214 ? 27.98122 48.82126 75.30045 1.000 53.32642 579 THR B CA 1
ATOM 5051 C C . THR B 1 214 ? 29.12712 48.45529 76.22843 1.000 51.98143 579 THR B C 1
ATOM 5052 O O . THR B 1 214 ? 29.57675 47.30336 76.25894 1.000 52.86313 579 THR B O 1
ATOM 5056 N N . ALA B 1 215 ? 29.61195 49.42901 76.99938 1.000 54.51852 580 ALA B N 1
ATOM 5057 C CA . ALA B 1 215 ? 30.70424 49.14793 77.92140 1.000 58.33415 580 ALA B CA 1
ATOM 5058 C C . ALA B 1 215 ? 30.26822 48.15711 78.99347 1.000 53.25653 580 ALA B C 1
ATOM 5059 O O . ALA B 1 215 ? 31.03410 47.26215 79.36856 1.000 52.89715 580 ALA B O 1
ATOM 5061 N N . ARG B 1 216 ? 29.03375 48.28721 79.48418 1.000 51.13236 581 ARG B N 1
ATOM 5062 C CA . ARG B 1 216 ? 28.52756 47.33937 80.47285 1.000 51.15772 581 ARG B CA 1
ATOM 5063 C C . ARG B 1 216 ? 28.44093 45.93120 79.89652 1.000 50.03278 581 ARG B C 1
ATOM 5064 O O . ARG B 1 216 ? 28.87483 44.96152 80.53022 1.000 50.45939 581 ARG B O 1
ATOM 5072 N N . ASP B 1 217 ? 27.87383 45.79900 78.69157 1.000 51.80493 582 ASP B N 1
ATOM 5073 C CA . ASP B 1 217 ? 27.75015 44.48388 78.06809 1.000 47.54701 582 ASP B CA 1
ATOM 5074 C C . ASP B 1 217 ? 29.11485 43.84591 77.82648 1.000 49.38456 582 ASP B C 1
ATOM 5075 O O . ASP B 1 217 ? 29.25642 42.62059 77.91064 1.000 50.72768 582 ASP B O 1
ATOM 5080 N N . PHE B 1 218 ? 30.12785 44.65234 77.49971 1.000 46.59983 583 PHE B N 1
ATOM 5081 C CA . PHE B 1 218 ? 31.46280 44.09177 77.32175 1.000 45.86552 583 PHE B CA 1
ATOM 5082 C C . PHE B 1 218 ? 32.08281 43.71360 78.65979 1.000 46.34195 583 PHE B C 1
ATOM 5083 O O . PHE B 1 218 ? 32.80015 42.71138 78.75394 1.000 55.14389 583 PHE B O 1
ATOM 5091 N N . CYS B 1 219 ? 31.81341 44.49246 79.71175 1.000 52.94104 584 CYS B N 1
ATOM 5092 C CA . CYS B 1 219 ? 32.36058 44.15125 81.02112 1.000 48.56041 584 CYS B CA 1
ATOM 5093 C C . CYS B 1 219 ? 31.72053 42.89817 81.60122 1.000 48.07282 584 CYS B C 1
ATOM 5094 O O . CYS B 1 219 ? 32.37374 42.17050 82.35497 1.000 56.94148 584 CYS B O 1
ATOM 5097 N N . ARG B 1 220 ? 30.47208 42.59896 81.23534 1.000 50.39871 585 ARG B N 1
ATOM 5098 C CA . ARG B 1 220 ? 29.84781 41.37538 81.72408 1.000 47.73425 585 ARG B CA 1
ATOM 5099 C C . ARG B 1 220 ? 30.51727 40.13290 81.16155 1.000 52.27197 585 ARG B C 1
ATOM 5100 O O . ARG B 1 220 ? 30.19626 39.02594 81.60285 1.000 51.62135 585 ARG B O 1
ATOM 5108 N N . LEU B 1 221 ? 31.41987 40.28571 80.19290 1.000 52.38065 586 LEU B N 1
ATOM 5109 C CA . LEU B 1 221 ? 32.14174 39.16322 79.61501 1.000 44.65708 586 LEU B CA 1
ATOM 5110 C C . LEU B 1 221 ? 33.47614 38.90813 80.31159 1.000 50.04161 586 LEU B C 1
ATOM 5111 O O . LEU B 1 221 ? 34.30975 38.16732 79.78093 1.000 51.76477 586 LEU B O 1
ATOM 5116 N N . SER B 1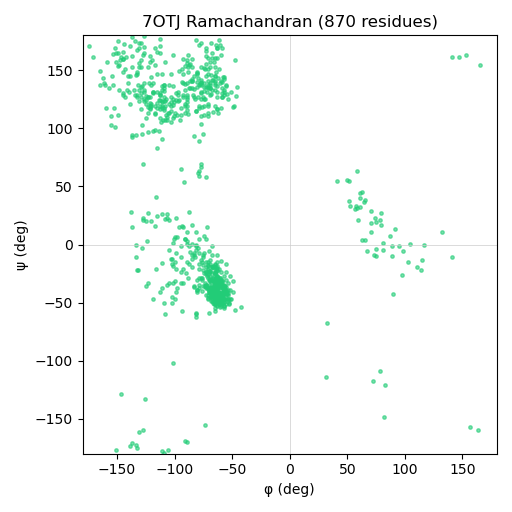 222 ? 33.68091 39.49663 81.49692 1.000 49.89035 587 SER B N 1
ATOM 5117 C CA . SER B 1 222 ? 34.81716 39.14369 82.34491 1.000 53.88546 587 SER B CA 1
ATOM 5118 C C . SER B 1 222 ? 34.80429 37.66792 82.71660 1.000 55.35866 587 SER B C 1
ATOM 5119 O O . SER B 1 222 ? 35.86492 37.08585 82.97600 1.000 51.55423 587 SER B O 1
ATOM 5122 N N . ARG B 1 223 ? 33.61658 37.07457 82.81427 1.000 46.24793 588 ARG B N 1
ATOM 5123 C CA . ARG B 1 223 ? 33.48443 35.71527 83.31516 1.000 50.16545 588 ARG B CA 1
ATOM 5124 C C . ARG B 1 223 ? 34.35581 34.75634 82.50671 1.000 52.86197 588 ARG B C 1
ATOM 5125 O O . ARG B 1 223 ? 34.44773 34.88422 81.28142 1.000 52.45533 588 ARG B O 1
ATOM 5133 N N . PRO B 1 224 ? 35.05056 33.82839 83.16044 1.000 53.40321 589 PRO B N 1
ATOM 5134 C CA . PRO B 1 224 ? 35.86210 32.86164 82.41667 1.000 49.11943 589 PRO B CA 1
ATOM 5135 C C . PRO B 1 224 ? 34.99654 31.95332 81.55990 1.000 48.79503 589 PRO B C 1
ATOM 5136 O O . PRO B 1 224 ? 33.81320 31.74546 81.82969 1.000 56.09302 589 PRO B O 1
ATOM 5140 N N . LEU B 1 225 ? 35.59283 31.45676 80.48051 1.000 59.61057 590 LEU B N 1
ATOM 5141 C CA . LEU B 1 225 ? 34.91211 30.52521 79.59427 1.000 50.57510 590 LEU B CA 1
ATOM 5142 C C . LEU B 1 225 ? 35.05551 29.10212 80.12096 1.000 52.18698 590 LEU B C 1
ATOM 5143 O O . LEU B 1 225 ? 36.10482 28.72255 80.64941 1.000 54.63144 590 LEU B O 1
ATOM 5148 N N . LYS B 1 226 ? 33.98554 28.32127 80.00131 1.000 56.57559 591 LYS B N 1
ATOM 5149 C CA . LYS B 1 226 ? 34.03424 26.90893 80.35150 1.000 55.88586 591 LYS B CA 1
ATOM 5150 C C . LYS B 1 226 ? 34.35885 26.08281 79.11360 1.000 59.08522 591 LYS B C 1
ATOM 5151 O O . LYS B 1 226 ? 33.82911 26.33149 78.02710 1.000 60.57508 591 LYS B O 1
ATOM 5157 N N . CYS B 1 227 ? 35.21691 25.08285 79.28887 1.000 55.39836 592 CYS B N 1
ATOM 5158 C CA . CYS B 1 227 ? 35.70725 24.25694 78.18875 1.000 48.98035 592 CYS B CA 1
ATOM 5159 C C . CYS B 1 227 ? 35.48794 22.78628 78.51445 1.000 53.97540 592 CYS B C 1
ATOM 5160 O O . CYS B 1 227 ? 36.44747 22.03298 78.71952 1.000 61.72533 592 CYS B O 1
ATOM 5163 N N . PRO B 1 228 ? 34.23096 22.33317 78.54332 1.000 52.58277 593 PRO B N 1
ATOM 5164 C CA . PRO B 1 228 ? 33.98292 20.91151 78.82604 1.000 52.43138 593 PRO B CA 1
ATOM 5165 C C . PRO B 1 228 ? 34.49633 19.99125 77.73445 1.000 55.16487 593 PRO B C 1
ATOM 5166 O O . PRO B 1 228 ? 34.68754 18.79799 77.99295 1.000 55.62660 593 PRO B O 1
ATOM 5170 N N . GLU B 1 229 ? 34.73991 20.50358 76.53032 1.000 58.62866 594 GLU B N 1
ATOM 5171 C CA . GLU B 1 229 ? 35.28955 19.70598 75.44575 1.000 49.09380 594 GLU B CA 1
ATOM 5172 C C . GLU B 1 229 ? 36.78154 19.92828 75.26014 1.000 51.86433 594 GLU B C 1
ATOM 5173 O O . GLU B 1 229 ? 37.36239 19.37815 74.32185 1.000 53.77022 594 GLU B O 1
ATOM 5179 N N . GLY B 1 230 ? 37.41480 20.70929 76.13363 1.000 53.27879 595 GLY B N 1
ATOM 5180 C CA . GLY B 1 230 ? 38.84647 20.91096 76.05431 1.000 47.80446 595 GLY B CA 1
ATOM 5181 C C . GLY B 1 230 ? 39.29684 21.82538 74.94759 1.000 53.25107 595 GLY B C 1
ATOM 5182 O O . GLY B 1 230 ? 40.47317 21.79579 74.57621 1.000 54.83536 595 GLY B O 1
ATOM 5183 N N . ILE B 1 231 ? 38.40096 22.64614 74.41236 1.000 52.86977 596 ILE B N 1
ATOM 5184 C CA . ILE B 1 231 ? 38.77088 23.60622 73.38212 1.000 43.84133 596 ILE B CA 1
ATOM 5185 C C . ILE B 1 231 ? 39.48909 24.75633 74.07508 1.000 52.92758 596 ILE B C 1
ATOM 5186 O O . ILE B 1 231 ? 38.92868 25.40315 74.96705 1.000 51.32141 596 ILE B O 1
ATOM 5191 N N . VAL B 1 232 ? 40.74934 24.97302 73.71055 1.000 51.66283 597 VAL B N 1
ATOM 5192 C CA . VAL B 1 232 ? 41.55048 26.04724 74.29207 1.000 51.11197 597 VAL B CA 1
ATOM 5193 C C . VAL B 1 232 ? 41.21871 27.35745 73.58936 1.000 47.82844 597 VAL B C 1
ATOM 5194 O O . VAL B 1 232 ? 41.50164 27.49861 72.39468 1.000 47.91201 597 VAL B O 1
ATOM 5198 N N . PRO B 1 233 ? 40.63783 28.33949 74.27289 1.000 56.08499 598 PRO B N 1
ATOM 5199 C CA . PRO B 1 233 ? 40.36047 29.61701 73.60656 1.000 48.91345 598 PRO B CA 1
ATOM 5200 C C . PRO B 1 233 ? 41.65030 30.31634 73.20660 1.000 53.46290 598 PRO B C 1
ATOM 5201 O O . PRO B 1 233 ? 42.64191 30.29518 73.93775 1.000 52.11218 598 PRO B O 1
ATOM 5205 N N . SER B 1 234 ? 41.63206 30.92897 72.02513 1.000 54.44276 599 SER B N 1
ATOM 5206 C CA . SER B 1 234 ? 42.73609 31.78627 71.62257 1.000 48.56996 599 SER B CA 1
ATOM 5207 C C . SER B 1 234 ? 42.86782 32.95155 72.59460 1.000 48.76476 599 SER B C 1
ATOM 5208 O O . SER B 1 234 ? 41.89457 33.37827 73.22000 1.000 54.11675 599 SER B O 1
ATOM 5211 N N . GLU B 1 235 ? 44.08865 33.45554 72.74639 1.000 46.27339 600 GLU B N 1
ATOM 5212 C CA . GLU B 1 235 ? 44.34428 34.57954 73.64004 1.000 47.83464 600 GLU B CA 1
ATOM 5213 C C . GLU B 1 235 ? 44.99149 35.72129 72.87074 1.000 43.95085 600 GLU B C 1
ATOM 5214 O O . GLU B 1 235 ? 46.11305 35.58286 72.37242 1.000 45.99934 600 GLU B O 1
ATOM 5220 N N . LEU B 1 236 ? 44.31450 36.86275 72.83227 1.000 42.04379 601 LEU B N 1
ATOM 5221 C CA . LEU B 1 236 ? 44.79702 38.02768 72.11110 1.000 42.50742 601 LEU B CA 1
ATOM 5222 C C . LEU B 1 236 ? 45.33211 39.06079 73.08899 1.000 43.39796 601 LEU B C 1
ATOM 5223 O O . LEU B 1 236 ? 44.71838 39.32976 74.12370 1.000 48.55947 601 LEU B O 1
ATOM 5228 N N . TYR B 1 237 ? 46.47483 39.64721 72.74712 1.000 47.09523 602 TYR B N 1
ATOM 5229 C CA . TYR B 1 237 ? 47.07102 40.70477 73.54704 1.000 46.73127 602 TYR B CA 1
ATOM 5230 C C . TYR B 1 237 ? 47.60902 41.77959 72.61579 1.000 48.86503 602 TYR B C 1
ATOM 5231 O O . TYR B 1 237 ? 47.68395 41.60070 71.39756 1.000 49.03624 602 TYR B O 1
ATOM 5240 N N . ALA B 1 238 ? 48.01035 42.89884 73.21749 1.000 47.35752 603 ALA B N 1
ATOM 5241 C CA . ALA B 1 238 ? 48.51678 44.03527 72.46200 1.000 48.43367 603 ALA B CA 1
ATOM 5242 C C . ALA B 1 238 ? 49.99309 43.88158 72.11200 1.000 49.87528 603 ALA B C 1
ATOM 5243 O O . ALA B 1 238 ? 50.42201 44.32961 71.04345 1.000 49.82939 603 ALA B O 1
ATOM 5245 N N . THR B 1 239 ? 50.79310 43.29946 73.00787 1.000 50.49359 604 THR B N 1
ATOM 5246 C CA . THR B 1 239 ? 52.24404 43.28905 72.86778 1.000 59.45868 604 THR B CA 1
ATOM 5247 C C . THR B 1 239 ? 52.79248 41.87328 72.72818 1.000 56.99571 604 THR B C 1
ATOM 5248 O O . THR B 1 239 ? 52.18378 40.90242 73.18754 1.000 55.81010 604 THR B O 1
ATOM 5252 N N . ARG B 1 240 ? 53.96606 41.77122 72.09281 1.000 52.20162 605 ARG B N 1
ATOM 5253 C CA . ARG B 1 240 ? 54.64948 40.48504 71.98081 1.000 50.62404 605 ARG B CA 1
ATOM 5254 C C . ARG B 1 240 ? 55.00889 39.91064 73.34558 1.000 51.82512 605 ARG B C 1
ATOM 5255 O O . ARG B 1 240 ? 55.00931 38.68703 73.52252 1.000 50.16078 605 ARG B O 1
ATOM 5263 N N . TYR B 1 241 ? 55.31988 40.76988 74.31988 1.000 54.87157 606 TYR B N 1
ATOM 5264 C CA . TYR B 1 241 ? 55.69243 40.27536 75.64140 1.000 52.62726 606 TYR B CA 1
ATOM 5265 C C . TYR B 1 241 ? 54.54336 39.51644 76.29534 1.000 54.18994 606 TYR B C 1
ATOM 5266 O O . TYR B 1 241 ? 54.74165 38.42378 76.84039 1.000 51.02578 606 TYR B O 1
ATOM 5275 N N . GLU B 1 242 ? 53.32889 40.06615 76.23168 1.000 50.50829 607 GLU B N 1
ATOM 5276 C CA . GLU B 1 242 ? 52.18187 39.35015 76.77556 1.000 49.32303 607 GLU B CA 1
ATOM 5277 C C . GLU B 1 242 ? 51.95585 38.04865 76.02801 1.000 48.04235 607 GLU B C 1
ATOM 5278 O O . GLU B 1 242 ? 51.65418 37.01833 76.63830 1.000 54.84071 607 GLU B O 1
ATOM 5284 N N . VAL B 1 243 ? 52.10092 38.07549 74.70322 1.000 51.03341 608 VAL B N 1
ATOM 5285 C CA . VAL B 1 243 ? 51.86932 36.87278 73.91260 1.000 46.65510 608 VAL B CA 1
ATOM 5286 C C . VAL B 1 243 ? 52.83752 35.77345 74.32633 1.000 47.09809 608 VAL B C 1
ATOM 5287 O O . VAL B 1 243 ? 52.43012 34.64121 74.60961 1.000 51.71270 608 VAL B O 1
ATOM 5291 N N . ASP B 1 244 ? 54.12558 36.10842 74.43761 1.000 48.33515 609 ASP B N 1
ATOM 5292 C CA . ASP B 1 244 ? 55.11638 35.09249 74.77893 1.000 48.93386 609 ASP B CA 1
ATOM 5293 C C . ASP B 1 244 ? 54.88173 34.54073 76.18009 1.000 55.17587 609 ASP B C 1
ATOM 5294 O O . ASP B 1 244 ? 54.97249 33.32589 76.39546 1.000 60.36535 609 ASP B O 1
ATOM 5299 N N . MET B 1 245 ? 54.55157 35.41586 77.13799 1.000 53.35779 610 MET B N 1
ATOM 5300 C CA . MET B 1 245 ? 54.26216 34.96638 78.49640 1.000 49.80809 610 MET B CA 1
ATOM 5301 C C . MET B 1 245 ? 53.03979 34.06045 78.53685 1.000 51.83867 610 MET B C 1
ATOM 5302 O O . MET B 1 245 ? 53.03666 33.04576 79.24383 1.000 53.11879 610 MET B O 1
ATOM 5307 N N . ALA B 1 246 ? 51.97879 34.42613 77.81310 1.000 47.43345 611 ALA B N 1
ATOM 5308 C CA . ALA B 1 246 ? 50.78161 33.59248 77.78608 1.000 46.36969 611 ALA B CA 1
ATOM 5309 C C . ALA B 1 246 ? 51.08551 32.21493 77.21094 1.000 46.06079 611 ALA B C 1
ATOM 5310 O O . ALA B 1 246 ? 50.67261 31.19286 77.77090 1.000 50.77473 611 ALA B O 1
ATOM 5312 N N . ASN B 1 247 ? 51.80956 32.16680 76.08658 1.000 49.10006 612 ASN B N 1
ATOM 5313 C CA . ASN B 1 247 ? 52.13430 30.87792 75.48420 1.000 50.67650 612 ASN B CA 1
ATOM 5314 C C . ASN B 1 247 ? 53.02767 30.05316 76.40344 1.000 46.94825 612 ASN B C 1
ATOM 5315 O O . ASN B 1 247 ? 52.89210 28.82632 76.46140 1.000 53.03740 612 ASN B O 1
ATOM 5320 N N . SER B 1 248 ? 53.90594 30.70422 77.16785 1.000 47.94383 613 SER B N 1
ATOM 5321 C CA . SER B 1 248 ? 54.73783 29.95991 78.10786 1.000 49.02567 613 SER B CA 1
ATOM 5322 C C . SER B 1 248 ? 53.90364 29.38499 79.24261 1.000 54.26198 613 SER B C 1
ATOM 5323 O O . SER B 1 248 ? 54.07590 28.21689 79.61091 1.000 57.92338 613 SER B O 1
ATOM 5326 N N . ARG B 1 249 ? 52.99632 30.18923 79.80741 1.000 51.14768 614 ARG B N 1
ATOM 5327 C CA . ARG B 1 249 ? 52.13810 29.70473 80.88461 1.000 52.96927 614 ARG B CA 1
ATOM 5328 C C . ARG B 1 249 ? 51.41807 28.42674 80.47888 1.000 48.71466 614 ARG B C 1
ATOM 5329 O O . ARG B 1 249 ? 51.46229 27.41917 81.19426 1.000 67.02636 614 ARG B O 1
ATOM 5337 N N . LYS B 1 250 ? 50.75843 28.44908 79.31997 1.000 46.96685 615 LYS B N 1
ATOM 5338 C CA . LYS B 1 250 ? 50.02751 27.27138 78.87053 1.000 48.34105 615 LYS B CA 1
ATOM 5339 C C . LYS B 1 250 ? 50.96075 26.08773 78.67302 1.000 52.12635 615 LYS B C 1
ATOM 5340 O O . LYS B 1 250 ? 50.65506 24.97170 79.10802 1.000 56.18279 615 LYS B O 1
ATOM 5346 N N . LEU B 1 251 ? 52.11110 26.31350 78.03246 1.000 48.42682 616 LEU B N 1
ATOM 5347 C CA . LEU B 1 251 ? 53.06420 25.22804 77.83523 1.000 48.40625 616 LEU B CA 1
ATOM 5348 C C . LEU B 1 251 ? 53.47454 24.60377 79.16507 1.000 56.96046 616 LEU B C 1
ATOM 5349 O O . LEU B 1 251 ? 53.66417 23.38510 79.25334 1.000 56.02024 616 LEU B O 1
ATOM 5354 N N . ASN B 1 252 ? 53.58138 25.41810 80.22097 1.000 54.88228 617 ASN B N 1
ATOM 5355 C CA . ASN B 1 252 ? 54.00192 24.92086 81.52455 1.000 51.23006 617 ASN B CA 1
ATOM 5356 C C . ASN B 1 252 ? 52.91192 24.13908 82.24351 1.000 54.87583 617 ASN B C 1
ATOM 5357 O O . ASN B 1 252 ? 53.22018 23.40319 83.18584 1.000 60.81682 617 ASN B O 1
ATOM 5362 N N . THR B 1 253 ? 51.65284 24.27960 81.82346 1.000 54.40513 618 THR B N 1
ATOM 5363 C CA . THR B 1 253 ? 50.55973 23.51384 82.40826 1.000 50.29935 618 THR B CA 1
ATOM 5364 C C . THR B 1 253 ? 50.40581 22.13731 81.77399 1.000 50.46606 618 THR B C 1
ATOM 5365 O O . THR B 1 253 ? 49.75510 21.26754 82.36106 1.000 59.14327 618 THR B O 1
ATOM 5369 N N . ILE B 1 254 ? 50.95739 21.93221 80.57807 1.000 60.05978 619 ILE B N 1
ATOM 5370 C CA . ILE B 1 254 ? 50.90961 20.62539 79.93334 1.000 61.57415 619 ILE B CA 1
ATOM 5371 C C . ILE B 1 254 ? 51.83636 19.66228 80.65876 1.000 65.26126 619 ILE B C 1
ATOM 5372 O O . ILE B 1 254 ? 53.01015 19.97229 80.90351 1.000 62.95089 619 ILE B O 1
ATOM 5377 N N . GLN B 1 255 ? 51.32419 18.47674 80.98070 1.000 78.42369 620 GLN B N 1
ATOM 5378 C CA . GLN B 1 255 ? 52.15659 17.46764 81.61901 1.000 83.23067 620 GLN B CA 1
ATOM 5379 C C . GLN B 1 255 ? 53.10514 16.85327 80.59828 1.000 79.11625 620 GLN B C 1
ATOM 5380 O O . GLN B 1 255 ? 52.69079 16.47317 79.49903 1.000 76.56269 620 GLN B O 1
ATOM 5386 N N . GLY B 1 256 ? 54.37183 16.75519 80.96319 1.000 70.12862 621 GLY B N 1
ATOM 5387 C CA . GLY B 1 256 ? 55.39282 16.17857 80.10823 1.000 62.90690 621 GLY B CA 1
ATOM 5388 C C . GLY B 1 256 ? 56.68839 16.96074 80.21348 1.000 67.79948 621 GLY B C 1
ATOM 5389 O O . GLY B 1 256 ? 56.72062 18.12247 80.61914 1.000 62.23440 621 GLY B O 1
ATOM 5390 N N . ASP B 1 257 ? 57.77808 16.31951 79.80176 1.000 65.90821 622 ASP B N 1
ATOM 5391 C CA . ASP B 1 257 ? 59.08256 16.96271 79.85435 1.000 62.98570 622 ASP B CA 1
ATOM 5392 C C . ASP B 1 257 ? 59.20023 18.00162 78.74746 1.000 72.73803 622 ASP B C 1
ATOM 5393 O O . ASP B 1 257 ? 58.79195 17.76909 77.60588 1.000 63.24311 622 ASP B O 1
ATOM 5398 N N . VAL B 1 258 ? 59.72533 19.16638 79.09821 1.000 68.18621 623 VAL B N 1
ATOM 5399 C CA . VAL B 1 258 ? 59.88997 20.23789 78.12515 1.000 62.44939 623 VAL B CA 1
ATOM 5400 C C . VAL B 1 258 ? 61.09241 19.93161 77.24243 1.000 57.25282 623 VAL B C 1
ATOM 5401 O O . VAL B 1 258 ? 62.02287 19.22398 77.64112 1.000 66.81640 623 VAL B O 1
ATOM 5405 N N . VAL B 1 259 ? 61.06910 20.45178 76.02006 1.000 60.18259 624 VAL B N 1
ATOM 5406 C CA . VAL B 1 259 ? 62.19048 20.34387 75.09741 1.000 58.12674 624 VAL B CA 1
ATOM 5407 C C . VAL B 1 259 ? 62.56206 21.75416 74.66955 1.000 65.03747 624 VAL B C 1
ATOM 5408 O O . VAL B 1 259 ? 61.71841 22.49540 74.14883 1.000 65.80798 624 VAL B O 1
ATOM 5412 N N . VAL B 1 260 ? 63.82623 22.11320 74.86585 1.000 70.56195 625 VAL B N 1
ATOM 5413 C CA . VAL B 1 260 ? 64.31843 23.46083 74.61384 1.000 67.86306 625 VAL B CA 1
ATOM 5414 C C . VAL B 1 260 ? 65.24226 23.40764 73.40781 1.000 65.06984 625 VAL B C 1
ATOM 5415 O O . VAL B 1 260 ? 66.29190 22.75138 73.44503 1.000 62.64391 625 VAL B O 1
ATOM 5419 N N . TYR B 1 261 ? 64.85305 24.10993 72.34701 1.000 63.07251 626 TYR B N 1
ATOM 5420 C CA . TYR B 1 261 ? 65.63996 24.23708 71.12654 1.000 59.44358 626 TYR B CA 1
ATOM 5421 C C . TYR B 1 261 ? 66.21761 25.64432 71.09655 1.000 66.50767 626 TYR B C 1
ATOM 5422 O O . TYR B 1 261 ? 65.47844 26.61950 70.92356 1.000 69.94594 626 TYR B O 1
ATOM 5431 N N . ASN B 1 262 ? 67.52859 25.75182 71.28657 1.000 75.75994 627 ASN B N 1
ATOM 5432 C CA . ASN B 1 262 ? 68.20071 27.03405 71.16524 1.000 79.03364 627 ASN B CA 1
ATOM 5433 C C . ASN B 1 262 ? 68.63891 27.26539 69.72799 1.000 77.84327 627 ASN B C 1
ATOM 5434 O O . ASN B 1 262 ? 68.90724 26.32374 68.97724 1.000 81.76084 627 ASN B O 1
ATOM 5439 N N . SER B 1 263 ? 68.72871 28.53609 69.36001 1.000 75.89823 628 SER B N 1
ATOM 5440 C CA . SER B 1 263 ? 69.11974 28.93684 68.02049 1.000 82.14271 628 SER B CA 1
ATOM 5441 C C . SER B 1 263 ? 70.57929 29.36486 68.01388 1.000 93.55661 628 SER B C 1
ATOM 5442 O O . SER B 1 263 ? 71.03430 30.06608 68.92357 1.000 93.62274 628 SER B O 1
ATOM 5445 N N . VAL B 1 264 ? 71.31332 28.92671 66.99180 1.000 88.76020 629 VAL B N 1
ATOM 5446 C CA . VAL B 1 264 ? 72.64525 29.45024 66.71592 1.000 84.10800 629 VAL B CA 1
ATOM 5447 C C . VAL B 1 264 ? 72.49452 30.70790 65.87427 1.000 86.34120 629 VAL B C 1
ATOM 5448 O O . VAL B 1 264 ? 71.61165 30.78982 65.01249 1.000 90.78638 629 VAL B O 1
ATOM 5452 N N . ASP B 1 265 ? 73.34630 31.70214 66.12837 1.000 102.87886 630 ASP B N 1
ATOM 5453 C CA . ASP B 1 265 ? 73.27286 32.99647 65.44682 1.000 112.73551 630 ASP B CA 1
ATOM 5454 C C . ASP B 1 265 ? 74.67214 33.40306 64.97859 1.000 125.78094 630 ASP B C 1
ATOM 5455 O O . ASP B 1 265 ? 75.44830 33.99132 65.73724 1.000 131.45739 630 ASP B O 1
ATOM 5460 N N . THR B 1 266 ? 74.99327 33.08719 63.72609 1.000 126.18959 631 THR B N 1
ATOM 5461 C CA . THR B 1 266 ? 76.20064 33.60385 63.09778 1.000 125.97151 631 THR B CA 1
ATOM 5462 C C . THR B 1 266 ? 75.95999 35.03797 62.63430 1.000 134.72803 631 THR B C 1
ATOM 5463 O O . THR B 1 266 ? 74.85881 35.38324 62.19544 1.000 134.40683 631 THR B O 1
ATOM 5467 N N . GLY B 1 267 ? 76.98237 35.88322 62.75367 1.000 136.98387 632 GLY B N 1
ATOM 5468 C CA . GLY B 1 267 ? 78.29012 35.49182 63.24563 1.000 139.95936 632 GLY B CA 1
ATOM 5469 C C . GLY B 1 267 ? 79.41583 36.17518 62.49389 1.000 147.84709 632 GLY B C 1
ATOM 5470 O O . GLY B 1 267 ? 80.57395 36.11042 62.90711 1.000 153.15964 632 GLY B O 1
ATOM 5471 N N . ILE B 1 268 ? 79.07553 36.82816 61.37807 1.000 154.21284 633 ILE B N 1
ATOM 5472 C CA . ILE 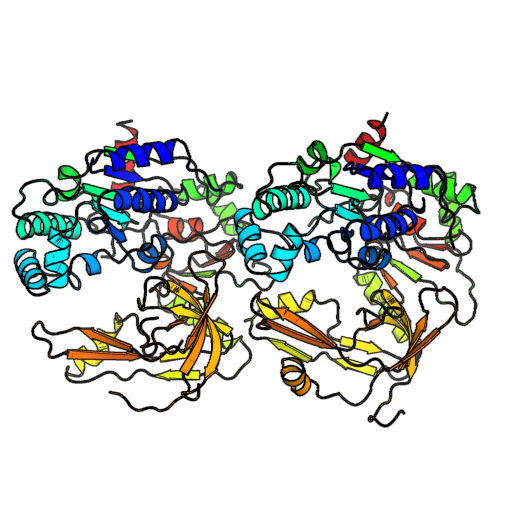B 1 268 ? 80.02085 37.68981 60.66895 1.000 160.53513 633 ILE B CA 1
ATOM 5473 C C . ILE B 1 268 ? 79.75392 39.16896 60.92341 1.000 155.82179 633 ILE B C 1
ATOM 5474 O O . ILE B 1 268 ? 80.60498 40.00944 60.58638 1.000 156.00074 633 ILE B O 1
ATOM 5479 N N . LEU B 1 269 ? 78.60054 39.51426 61.50139 1.000 148.29974 634 LEU B N 1
ATOM 5480 C CA . LEU B 1 269 ? 78.23020 40.87591 61.87015 1.000 144.85936 634 LEU B CA 1
ATOM 5481 C C . LEU B 1 269 ? 78.67597 41.15328 63.30096 1.000 150.14339 634 LEU B C 1
ATOM 5482 O O . LEU B 1 269 ? 78.45552 40.31244 64.18097 1.000 143.42221 634 LEU B O 1
ATOM 5487 N N . PRO B 1 270 ? 79.31713 42.29247 63.56698 1.000 163.93851 635 PRO B N 1
ATOM 5488 C CA . PRO B 1 270 ? 79.86413 42.54847 64.90767 1.000 163.97241 635 PRO B CA 1
ATOM 5489 C C . PRO B 1 270 ? 78.79492 42.51695 65.99313 1.000 164.47048 635 PRO B C 1
ATOM 5490 O O . PRO B 1 270 ? 77.58830 42.49923 65.73872 1.000 156.24321 635 PRO B O 1
ATOM 5494 N N . GLU B 1 271 ? 79.27584 42.51330 67.23753 1.000 180.60684 636 GLU B N 1
ATOM 5495 C CA . GLU B 1 271 ? 78.39156 42.36776 68.39269 1.000 174.93641 636 GLU B CA 1
ATOM 5496 C C . GLU B 1 271 ? 77.31389 43.44482 68.51278 1.000 167.12686 636 GLU B C 1
ATOM 5497 O O . GLU B 1 271 ? 76.16976 43.08781 68.84555 1.000 154.77244 636 GLU B O 1
ATOM 5503 N N . PRO B 1 272 ? 77.58685 44.74052 68.29836 1.000 156.30757 637 PRO B N 1
ATOM 5504 C CA . PRO B 1 272 ? 76.52512 45.74470 68.50285 1.000 144.67061 637 PRO B CA 1
ATOM 5505 C C . PRO B 1 272 ? 75.31030 45.55866 67.61059 1.000 143.59433 637 PRO B C 1
ATOM 5506 O O . PRO B 1 272 ? 74.20048 45.93686 68.00949 1.000 131.83599 637 PRO B O 1
ATOM 5510 N N . GLN B 1 273 ? 75.47788 44.98904 66.41731 1.000 150.04770 638 GLN B N 1
ATOM 5511 C CA . GLN B 1 273 ? 74.37288 44.84119 65.47703 1.000 143.84589 638 GLN B CA 1
ATOM 5512 C C . GLN B 1 273 ? 73.81973 43.42103 65.43841 1.000 135.63564 638 GLN B C 1
ATOM 5513 O O . GLN B 1 273 ? 72.59952 43.23574 65.47243 1.000 128.82978 638 GLN B O 1
ATOM 5519 N N . LYS B 1 274 ? 74.69527 42.41200 65.38776 1.000 140.02601 639 LYS B N 1
ATOM 5520 C CA . LYS B 1 274 ? 74.23704 41.02951 65.26513 1.000 129.31169 639 LYS B CA 1
ATOM 5521 C C . LYS B 1 274 ? 73.41045 40.61117 66.47510 1.000 125.02848 639 LYS B C 1
ATOM 5522 O O . LYS B 1 274 ? 72.32922 40.02731 66.33247 1.000 122.87379 639 LYS B O 1
ATOM 5528 N N . THR B 1 275 ? 73.90339 40.90719 67.67942 1.000 134.09292 640 THR B N 1
ATOM 5529 C CA . THR B 1 275 ? 73.20197 40.55629 68.90989 1.000 125.15541 640 THR B CA 1
ATOM 5530 C C . THR B 1 275 ? 71.89685 41.32519 69.10127 1.000 122.92456 640 THR B C 1
ATOM 5531 O O . THR B 1 275 ? 71.20352 41.08231 70.09501 1.000 119.26246 640 THR B O 1
ATOM 5535 N N . GLN B 1 276 ? 71.53655 42.22615 68.19291 1.000 124.52766 641 GLN B N 1
ATOM 5536 C CA . GLN B 1 276 ? 70.30562 42.99256 68.35521 1.000 117.51873 641 GLN B CA 1
ATOM 5537 C C . GLN B 1 276 ? 69.36760 42.89163 67.16310 1.000 114.06616 641 GLN B C 1
ATOM 5538 O O . GLN B 1 276 ? 68.14951 42.88328 67.35628 1.000 108.36928 641 GLN B O 1
ATOM 5544 N N . VAL B 1 277 ? 69.90095 42.81522 65.93862 1.000 110.48776 642 VAL B N 1
ATOM 5545 C CA . VAL B 1 277 ? 69.06384 42.84327 64.74097 1.000 108.24620 642 VAL B CA 1
ATOM 5546 C C . VAL B 1 277 ? 68.12805 41.64521 64.68261 1.000 112.19094 642 VAL B C 1
ATOM 5547 O O . VAL B 1 277 ? 67.08361 41.70116 64.02190 1.000 106.39093 642 VAL B O 1
ATOM 5551 N N . LEU B 1 278 ? 68.46058 40.56659 65.39391 1.000 114.25272 643 LEU B N 1
ATOM 5552 C CA . LEU B 1 278 ? 67.58777 39.40454 65.47957 1.000 99.00332 643 LEU B CA 1
ATOM 5553 C C . LEU B 1 278 ? 66.25818 39.71634 66.15483 1.000 98.53175 643 LEU B C 1
ATOM 5554 O O . LEU B 1 278 ? 65.36228 38.86426 66.13750 1.000 97.99244 643 LEU B O 1
ATOM 5559 N N . THR B 1 279 ? 66.11496 40.90931 66.74600 1.000 100.31331 644 THR B N 1
ATOM 5560 C CA . THR B 1 279 ? 64.88557 41.28226 67.44226 1.000 102.82754 644 THR B CA 1
ATOM 5561 C C . THR B 1 279 ? 63.64444 41.11598 66.56845 1.000 101.51010 644 THR B C 1
ATOM 5562 O O . THR B 1 279 ? 62.56599 40.79221 67.07935 1.000 87.28209 644 THR B O 1
ATOM 5566 N N . ASN B 1 280 ? 63.76775 41.32956 65.25728 1.000 133.42141 645 ASN B N 1
ATOM 5567 C CA . ASN B 1 280 ? 62.61601 41.27799 64.36634 1.000 133.25582 645 ASN B CA 1
ATOM 5568 C C . ASN B 1 280 ? 62.47312 39.95324 63.62796 1.000 132.84764 645 ASN B C 1
ATOM 5569 O O . ASN B 1 280 ? 61.45698 39.74992 62.95370 1.000 118.47210 645 ASN B O 1
ATOM 5574 N N . PHE B 1 281 ? 63.45040 39.05431 63.73534 1.000 114.34895 646 PHE B N 1
ATOM 5575 C CA . PHE B 1 281 ? 63.31981 37.73735 63.12510 1.000 104.32188 646 PHE B CA 1
ATOM 5576 C C . PHE B 1 281 ? 62.16680 36.97004 63.75690 1.000 104.22022 646 PHE B C 1
ATOM 5577 O O . PHE B 1 281 ? 62.09412 36.82961 64.98195 1.000 96.00601 646 PHE B O 1
ATOM 5585 N N . LEU B 1 282 ? 61.26073 36.47418 62.91011 1.000 99.66286 647 LEU B N 1
ATOM 5586 C CA . LEU B 1 282 ? 60.13539 35.69000 63.40691 1.000 92.00103 647 LEU B CA 1
ATOM 5587 C C . LEU B 1 282 ? 60.60180 34.38424 64.03832 1.000 87.50517 647 LEU B C 1
ATOM 5588 O O . LEU B 1 282 ? 59.98917 33.90978 65.00183 1.000 83.76477 647 LEU B O 1
ATOM 5593 N N . ALA B 1 283 ? 61.65880 33.78108 63.50041 1.000 89.18218 648 ALA B N 1
ATOM 5594 C CA . ALA B 1 283 ? 62.23768 32.59715 64.11919 1.000 81.57497 648 ALA B CA 1
ATOM 5595 C C . ALA B 1 283 ? 62.63937 32.91790 65.55462 1.000 79.07886 648 ALA B C 1
ATOM 5596 O O . ALA B 1 283 ? 63.33386 33.91634 65.78987 1.000 83.50717 648 ALA B O 1
ATOM 5598 N N . PRO B 1 284 ? 62.22731 32.11560 66.53238 1.000 79.83889 649 PRO B N 1
ATOM 5599 C CA . PRO B 1 284 ? 62.50655 32.45874 67.92901 1.000 78.70881 649 PRO B CA 1
ATOM 5600 C C . PRO B 1 284 ? 63.90227 32.03190 68.34643 1.000 75.81151 649 PRO B C 1
ATOM 5601 O O . PRO B 1 284 ? 64.42111 31.00102 67.90913 1.000 75.30980 649 PRO B O 1
ATOM 5605 N N . GLN B 1 285 ? 64.50949 32.84996 69.20614 1.000 72.75928 650 GLN B N 1
ATOM 5606 C CA . GLN B 1 285 ? 65.80494 32.49998 69.77545 1.000 73.08874 650 GLN B CA 1
ATOM 5607 C C . GLN B 1 285 ? 65.71204 31.20556 70.57809 1.000 80.65430 650 GLN B C 1
ATOM 5608 O O . GLN B 1 285 ? 66.55808 30.31254 70.44380 1.000 76.07174 650 GLN B O 1
ATOM 5614 N N . VAL B 1 286 ? 64.69101 31.09177 71.42528 1.000 73.62150 651 VAL B N 1
ATOM 5615 C CA . VAL B 1 286 ? 64.47028 29.91988 72.26734 1.000 71.01279 651 VAL B CA 1
ATOM 5616 C C . VAL B 1 286 ? 63.09798 29.34726 71.92816 1.000 63.50728 651 VAL B C 1
ATOM 5617 O O . VAL B 1 286 ? 62.08460 30.05252 72.01465 1.000 65.25593 651 VAL B O 1
ATOM 5621 N N . LEU B 1 287 ? 63.06980 28.08420 71.50922 1.000 60.32074 652 LEU B N 1
ATOM 5622 C CA . LEU B 1 287 ? 61.83751 27.38749 71.15674 1.000 54.23102 652 LEU B CA 1
ATOM 5623 C C . LEU B 1 287 ? 61.60811 26.28319 72.18059 1.000 58.61751 652 LEU B C 1
ATOM 5624 O O . LEU B 1 287 ? 62.33028 25.28011 72.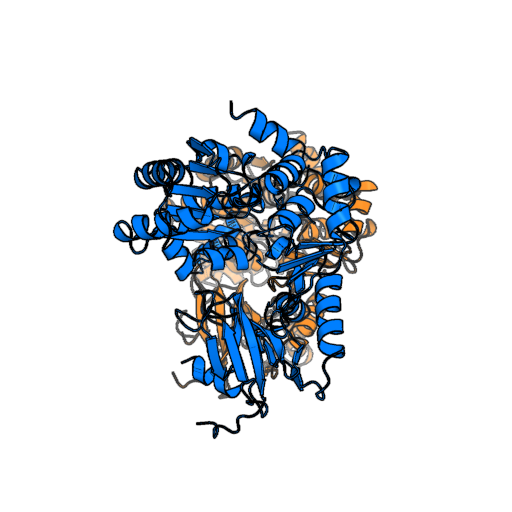19232 1.000 60.18782 652 LEU B O 1
ATOM 5629 N N . ASN B 1 288 ? 60.60687 26.46685 73.03628 1.000 53.17026 653 ASN B N 1
ATOM 5630 C CA . ASN B 1 288 ? 60.23722 25.47339 74.03746 1.000 58.78284 653 ASN B CA 1
ATOM 5631 C C . ASN B 1 288 ? 59.01357 24.71662 73.53236 1.000 52.08591 653 ASN B C 1
ATOM 5632 O O . ASN B 1 288 ? 58.00397 25.33294 73.17706 1.000 50.90357 653 ASN B O 1
ATOM 5637 N N . LEU B 1 289 ? 59.11453 23.39021 73.47466 1.000 52.66272 654 LEU B N 1
ATOM 5638 C CA . LEU B 1 289 ? 58.03667 22.54798 72.98253 1.000 52.01222 654 LEU B CA 1
ATOM 5639 C C . LEU B 1 289 ? 57.73976 21.43467 73.97779 1.000 56.77831 654 LEU B C 1
ATOM 5640 O O . LEU B 1 289 ? 58.56863 21.07605 74.81936 1.000 55.36590 654 LEU B O 1
ATOM 5645 N N . LYS B 1 290 ? 56.53221 20.89175 73.86058 1.000 51.80490 655 LYS B N 1
ATOM 5646 C CA . LYS B 1 290 ? 56.12404 19.69893 74.58233 1.000 52.40468 655 LYS B CA 1
ATOM 5647 C C . LYS B 1 290 ? 55.16696 18.93414 73.68946 1.000 53.05128 655 LYS B C 1
ATOM 5648 O O . LYS B 1 290 ? 54.58359 19.48981 72.75626 1.000 51.27460 655 LYS B O 1
ATOM 5654 N N . VAL B 1 291 ? 54.99343 17.65216 73.99370 1.000 60.91846 656 VAL B N 1
ATOM 5655 C CA . VAL B 1 291 ? 53.97667 16.88509 73.29306 1.000 53.14620 656 VAL B CA 1
ATOM 5656 C C . VAL B 1 291 ? 52.62192 17.50103 73.60803 1.000 52.30226 656 VAL B C 1
ATOM 5657 O O . VAL B 1 291 ? 52.18972 17.53139 74.76625 1.000 59.85860 656 VAL B O 1
ATOM 5661 N N . GLY B 1 292 ? 51.95527 18.01773 72.58076 1.000 53.27214 657 GLY B N 1
ATOM 5662 C CA . GLY B 1 292 ? 50.68602 18.69478 72.74163 1.000 49.77627 657 GLY B CA 1
ATOM 5663 C C . GLY B 1 292 ? 50.75797 20.20099 72.63734 1.000 48.57482 657 GLY B C 1
ATOM 5664 O O . GLY B 1 292 ? 49.72423 20.86498 72.77765 1.000 47.62170 657 GLY B O 1
ATOM 5665 N N . ALA B 1 293 ? 51.94207 20.75846 72.39959 1.000 48.75106 658 ALA B N 1
ATOM 5666 C CA . ALA B 1 293 ? 52.07817 22.19498 72.21732 1.000 47.87083 658 ALA B CA 1
ATOM 5667 C C . ALA B 1 293 ? 51.39228 22.62623 70.92831 1.000 53.67879 658 ALA B C 1
ATOM 5668 O O . ALA B 1 293 ? 51.56503 21.99515 69.88251 1.000 48.77365 658 ALA B O 1
ATOM 5670 N N . GLN B 1 294 ? 50.59762 23.69219 71.01136 1.000 58.54707 659 GLN B N 1
ATOM 5671 C CA . GLN B 1 294 ? 49.95343 24.28492 69.84216 1.000 51.70159 659 GLN B CA 1
ATOM 5672 C C . GLN B 1 294 ? 50.97138 25.17802 69.14641 1.000 52.19061 659 GLN B C 1
ATOM 5673 O O . GLN B 1 294 ? 51.44867 26.15996 69.72886 1.000 48.84390 659 GLN B O 1
ATOM 5679 N N . VAL B 1 295 ? 51.34487 24.81464 67.92213 1.000 49.44967 660 VAL B N 1
ATOM 5680 C CA . VAL B 1 295 ? 52.38714 25.53051 67.20410 1.000 47.38883 660 VAL B CA 1
ATOM 5681 C C . VAL B 1 295 ? 51.83938 26.06987 65.89345 1.000 52.16022 660 VAL B C 1
ATOM 5682 O O . VAL B 1 295 ? 50.84514 25.58627 65.34262 1.000 52.75234 660 VAL B O 1
ATOM 5686 N N . MET B 1 296 ? 52.51381 27.09934 65.39943 1.000 50.79037 661 MET B N 1
ATOM 5687 C CA . MET B 1 296 ? 52.25773 27.65724 64.08383 1.000 47.17100 661 MET B CA 1
ATOM 5688 C C . MET B 1 296 ? 53.52284 27.51681 63.25525 1.000 48.47263 661 MET B C 1
ATOM 5689 O O . MET B 1 296 ? 54.61409 27.85528 63.72149 1.000 54.76487 661 MET B O 1
ATOM 5694 N N . CYS B 1 297 ? 53.37913 26.99896 62.04126 1.000 52.15489 662 CYS B N 1
ATOM 5695 C CA . CYS B 1 297 ? 54.49362 26.98036 61.10622 1.000 54.34505 662 CYS B CA 1
ATOM 5696 C C . CYS B 1 297 ? 54.78208 28.40067 60.63186 1.000 55.08732 662 CYS B C 1
ATOM 5697 O O . CYS B 1 297 ? 53.86377 29.20392 60.44932 1.000 56.42992 662 CYS B O 1
ATOM 5700 N N . ILE B 1 298 ? 56.06791 28.73107 60.48509 1.000 58.96802 663 ILE B N 1
ATOM 5701 C CA . ILE B 1 298 ? 56.46491 30.07852 60.07687 1.000 63.28694 663 ILE B CA 1
ATOM 5702 C C . ILE B 1 298 ? 57.32638 30.06727 58.81741 1.000 69.87360 663 ILE B C 1
ATOM 5703 O O . ILE B 1 298 ? 58.14157 30.97379 58.60475 1.000 71.28928 663 ILE B O 1
ATOM 5708 N N . LYS B 1 299 ? 57.15894 29.05592 57.96947 1.000 69.12346 664 LYS B N 1
ATOM 5709 C CA . LYS B 1 299 ? 57.91545 29.00778 56.72442 1.000 73.25547 664 LYS B CA 1
ATOM 5710 C C . LYS B 1 299 ? 57.08558 28.31424 55.65619 1.000 74.44929 664 LYS B C 1
ATOM 5711 O O . LYS B 1 299 ? 56.48615 27.26679 55.91507 1.000 76.21539 664 LYS B O 1
ATOM 5717 N N . ASN B 1 300 ? 57.03597 28.91822 54.46973 1.000 83.35197 665 ASN B N 1
ATOM 5718 C CA . ASN B 1 300 ? 56.31554 28.35387 53.33227 1.000 78.34109 665 ASN B CA 1
ATOM 5719 C C . ASN B 1 300 ? 57.14571 27.23095 52.72459 1.000 79.00547 665 ASN B C 1
ATOM 5720 O O . ASN B 1 300 ? 58.20480 27.48171 52.14009 1.000 84.11098 665 ASN B O 1
ATOM 5725 N N . PHE B 1 301 ? 56.67811 25.99100 52.87265 1.000 79.60841 666 PHE B N 1
ATOM 5726 C CA . PHE B 1 301 ? 57.34098 24.84571 52.25359 1.000 86.67391 666 PHE B CA 1
ATOM 5727 C C . PHE B 1 301 ? 56.73972 24.50520 50.88886 1.000 88.22296 666 PHE B C 1
ATOM 5728 O O . PHE B 1 301 ? 57.44906 24.47216 49.87722 1.000 98.99454 666 PHE B O 1
ATOM 5736 N N . ASP B 1 302 ? 55.43605 24.24332 50.85172 1.000 77.24348 667 ASP B N 1
ATOM 5737 C CA . ASP B 1 302 ? 54.72597 23.93331 49.61854 1.000 84.35254 667 ASP B CA 1
ATOM 5738 C C . ASP B 1 302 ? 53.40398 24.69462 49.64026 1.000 89.09719 667 ASP B C 1
ATOM 5739 O O . ASP B 1 302 ? 53.17391 25.55350 50.49746 1.000 85.90154 667 ASP B O 1
ATOM 5744 N N . ASP B 1 303 ? 52.52790 24.38859 48.68569 1.000 88.13268 668 ASP B N 1
ATOM 5745 C CA . ASP B 1 303 ? 51.23866 25.07662 48.63798 1.000 90.21942 668 ASP B CA 1
ATOM 5746 C C . ASP B 1 303 ? 50.25973 24.59655 49.72502 1.000 87.48643 668 ASP B C 1
ATOM 5747 O O . ASP B 1 303 ? 49.09175 25.00805 49.69155 1.000 91.38167 668 ASP B O 1
ATOM 5752 N N . GLN B 1 304 ? 50.69152 23.75090 50.66227 1.000 83.46211 669 GLN B N 1
ATOM 5753 C CA . GLN B 1 304 ? 49.84799 23.28272 51.75408 1.000 81.11514 669 GLN B CA 1
ATOM 5754 C C . GLN B 1 304 ? 50.41681 23.57463 53.13801 1.000 78.90203 669 GLN B C 1
ATOM 5755 O O . GLN B 1 304 ? 49.64252 23.81860 54.06716 1.000 72.48976 669 GLN B O 1
ATOM 5761 N N . LEU B 1 305 ? 51.73969 23.56312 53.30070 1.000 79.59642 670 LEU B N 1
ATOM 5762 C CA . LEU B 1 305 ? 52.39190 23.94439 54.54955 1.000 69.65983 670 LEU B CA 1
ATOM 5763 C C . LEU B 1 305 ? 52.95412 25.34791 54.36875 1.000 75.04781 670 LEU B C 1
ATOM 5764 O O . LEU B 1 305 ? 53.97486 25.53342 53.69658 1.000 79.93900 670 LEU B O 1
ATOM 5769 N N . VAL B 1 306 ? 52.29113 26.33340 54.96940 1.000 62.56204 671 VAL B N 1
ATOM 5770 C CA . VAL B 1 306 ? 52.58718 27.73831 54.72296 1.000 77.72276 671 VAL B CA 1
ATOM 5771 C C . VAL B 1 306 ? 52.73246 28.43345 56.06653 1.000 66.83758 671 VAL B C 1
ATOM 5772 O O . VAL B 1 306 ? 52.18543 27.97577 57.07477 1.000 78.36141 671 VAL B O 1
ATOM 5776 N N . ASN B 1 307 ? 53.51291 29.51754 56.09131 1.000 62.44256 672 ASN B N 1
ATOM 5777 C CA . ASN B 1 307 ? 53.54686 30.37657 57.26882 1.000 64.06410 672 ASN B CA 1
ATOM 5778 C C . ASN B 1 307 ? 52.12462 30.70730 57.69739 1.000 66.90916 672 ASN B C 1
ATOM 5779 O O . ASN B 1 307 ? 51.35230 31.29329 56.93003 1.000 64.53003 672 ASN B O 1
ATOM 5784 N N . GLY B 1 308 ? 51.77387 30.29807 58.91473 1.000 60.58040 673 GLY B N 1
ATOM 5785 C CA . GLY B 1 308 ? 50.43989 30.47685 59.44513 1.000 53.94460 673 GLY B CA 1
ATOM 5786 C C . GLY B 1 308 ? 49.69297 29.18610 59.68603 1.000 57.21707 673 GLY B C 1
ATOM 5787 O O . GLY B 1 308 ? 48.63656 29.21623 60.33525 1.000 57.85267 673 GLY B O 1
ATOM 5788 N N . THR B 1 309 ? 50.18712 28.06108 59.16314 1.000 51.04483 674 THR B N 1
ATOM 5789 C CA . THR B 1 309 ? 49.52763 26.77788 59.37410 1.000 52.08647 674 THR B CA 1
ATOM 5790 C C . THR B 1 309 ? 49.65490 26.34413 60.83090 1.000 56.73953 674 THR B C 1
ATOM 5791 O O . THR B 1 309 ? 50.75480 26.31302 61.39329 1.000 48.23320 674 THR B O 1
ATOM 5795 N N . LEU B 1 310 ? 48.52379 25.99619 61.43228 1.000 55.91577 675 LEU B N 1
ATOM 5796 C CA . LEU B 1 310 ? 48.47081 25.58493 62.82494 1.000 44.27317 675 LEU B CA 1
ATOM 5797 C C . LEU B 1 310 ? 48.67424 24.08210 62.95964 1.000 52.17954 675 LEU B C 1
ATOM 5798 O O . LEU B 1 310 ? 48.09854 23.29409 62.20479 1.000 45.68837 675 LEU B O 1
ATOM 5803 N N . GLY B 1 311 ? 49.45371 23.68587 63.96662 1.000 52.43608 676 GLY B N 1
ATOM 5804 C CA . GLY B 1 311 ? 49.69689 22.27956 64.21094 1.000 46.47045 676 GLY B CA 1
ATOM 5805 C C . GLY B 1 311 ? 49.90638 22.01190 65.68521 1.000 53.88564 676 GLY B C 1
ATOM 5806 O O . GLY B 1 311 ? 49.94765 22.92736 66.51116 1.000 58.30769 676 GLY B O 1
ATOM 5807 N N . LYS B 1 312 ? 50.02767 20.72830 66.00946 1.000 56.37389 677 LYS B N 1
ATOM 5808 C CA . LYS B 1 312 ? 50.30355 20.29066 67.36792 1.000 54.92644 677 LYS B CA 1
ATOM 5809 C C . LYS B 1 312 ? 51.51048 19.37179 67.36536 1.000 52.67408 677 LYS B C 1
ATOM 5810 O O . LYS B 1 312 ? 51.63462 18.50099 66.50296 1.000 56.17866 677 LYS B O 1
ATOM 5816 N N . VAL B 1 313 ? 52.37635 19.54911 68.35720 1.000 57.86543 678 VAL B N 1
ATOM 5817 C CA . VAL B 1 313 ? 53.52144 18.66862 68.55539 1.000 61.65278 678 VAL B CA 1
ATOM 5818 C C . VAL B 1 313 ? 52.98943 17.36466 69.13977 1.000 63.52501 678 VAL B C 1
ATOM 5819 O O . VAL B 1 313 ? 52.51819 17.33342 70.27806 1.000 58.43666 678 VAL B O 1
ATOM 5823 N N . ILE B 1 314 ? 53.04727 16.28479 68.35982 1.000 59.92321 679 ILE B N 1
ATOM 5824 C CA . ILE B 1 314 ? 52.49408 15.01257 68.81168 1.000 65.53604 679 ILE B CA 1
ATOM 5825 C C . ILE B 1 314 ? 53.55755 14.02530 69.27978 1.000 68.80406 679 ILE B C 1
ATOM 5826 O O . ILE B 1 314 ? 53.19953 13.01116 69.90114 1.000 73.92240 679 ILE B O 1
ATOM 5831 N N . ASP B 1 315 ? 54.83953 14.27913 69.00513 1.000 65.32333 680 ASP B N 1
ATOM 5832 C CA . ASP B 1 315 ? 55.93243 13.41135 69.44103 1.000 65.13367 680 ASP B CA 1
ATOM 5833 C C . ASP B 1 315 ? 57.25671 14.06950 69.06713 1.000 67.95497 680 ASP B C 1
ATOM 5834 O O . ASP B 1 315 ? 57.29213 15.08202 68.36299 1.000 68.78510 680 ASP B O 1
ATOM 5839 N N . PHE B 1 316 ? 58.34866 13.48581 69.56403 1.000 71.12616 681 PHE B N 1
ATOM 5840 C CA . PHE B 1 316 ? 59.70525 13.85117 69.16919 1.000 71.95968 681 PHE B CA 1
ATOM 5841 C C . PHE B 1 316 ? 60.41819 12.61203 68.64136 1.000 75.91636 681 PHE B C 1
ATOM 5842 O O . PHE B 1 316 ? 60.47527 11.58514 69.32641 1.000 77.79874 681 PHE B O 1
ATOM 5850 N N . VAL B 1 317 ? 60.97587 12.71593 67.43586 1.000 78.27177 682 VAL B N 1
ATOM 5851 C CA . VAL B 1 317 ? 61.52683 11.58154 66.70877 1.000 84.92798 682 VAL B CA 1
ATOM 5852 C C . VAL B 1 317 ? 62.95945 11.90115 66.29439 1.000 85.30537 682 VAL B C 1
ATOM 5853 O O . VAL B 1 317 ? 63.47709 12.98489 66.55326 1.000 84.40221 682 VAL B O 1
ATOM 5857 N N . ASP B 1 318 ? 63.59286 10.93661 65.62945 1.000 107.70457 683 ASP B N 1
ATOM 5858 C CA . ASP B 1 318 ? 64.94572 11.09691 65.12004 1.000 109.11705 683 ASP B CA 1
ATOM 5859 C C . ASP B 1 318 ? 65.00122 10.52421 63.70722 1.000 119.65521 683 ASP B C 1
ATOM 5860 O O . ASP B 1 318 ? 64.01020 10.00324 63.18564 1.000 125.01672 683 ASP B O 1
ATOM 5865 N N . ARG B 1 319 ? 66.17565 10.62153 63.08296 1.000 117.57025 684 ARG B N 1
ATOM 5866 C CA . ARG B 1 319 ? 66.36050 10.23629 61.68363 1.000 114.30224 684 ARG B CA 1
ATOM 5867 C C . ARG B 1 319 ? 66.49748 8.71807 61.53381 1.000 114.37452 684 ARG B C 1
ATOM 5868 O O . ARG B 1 319 ? 67.51538 8.19059 61.08457 1.000 105.82902 684 ARG B O 1
ATOM 5876 N N . ASP B 1 320 ? 65.44123 8.01177 61.93786 1.000 115.50608 685 ASP B N 1
ATOM 5877 C CA . ASP B 1 320 ? 65.38229 6.56168 61.80608 1.000 118.32564 685 ASP B CA 1
ATOM 5878 C C . ASP B 1 320 ? 64.46956 6.07771 60.68708 1.000 130.86584 685 ASP B C 1
ATOM 5879 O O . ASP B 1 320 ? 64.76439 5.04952 60.07208 1.000 129.82162 685 ASP B O 1
ATOM 5884 N N . THR B 1 321 ? 63.37900 6.78667 60.40331 1.000 130.03056 686 THR B N 1
ATOM 5885 C CA . THR B 1 321 ? 62.44154 6.36898 59.36225 1.000 124.33104 686 THR B CA 1
ATOM 5886 C C . THR B 1 321 ? 62.64667 7.16764 58.08135 1.000 118.75128 686 THR B C 1
ATOM 5887 O O . THR B 1 321 ? 62.28243 8.34058 58.00894 1.000 121.45506 686 THR B O 1
ATOM 5891 N N . GLU B 1 338 ? 55.94628 18.02951 51.83917 1.000 153.96021 703 GLU B N 1
ATOM 5892 C CA . GLU B 1 338 ? 56.68180 19.28193 51.66540 1.000 146.88931 703 GLU B CA 1
ATOM 5893 C C . GLU B 1 338 ? 57.60457 19.27753 50.44101 1.000 166.65534 703 GLU B C 1
ATOM 5894 O O . GLU B 1 338 ? 57.31085 18.66535 49.42764 1.000 168.27952 703 GLU B O 1
ATOM 5900 N N . VAL B 1 339 ? 58.71599 20.00499 50.53573 1.000 135.42177 704 VAL B N 1
ATOM 5901 C CA . VAL B 1 339 ? 59.71641 20.05902 49.47441 1.000 125.42834 704 VAL B CA 1
ATOM 5902 C C . VAL B 1 339 ? 60.85115 19.08368 49.74270 1.000 126.91511 704 VAL B C 1
ATOM 5903 O O . VAL B 1 339 ? 61.92913 19.20211 49.15520 1.000 127.83672 704 VAL B O 1
ATOM 5907 N N . SER B 1 340 ? 60.63665 18.14632 50.66533 1.000 127.72758 705 SER B N 1
ATOM 5908 C CA . SER B 1 340 ? 61.52819 17.07419 51.10759 1.000 119.03131 705 SER B CA 1
ATOM 5909 C C . SER B 1 340 ? 62.65465 17.59399 51.99078 1.000 116.22964 705 SER B C 1
ATOM 5910 O O . SER B 1 340 ? 63.45377 16.80003 52.49129 1.000 127.03065 705 SER B O 1
ATOM 5913 N N . GLY B 1 341 ? 62.75084 18.91017 52.18803 1.000 112.98645 706 GLY B N 1
ATOM 5914 C CA . GLY B 1 341 ? 63.55419 19.46677 53.25104 1.000 111.39459 706 GLY B CA 1
ATOM 5915 C C . GLY B 1 341 ? 62.73112 19.56436 54.51409 1.000 108.67281 706 GLY B C 1
ATOM 5916 O O . GLY B 1 341 ? 62.95528 20.45017 55.34217 1.000 114.99388 706 GLY B O 1
ATOM 5917 N N . LEU B 1 342 ? 61.74978 18.67173 54.64114 1.000 108.16652 707 LEU B N 1
ATOM 5918 C CA . LEU B 1 342 ? 60.96732 18.47626 55.85782 1.000 100.22095 707 LEU B CA 1
ATOM 5919 C C . LEU B 1 342 ? 60.53167 17.01363 55.82515 1.000 98.93303 707 LEU B C 1
ATOM 5920 O O . LEU B 1 342 ? 59.60979 16.67126 55.08208 1.000 106.22518 707 LEU B O 1
ATOM 5925 N N . ASN B 1 343 ? 61.21427 16.15820 56.59272 1.000 95.26754 708 ASN B N 1
ATOM 5926 C CA . ASN B 1 343 ? 60.94330 14.72070 56.55618 1.000 94.49328 708 ASN B CA 1
ATOM 5927 C C . ASN B 1 343 ? 59.44825 14.44255 56.67358 1.000 100.77616 708 ASN B C 1
ATOM 5928 O O . ASN B 1 343 ? 58.81700 14.78894 57.67443 1.000 89.82772 708 ASN B O 1
ATOM 5933 N N . ASP B 1 344 ? 58.88862 13.81480 55.64445 1.000 103.81058 709 ASP B N 1
ATOM 5934 C CA . ASP B 1 344 ? 57.45009 13.59819 55.56228 1.000 94.29610 709 ASP B CA 1
ATOM 5935 C C . ASP B 1 344 ? 56.95766 12.54633 56.54844 1.000 90.59744 709 ASP B C 1
ATOM 5936 O O . ASP B 1 344 ? 56.88296 11.36146 56.22222 1.000 91.48533 709 ASP B O 1
ATOM 5941 N N . LYS B 1 396 ? 74.73993 21.58861 57.22538 1.000 118.00560 761 LYS B N 1
ATOM 5942 C CA . LYS B 1 396 ? 75.53215 22.78423 57.48947 1.000 127.75439 761 LYS B CA 1
ATOM 5943 C C . LYS B 1 396 ? 75.67797 23.04403 58.98802 1.000 143.67011 761 LYS B C 1
ATOM 5944 O O . LYS B 1 396 ? 76.46822 23.89279 59.40056 1.000 147.45429 761 LYS B O 1
ATOM 5950 N N . ASP B 1 397 ? 74.92481 22.29537 59.79495 1.000 151.57579 762 ASP B N 1
ATOM 5951 C CA . ASP B 1 397 ? 74.96108 22.40919 61.24887 1.000 151.69226 762 ASP B CA 1
ATOM 5952 C C . ASP B 1 397 ? 74.76569 21.03046 61.85725 1.000 150.40858 762 ASP B C 1
ATOM 5953 O O . ASP B 1 397 ? 73.83092 20.31568 61.48448 1.000 150.28342 762 ASP B O 1
ATOM 5958 N N . TYR B 1 398 ? 75.63761 20.66185 62.79288 1.000 147.36024 763 TYR B N 1
ATOM 5959 C CA . TYR B 1 398 ? 75.53858 19.38594 63.48977 1.000 143.06338 763 TYR B CA 1
ATOM 5960 C C . TYR B 1 398 ? 74.93852 19.59185 64.87412 1.000 134.16880 763 TYR B C 1
ATOM 5961 O O . TYR B 1 398 ? 75.50029 20.32786 65.69258 1.000 131.21606 763 TYR B O 1
ATOM 5970 N N . LYS B 1 399 ? 73.80227 18.94509 65.13455 1.000 135.79825 764 LYS B N 1
ATOM 5971 C CA . LYS B 1 399 ? 73.37273 18.66802 66.50039 1.000 133.41550 764 LYS B CA 1
ATOM 5972 C C . LYS B 1 399 ? 72.92942 17.23054 66.73317 1.000 131.86794 764 LYS B C 1
ATOM 5973 O O . LYS B 1 399 ? 72.97549 16.77959 67.88458 1.000 139.17977 764 LYS B O 1
ATOM 5979 N N . ASN B 1 400 ? 72.54715 16.49304 65.68904 1.000 123.45473 765 ASN B N 1
ATOM 5980 C CA . ASN B 1 400 ? 72.04275 15.12049 65.79227 1.000 115.30617 765 ASN B CA 1
ATOM 5981 C C . ASN B 1 400 ? 71.09925 14.95208 66.98130 1.000 118.18855 765 ASN B C 1
ATOM 5982 O O . ASN B 1 400 ? 71.28297 14.08796 67.84200 1.000 114.21272 765 ASN B O 1
ATOM 5987 N N . LYS B 1 401 ? 70.07103 15.79387 67.02341 1.000 112.00392 766 LYS B N 1
ATOM 5988 C CA . LYS B 1 401 ? 69.11262 15.79601 68.11917 1.000 97.59446 766 LYS B CA 1
ATOM 5989 C C . LYS B 1 401 ? 67.76417 15.25271 67.64297 1.000 92.36778 766 LYS B C 1
ATOM 5990 O O . LYS B 1 401 ? 67.59386 14.85827 66.48438 1.000 94.40487 766 LYS B O 1
ATOM 5996 N N . LYS B 1 402 ? 66.80203 15.22308 68.56619 1.000 83.09674 767 LYS B N 1
ATOM 5997 C CA . LYS B 1 402 ? 65.44928 14.77021 68.26630 1.000 79.79610 767 LYS B CA 1
ATOM 5998 C C . LYS B 1 402 ? 64.62179 15.89967 67.66100 1.000 72.77704 767 LYS B C 1
ATOM 5999 O O . LYS B 1 402 ? 64.51559 16.98408 68.24028 1.000 70.07115 767 LYS B O 1
ATOM 6005 N N . TYR B 1 403 ? 64.01382 15.63482 66.49658 1.000 76.11974 768 TYR B N 1
ATOM 6006 C CA . TYR B 1 403 ? 63.24142 16.67425 65.83382 1.000 64.68578 768 TYR B CA 1
ATOM 6007 C C . TYR B 1 403 ? 61.76766 16.60004 66.23065 1.000 66.01010 768 TYR B C 1
ATOM 6008 O O . TYR B 1 403 ? 61.23577 15.51196 66.47714 1.000 73.44676 768 TYR B O 1
ATOM 6017 N N . PRO B 1 404 ? 61.08420 17.74208 66.30369 1.000 61.54040 769 PRO B N 1
ATOM 6018 C CA . PRO B 1 404 ? 59.65475 17.72032 66.63400 1.000 62.94364 769 PRO B CA 1
ATOM 6019 C C . PRO B 1 404 ? 58.82024 17.15967 65.49447 1.000 64.57705 769 PRO B C 1
ATOM 6020 O O . PRO B 1 404 ? 59.01263 17.50145 64.32515 1.000 64.73750 769 PRO B O 1
ATOM 6024 N N . LEU B 1 405 ? 57.88638 16.28793 65.85385 1.000 69.60592 770 LEU B N 1
ATOM 6025 C CA . LEU B 1 405 ? 56.91921 15.73004 64.92145 1.000 55.30578 770 LEU B CA 1
ATOM 6026 C C . LEU B 1 405 ? 55.58652 16.41764 65.18236 1.000 64.68143 770 LEU B C 1
ATOM 6027 O O . LEU B 1 405 ? 55.06120 16.35603 66.30003 1.000 70.02274 770 LEU B O 1
ATOM 6032 N N . VAL B 1 406 ? 55.04567 17.07490 64.15999 1.000 59.85375 771 VAL B N 1
ATOM 6033 C CA . VAL B 1 406 ? 53.89693 17.95783 64.31910 1.000 63.15809 771 VAL B CA 1
ATOM 6034 C C . VAL B 1 406 ? 52.81256 17.54385 63.33669 1.000 60.19388 771 VAL B C 1
ATOM 6035 O O . VAL B 1 406 ? 53.08369 17.34938 62.14619 1.000 59.79630 771 VAL B O 1
ATOM 6039 N N . LYS B 1 407 ? 51.58993 17.39793 63.84391 1.000 63.45142 772 LYS B N 1
ATOM 6040 C CA . LYS B 1 407 ? 50.40770 17.11939 63.03584 1.000 60.77004 772 LYS B CA 1
ATOM 6041 C C . LYS B 1 407 ? 49.71409 18.44493 62.73426 1.000 52.16774 772 LYS B C 1
ATOM 6042 O O . LYS B 1 407 ? 49.10396 19.04782 63.62114 1.000 59.86520 772 LYS B O 1
ATOM 6048 N N . PHE B 1 408 ? 49.81880 18.90214 61.49313 1.000 61.15758 773 PHE B N 1
ATOM 6049 C CA . PHE B 1 408 ? 49.21162 20.15287 61.06227 1.000 56.42685 773 PHE B CA 1
ATOM 6050 C C . PHE B 1 408 ? 47.76969 19.92910 60.61317 1.000 59.23025 773 PHE B C 1
ATOM 6051 O O . PHE B 1 408 ? 47.37007 18.82020 60.25019 1.000 60.88601 773 PHE B O 1
ATOM 6059 N N . LEU B 1 409 ? 46.97642 20.99684 60.68355 1.000 55.15318 774 LEU B N 1
ATOM 6060 C CA . LEU B 1 409 ? 45.63078 21.02558 60.12011 1.000 59.02803 774 LEU B CA 1
ATOM 6061 C C . LEU B 1 409 ? 45.61613 22.01009 58.95738 1.000 66.17051 774 LEU B C 1
ATOM 6062 O O . LEU B 1 409 ? 45.87384 23.20326 59.15074 1.000 67.31236 774 LEU B O 1
ATOM 6067 N N . LEU B 1 410 ? 45.30398 21.51373 57.75843 1.000 64.53048 775 LEU B N 1
ATOM 6068 C CA . LEU B 1 410 ? 45.38519 22.31899 56.54799 1.000 66.67817 775 LEU B CA 1
ATOM 6069 C C . LEU B 1 410 ? 44.24688 23.33926 56.50560 1.000 76.55836 775 LEU B C 1
ATOM 6070 O O . LEU B 1 410 ? 43.28869 23.24801 57.27836 1.000 73.23098 775 LEU B O 1
ATOM 6075 N N . PRO B 1 411 ? 44.33006 24.33652 55.61376 1.00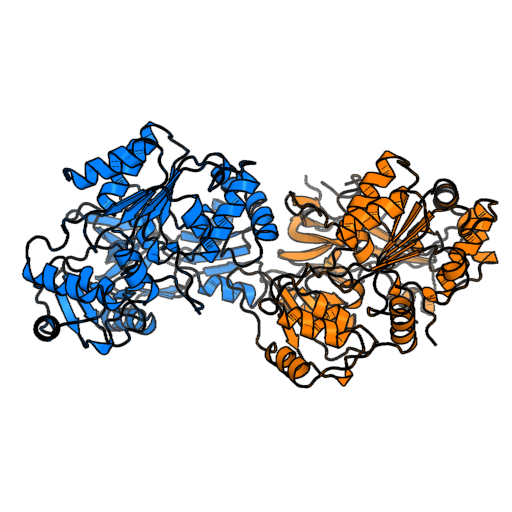0 83.43314 776 PRO B N 1
ATOM 6076 C CA . PRO B 1 411 ? 43.27058 25.36239 55.56151 1.000 80.05422 776 PRO B CA 1
ATOM 6077 C C . PRO B 1 411 ? 41.88041 24.81516 55.27150 1.000 69.36396 776 PRO B C 1
ATOM 6078 O O . PRO B 1 411 ? 40.89232 25.47166 55.62668 1.000 65.85548 776 PRO B O 1
ATOM 6082 N N . ASP B 1 412 ? 41.76559 23.64056 54.64343 1.000 69.79973 777 ASP B N 1
ATOM 6083 C CA . ASP B 1 412 ? 40.44904 23.05284 54.40928 1.000 73.20676 777 ASP B CA 1
ATOM 6084 C C . ASP B 1 412 ? 39.72631 22.72214 55.71308 1.000 76.84793 777 ASP B C 1
ATOM 6085 O O . ASP B 1 412 ? 38.49752 22.57855 55.70707 1.000 73.39248 777 ASP B O 1
ATOM 6090 N N . GLY B 1 413 ? 40.45772 22.59164 56.82335 1.000 69.04407 778 GLY B N 1
ATOM 6091 C CA . GLY B 1 413 ? 39.86776 22.28241 58.10761 1.000 59.21803 778 GLY B CA 1
ATOM 6092 C C . GLY B 1 413 ? 39.56423 20.82017 58.32755 1.000 71.02130 778 GLY B C 1
ATOM 6093 O O . GLY B 1 413 ? 39.02588 20.46622 59.38459 1.000 73.50033 778 GLY B O 1
ATOM 6094 N N . ILE B 1 414 ? 39.87936 19.96140 57.36042 1.000 66.36741 779 ILE B N 1
ATOM 6095 C CA . ILE B 1 414 ? 39.53694 18.54675 57.40426 1.000 69.26962 779 ILE B CA 1
ATOM 6096 C C . ILE B 1 414 ? 40.78273 17.66994 57.37322 1.000 69.53287 779 ILE B C 1
ATOM 6097 O O . ILE B 1 414 ? 40.91526 16.73066 58.16469 1.000 75.25710 779 ILE B O 1
ATOM 6102 N N . THR B 1 415 ? 41.70960 17.96108 56.46403 1.000 64.27937 780 THR B N 1
ATOM 6103 C CA . THR B 1 415 ? 42.84906 17.08593 56.22738 1.000 70.03128 780 THR B CA 1
ATOM 6104 C C . THR B 1 415 ? 44.00438 17.45592 57.14769 1.000 62.20477 780 THR B C 1
ATOM 6105 O O . THR B 1 415 ? 44.40813 18.61988 57.21580 1.000 60.30763 780 THR B O 1
ATOM 6109 N N . PHE B 1 416 ? 44.50862 16.46798 57.87471 1.000 59.33698 781 PHE B N 1
ATOM 6110 C CA . PHE B 1 416 ? 45.73621 16.61030 58.63779 1.000 61.48324 781 PHE B CA 1
ATOM 6111 C C . PHE B 1 416 ? 46.93063 16.12904 57.82379 1.000 66.31250 781 PHE B C 1
ATOM 6112 O O . PHE B 1 416 ? 46.81652 15.22633 56.99054 1.000 74.79468 781 PHE B O 1
ATOM 6120 N N . ARG B 1 417 ? 48.09335 16.71370 58.10141 1.000 59.42021 782 ARG B N 1
ATOM 6121 C CA . ARG B 1 417 ? 49.34125 16.25605 57.50271 1.000 63.10167 782 ARG B CA 1
ATOM 6122 C C . ARG B 1 417 ? 50.40759 16.27414 58.58332 1.000 65.67223 782 ARG B C 1
ATOM 6123 O O . ARG B 1 417 ? 50.66101 17.31799 59.19196 1.000 70.57446 782 ARG B O 1
ATOM 6131 N N . THR B 1 418 ? 50.99907 15.11168 58.84124 1.000 72.53798 783 THR B N 1
ATOM 6132 C CA . THR B 1 418 ? 52.01913 14.94887 59.86689 1.000 65.68000 783 THR B CA 1
ATOM 6133 C C . THR B 1 418 ? 53.39552 14.97406 59.21550 1.000 71.87388 783 THR B C 1
ATOM 6134 O O . THR B 1 418 ? 53.63246 14.27507 58.22368 1.000 70.84112 783 THR B O 1
ATOM 6138 N N . VAL B 1 419 ? 54.29474 15.78513 59.76982 1.000 72.22822 784 VAL B N 1
ATOM 6139 C CA . VAL B 1 419 ? 55.61860 15.98929 59.19848 1.000 74.35585 784 VAL B CA 1
ATOM 6140 C C . VAL B 1 419 ? 56.63423 16.13502 60.32524 1.000 72.36319 784 VAL B C 1
ATOM 6141 O O . VAL B 1 419 ? 56.30572 16.56478 61.43591 1.000 66.95669 784 VAL B O 1
ATOM 6145 N N . VAL B 1 420 ? 57.87069 15.74057 60.03733 1.000 72.37785 785 VAL B N 1
ATOM 6146 C CA . VAL B 1 420 ? 58.99951 15.96421 60.93319 1.000 68.89482 785 VAL B CA 1
ATOM 6147 C C . VAL B 1 420 ? 59.60886 17.32033 60.59840 1.000 68.56225 785 VAL B C 1
ATOM 6148 O O . VAL B 1 420 ? 60.13381 17.51906 59.49746 1.000 82.61118 785 VAL B O 1
ATOM 6152 N N . VAL B 1 421 ? 59.53956 18.25418 61.54190 1.000 65.94379 786 VAL B N 1
ATOM 6153 C CA . VAL B 1 421 ? 60.05759 19.60041 61.32092 1.000 62.04071 786 VAL B CA 1
ATOM 6154 C C . VAL B 1 421 ? 61.56098 19.60141 61.57320 1.000 70.34230 786 VAL B C 1
ATOM 6155 O O . VAL B 1 421 ? 62.02597 19.18832 62.64114 1.000 71.68961 786 VAL B O 1
ATOM 6159 N N . GLU B 1 422 ? 62.31893 20.05456 60.58321 1.000 61.61111 787 GLU B N 1
ATOM 6160 C CA . GLU B 1 422 ? 63.76122 20.23243 60.55737 1.000 71.67245 787 GLU B CA 1
ATOM 6161 C C . GLU B 1 422 ? 64.10883 21.69645 60.77352 1.000 64.50762 787 GLU B C 1
ATOM 6162 O O . GLU B 1 422 ? 63.24784 22.57092 60.65356 1.000 67.82719 787 GLU B O 1
ATOM 6168 N N . PRO B 1 423 ? 65.35552 22.01190 61.11510 1.000 72.37199 788 PRO B N 1
ATOM 6169 C CA . PRO B 1 423 ? 65.73471 23.42265 61.25173 1.000 76.68713 788 PRO B CA 1
ATOM 6170 C C . PRO B 1 423 ? 65.83094 24.11525 59.90097 1.000 71.17902 788 PRO B C 1
ATOM 6171 O O . PRO B 1 423 ? 66.07310 23.49501 58.86411 1.000 69.50587 788 PRO B O 1
ATOM 6175 N N . GLU B 1 424 ? 65.64805 25.43419 59.93852 1.000 74.75222 789 GLU B N 1
ATOM 6176 C CA . GLU B 1 424 ? 65.70958 26.29483 58.76638 1.000 76.38519 789 GLU B CA 1
ATOM 6177 C C . GLU B 1 424 ? 66.53681 27.52812 59.10251 1.000 79.25303 789 GLU B C 1
ATOM 6178 O O . GLU B 1 424 ? 66.93562 27.73586 60.24952 1.000 79.54693 789 GLU B O 1
ATOM 6184 N N . GLN B 1 425 ? 66.77751 28.36768 58.09518 1.000 86.12477 790 GLN B N 1
ATOM 6185 C CA . GLN B 1 425 ? 67.70166 29.48797 58.22700 1.000 76.49892 790 GLN B CA 1
ATOM 6186 C C . GLN B 1 425 ? 67.05906 30.77101 57.72578 1.000 82.62440 790 GLN B C 1
ATOM 6187 O O . GLN B 1 425 ? 66.47466 30.79445 56.63857 1.000 94.30827 790 GLN B O 1
ATOM 6193 N N . TRP B 1 426 ? 67.18754 31.83601 58.51485 1.000 87.17151 791 TRP B N 1
ATOM 6194 C CA . TRP B 1 426 ? 66.66553 33.15609 58.18183 1.000 94.18918 791 TRP B CA 1
ATOM 6195 C C . TRP B 1 426 ? 67.82870 34.13457 58.15298 1.000 97.47428 791 TRP B C 1
ATOM 6196 O O . TRP B 1 426 ? 68.51706 34.31256 59.16355 1.000 95.48322 791 TRP B O 1
ATOM 6207 N N . THR B 1 427 ? 68.03847 34.77735 57.00708 1.000 104.91319 792 THR B N 1
ATOM 6208 C CA . THR B 1 427 ? 69.18916 35.64490 56.81954 1.000 108.29134 792 THR B CA 1
ATOM 6209 C C . THR B 1 427 ? 68.75643 36.98661 56.24643 1.000 114.40769 792 THR B C 1
ATOM 6210 O O . THR B 1 427 ? 67.70036 37.11569 55.61978 1.000 116.78341 792 THR B O 1
ATOM 6214 N N . THR B 1 428 ? 69.59604 37.99197 56.48753 1.000 114.26769 793 THR B N 1
ATOM 6215 C CA . THR B 1 428 ? 69.49858 39.29979 55.84797 1.000 109.20411 793 THR B CA 1
ATOM 6216 C C . THR B 1 428 ? 70.83015 39.57499 55.15906 1.000 105.52966 793 THR B C 1
ATOM 6217 O O . THR B 1 428 ? 71.85916 39.73245 55.82617 1.000 102.01510 793 THR B O 1
ATOM 6221 N N . GLU B 1 429 ? 70.80943 39.62113 53.82968 1.000 115.22733 794 GLU B N 1
ATOM 6222 C CA . GLU B 1 429 ? 72.01654 39.80975 53.04287 1.000 124.85499 794 GLU B CA 1
ATOM 6223 C C . GLU B 1 429 ? 72.43430 41.27926 53.02862 1.000 127.46773 794 GLU B C 1
ATOM 6224 O O . GLU B 1 429 ? 71.71398 42.17058 53.48594 1.000 115.50065 794 GLU B O 1
ATOM 6230 N N . ASP B 1 430 ? 73.62277 41.52113 52.48418 1.000 138.84801 795 ASP B N 1
ATOM 6231 C CA . ASP B 1 430 ? 74.20853 42.84945 52.36573 1.000 136.43680 795 ASP B CA 1
ATOM 6232 C C . ASP B 1 430 ? 74.38365 43.21880 50.89576 1.000 142.46563 795 ASP B C 1
ATOM 6233 O O . ASP B 1 430 ? 75.40289 43.77856 50.48308 1.000 143.05768 795 ASP B O 1
ATOM 6238 N N . GLU B 1 431 ? 73.37358 42.87578 50.09452 1.000 135.90530 796 GLU B N 1
ATOM 6239 C CA . GLU B 1 431 ? 73.24478 43.21865 48.67916 1.000 137.78025 796 GLU B CA 1
ATOM 6240 C C . GLU B 1 431 ? 74.31755 42.58323 47.80090 1.000 132.45848 796 GLU B C 1
ATOM 6241 O O . GLU B 1 431 ? 74.35995 42.84722 46.59636 1.000 119.16548 796 GLU B O 1
ATOM 6247 N N . ASP B 1 432 ? 75.18143 41.74264 48.37863 1.000 139.86868 797 ASP B N 1
ATOM 6248 C CA . ASP B 1 432 ? 76.07645 40.89612 47.59745 1.000 139.97878 797 ASP B CA 1
ATOM 6249 C C . ASP B 1 432 ? 76.15708 39.49282 48.18316 1.000 148.00412 797 ASP B C 1
ATOM 6250 O O . ASP B 1 432 ? 77.17436 38.80843 48.02457 1.000 146.43774 797 ASP B O 1
ATOM 6255 N N . GLY B 1 433 ? 75.09699 39.04468 48.84880 1.000 143.82417 798 GLY B N 1
ATOM 6256 C CA . GLY B 1 433 ? 75.17486 37.82882 49.63137 1.000 148.22434 798 GLY B CA 1
ATOM 6257 C C . GLY B 1 433 ? 75.77540 38.15411 50.98237 1.000 146.60875 798 GLY B C 1
ATOM 6258 O O . GLY B 1 433 ? 75.22411 38.97080 51.72867 1.000 138.37056 798 GLY B O 1
ATOM 6259 N N . THR B 1 434 ? 76.89838 37.50967 51.31383 1.000 154.83806 799 THR B N 1
ATOM 6260 C CA . THR B 1 434 ? 77.80482 37.98360 52.36377 1.000 153.92166 799 THR B CA 1
ATOM 6261 C C . THR B 1 434 ? 77.09657 38.11056 53.70850 1.000 146.06213 799 THR B C 1
ATOM 6262 O O . THR B 1 434 ? 77.43826 38.98690 54.50691 1.000 150.52745 799 THR B O 1
ATOM 6266 N N . VAL B 1 435 ? 76.10337 37.24425 53.94672 1.000 138.38147 800 VAL B N 1
ATOM 6267 C CA . VAL B 1 435 ? 75.07162 37.50206 54.94792 1.000 129.57958 800 VAL B CA 1
ATOM 6268 C C . VAL B 1 435 ? 75.68968 37.97682 56.25032 1.000 130.30636 800 VAL B C 1
ATOM 6269 O O . VAL B 1 435 ? 76.58346 37.33284 56.80909 1.000 129.48677 800 VAL B O 1
ATOM 6273 N N . LEU B 1 436 ? 75.18994 39.11019 56.74478 1.000 149.93656 801 LEU B N 1
ATOM 6274 C CA . LEU B 1 436 ? 75.67664 39.67874 57.99613 1.000 149.21067 801 LEU B CA 1
ATOM 6275 C C . LEU B 1 436 ? 75.26158 38.82302 59.18490 1.000 151.97563 801 LEU B C 1
ATOM 6276 O O . LEU B 1 436 ? 76.10486 38.32935 59.94301 1.000 150.90119 801 LEU B O 1
ATOM 6281 N N . VAL B 1 437 ? 73.95547 38.64065 59.35909 1.000 141.53553 802 VAL B N 1
ATOM 6282 C CA . VAL B 1 437 ? 73.38173 37.97660 60.52103 1.000 134.93904 802 VAL B CA 1
ATOM 6283 C C . VAL B 1 437 ? 72.46338 36.86329 60.03999 1.000 123.61478 802 VAL B C 1
ATOM 6284 O O . VAL B 1 437 ? 71.55328 37.10580 59.23918 1.000 120.07527 802 VAL B O 1
ATOM 6288 N N . SER B 1 438 ? 72.70422 35.64737 60.51612 1.000 119.36854 803 SER B N 1
ATOM 6289 C CA . SER B 1 438 ? 71.83815 34.51974 60.21354 1.000 116.14854 803 SER B CA 1
ATOM 6290 C C . SER B 1 438 ? 71.12776 34.05880 61.48299 1.000 113.55365 803 SER B C 1
ATOM 6291 O O . SER B 1 438 ? 71.35926 34.56836 62.58310 1.000 117.24329 803 SER B O 1
ATOM 6294 N N . ARG B 1 439 ? 70.25010 33.07567 61.31493 1.000 101.04812 804 ARG B N 1
ATOM 6295 C CA . ARG B 1 439 ? 69.46791 32.53541 62.42191 1.000 89.56570 804 ARG B CA 1
ATOM 6296 C C . ARG B 1 439 ? 68.98824 31.15686 62.00644 1.000 91.61350 804 ARG B C 1
ATOM 6297 O O . ARG B 1 439 ? 68.25007 31.03414 61.02397 1.000 99.53965 804 ARG B O 1
ATOM 6305 N N . ILE B 1 440 ? 69.41689 30.12378 62.72341 1.000 84.06031 805 ILE B N 1
ATOM 6306 C CA . ILE B 1 440 ? 69.00741 28.75485 62.44013 1.000 74.39692 805 ILE B CA 1
ATOM 6307 C C . ILE B 1 440 ? 68.15223 28.26125 63.59648 1.000 76.03882 805 ILE B C 1
ATOM 6308 O O . ILE B 1 440 ? 68.53949 28.38652 64.76450 1.000 83.52065 805 ILE B O 1
ATOM 6313 N N . GLN B 1 441 ? 66.99689 27.69191 63.26487 1.000 75.61324 806 GLN B N 1
ATOM 6314 C CA . GLN B 1 441 ? 65.97219 27.32312 64.23101 1.000 68.05474 806 GLN B CA 1
ATOM 6315 C C . GLN B 1 441 ? 64.92049 26.50133 63.50009 1.000 68.88118 806 GLN B C 1
ATOM 6316 O O . GLN B 1 441 ? 64.84239 26.52192 62.26844 1.000 71.16051 806 GLN B O 1
ATOM 6322 N N . PHE B 1 442 ? 64.13292 25.75710 64.26871 1.000 69.95614 807 PHE B N 1
ATOM 6323 C CA . PHE B 1 442 ? 62.96270 25.10799 63.70335 1.000 63.42013 807 PHE B CA 1
ATOM 6324 C C . PHE B 1 442 ? 61.90519 26.16055 63.38011 1.000 60.49790 807 PHE B C 1
ATOM 6325 O O . PHE B 1 442 ? 61.68657 27.08486 64.16858 1.000 65.16345 807 PHE B O 1
ATOM 6333 N N . PRO B 1 443 ? 61.25048 26.06576 62.22964 1.000 65.80913 808 PRO B N 1
ATOM 6334 C CA . PRO B 1 443 ? 60.23954 27.07129 61.85819 1.000 62.79967 808 PRO B CA 1
ATOM 6335 C C . PRO B 1 443 ? 58.90154 26.84695 62.55908 1.000 60.76289 808 PRO B C 1
ATOM 6336 O O . PRO B 1 443 ? 57.85493 26.66797 61.92624 1.000 56.43324 808 PRO B O 1
ATOM 6340 N N . LEU B 1 444 ? 58.92969 26.86497 63.89223 1.000 55.04847 809 LEU B N 1
ATOM 6341 C CA . LEU B 1 444 ? 57.72751 26.74356 64.70193 1.000 49.19008 809 LEU B CA 1
ATOM 6342 C C . LEU B 1 444 ? 57.73164 27.81409 65.78033 1.000 49.27613 809 LEU B C 1
ATOM 6343 O O . LEU B 1 444 ? 58.78879 28.21621 66.27164 1.000 50.95503 809 LEU B O 1
ATOM 6348 N N . ILE B 1 445 ? 56.53391 28.28781 66.12479 1.000 49.23017 810 ILE B N 1
ATOM 6349 C CA . ILE B 1 445 ? 56.31909 29.14691 67.28290 1.000 44.24728 810 ILE B CA 1
ATOM 6350 C C . ILE B 1 445 ? 55.06312 28.67027 67.99848 1.000 47.60239 810 ILE B C 1
ATOM 6351 O O . ILE B 1 445 ? 54.17101 28.07404 67.38797 1.000 54.47545 810 ILE B O 1
ATOM 6356 N N . LEU B 1 446 ? 55.00182 28.92179 69.30573 1.000 44.80581 811 LEU B N 1
ATOM 6357 C CA . LEU B 1 446 ? 53.78863 28.61960 70.05451 1.000 46.21015 811 LEU B CA 1
ATOM 6358 C C . LEU B 1 446 ? 52.64510 29.49893 69.56738 1.000 40.66052 811 LEU B C 1
ATOM 6359 O O . LEU B 1 446 ? 52.84150 30.66622 69.22076 1.000 42.91773 811 LEU B O 1
ATOM 6364 N N . ALA B 1 447 ? 51.43549 28.93623 69.55961 1.000 44.31523 812 ALA B N 1
ATOM 6365 C CA . ALA B 1 447 ? 50.34073 29.56061 68.82741 1.000 47.66865 812 ALA B CA 1
ATOM 6366 C C . ALA B 1 447 ? 49.00414 29.57788 69.56540 1.000 49.87202 812 ALA B C 1
ATOM 6367 O O . ALA B 1 447 ? 47.97123 29.81681 68.92393 1.000 44.33356 812 ALA B O 1
ATOM 6369 N N . TRP B 1 448 ? 48.97047 29.32190 70.87556 1.000 44.62030 813 TRP B N 1
ATOM 6370 C CA . TRP B 1 448 ? 47.75052 29.60229 71.62719 1.000 45.06629 813 TRP B CA 1
ATOM 6371 C C . TRP B 1 448 ? 47.43954 31.09279 71.60647 1.000 41.64927 813 TRP B C 1
ATOM 6372 O O . TRP B 1 448 ? 46.28031 31.49866 71.47560 1.000 39.98503 813 TRP B O 1
ATOM 6383 N N . SER B 1 449 ? 48.46359 31.92066 71.74682 1.000 44.91869 814 SER B N 1
ATOM 6384 C CA . SER B 1 449 ? 48.30891 33.35834 71.86768 1.000 51.44594 814 SER B CA 1
ATOM 6385 C C . SER B 1 449 ? 48.94490 34.05742 70.67080 1.000 49.66221 814 SER B C 1
ATOM 6386 O O . SER B 1 449 ? 49.94093 33.58865 70.11220 1.000 50.10987 814 SER B O 1
ATOM 6389 N N . LEU B 1 450 ? 48.35685 35.18148 70.27216 1.000 46.93517 815 LEU B N 1
ATOM 6390 C CA . LEU B 1 450 ? 48.92167 35.98910 69.20220 1.000 43.28245 815 LEU B CA 1
ATOM 6391 C C . LEU B 1 450 ? 48.57573 37.44636 69.46114 1.000 48.24806 815 LEU B C 1
ATOM 6392 O O . LEU B 1 450 ? 47.71091 37.76343 70.28247 1.000 44.73089 815 LEU B O 1
ATOM 6397 N N . SER B 1 451 ? 49.27459 38.33007 68.75356 1.000 47.02305 816 SER B N 1
ATOM 6398 C CA . SER B 1 451 ? 49.04670 39.76039 68.88779 1.000 41.89438 816 SER B CA 1
ATOM 6399 C C . SER B 1 451 ? 47.75380 40.15483 68.19032 1.000 42.89304 816 SER B C 1
ATOM 6400 O O . SER B 1 451 ? 47.31318 39.50457 67.23879 1.000 41.65472 816 SER B O 1
ATOM 6403 N N . ILE B 1 452 ? 47.12704 41.21922 68.69523 1.000 40.94279 817 ILE B N 1
ATOM 6404 C CA . ILE B 1 452 ? 45.91224 41.72396 68.06372 1.000 45.29281 817 ILE B CA 1
ATOM 6405 C C . ILE B 1 452 ? 46.18837 42.11758 66.61570 1.000 46.13743 817 ILE B C 1
ATOM 6406 O O . ILE B 1 452 ? 45.34846 41.91165 65.73033 1.000 45.60815 817 ILE B O 1
ATOM 6411 N N . HIS B 1 453 ? 47.38217 42.65591 66.34595 1.000 43.54085 818 HIS B N 1
ATOM 6412 C CA . HIS B 1 453 ? 47.77489 42.95092 64.96983 1.000 48.29323 818 HIS B CA 1
ATOM 6413 C C . HIS B 1 453 ? 47.71699 41.69973 64.10232 1.000 43.35390 818 HIS B C 1
ATOM 6414 O O . HIS B 1 453 ? 47.08433 41.69452 63.04024 1.000 48.10639 818 HIS B O 1
ATOM 6421 N N . LYS B 1 454 ? 48.37888 40.62615 64.54248 1.000 43.60962 819 LYS B N 1
ATOM 6422 C CA . LYS B 1 454 ? 48.42688 39.40144 63.75176 1.000 43.65245 819 LYS B CA 1
ATOM 6423 C C . LYS B 1 454 ? 47.06377 38.73569 63.64558 1.000 41.10089 819 LYS B C 1
ATOM 6424 O O . LYS B 1 454 ? 46.81358 38.00070 62.68532 1.000 50.32944 819 LYS B O 1
ATOM 6430 N N . SER B 1 455 ? 46.17182 38.96996 64.60815 1.000 44.15303 820 SER B N 1
ATOM 6431 C CA . SER B 1 455 ? 44.85122 38.35889 64.53055 1.000 43.68239 820 SER B CA 1
ATOM 6432 C C . SER B 1 455 ? 43.92749 39.05624 63.54125 1.000 44.76720 820 SER B C 1
ATOM 6433 O O . SER B 1 455 ? 42.89075 38.48266 63.18933 1.000 42.25817 820 SER B O 1
ATOM 6436 N N . GLN B 1 456 ? 44.27476 40.25678 63.07108 1.000 41.95083 821 GLN B N 1
ATOM 6437 C CA . GLN B 1 456 ? 43.38096 40.97360 62.17158 1.000 41.69515 821 GLN B CA 1
ATOM 6438 C C . GLN B 1 456 ? 43.21050 40.17801 60.88561 1.000 45.47701 821 GLN B C 1
ATOM 6439 O O . GLN B 1 456 ? 44.17335 39.95210 60.14524 1.000 37.43954 821 GLN B O 1
ATOM 6445 N N . GLY B 1 457 ? 41.97774 39.74264 60.63994 1.000 42.90505 822 GLY B N 1
ATOM 6446 C CA . GLY B 1 457 ? 41.64523 38.83118 59.56986 1.000 37.13159 822 GLY B CA 1
ATOM 6447 C C . GLY B 1 457 ? 41.14563 37.48352 60.04757 1.000 41.48220 822 GLY B C 1
ATOM 6448 O O . GLY B 1 457 ? 40.43153 36.80115 59.29890 1.000 38.12178 822 GLY B O 1
ATOM 6449 N N . GLN B 1 458 ? 41.45931 37.09946 61.28503 1.000 36.20323 823 GLN B N 1
ATOM 6450 C CA . GLN B 1 458 ? 41.11706 35.77788 61.78751 1.000 37.49204 823 GLN B CA 1
ATOM 6451 C C . GLN B 1 458 ? 39.69245 35.76437 62.32769 1.000 42.61135 823 GLN B C 1
ATOM 6452 O O . GLN B 1 458 ? 39.15871 36.78686 62.76921 1.000 39.58678 823 GLN B O 1
ATOM 6458 N N . THR B 1 459 ? 39.08025 34.58685 62.28345 1.000 41.06188 824 THR B N 1
ATOM 6459 C CA . THR B 1 459 ? 37.79275 34.33316 62.91378 1.000 45.12034 824 THR B CA 1
ATOM 6460 C C . THR B 1 459 ? 38.02760 33.34938 64.05716 1.000 43.69640 824 THR B C 1
ATOM 6461 O O . THR B 1 459 ? 38.59953 32.27558 63.84310 1.000 46.80874 824 THR B O 1
ATOM 6465 N N . LEU B 1 460 ? 37.60972 33.72235 65.26917 1.000 43.52804 825 LEU B N 1
ATOM 6466 C CA . LEU B 1 460 ? 37.90622 32.94881 66.47401 1.000 43.81148 825 LEU B CA 1
ATOM 6467 C C . LEU B 1 460 ? 36.61821 32.51984 67.15873 1.000 44.11071 825 LEU B C 1
ATOM 6468 O O . LEU B 1 460 ? 35.86672 33.36437 67.65806 1.000 47.89139 825 LEU B O 1
ATOM 6473 N N . SER B 1 461 ? 36.39640 31.20540 67.22708 1.000 41.34842 826 SER B N 1
ATOM 6474 C CA . SER B 1 461 ? 35.22702 30.67708 67.92124 1.000 40.83156 826 SER B CA 1
ATOM 6475 C C . SER B 1 461 ? 35.31468 30.94092 69.42160 1.000 44.75760 826 SER B C 1
ATOM 6476 O O . SER B 1 461 ? 34.36905 31.45695 70.02673 1.000 55.17597 826 SER B O 1
ATOM 6479 N N . LYS B 1 462 ? 36.44079 30.58804 70.03989 1.000 43.29056 827 LYS B N 1
ATOM 6480 C CA . LYS B 1 462 ? 36.68761 30.84752 71.45352 1.000 40.49661 827 LYS B CA 1
ATOM 6481 C C . LYS B 1 462 ? 37.90383 31.74995 71.56709 1.000 36.83915 827 LYS B C 1
ATOM 6482 O O . LYS B 1 462 ? 38.95885 31.44148 71.00780 1.000 51.27861 827 LYS B O 1
ATOM 6488 N N . VAL B 1 463 ? 37.78535 32.82705 72.33547 1.000 37.02789 828 VAL B N 1
ATOM 6489 C CA . VAL B 1 463 ? 38.88992 33.77349 72.40756 1.000 42.77710 828 VAL B CA 1
ATOM 6490 C C . VAL B 1 463 ? 38.80971 34.56389 73.70447 1.000 43.58300 828 VAL B C 1
ATOM 6491 O O . VAL B 1 463 ? 37.73296 35.01877 74.10852 1.000 49.13791 828 VAL B O 1
ATOM 6495 N N . VAL B 1 464 ? 39.94894 34.70355 74.37649 1.000 44.11419 829 VAL B N 1
ATOM 6496 C CA . VAL B 1 464 ? 40.09633 35.59998 75.51506 1.000 47.35034 829 VAL B CA 1
ATOM 6497 C C . VAL B 1 464 ? 40.84347 36.82971 75.02743 1.000 46.87241 829 VAL B C 1
ATOM 6498 O O . VAL B 1 464 ? 41.96428 36.72088 74.51644 1.000 44.65079 829 VAL B O 1
ATOM 6502 N N . VAL B 1 465 ? 40.23413 37.99745 75.19701 1.000 41.63798 830 VAL B N 1
ATOM 6503 C CA . VAL B 1 465 ? 40.82906 39.26894 74.81256 1.000 38.45661 830 VAL B CA 1
ATOM 6504 C C . VAL B 1 465 ? 41.19835 40.01893 76.08260 1.000 44.22727 830 VAL B C 1
ATOM 6505 O O . VAL B 1 465 ? 40.32244 40.35394 76.89069 1.000 45.20364 830 VAL B O 1
ATOM 6509 N N . ASP B 1 466 ? 42.49075 40.28002 76.26087 1.000 46.08607 831 ASP B N 1
ATOM 6510 C CA . ASP B 1 466 ? 42.98629 41.08872 77.36838 1.000 44.29875 831 ASP B CA 1
ATOM 6511 C C . ASP B 1 466 ? 43.36201 42.45508 76.80825 1.000 51.56246 831 ASP B C 1
ATOM 6512 O O . ASP B 1 466 ? 44.32342 42.57816 76.03940 1.000 49.32860 831 ASP B O 1
ATOM 6517 N N . MET B 1 467 ? 42.61141 43.47868 77.21116 1.000 47.18437 832 MET B N 1
ATOM 6518 C CA . MET B 1 467 ? 42.75256 44.82414 76.67413 1.000 46.66335 832 MET B CA 1
ATOM 6519 C C . MET B 1 467 ? 43.75932 45.67979 77.42783 1.000 50.47745 832 MET B C 1
ATOM 6520 O O . MET B 1 467 ? 43.97336 46.83228 77.03460 1.000 45.66889 832 MET B O 1
ATOM 6525 N N . LYS B 1 468 ? 44.40576 45.13341 78.46522 1.000 45.46652 833 LYS B N 1
ATOM 6526 C CA . LYS B 1 468 ? 45.11930 45.96956 79.42892 1.000 55.68340 833 LYS B CA 1
ATOM 6527 C C . LYS B 1 468 ? 46.18106 46.84117 78.76430 1.000 57.84659 833 LYS B C 1
ATOM 6528 O O . LYS B 1 468 ? 46.38022 47.99362 79.16375 1.000 56.22839 833 LYS B O 1
ATOM 6534 N N . LYS B 1 469 ? 46.86628 46.32824 77.74413 1.000 56.11155 834 LYS B N 1
ATOM 6535 C CA . LYS B 1 469 ? 47.97656 47.06988 77.16279 1.000 60.34944 834 LYS B CA 1
ATOM 6536 C C . LYS B 1 469 ? 47.65612 47.62122 75.77845 1.000 46.88146 834 LYS B C 1
ATOM 6537 O O . LYS B 1 469 ? 48.57700 47.95403 75.02918 1.000 58.70462 834 LYS B O 1
ATOM 6543 N N . ILE B 1 470 ? 46.37250 47.78929 75.44838 1.000 49.49248 835 ILE B N 1
ATOM 6544 C CA . ILE B 1 470 ? 45.99854 48.32224 74.14086 1.000 55.41036 835 ILE B CA 1
ATOM 6545 C C . ILE B 1 470 ? 46.40020 49.79026 74.05110 1.000 56.65132 835 ILE B C 1
ATOM 6546 O O . ILE B 1 470 ? 46.24744 50.55845 75.01177 1.000 56.49727 835 ILE B O 1
ATOM 6551 N N . PHE B 1 471 ? 46.96128 50.17648 72.90056 1.000 54.77037 836 PHE B N 1
ATOM 6552 C CA . PHE B 1 471 ? 47.54626 51.49907 72.71830 1.000 52.19269 836 PHE B CA 1
ATOM 6553 C C . PHE B 1 471 ? 47.15047 52.20836 71.42880 1.000 56.09957 836 PHE B C 1
ATOM 6554 O O . PHE B 1 471 ? 47.45931 53.39772 71.28896 1.000 55.63589 836 PHE B O 1
ATOM 6562 N N . GLU B 1 472 ? 46.50612 51.53046 70.48211 1.000 52.46558 837 GLU B N 1
ATOM 6563 C CA . GLU B 1 472 ? 46.37394 52.03218 69.12272 1.000 50.04887 837 GLU B CA 1
ATOM 6564 C C . GLU B 1 472 ? 44.90845 52.13816 68.71793 1.000 52.40313 837 GLU B C 1
ATOM 6565 O O . GLU B 1 472 ? 44.04761 51.41178 69.22784 1.000 57.22943 837 GLU B O 1
ATOM 6571 N N . ASN B 1 473 ? 44.64217 53.06505 67.79682 1.000 50.17829 838 ASN B N 1
ATOM 6572 C CA . ASN B 1 473 ? 43.30819 53.24042 67.23891 1.000 51.84749 838 ASN B CA 1
ATOM 6573 C C . ASN B 1 473 ? 42.85618 51.96914 66.52997 1.000 51.85607 838 ASN B C 1
ATOM 6574 O O . ASN B 1 473 ? 43.63808 51.31136 65.83985 1.000 59.36340 838 ASN B O 1
ATOM 6579 N N . GLY B 1 474 ? 41.58600 51.61819 66.70815 1.000 44.52994 839 GLY B N 1
ATOM 6580 C CA . GLY B 1 474 ? 41.04077 50.41840 66.12432 1.000 43.07011 839 GLY B CA 1
ATOM 6581 C C . GLY B 1 474 ? 41.47829 49.11838 66.75916 1.000 44.04344 839 GLY B C 1
ATOM 6582 O O . GLY B 1 474 ? 40.89252 48.07650 66.44199 1.000 55.40507 839 GLY B O 1
ATOM 6583 N N . GLN B 1 475 ? 42.45822 49.13722 67.67012 1.000 44.13510 840 GLN B N 1
ATOM 6584 C CA . GLN B 1 475 ? 43.00030 47.89309 68.21672 1.000 45.74857 840 GLN B CA 1
ATOM 6585 C C . GLN B 1 475 ? 41.96955 47.15131 69.06099 1.000 49.92831 840 GLN B C 1
ATOM 6586 O O . GLN B 1 475 ? 41.88095 45.91875 68.99747 1.000 49.24970 840 GLN B O 1
ATOM 6592 N N . ALA B 1 476 ? 41.19606 47.87655 69.87315 1.000 47.59653 841 ALA B N 1
ATOM 6593 C CA . ALA B 1 476 ? 40.10007 47.24280 70.60262 1.000 43.07715 841 ALA B CA 1
ATOM 6594 C C . ALA B 1 476 ? 39.07765 46.64417 69.64276 1.000 42.93718 841 ALA B C 1
ATOM 6595 O O . ALA B 1 476 ? 38.66583 45.48789 69.79459 1.000 47.04949 841 ALA B O 1
ATOM 6597 N N . TYR B 1 477 ? 38.64993 47.42683 68.64902 1.000 47.69631 842 TYR B N 1
ATOM 6598 C CA . TYR B 1 477 ? 37.67003 46.94175 67.68267 1.000 42.34640 842 TYR B CA 1
ATOM 6599 C C . TYR B 1 477 ? 38.13921 45.65240 67.02425 1.000 47.33434 842 TYR B C 1
ATOM 6600 O O . TYR B 1 477 ? 37.36914 44.69286 66.89694 1.000 49.21886 842 TYR B O 1
ATOM 6609 N N . VAL B 1 478 ? 39.39946 45.61800 66.58163 1.000 41.96049 843 VAL B N 1
ATOM 6610 C CA . VAL B 1 478 ? 39.92513 44.41512 65.93901 1.000 44.39643 843 VAL B CA 1
ATOM 6611 C C . VAL B 1 478 ? 39.89404 43.23380 66.90532 1.000 45.44534 843 VAL B C 1
ATOM 6612 O O . VAL B 1 478 ? 39.41788 42.14374 66.56419 1.000 44.68847 843 VAL B O 1
ATOM 6616 N N . ALA B 1 479 ? 40.37316 43.44120 68.13590 1.000 40.88571 844 ALA B N 1
ATOM 6617 C CA . ALA B 1 479 ? 40.43957 42.34626 69.10227 1.000 44.22076 844 ALA B CA 1
ATOM 6618 C C . ALA B 1 479 ? 39.06106 41.75719 69.36818 1.000 37.35945 844 ALA B C 1
ATOM 6619 O O . ALA B 1 479 ? 38.84803 40.54958 69.21104 1.000 42.39452 844 ALA B O 1
ATOM 6621 N N . LEU B 1 480 ? 38.09623 42.60476 69.72196 1.000 38.68192 845 LEU B N 1
ATOM 6622 C CA . LEU B 1 480 ? 36.78027 42.10239 70.09438 1.000 43.29735 845 LEU B CA 1
ATOM 6623 C C . LEU B 1 480 ? 35.97945 41.59665 68.90115 1.000 42.16029 845 LEU B C 1
ATOM 6624 O O . LEU B 1 480 ? 35.09250 40.75649 69.08446 1.000 40.66956 845 LEU B O 1
ATOM 6629 N N . SER B 1 481 ? 36.27483 42.05275 67.68494 1.000 41.52141 846 SER B N 1
ATOM 6630 C CA . SER B 1 481 ? 35.49576 41.60290 66.53900 1.000 42.07450 846 SER B CA 1
ATOM 6631 C C . SER B 1 481 ? 35.99852 40.28306 65.97271 1.000 41.93331 846 SER B C 1
ATOM 6632 O O . SER B 1 481 ? 35.41489 39.78047 65.00572 1.000 47.29341 846 SER B O 1
ATOM 6635 N N . ARG B 1 482 ? 37.04083 39.69659 66.57164 1.000 44.16610 847 ARG B N 1
ATOM 6636 C CA . ARG B 1 482 ? 37.50072 38.37590 66.15322 1.000 42.74149 847 ARG B CA 1
ATOM 6637 C C . ARG B 1 482 ? 36.51963 37.28607 66.54938 1.000 42.50949 847 ARG B C 1
ATOM 6638 O O . ARG B 1 482 ? 36.48262 36.22178 65.91699 1.000 41.35001 847 ARG B O 1
ATOM 6646 N N . ALA B 1 483 ? 35.72997 37.53299 67.59001 1.000 36.95257 848 ALA B N 1
ATOM 6647 C CA . ALA B 1 483 ? 34.89775 36.50776 68.20058 1.000 37.39076 848 ALA B CA 1
ATOM 6648 C C . ALA B 1 483 ? 33.65355 36.22480 67.36749 1.000 38.12550 848 ALA B C 1
ATOM 6649 O O . ALA B 1 483 ? 33.02587 37.13848 66.82470 1.000 43.75511 848 ALA B O 1
ATOM 6651 N N . VAL B 1 484 ? 33.30261 34.94238 67.26217 1.000 38.91501 849 VAL B N 1
ATOM 6652 C CA . VAL B 1 484 ? 32.06956 34.56705 66.57639 1.000 45.29698 849 VAL B CA 1
ATOM 6653 C C . VAL B 1 484 ? 30.85135 34.91836 67.42413 1.000 49.90270 849 VAL B C 1
ATOM 6654 O O . VAL B 1 484 ? 29.81118 35.33682 66.89901 1.000 52.36717 849 VAL B O 1
ATOM 6658 N N . SER B 1 485 ? 30.95337 34.75700 68.74107 1.000 47.66016 850 SER B N 1
ATOM 6659 C CA . SER B 1 485 ? 29.80358 34.95978 69.61059 1.000 44.86695 850 SER B CA 1
ATOM 6660 C C . SER B 1 485 ? 30.27225 35.41855 70.98238 1.000 43.79906 850 SER B C 1
ATOM 6661 O O . SER B 1 485 ? 31.40700 35.16418 71.39326 1.000 48.66919 850 SER B O 1
ATOM 6664 N N . ARG B 1 486 ? 29.36524 36.08105 71.70134 1.000 49.89012 851 ARG B N 1
ATOM 6665 C CA . ARG B 1 486 ? 29.67637 36.49559 73.06192 1.000 43.77000 851 ARG B CA 1
ATOM 6666 C C . ARG B 1 486 ? 29.84173 35.29481 73.98263 1.000 43.50735 851 ARG B C 1
ATOM 6667 O O . ARG B 1 486 ? 30.61570 35.35905 74.94164 1.000 44.19647 851 ARG B O 1
ATOM 6675 N N . ALA B 1 487 ? 29.16389 34.18321 73.69119 1.000 44.13198 852 ALA B N 1
ATOM 6676 C CA . ALA B 1 487 ? 29.34794 32.98566 74.50108 1.000 44.46221 852 ALA B CA 1
ATOM 6677 C C . ALA B 1 487 ? 30.76407 32.43622 74.39625 1.000 49.09354 852 ALA B C 1
ATOM 6678 O O . ALA B 1 487 ? 31.20721 31.73017 75.30785 1.000 54.80671 852 ALA B O 1
ATOM 6680 N N . GLY B 1 488 ? 31.47884 32.72205 73.30659 1.000 48.75453 853 GLY B N 1
ATOM 6681 C CA . GLY B 1 488 ? 32.83294 32.22064 73.16828 1.000 40.48719 853 GLY B CA 1
ATOM 6682 C C . GLY B 1 488 ? 33.88199 33.29610 73.35370 1.000 41.86106 853 GLY B C 1
ATOM 6683 O O . GLY B 1 488 ? 35.01887 33.15796 72.89351 1.000 49.84018 853 GLY B O 1
ATOM 6684 N N . LEU B 1 489 ? 33.51721 34.36953 74.04903 1.000 41.42802 854 LEU B N 1
ATOM 6685 C CA . LEU B 1 489 ? 34.39310 35.51861 74.23078 1.000 45.15476 854 LEU B CA 1
ATOM 6686 C C . LEU B 1 489 ? 34.48525 35.88420 75.70773 1.000 49.75847 854 LEU B C 1
ATOM 6687 O O . LEU B 1 489 ? 33.45996 36.05788 76.37639 1.000 45.68048 854 LEU B O 1
ATOM 6692 N N . GLN B 1 490 ? 35.71296 35.98325 76.21305 1.000 49.53184 855 GLN B N 1
ATOM 6693 C CA . GLN B 1 490 ? 36.00225 36.59866 77.50115 1.000 41.72117 855 GLN B CA 1
ATOM 6694 C C . GLN B 1 490 ? 36.76017 37.90059 77.27480 1.000 40.82462 855 GLN B C 1
ATOM 6695 O O . GLN B 1 490 ? 37.68692 37.95233 76.46160 1.000 48.07710 855 GLN B O 1
ATOM 6701 N N . VAL B 1 491 ? 36.38253 38.94456 78.00742 1.000 45.97828 856 VAL B N 1
ATOM 6702 C CA . VAL B 1 491 ? 36.98172 40.26715 77.86756 1.000 42.15181 856 VAL B CA 1
ATOM 6703 C C . VAL B 1 491 ? 37.57730 40.66230 79.21077 1.000 51.83845 856 VAL B C 1
ATOM 6704 O O . VAL B 1 491 ? 36.85403 40.77958 80.20907 1.000 51.76696 856 VAL B O 1
ATOM 6708 N N . LEU B 1 492 ? 38.88794 40.87793 79.23258 1.000 50.91606 857 LEU B N 1
ATOM 6709 C CA . LEU B 1 492 ? 39.61908 41.24142 80.43845 1.000 44.36009 857 LEU B CA 1
ATOM 6710 C C . LEU B 1 492 ? 40.05781 42.69456 80.34259 1.000 48.09084 857 LEU B C 1
ATOM 6711 O O . LEU B 1 492 ? 40.55868 43.12419 79.29792 1.000 53.81845 857 LEU B O 1
ATOM 6716 N N . ASN B 1 493 ? 39.81001 43.45948 81.40959 1.000 49.58915 858 ASN B N 1
ATOM 6717 C CA . ASN B 1 493 ? 40.31770 44.82650 81.54820 1.000 48.16012 858 ASN B CA 1
ATOM 6718 C C . ASN B 1 493 ? 39.72721 45.77506 80.50652 1.000 49.57790 858 ASN B C 1
ATOM 6719 O O . ASN B 1 493 ? 40.41637 46.67140 80.01701 1.000 57.34712 858 ASN B O 1
ATOM 6724 N N . PHE B 1 494 ? 38.44166 45.61347 80.19862 1.000 47.62601 859 PHE B N 1
ATOM 6725 C CA . PHE B 1 494 ? 37.78727 46.52261 79.26943 1.000 48.24743 859 PHE B CA 1
ATOM 6726 C C . PHE B 1 494 ? 37.78464 47.93846 79.82952 1.000 49.62696 859 PHE B C 1
ATOM 6727 O O . PHE B 1 494 ? 37.63821 48.14612 81.03508 1.000 56.79086 859 PHE B O 1
ATOM 6735 N N . ASN B 1 495 ? 37.95311 48.91506 78.94272 1.000 52.67031 860 ASN B N 1
ATOM 6736 C CA . ASN B 1 495 ? 37.90857 50.31960 79.32067 1.000 51.67811 860 ASN B CA 1
ATOM 6737 C C . ASN B 1 495 ? 37.75712 51.14489 78.05183 1.000 59.43269 860 ASN B C 1
ATOM 6738 O O . ASN B 1 495 ? 38.42057 50.87176 77.04841 1.000 68.03958 860 ASN B O 1
ATOM 6743 N N . ARG B 1 496 ? 36.88465 52.15489 78.10528 1.000 65.71809 861 ARG B N 1
ATOM 6744 C CA . ARG B 1 496 ? 36.61702 52.96149 76.91827 1.000 59.59861 861 ARG B CA 1
ATOM 6745 C C . ARG B 1 496 ? 37.84510 53.74412 76.47275 1.000 62.47039 861 ARG B C 1
ATOM 6746 O O . ARG B 1 496 ? 37.95298 54.10141 75.29460 1.000 58.96843 861 ARG B O 1
ATOM 6754 N N . SER B 1 497 ? 38.76958 54.03082 77.39359 1.000 66.03204 862 SER B N 1
ATOM 6755 C CA . SER B 1 497 ? 40.00723 54.71084 77.02601 1.000 63.72307 862 SER B CA 1
ATOM 6756 C C . SER B 1 497 ? 40.84930 53.88232 76.06673 1.000 52.71006 862 SER B C 1
ATOM 6757 O O . SER B 1 497 ? 41.76030 54.42144 75.43262 1.000 56.35425 862 SER B O 1
ATOM 6760 N N . LYS B 1 498 ? 40.59820 52.58062 75.98561 1.000 50.84810 863 LYS B N 1
ATOM 6761 C CA . LYS B 1 498 ? 41.27326 51.71079 75.03788 1.000 57.70477 863 LYS B CA 1
ATOM 6762 C C . LYS B 1 498 ? 40.61544 51.69612 73.66220 1.000 54.06534 863 LYS B C 1
ATOM 6763 O O . LYS B 1 498 ? 41.18081 51.10827 72.73721 1.000 51.92615 863 LYS B O 1
ATOM 6769 N N . VAL B 1 499 ? 39.43515 52.29735 73.51252 1.000 48.70587 864 VAL B N 1
ATOM 6770 C CA . VAL B 1 499 ? 38.66577 52.27150 72.27125 1.000 54.91488 864 VAL B CA 1
ATOM 6771 C C . VAL B 1 499 ? 38.78179 53.63653 71.60834 1.000 55.03163 864 VAL B C 1
ATOM 6772 O O . VAL B 1 499 ? 38.26699 54.63417 72.13132 1.000 57.41828 864 VAL B O 1
ATOM 6776 N N . ALA B 1 500 ? 39.44281 53.69021 70.45298 1.000 48.40026 865 ALA B N 1
ATOM 6777 C CA . ALA B 1 500 ? 39.50198 54.93208 69.69848 1.000 49.68620 865 ALA B CA 1
ATOM 6778 C C . ALA B 1 500 ? 39.69221 54.63628 68.21745 1.000 65.58926 865 ALA B C 1
ATOM 6779 O O . ALA B 1 500 ? 40.10267 53.54177 67.81921 1.000 54.88382 865 ALA B O 1
ATOM 6781 N N . SER B 1 501 ? 39.42541 55.65459 67.40801 1.000 59.75419 866 SER B N 1
ATOM 6782 C CA . SER B 1 501 ? 39.65235 55.59617 65.97423 1.000 52.11552 866 SER B CA 1
ATOM 6783 C C . SER B 1 501 ? 40.36396 56.87579 65.56202 1.000 55.54640 866 SER B C 1
ATOM 6784 O O . SER B 1 501 ? 40.75583 57.66568 66.42514 1.000 66.77552 866 SER B O 1
ATOM 6787 N N . HIS B 1 502 ? 40.53754 57.09984 64.26370 1.000 68.45451 867 HIS B N 1
ATOM 6788 C CA . HIS B 1 502 ? 41.23361 58.27913 63.77133 1.000 62.29671 867 HIS B CA 1
ATOM 6789 C C . HIS B 1 502 ? 40.25001 59.21547 63.08056 1.000 60.78626 867 HIS B C 1
ATOM 6790 O O . HIS B 1 502 ? 39.29364 58.77611 62.43717 1.000 61.73887 867 HIS B O 1
ATOM 6797 N N . ARG B 1 503 ? 40.51578 60.51709 63.20104 1.000 57.53636 868 ARG B N 1
ATOM 6798 C CA . ARG B 1 503 ? 39.64031 61.51777 62.60164 1.000 59.12254 868 ARG B CA 1
ATOM 6799 C C . ARG B 1 503 ? 39.56420 61.34585 61.09013 1.000 67.52488 868 ARG B C 1
ATOM 6800 O O . ARG B 1 503 ? 38.47761 61.42586 60.50502 1.000 73.79289 868 ARG B O 1
ATOM 6808 N N . LYS B 1 504 ? 40.70993 61.11811 60.44009 1.000 57.38165 869 LYS B N 1
ATOM 6809 C CA . LYS B 1 504 ? 40.72149 60.93032 58.99048 1.000 68.32157 869 LYS B CA 1
ATOM 6810 C C . LYS B 1 504 ? 39.84459 59.75468 58.56717 1.000 62.71922 869 LYS B C 1
ATOM 6811 O O . LYS B 1 504 ? 39.10403 59.84980 57.58059 1.000 68.49034 869 LYS B O 1
ATOM 6817 N N . VAL B 1 505 ? 39.94162 58.62759 59.27628 1.000 58.95874 870 VAL B N 1
ATOM 6818 C CA . VAL B 1 505 ? 39.11233 57.46514 58.95937 1.000 57.45440 870 VAL B CA 1
ATOM 6819 C C . VAL B 1 505 ? 37.63310 57.82067 59.06051 1.000 66.19217 870 VAL B C 1
ATOM 6820 O O . VAL B 1 505 ? 36.84578 57.53916 58.14757 1.000 67.66953 870 VAL B O 1
ATOM 6824 N N . ILE B 1 506 ? 37.23298 58.42977 60.18248 1.000 58.19975 871 ILE B N 1
ATOM 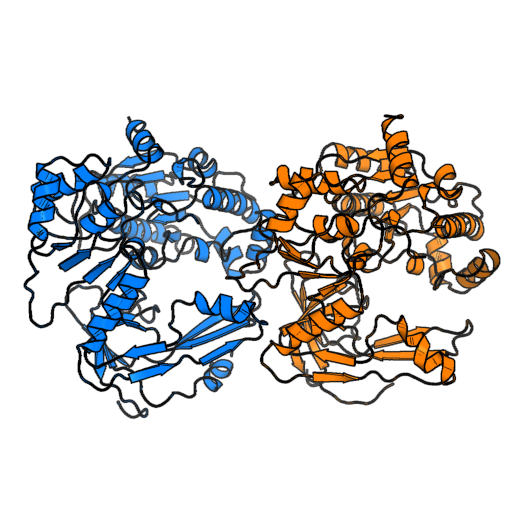6825 C CA . ILE B 1 506 ? 35.85188 58.88050 60.35125 1.000 59.86722 871 ILE B CA 1
ATOM 6826 C C . ILE B 1 506 ? 35.46297 59.83929 59.23334 1.000 62.78305 871 ILE B C 1
ATOM 6827 O O . ILE B 1 506 ? 34.34714 59.78173 58.70106 1.000 59.16469 871 ILE B O 1
ATOM 6832 N N . GLU B 1 507 ? 36.37721 60.73644 58.86191 1.000 63.73147 872 GLU B N 1
ATOM 6833 C CA . GLU B 1 507 ? 36.11146 61.66345 57.76785 1.000 70.65305 872 GLU B CA 1
ATOM 6834 C C . GLU B 1 507 ? 36.09364 60.93767 56.42675 1.000 73.13346 872 GLU B C 1
ATOM 6835 O O . GLU B 1 507 ? 35.26976 61.24755 55.55798 1.000 82.54351 872 GLU B O 1
ATOM 6841 N N . PHE B 1 508 ? 36.99233 59.96628 56.24496 1.000 69.92821 873 PHE B N 1
ATOM 6842 C CA . PHE B 1 508 ? 37.01099 59.16918 55.01997 1.000 63.98689 873 PHE B CA 1
ATOM 6843 C C . PHE B 1 508 ? 35.68598 58.44419 54.80925 1.000 65.38907 873 PHE B C 1
ATOM 6844 O O . PHE B 1 508 ? 35.14054 58.43062 53.69939 1.000 63.23528 873 PHE B O 1
ATOM 6852 N N . TYR B 1 509 ? 35.16425 57.81019 55.86170 1.000 63.31312 874 TYR B N 1
ATOM 6853 C CA . TYR B 1 509 ? 33.92970 57.04505 55.72481 1.000 59.56637 874 TYR B CA 1
ATOM 6854 C C . TYR B 1 509 ? 32.70177 57.94313 55.66473 1.000 59.22707 874 TYR B C 1
ATOM 6855 O O . TYR B 1 509 ? 31.70857 57.58092 55.02393 1.000 64.21860 874 TYR B O 1
ATOM 6864 N N . LYS B 1 510 ? 32.74338 59.10249 56.32253 1.000 56.95442 875 LYS B N 1
ATOM 6865 C CA . LYS B 1 510 ? 31.67099 60.07669 56.15699 1.000 59.12472 875 LYS B CA 1
ATOM 6866 C C . LYS B 1 510 ? 31.56696 60.53086 54.70681 1.000 75.66374 875 LYS B C 1
ATOM 6867 O O . LYS B 1 510 ? 30.46636 60.59824 54.14673 1.000 75.80606 875 LYS B O 1
ATOM 6873 N N . ASN B 1 511 ? 32.70734 60.82941 54.07596 1.000 76.30127 876 ASN B N 1
ATOM 6874 C CA . ASN B 1 511 ? 32.69370 61.24939 52.67881 1.000 68.93113 876 ASN B CA 1
ATOM 6875 C C . ASN B 1 511 ? 32.25009 60.11525 51.76695 1.000 77.51469 876 ASN B C 1
ATOM 6876 O O . ASN B 1 511 ? 31.57153 60.35365 50.76176 1.000 85.45981 876 ASN B O 1
ATOM 6881 N N . LEU B 1 512 ? 32.64968 58.87961 52.07947 1.000 73.88194 877 LEU B N 1
ATOM 6882 C CA . LEU B 1 512 ? 32.14266 57.73490 51.32931 1.000 75.91720 877 LEU B CA 1
ATOM 6883 C C . LEU B 1 512 ? 30.62263 57.67908 51.38292 1.000 85.08591 877 LEU B C 1
ATOM 6884 O O . LEU B 1 512 ? 29.95391 57.60341 50.34437 1.000 81.38542 877 LEU B O 1
ATOM 6889 N N . SER B 1 513 ? 30.06117 57.71137 52.59562 1.000 77.86737 878 SER B N 1
ATOM 6890 C CA . SER B 1 513 ? 28.61020 57.70311 52.75167 1.000 77.25471 878 SER B CA 1
ATOM 6891 C C . SER B 1 513 ? 27.95669 58.84475 51.98053 1.000 85.62507 878 SER B C 1
ATOM 6892 O O . SER B 1 513 ? 26.87742 58.67140 51.40203 1.000 89.14684 878 SER B O 1
ATOM 6895 N N . SER B 1 514 ? 28.58660 60.02405 51.97949 1.000 80.61737 879 SER B N 1
ATOM 6896 C CA . SER B 1 514 ? 28.07870 61.15342 51.20371 1.000 81.97327 879 SER B CA 1
ATOM 6897 C C . SER B 1 514 ? 27.86066 60.77175 49.74337 1.000 97.41202 879 SER B C 1
ATOM 6898 O O . SER B 1 514 ? 26.80315 61.04896 49.16597 1.000 101.63874 879 SER B O 1
ATOM 6901 N N . HIS B 1 515 ? 28.85759 60.13711 49.12794 1.000 103.47031 880 HIS B N 1
ATOM 6902 C CA . HIS B 1 515 ? 28.79928 59.79203 47.70687 1.000 105.51617 880 HIS B CA 1
ATOM 6903 C C . HIS B 1 515 ? 28.29077 58.36035 47.52154 1.000 106.78105 880 HIS B C 1
ATOM 6904 O O . HIS B 1 515 ? 28.99234 57.46827 47.04390 1.000 111.93861 880 HIS B O 1
ATOM 6911 N N . GLU B 1 516 ? 27.03661 58.15542 47.91262 1.000 101.73704 881 GLU B N 1
ATOM 6912 C CA . GLU B 1 516 ? 26.38646 56.85728 47.76309 1.000 90.20397 881 GLU B CA 1
ATOM 6913 C C . GLU B 1 516 ? 24.99571 57.02291 47.15812 1.000 91.83839 881 GLU B C 1
ATOM 6914 O O . GLU B 1 516 ? 24.83113 57.68226 46.12924 1.000 115.20857 881 GLU B O 1
#

Nearest PDB structures (foldseek):
  7otj-assembly1_A  TM=1.002E+00  e=1.614E-94  Candida albicans
  7otj-assembly2_B  TM=9.526E-01  e=2.035E-84  Candida albicans
  8xak-assembly1_A  TM=8.800E-01  e=8.449E-62  Saccharomyces cerevisiae
  8xak-assembly2_C  TM=8.706E-01  e=1.068E-61  Saccharomyces cerevisiae
  5o6b-assembly1_B  TM=8.623E-01  e=4.620E-61  Saccharomyces cerevisiae S288C

Foldseek 3Di:
DDDDDPLLVVVLVVVVVLAAAEEEEAFQLCQLVSVLVSVVVVCVVQVLAEAQEECDALLSVSNVHGHPCVLQQQVVVPDDLVVSLVSCVLQVVSLVNLQSHAEYEYEAQQQPALVNLLSQQVSSCVSNVAPAQSSNHRYYYYHANLAFHHDDCVVGHGNCNHPSNVRRHDYYHYRYQHDLQNVDVVLVVLLVCLSALDHDPVSLVVQQVLQDDADDDPLDAAEEEDADVVCQVVLLVVVQVVDDAPKDKDAKDKDFDDDPPVQVVVVVPDPFDRIAIDGAFFKKFFQAQDDPFRHGGWIKGWHDKADPVPVVVCVVVCVVVPPVPGIWTWIWTDTVPRDDIDIDTFGKDKDFDAGSVGHTGMIIIHGRMHRRRYDYLVSCQNAAGAAHEYELPPQDGRNSVSSRSSNYSHSSRYHYHPRDSVSRHGDPVSVVVVVVVD/DDDDDPLLVVVLVVVVVQAAAEEEEAFQLCQLVSVLVSVVVVCVPQVLAEAQEECDAQLSVSNLHGHPCVLQQQVVVPDDLVVSLVSQVLVVVSLVNLQSHQEYEYEQQQQPALVVLVSQQVSSCVSNVAPAQSSNRRYYYYHANLAFHHPDVTHGNCNHPSNVRGHPYYHYRYQHDLQNVDVVLVVLLVCLSALHHDPVSLVVQQVLQDDADCPPPDQFAEADADPVVQVVVLVVVQVPDDDDKDKWAKDKDDQADDVCQVPVCVPPPFDRIAIAGQFFWKFFQDCQDSWRHGNWIWGQHDWAFPPDRVPQWALVDDDRDTFTWIWTQTPVRPDIRIITFDKDKDFDAPSVRNTNMMIIHTRMHGGSYDYLVSCQNAATAAYEYELQPQDGRNSVSSRSSNYSHSSRYHYHPDDSVNRHGDPVSVVVVVVVVVVD

B-factor: mean 65.81, std 25.2, range [35.15, 188.28]

InterPro domains:
  IPR003593 AAA+ ATPase domain [SM00382] (382-685)
  IPR010285 DNA helicase Pif1-like, DEAD-box helicase domain [PF05970] (369-579)
  IPR027417 P-loop containing nucleoside triphosphate hydrolase [G3DSA:3.40.50.300] (341-571)
  IPR027417 P-loop containing nucleoside triphosphate hydrolase [SSF52540] (365-577)
  IPR027417 P-loop containing nucleoside triphosphate hydrolase [SSF52540] (496-877)
  IPR048293 DNA helicase PIF1/RRM3/pfh1 [MF_03176] (121-881)
  IPR049163 DNA helicase Pif1-like, 2B domain [PF21530] (642-681)
  IPR051055 PIF1 DNA helicase [PTHR47642] (363-890)

Organism: Candida albicans (strain SC5314 / ATCC MYA-2876) (NCBI:txid237561)

Radius of gyration: 32.54 Å; Cα contacts (8 Å, |Δi|>4): 1802; chains: 2; bounding box: 88×80×77 Å

CATH classification: 3.40.50.300